Protein AF-A0A8J5LLI6-F1 (afdb_monomer_lite)

Organism: Zingiber officinale (NCBI:txid94328)

Sequence (835 aa):
MDIVRPRNYDAFLFVDQCPTIDIACITRESEGDINTTSGGRECSHIAYKQWMQGSHGFVKTHKWSSTVGAFVNIEASGTGGFGQAHLLVLLNSARKTVPQRNPVSPLKQFALEKVSAPATEVKTPVKIHKRAIGLSDWRIADVVSSKVNEDSRWALKAYPTAYLYLVCQSGPGSWPSYIYAQSAKYPMATSVAQDMFGIIPGDTDYRIFAEDYGNIPGLDIIFVLGGYFYHTSYDTVERLLPGSIQARGENLFRLTQAFANSSDVLNANERSLKVASLESTEGRAVFFDYLSLFMVYYSRKLSIILHSMPVVILLLGAFFLHFPNTSVNIWFTTLFDFIKDLSGPQQELAETTEPPLGLVFHWSSSADFVSHGMLFHALSLVFAIVVPVMFAVLRLFFSTQAMNWFAHPILAFLMFVPSSLVGLLLPRTTWGNFGLSQKASHFKLSIEIISDEVCFWGAFALYISMTMTYLLAQLGGGFLTYLISLSMLISWFSYRIASKHCGLQSVKSLAGYLIPMIPSLLYSVYYGGFLVQFLIEKMGMMGSLPRPFGYFVQDAVVAAVIGLVTGWCVGPLLPVVGHWLGRSSVLQCLVQVTILALALSSQFFPYSVDAPKRVVLQHTFATVGSDKIVSSSYDFAVVDANSFSFLFKNAPEASKFLGISSGLSEENYNSDGGTWVALFPVSFLFSESLKFPTEGSKILSHYAILPHVSVRDSVLISETGHRRLHLELHLGSVGEIWVTVLNITGPLSNWSFADYRLPAPESFNGGPPSYICRLSGSSKDNWTFWLEANNSESLRMDVAVLDQYLVDDTQRLKSSFPSWADLTAFTTFFSSYYL

InterPro domains:
  IPR007484 Peptidase M28 [PF04389] (168-254)
  IPR045175 Peptidase M28 family [PTHR12147] (50-656)
  IPR053973 Endoplasmic reticulum metallopeptidase 1-like, C-terminal domain [PF22248] (611-833)

pLDDT: mean 73.5, std 23.72, range [20.2, 98.44]

Foldseek 3Di:
DDWDDDPQWTKDKDWPFFLDDPPDDDDDDDDDDDDDDDDDPCPVVQLVVFSNVPLLCCCPPNPCLQFFLEKAWEADQFDPPSGRTTIIMTMGNPRPDDDDDDDDDDDDDDDDDDDDDDDDDDDDDDDDDDDDDDPVPPDPCPVPVPDDDPVCVVVVVVDPLLLWKEFQAWDPFAVLVVLLQVFQPQHHYFLVSVVCVVVDPDDGSCCSCCPDRNVHTYTYMYTQFLLLCGPFNLRHPVPRDPCNVVSVVRSVVRSSVSQSVDPSRDGNVRVVVVVVVDPRPFFHWGWGDQLSPHIDTDTLVVLVVLLCVLVVVLVVVLVCLCCLPDCVLVVVVVVVVVVVVVPDDDDDDDDPDDDPPRNPDDSVVVVVLLQVLQVLLVQLLVQLQVQLLVLLVVLVVVFPDHQLCLAPVVLLCLQQLLRSLLSNLVSVLVVLPDPQVVVCVVPVDPSLVSQLVSNLSSLLVNLSVQLVVCSVVSGNNSVLSSLLSVLSVQLVVQLVVQCVPPNNPDPSSLCSNVVSNCSSLVSLCSVLVSVLSSLSSCQLQQFQDDPDVQLRVSSSVSSSSSSNSSSSNCSSVCSRCSVVCSDPVNSVVSVVSNVVSSVVSSPGDNFDLSNFFEKEWEWEFEDDFWQDTPWTKIKMFGQGNNDPLRQCVQQVLLCVLLVPDNDDDPVQFDPPLVVCQQVGPCSVSRRGMHMGTDDPPPVCVVFVTAWDKDWDDKDQDPDQAKIKTKMKTDRGPFDAWAKKKKKKFDQWDFKQPDVGDFRFFDDDPNHGTITMDMDGDDDPDIDIMMTMGNHPAWMKIKMKTKGADDDPSRVVSQVSGDSSHGYNYIYIYIYIDTD

Radius of gyration: 32.7 Å; chains: 1; bounding box: 94×72×92 Å

Structure (mmCIF, N/CA/C/O backbone):
data_AF-A0A8J5LLI6-F1
#
_entry.id   AF-A0A8J5LLI6-F1
#
loop_
_atom_site.group_PDB
_atom_site.id
_atom_site.type_symbol
_atom_site.label_atom_id
_atom_site.label_alt_id
_atom_site.label_comp_id
_atom_site.label_asym_id
_atom_site.label_entity_id
_atom_site.label_seq_id
_atom_site.pdbx_PDB_ins_code
_atom_site.Cartn_x
_atom_site.Cartn_y
_atom_site.Cartn_z
_atom_site.occupancy
_atom_site.B_iso_or_equiv
_atom_site.auth_seq_id
_atom_site.auth_comp_id
_atom_site.auth_asym_id
_atom_site.auth_atom_id
_atom_site.pdbx_PDB_model_num
ATOM 1 N N . MET A 1 1 ? 32.089 10.132 0.904 1.00 22.81 1 MET A N 1
ATOM 2 C CA . MET A 1 1 ? 32.123 9.198 2.049 1.00 22.81 1 MET A CA 1
ATOM 3 C C . MET A 1 1 ? 32.721 9.929 3.239 1.00 22.81 1 MET A C 1
ATOM 5 O O . MET A 1 1 ? 33.938 9.953 3.367 1.00 22.81 1 MET A O 1
ATOM 9 N N . ASP A 1 2 ? 31.890 10.555 4.072 1.00 20.86 2 ASP A N 1
ATOM 10 C CA . ASP A 1 2 ? 32.342 11.127 5.344 1.00 20.86 2 ASP A CA 1
ATOM 11 C C . ASP A 1 2 ? 31.981 10.162 6.476 1.00 20.86 2 ASP A C 1
ATOM 13 O O . ASP A 1 2 ? 30.818 9.822 6.683 1.00 20.86 2 ASP A O 1
ATOM 17 N N . ILE A 1 3 ? 33.006 9.673 7.175 1.00 28.78 3 ILE A N 1
ATOM 18 C CA . ILE A 1 3 ? 32.873 8.760 8.312 1.00 28.78 3 ILE A CA 1
ATOM 19 C C . ILE A 1 3 ? 32.511 9.601 9.537 1.00 28.78 3 ILE A C 1
ATOM 21 O O . ILE A 1 3 ? 33.364 10.302 10.089 1.00 28.78 3 ILE A O 1
ATOM 25 N N . VAL A 1 4 ? 31.266 9.513 10.000 1.00 28.31 4 VAL A N 1
ATOM 26 C CA . VAL A 1 4 ? 30.906 10.012 11.332 1.00 28.31 4 VAL A CA 1
ATOM 27 C C . VAL A 1 4 ? 31.534 9.056 12.348 1.00 28.31 4 VAL A C 1
ATOM 29 O O . VAL A 1 4 ? 31.205 7.873 12.366 1.00 28.31 4 VAL A O 1
ATOM 32 N N . ARG A 1 5 ? 32.462 9.550 13.180 1.00 29.67 5 ARG A N 1
ATOM 33 C CA . ARG A 1 5 ? 33.098 8.771 14.261 1.00 29.67 5 ARG A CA 1
ATOM 34 C C . ARG A 1 5 ? 32.472 9.097 15.627 1.00 29.67 5 ARG A C 1
ATOM 36 O O . ARG A 1 5 ? 33.015 9.943 16.343 1.00 29.67 5 ARG A O 1
ATOM 43 N N . PRO A 1 6 ? 31.370 8.452 16.046 1.00 33.75 6 PRO A N 1
ATOM 44 C CA . PRO A 1 6 ? 31.047 8.357 17.464 1.00 33.75 6 PRO A CA 1
ATOM 45 C C . PRO A 1 6 ? 32.090 7.470 18.175 1.00 33.75 6 PRO A C 1
ATOM 47 O O . PRO A 1 6 ? 32.767 6.652 17.556 1.00 33.75 6 PRO A O 1
ATOM 50 N N . ARG A 1 7 ? 32.279 7.666 19.487 1.00 38.91 7 ARG A N 1
ATOM 51 C CA . ARG A 1 7 ? 33.449 7.157 20.238 1.00 38.91 7 ARG A CA 1
ATOM 52 C C . ARG A 1 7 ? 33.628 5.624 20.236 1.00 38.91 7 ARG A C 1
ATOM 54 O O . ARG A 1 7 ? 34.740 5.196 20.523 1.00 38.91 7 ARG A O 1
ATOM 61 N N . ASN A 1 8 ? 32.620 4.827 19.856 1.00 39.84 8 ASN A N 1
ATOM 62 C CA . ASN A 1 8 ? 32.643 3.362 20.001 1.00 39.84 8 ASN A CA 1
ATOM 63 C C . ASN A 1 8 ? 32.273 2.534 18.750 1.00 39.84 8 ASN A C 1
ATOM 65 O O . ASN A 1 8 ? 32.505 1.332 18.772 1.00 39.84 8 ASN A O 1
ATOM 69 N N . TYR A 1 9 ? 31.741 3.118 17.670 1.00 44.88 9 TYR A N 1
ATOM 70 C CA . TYR A 1 9 ? 31.284 2.373 16.481 1.00 44.88 9 TYR A CA 1
ATOM 71 C C . TYR A 1 9 ? 31.489 3.205 15.207 1.00 44.88 9 TYR A C 1
ATOM 73 O O . TYR A 1 9 ? 31.508 4.434 15.277 1.00 44.88 9 TYR A O 1
ATOM 81 N N . ASP A 1 10 ? 31.644 2.552 14.053 1.00 46.81 10 ASP A N 1
ATOM 82 C CA . ASP A 1 10 ? 31.733 3.223 12.750 1.00 46.81 10 ASP A CA 1
ATOM 83 C C . ASP A 1 10 ? 30.371 3.130 12.035 1.00 46.81 10 ASP A C 1
ATOM 85 O O . ASP A 1 10 ? 29.817 2.038 11.877 1.00 46.81 10 ASP A O 1
ATOM 89 N N . ALA A 1 11 ? 29.818 4.281 11.640 1.00 43.38 11 ALA A N 1
ATOM 90 C CA . ALA A 1 11 ? 28.586 4.373 10.858 1.00 43.38 11 ALA A CA 1
ATOM 91 C C . ALA A 1 11 ? 28.928 4.612 9.384 1.00 43.38 11 ALA A C 1
ATOM 93 O O . ALA A 1 11 ? 29.646 5.562 9.058 1.00 43.38 11 ALA A O 1
ATOM 94 N N . PHE A 1 12 ? 28.403 3.764 8.503 1.00 49.66 12 PHE A N 1
ATOM 95 C CA . PHE A 1 12 ? 28.546 3.902 7.060 1.00 49.66 12 PHE A CA 1
ATOM 96 C C . PHE A 1 12 ? 27.219 4.349 6.462 1.00 49.66 12 PHE A C 1
ATOM 98 O O . PHE A 1 12 ? 26.180 3.724 6.675 1.00 49.66 12 PHE A O 1
ATOM 105 N N . LEU A 1 13 ? 27.277 5.449 5.717 1.00 41.50 13 LEU A N 1
ATOM 106 C CA . LEU A 1 13 ? 26.162 5.939 4.927 1.00 41.50 13 LEU A CA 1
ATOM 107 C C . LEU A 1 13 ? 26.290 5.362 3.518 1.00 41.50 13 LEU A C 1
ATOM 109 O O . LEU A 1 13 ? 27.199 5.754 2.782 1.00 41.50 13 LEU A O 1
ATOM 113 N N . PHE A 1 14 ? 25.398 4.444 3.163 1.00 44.06 14 PHE A N 1
ATOM 114 C CA . PHE A 1 14 ? 25.215 4.011 1.786 1.00 44.06 14 PHE A CA 1
ATOM 115 C C . PHE A 1 14 ? 24.065 4.825 1.206 1.00 44.06 14 PHE A C 1
ATOM 117 O O . PHE A 1 14 ? 22.919 4.701 1.633 1.00 44.06 14 PHE A O 1
ATOM 124 N N . VAL A 1 15 ? 24.404 5.727 0.288 1.00 34.06 15 VAL A N 1
ATOM 125 C CA . VAL A 1 15 ? 23.415 6.369 -0.574 1.00 34.06 15 VAL A CA 1
ATOM 126 C C . VAL A 1 15 ? 23.397 5.529 -1.836 1.00 34.06 15 VAL A C 1
ATOM 128 O O . VAL A 1 15 ? 24.358 5.585 -2.603 1.00 34.06 15 VAL A O 1
ATOM 131 N N . ASP A 1 16 ? 22.355 4.728 -2.011 1.00 35.31 16 ASP A N 1
ATOM 132 C CA . ASP A 1 16 ? 22.135 4.038 -3.273 1.00 35.31 16 ASP A CA 1
ATOM 133 C C . ASP A 1 16 ? 21.463 5.043 -4.210 1.00 35.31 16 ASP A C 1
ATOM 135 O O . ASP A 1 16 ? 20.271 5.344 -4.090 1.00 35.31 16 ASP A O 1
ATOM 139 N N . GLN A 1 17 ? 22.278 5.687 -5.048 1.00 27.36 17 GLN A N 1
ATOM 140 C CA . GLN A 1 17 ? 21.780 6.434 -6.193 1.00 27.36 17 GLN A CA 1
ATOM 141 C C . GLN A 1 17 ? 21.652 5.429 -7.331 1.00 27.36 17 GLN A C 1
ATOM 143 O O . GLN A 1 17 ? 22.645 5.173 -8.004 1.00 27.36 17 GLN A O 1
ATOM 148 N N . CYS A 1 18 ? 20.436 4.908 -7.536 1.00 26.27 18 CYS A N 1
ATOM 149 C CA . CYS A 1 18 ? 20.090 3.875 -8.525 1.00 26.27 18 CYS A CA 1
ATOM 150 C C . CYS A 1 18 ? 20.410 2.431 -8.062 1.00 26.27 18 CYS A C 1
ATOM 152 O O . CYS A 1 18 ? 21.512 2.205 -7.582 1.00 26.27 18 CYS A O 1
ATOM 154 N N . PRO A 1 19 ? 19.531 1.426 -8.288 1.00 27.77 19 PRO A N 1
ATOM 155 C CA . PRO A 1 19 ? 19.762 0.012 -7.928 1.00 27.77 19 PRO A CA 1
ATOM 156 C C . PRO A 1 19 ? 20.882 -0.688 -8.741 1.00 27.77 19 PRO A C 1
ATOM 158 O O . PRO A 1 19 ? 20.906 -1.911 -8.894 1.00 27.77 19 PRO A O 1
ATOM 161 N N . THR A 1 20 ? 21.813 0.074 -9.307 1.00 26.48 20 THR A N 1
ATOM 162 C CA . THR A 1 20 ? 22.991 -0.388 -10.040 1.00 26.48 20 THR A CA 1
ATOM 163 C C . THR A 1 20 ? 24.187 -0.461 -9.099 1.00 26.48 20 THR A C 1
ATOM 165 O O . THR A 1 20 ? 24.921 0.512 -8.940 1.00 26.48 20 THR A O 1
ATOM 168 N N . ILE A 1 21 ? 24.442 -1.640 -8.529 1.00 24.55 21 ILE A N 1
ATOM 169 C CA . ILE A 1 21 ? 25.825 -1.992 -8.202 1.00 24.55 21 ILE A CA 1
ATOM 170 C C . ILE A 1 21 ? 26.503 -2.366 -9.519 1.00 24.55 21 ILE A C 1
ATOM 172 O O . ILE A 1 21 ? 26.134 -3.354 -10.151 1.00 24.55 21 ILE A O 1
ATOM 176 N N . ASP A 1 22 ? 27.493 -1.563 -9.908 1.00 20.73 22 ASP A N 1
ATOM 177 C CA . ASP A 1 22 ? 28.490 -1.906 -10.917 1.00 20.73 22 ASP A CA 1
ATOM 178 C C . ASP A 1 22 ? 29.066 -3.299 -10.612 1.00 20.73 22 ASP A C 1
ATOM 180 O O . ASP A 1 22 ? 29.849 -3.480 -9.674 1.00 20.73 22 ASP A O 1
ATOM 184 N N . ILE A 1 23 ? 28.709 -4.298 -11.424 1.00 22.83 23 ILE A N 1
ATOM 185 C CA . ILE A 1 23 ? 29.452 -5.559 -11.507 1.00 22.83 23 ILE A CA 1
ATOM 186 C C . ILE A 1 23 ? 30.708 -5.268 -12.331 1.00 22.83 23 ILE A C 1
ATOM 188 O O . ILE A 1 23 ? 30.836 -5.652 -13.488 1.00 22.83 23 ILE A O 1
ATOM 192 N N . ALA A 1 24 ? 31.652 -4.553 -11.734 1.00 20.22 24 ALA A N 1
ATOM 193 C CA . ALA A 1 24 ? 33.013 -4.472 -12.230 1.00 20.22 24 ALA A CA 1
ATOM 194 C C . ALA A 1 24 ? 33.944 -4.906 -11.094 1.00 20.22 24 ALA A C 1
ATOM 196 O O . ALA A 1 24 ? 34.084 -4.220 -10.085 1.00 20.22 24 ALA A O 1
ATOM 197 N N . CYS A 1 25 ? 34.576 -6.068 -11.289 1.00 20.72 25 CYS A N 1
ATOM 198 C CA . CYS A 1 25 ? 35.590 -6.698 -10.433 1.00 20.72 25 CYS A CA 1
ATOM 199 C C . CYS A 1 25 ? 35.108 -7.447 -9.175 1.00 20.72 25 CYS A C 1
ATOM 201 O O . CYS A 1 25 ? 35.421 -7.053 -8.054 1.00 20.72 25 CYS A O 1
ATOM 203 N N . ILE A 1 26 ? 34.529 -8.641 -9.355 1.00 21.47 26 ILE A N 1
ATOM 204 C CA . ILE A 1 26 ? 34.732 -9.750 -8.403 1.00 21.47 26 ILE A CA 1
ATOM 205 C C . ILE A 1 26 ? 35.076 -11.020 -9.190 1.00 21.47 26 ILE A C 1
ATOM 207 O O . ILE A 1 26 ? 34.229 -11.846 -9.501 1.00 21.47 26 ILE A O 1
ATOM 211 N N . THR A 1 27 ? 36.358 -11.183 -9.510 1.00 20.20 27 THR A N 1
ATOM 212 C CA . THR A 1 27 ? 36.951 -12.496 -9.787 1.00 20.20 27 THR A CA 1
ATOM 213 C C . THR A 1 27 ? 37.946 -12.800 -8.674 1.00 20.20 27 THR A C 1
ATOM 215 O O . THR A 1 27 ? 39.044 -12.239 -8.684 1.00 20.20 27 THR A O 1
ATOM 218 N N . ARG A 1 28 ? 37.566 -13.652 -7.711 1.00 20.47 28 ARG A N 1
ATOM 219 C CA . ARG A 1 28 ? 38.448 -14.653 -7.075 1.00 20.47 28 ARG A CA 1
ATOM 220 C C . ARG A 1 28 ? 37.705 -15.515 -6.043 1.00 20.47 28 ARG A C 1
ATOM 222 O O . ARG A 1 28 ? 37.202 -15.005 -5.052 1.00 20.47 28 ARG A O 1
ATOM 229 N N . GLU A 1 29 ? 37.690 -16.806 -6.367 1.00 22.64 29 GLU A N 1
ATOM 230 C CA . GLU A 1 29 ? 37.531 -18.042 -5.583 1.00 22.64 29 GLU A CA 1
ATOM 231 C C . GLU A 1 29 ? 37.322 -17.970 -4.058 1.00 22.64 29 GLU A C 1
ATOM 233 O O . GLU A 1 29 ? 38.140 -17.409 -3.332 1.00 22.64 29 GLU A O 1
ATOM 238 N N . SER A 1 30 ? 36.344 -18.754 -3.580 1.00 21.58 30 SER A N 1
ATOM 239 C CA . SER A 1 30 ? 36.602 -19.868 -2.649 1.00 21.58 30 SER A CA 1
ATOM 240 C C . SER A 1 30 ? 35.401 -20.828 -2.587 1.00 21.58 30 SER A C 1
ATOM 242 O O . SER A 1 30 ? 34.277 -20.389 -2.349 1.00 21.58 30 SER A O 1
ATOM 244 N N . GLU A 1 31 ? 35.664 -22.119 -2.802 1.00 23.22 31 GLU A N 1
ATOM 245 C CA . GLU A 1 31 ? 34.739 -23.261 -2.733 1.00 23.22 31 GLU A CA 1
ATOM 246 C C . GLU A 1 31 ? 34.119 -23.477 -1.339 1.00 23.22 31 GLU A C 1
ATOM 248 O O . GLU A 1 31 ? 34.734 -23.184 -0.312 1.00 23.22 31 GLU A O 1
ATOM 253 N N . GLY A 1 32 ? 32.920 -24.068 -1.311 1.00 21.50 32 GLY A N 1
ATOM 254 C CA . GLY A 1 32 ? 32.289 -24.594 -0.101 1.00 21.50 32 GLY A CA 1
ATOM 255 C C . GLY A 1 32 ? 30.915 -25.205 -0.384 1.00 21.50 32 GLY A C 1
ATOM 256 O O . GLY A 1 32 ? 29.955 -24.482 -0.645 1.00 21.50 32 GLY A O 1
ATOM 257 N N . ASP A 1 33 ? 30.844 -26.536 -0.337 1.00 22.05 33 ASP A N 1
ATOM 258 C CA . ASP A 1 33 ? 29.638 -27.368 -0.447 1.00 22.05 33 ASP A CA 1
ATOM 259 C C . ASP A 1 33 ? 28.504 -26.947 0.508 1.00 22.05 33 ASP A C 1
ATOM 261 O O . ASP A 1 33 ? 28.768 -26.399 1.576 1.00 22.05 33 ASP A O 1
ATOM 265 N N . ILE A 1 34 ? 27.246 -27.282 0.164 1.00 23.83 34 ILE A N 1
ATOM 266 C CA . ILE A 1 34 ? 26.303 -28.048 1.018 1.00 23.83 34 ILE A CA 1
ATOM 267 C C . ILE A 1 34 ? 24.874 -28.104 0.423 1.00 23.83 34 ILE A C 1
ATOM 269 O O . ILE A 1 34 ? 24.307 -27.128 -0.069 1.00 23.83 34 ILE A O 1
ATOM 273 N N . ASN A 1 35 ? 24.350 -29.326 0.543 1.00 21.08 35 ASN A N 1
ATOM 274 C CA . ASN A 1 35 ? 23.050 -29.949 0.290 1.00 21.08 35 ASN A CA 1
ATOM 275 C C . ASN A 1 35 ? 21.752 -29.123 0.196 1.00 21.08 35 ASN A C 1
ATOM 277 O O . ASN A 1 35 ? 21.402 -28.292 1.029 1.00 21.08 35 ASN A O 1
ATOM 281 N N . THR A 1 36 ? 20.965 -29.565 -0.784 1.00 24.41 36 THR A N 1
ATOM 282 C CA . THR A 1 36 ? 19.541 -29.345 -1.057 1.00 24.41 36 THR A CA 1
ATOM 283 C C . THR A 1 36 ? 18.606 -29.880 0.035 1.00 24.41 36 THR A C 1
ATOM 285 O O . THR A 1 36 ? 18.842 -30.970 0.549 1.00 24.41 36 THR A O 1
ATOM 288 N N . THR A 1 37 ? 17.476 -29.209 0.296 1.00 21.47 37 THR A N 1
ATOM 289 C CA . THR A 1 37 ? 16.112 -29.795 0.207 1.00 21.47 37 THR A CA 1
ATOM 290 C C . THR A 1 37 ? 15.003 -28.776 0.522 1.00 21.47 37 THR A C 1
ATOM 292 O O . THR A 1 37 ? 15.162 -27.897 1.361 1.00 21.47 37 THR A O 1
ATOM 295 N N . SER A 1 38 ? 13.841 -29.031 -0.096 1.00 22.47 38 SER A N 1
ATOM 296 C CA . SER A 1 38 ? 12.473 -28.550 0.184 1.00 22.47 38 SER A CA 1
ATOM 297 C C . SER A 1 38 ? 11.929 -27.441 -0.728 1.00 22.47 38 SER A C 1
ATOM 299 O O . SER A 1 38 ? 12.164 -26.254 -0.547 1.00 22.47 38 SER A O 1
ATOM 301 N N . GLY A 1 39 ? 11.169 -27.890 -1.735 1.00 22.75 39 GLY A N 1
ATOM 302 C CA . GLY A 1 39 ? 10.429 -27.058 -2.677 1.00 22.75 39 GLY A CA 1
ATOM 303 C C . GLY A 1 39 ? 8.964 -26.839 -2.288 1.00 22.75 39 GLY A C 1
ATOM 304 O O . GLY A 1 39 ? 8.442 -27.434 -1.344 1.00 22.75 39 GLY A O 1
ATOM 305 N N . GLY A 1 40 ? 8.296 -26.004 -3.089 1.00 22.83 40 GLY A N 1
ATOM 306 C CA . GLY A 1 40 ? 6.836 -26.007 -3.242 1.00 22.83 40 GLY A CA 1
ATOM 307 C C . GLY A 1 40 ? 6.110 -24.672 -3.052 1.00 22.83 40 GLY A C 1
ATOM 308 O O . GLY A 1 40 ? 4.914 -24.617 -3.313 1.00 22.83 40 GLY A O 1
ATOM 309 N N . ARG A 1 41 ? 6.780 -23.591 -2.626 1.00 23.23 41 ARG A N 1
ATOM 310 C CA . ARG A 1 41 ? 6.148 -22.262 -2.428 1.00 23.23 41 ARG A CA 1
ATOM 311 C C . ARG A 1 41 ? 6.928 -21.072 -3.014 1.00 23.23 41 ARG A C 1
ATOM 313 O O . ARG A 1 41 ? 6.610 -19.928 -2.719 1.00 23.23 41 ARG A O 1
ATOM 320 N N . GLU A 1 42 ? 7.942 -21.326 -3.841 1.00 26.11 42 GLU A N 1
ATOM 321 C CA . GLU A 1 42 ? 8.957 -20.318 -4.186 1.00 26.11 42 GLU A CA 1
ATOM 322 C C . GLU A 1 42 ? 8.707 -19.487 -5.459 1.00 26.11 42 GLU A C 1
ATOM 324 O O . GLU A 1 42 ? 9.354 -18.454 -5.609 1.00 26.11 42 GLU A O 1
ATOM 329 N N . CYS A 1 43 ? 7.781 -19.855 -6.355 1.00 24.36 43 CYS A N 1
ATOM 330 C CA . CYS A 1 43 ? 7.663 -19.177 -7.660 1.00 24.36 43 CYS A CA 1
ATOM 331 C C . CYS A 1 43 ? 7.330 -17.676 -7.558 1.00 24.36 43 CYS A C 1
ATOM 333 O O . CYS A 1 43 ? 7.906 -16.881 -8.288 1.00 24.36 43 CYS A O 1
ATOM 335 N N . SER A 1 44 ? 6.486 -17.249 -6.611 1.00 27.08 44 SER A N 1
ATOM 336 C CA . SER A 1 44 ? 6.214 -15.817 -6.408 1.00 27.08 44 SER A CA 1
ATOM 337 C C . SER A 1 44 ? 7.342 -15.089 -5.673 1.00 27.08 44 SER A C 1
ATOM 339 O O . SER A 1 44 ? 7.556 -13.908 -5.914 1.00 27.08 44 SER A O 1
ATOM 341 N N . HIS A 1 45 ? 8.103 -15.771 -4.812 1.00 28.84 45 HIS A N 1
ATOM 342 C CA . HIS A 1 45 ? 9.196 -15.162 -4.047 1.00 28.84 45 HIS A CA 1
ATOM 343 C C . HIS A 1 45 ? 10.466 -14.932 -4.881 1.00 28.84 45 HIS A C 1
ATOM 345 O O . HIS A 1 45 ? 11.254 -14.044 -4.558 1.00 28.84 45 HIS A O 1
ATOM 351 N N . ILE A 1 46 ? 10.691 -15.709 -5.944 1.00 31.89 46 ILE A N 1
ATOM 352 C CA . ILE A 1 46 ? 11.924 -15.635 -6.745 1.00 31.89 46 ILE A CA 1
ATOM 353 C C . ILE A 1 46 ? 11.929 -14.433 -7.697 1.00 31.89 46 ILE A C 1
ATOM 355 O O . ILE A 1 46 ? 12.974 -13.798 -7.842 1.00 31.89 46 ILE A O 1
ATOM 359 N N . ALA A 1 47 ? 10.775 -14.047 -8.248 1.00 29.45 47 ALA A N 1
ATOM 360 C CA . ALA A 1 47 ? 10.642 -12.827 -9.043 1.00 29.45 47 ALA A CA 1
ATOM 361 C C . ALA A 1 47 ? 11.106 -11.585 -8.251 1.00 29.45 47 ALA A C 1
ATOM 363 O O . ALA A 1 47 ? 11.922 -10.804 -8.735 1.00 29.45 47 A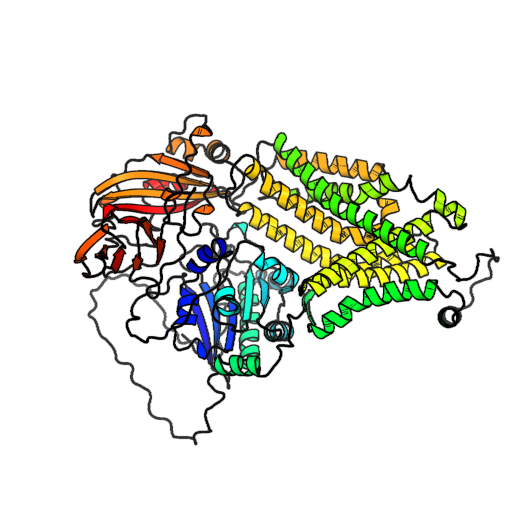LA A O 1
ATOM 364 N N . TYR A 1 48 ? 10.703 -11.445 -6.984 1.00 33.59 48 TYR A N 1
ATOM 365 C CA . TYR A 1 48 ? 11.121 -10.319 -6.134 1.00 33.59 48 TYR A CA 1
ATOM 366 C C . TYR A 1 48 ? 12.593 -10.381 -5.699 1.00 33.59 48 TYR A C 1
ATOM 368 O O . TYR A 1 48 ? 13.231 -9.337 -5.567 1.00 33.59 48 TYR A O 1
ATOM 376 N N . LYS A 1 49 ? 13.186 -11.581 -5.556 1.00 39.28 49 LYS A N 1
ATOM 377 C CA . LYS A 1 49 ? 14.627 -11.743 -5.253 1.00 39.28 49 LYS A CA 1
ATOM 378 C C . LYS A 1 49 ? 15.538 -11.065 -6.291 1.00 39.28 49 LYS A C 1
ATOM 380 O O . LYS A 1 49 ? 16.686 -10.777 -5.967 1.00 39.28 49 LYS A O 1
ATOM 385 N N . GLN A 1 50 ? 15.056 -10.788 -7.508 1.00 48.12 50 GLN A N 1
ATOM 386 C CA . GLN A 1 50 ? 15.871 -10.191 -8.570 1.00 48.12 50 GLN A CA 1
ATOM 387 C C . GLN A 1 50 ? 15.906 -8.650 -8.610 1.00 48.12 50 GLN A C 1
ATOM 389 O O . GLN A 1 50 ? 16.754 -8.112 -9.318 1.00 48.12 50 GLN A O 1
ATOM 394 N N . TRP A 1 51 ? 15.053 -7.922 -7.873 1.00 54.09 51 TRP A N 1
ATOM 395 C CA . TRP A 1 51 ? 15.138 -6.444 -7.815 1.00 54.09 51 TRP A CA 1
ATOM 396 C C . TRP A 1 51 ? 16.243 -5.945 -6.882 1.00 54.09 51 TRP A C 1
ATOM 398 O O . TRP A 1 51 ? 16.799 -4.875 -7.105 1.00 54.09 51 TRP A O 1
ATOM 408 N N . MET A 1 52 ? 16.603 -6.748 -5.880 1.00 70.00 52 MET A N 1
ATOM 409 C CA . MET A 1 52 ? 17.446 -6.332 -4.756 1.00 70.00 52 MET A CA 1
ATOM 410 C C . MET A 1 52 ? 18.868 -6.894 -4.872 1.00 70.00 52 MET A C 1
ATOM 412 O O . MET A 1 52 ? 19.481 -7.317 -3.892 1.00 70.00 52 MET A O 1
ATOM 416 N N . GLN A 1 53 ? 19.399 -6.942 -6.101 1.00 64.75 53 GLN A N 1
ATOM 417 C CA . GLN A 1 53 ? 20.724 -7.516 -6.381 1.00 64.75 53 GLN A CA 1
ATOM 418 C C . GLN A 1 53 ? 21.839 -6.769 -5.649 1.00 64.75 53 GLN A C 1
ATOM 420 O O . GLN A 1 53 ? 22.814 -7.390 -5.231 1.00 64.75 53 GLN A O 1
ATOM 425 N N . GLY A 1 54 ? 21.680 -5.457 -5.453 1.00 71.06 54 GLY A N 1
ATOM 426 C CA . GLY A 1 54 ? 22.658 -4.639 -4.748 1.00 71.06 54 GLY A CA 1
ATOM 427 C C . GLY A 1 54 ? 22.822 -5.055 -3.285 1.00 71.06 54 GLY A C 1
ATOM 428 O O . GLY A 1 54 ? 23.907 -5.456 -2.852 1.00 71.06 54 GLY A O 1
ATOM 429 N N . SER A 1 55 ? 21.728 -5.040 -2.524 1.00 78.00 55 SER A N 1
ATOM 430 C CA . SER A 1 55 ? 21.722 -5.488 -1.130 1.00 78.00 55 SER A CA 1
ATOM 431 C C . SER A 1 55 ? 22.060 -6.973 -0.999 1.00 78.00 55 SER A C 1
ATOM 433 O O . SER A 1 55 ? 22.805 -7.348 -0.091 1.00 78.00 55 SER A O 1
ATOM 435 N N . HIS A 1 56 ? 21.604 -7.820 -1.927 1.00 76.50 56 HIS A N 1
ATOM 436 C CA . HIS A 1 56 ? 21.938 -9.246 -1.934 1.00 76.50 56 HIS A CA 1
ATOM 437 C C . HIS A 1 56 ? 23.446 -9.461 -2.116 1.00 76.50 56 HIS A C 1
ATOM 439 O O . HIS A 1 56 ? 24.080 -10.139 -1.301 1.00 76.50 56 HIS A O 1
ATOM 445 N N . GLY A 1 57 ? 24.034 -8.822 -3.131 1.00 74.75 57 GLY A N 1
ATOM 446 C CA . GLY A 1 57 ? 25.466 -8.852 -3.409 1.00 74.75 57 GLY A CA 1
ATOM 447 C C . GLY A 1 57 ? 26.283 -8.339 -2.225 1.00 74.75 57 GLY A C 1
ATOM 448 O O . GLY A 1 57 ? 27.259 -8.985 -1.831 1.00 74.75 57 GLY A O 1
ATOM 449 N N . PHE A 1 58 ? 25.845 -7.248 -1.585 1.00 82.50 58 PHE A N 1
ATOM 450 C CA . PHE A 1 58 ? 26.479 -6.739 -0.371 1.00 82.50 58 PHE A CA 1
ATOM 451 C C . PHE A 1 58 ? 26.465 -7.777 0.755 1.00 82.50 58 PHE A C 1
ATOM 453 O O . PHE A 1 58 ? 27.520 -8.113 1.292 1.00 82.50 58 PHE A O 1
ATOM 460 N N . VAL A 1 59 ? 25.293 -8.308 1.115 1.00 82.50 59 VAL A N 1
ATOM 461 C CA . VAL A 1 59 ? 25.161 -9.238 2.248 1.00 82.50 59 VAL A CA 1
ATOM 462 C C . VAL A 1 59 ? 25.966 -10.520 2.012 1.00 82.50 59 VAL A C 1
ATOM 464 O O . VAL A 1 59 ? 26.622 -11.001 2.939 1.00 82.50 59 VAL A O 1
ATOM 467 N N . LYS A 1 60 ? 25.971 -11.047 0.781 1.00 80.81 60 LYS A N 1
ATOM 468 C CA . LYS A 1 60 ? 26.646 -12.308 0.436 1.00 80.81 60 LYS A CA 1
ATOM 469 C C . LYS A 1 60 ? 28.151 -12.196 0.257 1.00 80.81 60 LYS A C 1
ATOM 471 O O . LYS A 1 60 ? 28.873 -13.066 0.734 1.00 80.81 60 LYS A O 1
ATOM 476 N N . THR A 1 61 ? 28.620 -11.171 -0.447 1.00 77.38 61 THR A N 1
ATOM 477 C CA . THR A 1 61 ? 30.003 -11.148 -0.958 1.00 77.38 61 THR A CA 1
ATOM 478 C C . THR A 1 61 ? 30.859 -10.055 -0.330 1.00 77.38 61 THR A C 1
ATOM 480 O O . THR A 1 61 ? 32.087 -10.161 -0.301 1.00 77.38 61 THR A O 1
ATOM 483 N N . HIS A 1 62 ? 30.251 -8.994 0.211 1.00 80.88 62 HIS A N 1
ATOM 484 C CA . HIS A 1 62 ? 31.018 -7.853 0.686 1.00 80.88 62 HIS A CA 1
ATOM 485 C C . HIS A 1 62 ? 31.675 -8.137 2.042 1.00 80.88 62 HIS A C 1
ATOM 487 O O . HIS A 1 62 ? 31.013 -8.443 3.028 1.00 80.88 62 HIS A O 1
ATOM 493 N N . LYS A 1 63 ? 32.990 -7.907 2.146 1.00 83.12 63 LYS A N 1
ATOM 494 C CA . LYS A 1 63 ? 33.799 -8.149 3.363 1.00 83.12 63 LYS A CA 1
ATOM 495 C C . LYS A 1 63 ? 33.306 -7.457 4.645 1.00 83.12 63 LYS A C 1
ATOM 497 O O . LYS A 1 63 ? 33.745 -7.808 5.736 1.00 83.12 63 LYS A O 1
ATOM 502 N N . TRP A 1 64 ? 32.466 -6.426 4.528 1.00 83.19 64 TRP A N 1
ATOM 503 C CA . TRP A 1 64 ? 31.882 -5.727 5.680 1.00 83.19 64 TRP A CA 1
ATOM 504 C C . TRP A 1 64 ? 30.548 -6.311 6.144 1.00 83.19 64 TRP A C 1
ATOM 506 O O . TRP A 1 64 ? 30.143 -5.980 7.252 1.00 83.19 64 TRP A O 1
ATOM 516 N N . SER A 1 65 ? 29.880 -7.171 5.371 1.00 83.50 65 SER A N 1
ATOM 517 C CA . SER A 1 65 ? 28.548 -7.686 5.723 1.00 83.50 65 SER A CA 1
ATOM 518 C C . SER A 1 65 ? 28.529 -8.360 7.098 1.00 83.50 65 SER A C 1
ATOM 520 O O . SER A 1 65 ? 27.642 -8.105 7.909 1.00 83.50 65 SER A O 1
ATOM 522 N N . SER A 1 66 ? 29.580 -9.119 7.416 1.00 85.06 66 SER A N 1
ATOM 523 C CA . SER A 1 66 ? 29.750 -9.811 8.698 1.00 85.06 66 SER A CA 1
ATOM 524 C C . SER A 1 66 ? 29.942 -8.873 9.895 1.00 85.06 66 SER A C 1
ATOM 526 O O . SER A 1 66 ? 29.716 -9.277 11.038 1.00 85.06 66 SER A O 1
ATOM 528 N N . THR A 1 67 ? 30.341 -7.620 9.661 1.00 85.62 67 THR A N 1
ATOM 529 C CA . THR A 1 67 ? 30.619 -6.637 10.717 1.00 85.62 67 THR A CA 1
ATOM 530 C C . THR A 1 67 ? 29.432 -5.712 10.995 1.00 85.62 67 THR A C 1
ATOM 532 O O . THR A 1 67 ? 29.342 -5.138 12.085 1.00 85.62 67 THR A O 1
ATOM 535 N N . VAL A 1 68 ? 28.481 -5.624 10.056 1.00 87.94 68 VAL A N 1
ATOM 536 C CA . VAL A 1 68 ? 27.224 -4.887 10.222 1.00 87.94 68 VAL A CA 1
ATOM 537 C C . VAL A 1 68 ? 26.408 -5.517 11.346 1.00 87.94 68 VAL A C 1
ATOM 539 O O . VAL A 1 68 ? 26.041 -6.693 11.291 1.00 87.94 68 VAL A O 1
ATOM 542 N N . GLY A 1 69 ? 26.133 -4.724 12.378 1.00 86.88 69 GLY A N 1
ATOM 543 C CA . GLY A 1 69 ? 25.364 -5.126 13.547 1.00 86.88 69 GLY A CA 1
ATOM 544 C C . GLY A 1 69 ? 23.921 -4.642 13.568 1.00 86.88 69 GLY A C 1
ATOM 545 O O . GLY A 1 69 ? 23.094 -5.261 14.233 1.00 86.88 69 GLY A O 1
ATOM 546 N N . ALA A 1 70 ? 23.619 -3.568 12.839 1.00 90.88 70 ALA A N 1
ATOM 547 C CA . ALA A 1 70 ? 22.267 -3.055 12.675 1.00 90.88 70 ALA A CA 1
ATOM 548 C C . ALA A 1 70 ? 22.148 -2.178 11.424 1.00 90.88 70 ALA A C 1
ATOM 550 O O . ALA A 1 70 ? 23.165 -1.676 10.927 1.00 90.88 70 ALA A O 1
ATOM 551 N N . PHE A 1 71 ? 20.917 -1.953 10.959 1.00 90.56 71 PHE A N 1
ATOM 552 C CA . PHE A 1 71 ? 20.652 -1.026 9.861 1.00 90.56 71 PHE A CA 1
ATOM 553 C C . PHE A 1 71 ? 19.390 -0.178 10.052 1.00 90.56 71 PHE A C 1
ATOM 555 O O . PHE A 1 71 ? 18.480 -0.529 10.804 1.00 90.56 71 PHE A O 1
ATOM 562 N N . VAL A 1 72 ? 19.337 0.947 9.345 1.00 90.19 72 VAL A N 1
ATOM 563 C CA . VAL A 1 72 ? 18.105 1.715 9.128 1.00 90.19 72 VAL A CA 1
ATOM 564 C C . VAL A 1 72 ? 17.908 1.816 7.624 1.00 90.19 72 VAL A C 1
ATOM 566 O O . VAL A 1 72 ? 18.739 2.426 6.947 1.00 90.19 72 VAL A O 1
ATOM 569 N N . ASN A 1 73 ? 16.845 1.192 7.119 1.00 88.00 73 ASN A N 1
ATOM 570 C CA . ASN A 1 73 ? 16.416 1.327 5.737 1.00 88.00 73 ASN A CA 1
ATOM 571 C C . ASN A 1 73 ? 15.452 2.503 5.639 1.00 88.00 73 ASN A C 1
ATOM 573 O O . ASN A 1 73 ? 14.429 2.547 6.324 1.00 88.00 73 ASN A O 1
ATOM 577 N N . ILE A 1 74 ? 15.817 3.484 4.824 1.00 83.00 74 ILE A N 1
ATOM 578 C CA . ILE A 1 74 ? 14.967 4.625 4.531 1.00 83.00 74 ILE A CA 1
ATOM 579 C C . ILE A 1 74 ? 14.644 4.573 3.056 1.00 83.00 74 ILE A C 1
ATOM 581 O O . ILE A 1 74 ? 15.494 4.853 2.205 1.00 83.00 74 ILE A O 1
ATOM 585 N N . GLU A 1 75 ? 13.385 4.280 2.773 1.00 71.56 75 GLU A N 1
ATOM 586 C CA . GLU A 1 75 ? 12.904 4.301 1.411 1.00 71.56 75 GLU A CA 1
ATOM 587 C C . GLU A 1 75 ? 12.806 5.741 0.895 1.00 71.56 75 GLU A C 1
ATOM 589 O O . GLU A 1 75 ? 12.428 6.693 1.608 1.00 71.56 75 GLU A O 1
ATOM 594 N N . ALA A 1 76 ? 13.185 5.910 -0.368 1.00 57.94 76 ALA A N 1
ATOM 595 C CA . ALA A 1 76 ? 13.003 7.153 -1.086 1.00 57.94 76 ALA A CA 1
ATOM 596 C C . ALA A 1 76 ? 11.500 7.379 -1.329 1.00 57.94 76 ALA A C 1
ATOM 598 O O . ALA A 1 76 ? 10.837 6.536 -1.926 1.00 57.94 76 ALA A O 1
ATOM 599 N N . SER A 1 77 ? 10.955 8.540 -0.944 1.00 48.47 77 SER A N 1
ATOM 600 C CA . SER A 1 77 ? 9.898 9.099 -1.789 1.00 48.47 77 SER A CA 1
ATOM 601 C C . SER A 1 77 ? 10.648 9.752 -2.921 1.00 48.47 77 SER A C 1
ATOM 603 O O . SER A 1 77 ? 11.408 10.690 -2.681 1.00 48.47 77 SER A O 1
ATOM 605 N N . GLY A 1 78 ? 10.478 9.203 -4.109 1.00 41.84 78 GLY A N 1
ATOM 606 C CA . GLY A 1 78 ? 10.311 10.002 -5.295 1.00 41.84 78 GLY A CA 1
ATOM 607 C C . GLY A 1 78 ? 11.008 11.365 -5.380 1.00 41.84 78 GLY A C 1
ATOM 608 O O . GLY A 1 78 ? 10.566 12.368 -4.824 1.00 41.84 78 GLY A O 1
ATOM 609 N N . THR A 1 79 ? 12.093 11.396 -6.143 1.00 33.34 79 THR A N 1
ATOM 610 C CA . THR A 1 79 ? 12.334 12.487 -7.082 1.00 33.34 79 THR A CA 1
ATOM 611 C C . THR A 1 79 ? 12.616 11.785 -8.401 1.00 33.34 79 THR A C 1
ATOM 613 O O . THR A 1 79 ? 13.734 11.329 -8.607 1.00 33.34 79 THR A O 1
ATOM 616 N N . GLY A 1 80 ? 11.619 11.624 -9.267 1.00 30.72 80 GLY A N 1
ATOM 617 C CA . GLY A 1 80 ? 11.697 11.049 -10.617 1.00 30.72 80 GLY A CA 1
ATOM 618 C C . GLY A 1 80 ? 12.598 11.821 -11.592 1.00 30.72 80 GLY A C 1
ATOM 619 O O . GLY A 1 80 ? 12.400 11.759 -12.800 1.00 30.72 80 GLY A O 1
ATOM 620 N N . GLY A 1 81 ? 13.590 12.555 -11.086 1.00 28.78 81 GLY A N 1
ATOM 621 C CA . GLY A 1 81 ? 14.797 12.907 -11.822 1.00 28.78 81 GLY A CA 1
ATOM 622 C C . GLY A 1 81 ? 15.915 11.897 -11.540 1.00 28.78 81 GLY A C 1
ATOM 623 O O . GLY A 1 81 ? 15.752 10.991 -10.733 1.00 28.78 81 GLY A O 1
ATOM 624 N N . PHE A 1 82 ? 17.068 12.091 -12.182 1.00 25.98 82 PHE A N 1
ATOM 625 C CA . PHE A 1 82 ? 18.291 11.264 -12.170 1.00 25.98 82 PHE A CA 1
ATOM 626 C C . PHE A 1 82 ? 18.897 10.861 -10.794 1.00 25.98 82 PHE A C 1
ATOM 628 O O . PHE A 1 82 ? 20.034 10.404 -10.738 1.00 25.98 82 PHE A O 1
ATOM 635 N N . GLY A 1 83 ? 18.190 11.009 -9.672 1.00 28.11 83 GLY A N 1
ATOM 636 C CA . GLY A 1 83 ? 18.626 10.565 -8.353 1.00 28.11 83 GLY A CA 1
ATOM 637 C C . GLY A 1 83 ? 17.465 10.090 -7.485 1.00 28.11 83 GLY A C 1
ATOM 638 O O . GLY A 1 83 ? 17.023 10.817 -6.602 1.00 28.11 83 GLY A O 1
ATOM 639 N N . GLN A 1 84 ? 17.017 8.847 -7.668 1.00 34.44 84 GLN A N 1
ATOM 640 C CA . GLN A 1 84 ? 16.420 8.108 -6.553 1.00 34.44 84 GLN A CA 1
ATOM 641 C C . GLN A 1 84 ? 17.540 7.853 -5.540 1.00 34.44 84 GLN A C 1
ATOM 643 O O . GLN A 1 84 ? 18.516 7.196 -5.879 1.00 34.44 84 GLN A O 1
ATOM 648 N N . ALA A 1 85 ? 17.447 8.416 -4.334 1.00 35.00 85 ALA A N 1
ATOM 649 C CA . ALA A 1 85 ? 18.412 8.170 -3.266 1.00 35.00 85 ALA A CA 1
ATOM 650 C C . ALA A 1 85 ? 17.762 7.290 -2.196 1.00 35.00 85 ALA A C 1
ATOM 652 O O . ALA A 1 85 ? 17.059 7.799 -1.318 1.00 35.00 85 ALA A O 1
ATOM 653 N N . HIS A 1 86 ? 17.995 5.980 -2.261 1.00 48.97 86 HIS A N 1
ATOM 654 C CA . HIS A 1 86 ? 17.730 5.105 -1.121 1.00 48.97 86 HIS A CA 1
ATOM 655 C C . HIS A 1 86 ? 18.847 5.322 -0.103 1.00 48.97 86 HIS A C 1
ATOM 657 O O . HIS A 1 86 ? 20.025 5.426 -0.460 1.00 48.97 86 HIS A O 1
ATOM 663 N N . LEU A 1 87 ? 18.479 5.468 1.170 1.00 53.31 87 LEU A N 1
ATOM 664 C CA . LEU A 1 87 ? 19.455 5.700 2.224 1.00 53.31 87 LEU A CA 1
ATOM 665 C C . LEU A 1 87 ? 19.472 4.519 3.172 1.00 53.31 87 LEU A C 1
ATOM 667 O O . LEU A 1 87 ? 18.575 4.347 3.997 1.00 53.31 87 LEU A O 1
ATOM 671 N N . LEU A 1 88 ? 20.546 3.751 3.078 1.00 59.25 88 LEU A N 1
ATOM 672 C CA . LEU A 1 88 ? 20.817 2.648 3.971 1.00 59.25 88 LEU A CA 1
ATOM 673 C C . LEU A 1 88 ? 21.944 3.045 4.922 1.00 59.25 88 LEU A C 1
ATOM 675 O O . LEU A 1 88 ? 23.086 3.292 4.525 1.00 59.25 88 LEU A O 1
ATOM 679 N N . VAL A 1 89 ? 21.627 3.110 6.212 1.00 68.44 89 VAL A N 1
ATOM 680 C CA . VAL A 1 89 ? 22.631 3.344 7.255 1.00 68.44 89 VAL A CA 1
ATOM 681 C C . VAL A 1 89 ? 23.048 2.002 7.828 1.00 68.44 89 VAL A C 1
ATOM 683 O O . VAL A 1 89 ? 22.226 1.322 8.437 1.00 68.44 89 VAL A O 1
ATOM 686 N N . LEU A 1 90 ? 24.323 1.641 7.672 1.00 69.56 90 LEU A N 1
ATOM 687 C CA . LEU A 1 90 ? 24.900 0.415 8.224 1.00 69.56 90 LEU A CA 1
ATOM 688 C C . LEU A 1 90 ? 25.799 0.744 9.415 1.00 69.56 90 LEU A C 1
ATOM 690 O O . LEU A 1 90 ? 26.714 1.567 9.319 1.00 69.56 90 LEU A O 1
ATOM 694 N N . LEU A 1 91 ? 25.556 0.083 10.544 1.00 70.44 91 LEU A N 1
ATOM 695 C CA . LEU A 1 91 ? 26.300 0.301 11.784 1.00 70.44 91 LEU A CA 1
ATOM 696 C C . LEU A 1 91 ? 27.184 -0.899 12.098 1.00 70.44 91 LEU A C 1
ATOM 698 O O . LEU A 1 91 ? 26.693 -2.018 12.230 1.00 70.44 91 LEU A O 1
ATOM 702 N N . ASN A 1 92 ? 28.490 -0.667 12.223 1.00 69.38 92 ASN A N 1
ATOM 703 C CA . ASN A 1 92 ? 29.492 -1.716 12.386 1.00 69.38 92 ASN A CA 1
ATOM 704 C C . ASN A 1 92 ? 29.916 -1.891 13.858 1.00 69.38 92 ASN A C 1
ATOM 706 O O . ASN A 1 92 ? 30.328 -0.916 14.482 1.00 69.38 92 ASN A O 1
ATOM 710 N N . SER A 1 93 ? 29.901 -3.131 14.374 1.00 57.56 93 SER A N 1
ATOM 711 C CA . SER A 1 93 ? 30.296 -3.513 15.753 1.00 57.56 93 SER A CA 1
ATOM 712 C C . SER A 1 93 ? 31.825 -3.561 16.010 1.00 57.56 93 SER A C 1
ATOM 714 O O . SER A 1 93 ? 32.266 -3.751 17.144 1.00 57.56 93 SER A O 1
ATOM 716 N N . ALA A 1 94 ? 32.673 -3.393 14.987 1.00 50.25 94 ALA A N 1
ATOM 717 C CA . ALA A 1 94 ? 34.091 -3.805 14.967 1.00 50.25 94 ALA A CA 1
ATOM 718 C C . ALA A 1 94 ? 35.070 -3.172 15.989 1.00 50.25 94 ALA A C 1
ATOM 720 O O . ALA A 1 94 ? 36.262 -3.473 15.940 1.00 50.25 94 ALA A O 1
ATOM 721 N N . ARG A 1 95 ? 34.639 -2.337 16.941 1.00 46.66 95 ARG A N 1
ATOM 722 C CA . ARG A 1 95 ? 35.531 -1.763 17.972 1.00 46.66 95 ARG A CA 1
ATOM 723 C C . ARG A 1 95 ? 35.394 -2.358 19.372 1.00 46.66 95 ARG A C 1
ATOM 725 O O . ARG A 1 95 ? 36.045 -1.859 20.286 1.00 46.66 95 ARG A O 1
ATOM 732 N N . LYS A 1 96 ? 34.647 -3.448 19.568 1.00 43.53 96 LYS A N 1
ATOM 733 C CA . LYS A 1 96 ? 34.610 -4.125 20.880 1.00 43.53 96 LYS A CA 1
ATOM 734 C C . LYS A 1 96 ? 35.916 -4.863 21.250 1.00 43.53 96 LYS A C 1
ATOM 736 O O . LYS A 1 96 ? 36.092 -5.198 22.415 1.00 43.53 96 LYS A O 1
ATOM 741 N N . THR A 1 97 ? 36.862 -5.073 20.322 1.00 31.11 97 THR A N 1
ATOM 742 C CA . THR A 1 97 ? 38.038 -5.953 20.539 1.00 31.11 97 THR A CA 1
ATOM 743 C C . THR A 1 97 ? 39.397 -5.366 20.125 1.00 31.11 97 THR A C 1
ATOM 745 O O . THR A 1 97 ? 40.206 -6.054 19.502 1.00 31.11 97 THR A O 1
ATOM 748 N N . VAL A 1 98 ? 39.706 -4.116 20.477 1.00 30.53 98 VAL A N 1
ATOM 749 C CA . VAL A 1 98 ? 41.103 -3.635 20.428 1.00 30.53 98 VAL A CA 1
ATOM 750 C C . VAL A 1 98 ? 41.601 -3.449 21.865 1.00 30.53 98 VAL A C 1
ATOM 752 O O . VAL A 1 98 ? 41.077 -2.579 22.561 1.00 30.53 98 VAL A O 1
ATOM 755 N N . PRO A 1 99 ? 42.594 -4.230 22.343 1.00 27.28 99 PRO A N 1
ATOM 756 C CA . PRO A 1 99 ? 43.265 -3.930 23.605 1.00 27.28 99 PRO A CA 1
ATOM 757 C C . PRO A 1 99 ? 43.852 -2.525 23.498 1.00 27.28 99 PRO A C 1
ATOM 759 O O . PRO A 1 99 ? 44.393 -2.191 22.442 1.00 27.28 99 PRO A O 1
ATOM 762 N N . GLN A 1 100 ? 43.755 -1.714 24.557 1.00 27.44 100 GLN A N 1
ATOM 763 C CA . GLN A 1 100 ? 44.393 -0.396 24.617 1.00 27.44 100 GLN A CA 1
ATOM 764 C C . GLN A 1 100 ? 45.834 -0.489 24.094 1.00 27.44 100 GLN A C 1
ATOM 766 O O . GLN A 1 100 ? 46.734 -0.966 24.784 1.00 27.44 100 GLN A O 1
ATOM 771 N N . ARG A 1 101 ? 46.070 -0.045 22.856 1.00 29.31 101 ARG A N 1
ATOM 772 C CA . ARG A 1 101 ? 47.425 0.244 22.408 1.00 29.31 101 ARG A CA 1
ATOM 773 C C . ARG A 1 101 ? 47.811 1.549 23.081 1.00 29.31 101 ARG A C 1
ATOM 775 O O . ARG A 1 101 ? 47.147 2.565 22.882 1.00 29.31 101 ARG A O 1
ATOM 782 N N . ASN A 1 102 ? 48.871 1.479 23.881 1.00 26.89 102 ASN A N 1
ATOM 783 C CA . ASN A 1 102 ? 49.582 2.629 24.427 1.00 26.89 102 ASN A CA 1
ATOM 784 C C . ASN A 1 102 ? 49.745 3.729 23.361 1.00 26.89 102 ASN A C 1
ATOM 786 O O . ASN A 1 102 ? 49.895 3.406 22.177 1.00 26.89 102 ASN A O 1
ATOM 790 N N . PRO A 1 103 ? 49.729 5.014 23.754 1.00 27.17 103 PRO A N 1
ATOM 791 C CA . PRO A 1 103 ? 49.781 6.121 22.813 1.00 27.17 103 PRO A CA 1
ATOM 792 C C . PRO A 1 103 ? 51.114 6.083 22.063 1.00 27.17 103 PRO A C 1
ATOM 794 O O . PRO A 1 103 ? 52.165 6.382 22.624 1.00 27.17 103 PRO A O 1
ATOM 797 N N . VAL A 1 104 ? 51.072 5.701 20.787 1.00 28.80 104 VAL A N 1
ATOM 798 C CA . VAL A 1 104 ? 52.192 5.887 19.865 1.00 28.80 104 VAL A CA 1
ATOM 799 C C . VAL A 1 104 ? 51.932 7.169 19.081 1.00 28.80 104 VAL A C 1
ATOM 801 O O . VAL A 1 104 ? 50.819 7.427 18.623 1.00 28.80 104 VAL A O 1
ATOM 804 N N . SER A 1 105 ? 52.979 7.983 19.007 1.00 26.12 105 SER A N 1
ATOM 805 C CA . SER A 1 105 ? 53.060 9.323 18.434 1.00 26.12 105 SER A CA 1
ATOM 806 C C . SER A 1 105 ? 52.493 9.455 17.006 1.00 26.12 105 SER A C 1
ATOM 808 O O . SER A 1 105 ? 52.464 8.489 16.239 1.00 26.12 105 SER A O 1
ATOM 810 N N . PRO A 1 106 ? 52.049 10.665 16.613 1.00 30.95 106 PRO A N 1
ATOM 811 C CA . PRO A 1 106 ? 51.418 10.896 15.324 1.00 30.95 106 PRO A CA 1
ATOM 812 C C . PRO A 1 106 ? 52.491 11.033 14.245 1.00 30.95 106 PRO A C 1
ATOM 814 O O . PRO A 1 106 ? 53.182 12.041 14.226 1.00 30.95 106 PRO A O 1
ATOM 817 N N . LEU A 1 107 ? 52.641 10.042 13.361 1.00 29.42 107 LEU A N 1
ATOM 818 C CA . LEU A 1 107 ? 53.212 10.194 12.010 1.00 29.42 107 LEU A CA 1
ATOM 819 C C . LEU A 1 107 ? 53.220 8.841 11.285 1.00 29.42 107 LEU A C 1
ATOM 821 O O . LEU A 1 107 ? 54.136 8.040 11.446 1.00 29.42 107 LEU A O 1
ATOM 825 N N . LYS A 1 108 ? 52.183 8.606 10.475 1.00 24.66 108 LYS A N 1
ATOM 826 C CA . LYS A 1 108 ? 52.235 7.884 9.189 1.00 24.66 108 LYS A CA 1
ATOM 827 C C . LYS A 1 108 ? 50.859 7.980 8.531 1.00 24.66 108 LYS A C 1
ATOM 829 O O . LYS A 1 108 ? 49.990 7.128 8.678 1.00 24.66 108 LYS A O 1
ATOM 834 N N . GLN A 1 109 ? 50.664 9.107 7.859 1.00 25.98 109 GLN A N 1
ATOM 835 C CA . GLN A 1 109 ? 49.569 9.356 6.935 1.00 25.98 109 GLN A CA 1
ATOM 836 C C . GLN A 1 109 ? 49.864 8.526 5.674 1.00 25.98 109 GLN A C 1
ATOM 838 O O . GLN A 1 109 ? 50.907 8.716 5.051 1.00 25.98 109 GLN A O 1
ATOM 843 N N . PHE A 1 110 ? 49.012 7.548 5.354 1.00 24.42 110 PHE A N 1
ATOM 844 C CA . PHE A 1 110 ? 49.145 6.752 4.132 1.00 24.42 110 PHE A CA 1
ATOM 845 C C . PHE A 1 110 ? 48.966 7.661 2.911 1.00 24.42 110 PHE A C 1
ATOM 847 O O . PHE A 1 110 ? 47.986 8.401 2.810 1.00 24.42 110 PHE A O 1
ATOM 854 N N . ALA A 1 111 ? 49.955 7.618 2.021 1.00 22.80 111 ALA A N 1
ATOM 855 C CA . ALA A 1 111 ? 49.978 8.331 0.759 1.00 22.80 111 ALA A CA 1
ATOM 856 C C . ALA A 1 111 ? 48.889 7.793 -0.183 1.00 22.80 111 ALA A C 1
ATOM 858 O O . ALA A 1 111 ? 48.759 6.588 -0.377 1.00 22.80 111 ALA A O 1
ATOM 859 N N . LEU A 1 112 ? 48.123 8.714 -0.767 1.00 24.73 112 LEU A N 1
ATOM 860 C CA . LEU A 1 112 ? 47.293 8.482 -1.945 1.00 24.73 112 LEU A CA 1
ATOM 861 C C . LEU A 1 112 ? 48.215 8.345 -3.165 1.00 24.73 112 LEU A C 1
ATOM 863 O O . LEU A 1 112 ? 48.867 9.318 -3.549 1.00 24.73 112 LEU A O 1
ATOM 867 N N . GLU A 1 113 ? 48.254 7.170 -3.789 1.00 23.08 113 GLU A N 1
ATOM 868 C CA . GLU A 1 113 ? 48.787 7.024 -5.144 1.00 23.08 113 GLU A CA 1
ATOM 869 C C . GLU A 1 113 ? 47.837 7.707 -6.137 1.00 23.08 113 GLU A C 1
ATOM 871 O O . GLU A 1 113 ? 46.670 7.344 -6.284 1.00 23.08 113 GLU A O 1
ATOM 876 N N . LYS A 1 114 ? 48.348 8.745 -6.806 1.00 23.14 114 LYS A N 1
ATOM 877 C CA . LYS A 1 114 ? 47.730 9.356 -7.984 1.00 23.14 114 LYS A CA 1
ATOM 878 C C . LYS A 1 114 ? 47.940 8.424 -9.177 1.00 23.14 114 LYS A C 1
ATOM 880 O O . LYS A 1 114 ? 49.065 8.308 -9.651 1.00 23.14 114 LYS A O 1
ATOM 885 N N . VAL A 1 115 ? 46.866 7.862 -9.723 1.00 23.28 115 VAL A N 1
ATOM 886 C CA . VAL A 1 115 ? 46.866 7.360 -11.103 1.00 23.28 115 VAL A CA 1
ATOM 887 C C . VAL A 1 115 ? 46.486 8.524 -12.018 1.00 23.28 115 VAL A C 1
ATOM 889 O O . VAL A 1 115 ? 45.380 9.056 -11.954 1.00 23.28 115 VAL A O 1
ATOM 892 N N . SER A 1 116 ? 47.447 8.976 -12.818 1.00 23.72 116 SER A N 1
ATOM 893 C CA . SER A 1 116 ? 47.296 10.002 -13.849 1.00 23.72 116 SER A CA 1
ATOM 894 C C . SER A 1 116 ? 46.942 9.365 -15.195 1.00 23.72 116 SER A C 1
ATOM 896 O O . SER A 1 116 ? 47.719 8.558 -15.698 1.00 23.72 116 SER A O 1
ATOM 898 N N . ALA A 1 117 ? 45.834 9.787 -15.809 1.00 22.81 117 ALA A N 1
ATOM 899 C CA . ALA A 1 117 ? 45.545 9.593 -17.232 1.00 22.81 117 ALA A CA 1
ATOM 900 C C . ALA A 1 117 ? 45.341 10.971 -17.907 1.00 22.81 117 ALA A C 1
ATOM 902 O O . ALA A 1 117 ? 44.900 11.907 -17.231 1.00 22.81 117 ALA A O 1
ATOM 903 N N . PRO A 1 118 ? 45.715 11.142 -19.191 1.00 24.72 118 PRO A N 1
ATOM 904 C CA . PRO A 1 118 ? 45.835 12.452 -19.826 1.00 24.72 118 PRO A CA 1
ATOM 905 C C . PRO A 1 118 ? 44.475 13.049 -20.211 1.00 24.72 118 PRO A C 1
ATOM 907 O O . PRO A 1 118 ? 43.593 12.370 -20.730 1.00 24.72 118 PRO A O 1
ATOM 910 N N . ALA A 1 119 ? 44.338 14.352 -19.968 1.00 23.55 119 ALA A N 1
ATOM 911 C CA . ALA A 1 119 ? 43.179 15.152 -20.329 1.00 23.55 119 ALA A CA 1
ATOM 912 C C . ALA A 1 119 ? 43.178 15.478 -21.832 1.00 23.55 119 ALA A C 1
ATOM 914 O O . ALA A 1 119 ? 44.160 16.003 -22.355 1.00 23.55 119 ALA A O 1
ATOM 915 N N . THR A 1 120 ? 42.053 15.236 -22.502 1.00 25.14 120 THR A N 1
ATOM 916 C CA . THR A 1 120 ? 41.661 15.966 -23.714 1.00 25.14 120 THR A CA 1
ATOM 917 C C . THR A 1 120 ? 40.560 16.953 -23.328 1.00 25.14 120 THR A C 1
ATOM 919 O O . THR A 1 120 ? 39.591 16.602 -22.657 1.00 25.14 120 THR A O 1
ATOM 922 N N . GLU A 1 121 ? 40.787 18.225 -23.655 1.00 25.58 121 GLU A N 1
ATOM 923 C CA . GLU A 1 121 ? 39.943 19.366 -23.304 1.00 25.58 121 GLU A CA 1
ATOM 924 C C . GLU A 1 121 ? 38.563 19.299 -23.976 1.00 25.58 121 GLU A C 1
ATOM 926 O O . GLU A 1 121 ? 38.468 19.268 -25.200 1.00 25.58 121 GLU A O 1
ATOM 931 N N . VAL A 1 122 ? 37.494 19.439 -23.186 1.00 25.03 122 VAL A N 1
ATOM 932 C CA . VAL A 1 122 ? 36.232 20.035 -23.649 1.00 25.03 122 VAL A CA 1
ATOM 933 C C . VAL A 1 122 ? 35.896 21.193 -22.710 1.00 25.03 122 VAL A C 1
ATOM 935 O O . VAL A 1 122 ? 35.716 21.025 -21.504 1.00 25.03 122 VAL A O 1
ATOM 938 N N . LYS A 1 123 ? 35.889 22.404 -23.272 1.00 25.81 123 LYS A N 1
ATOM 939 C CA . LYS A 1 123 ? 35.625 23.672 -22.586 1.00 25.81 123 LYS A CA 1
ATOM 940 C C . LYS A 1 123 ? 34.121 23.892 -22.405 1.00 25.81 123 LYS A C 1
ATOM 942 O O . LYS A 1 123 ? 33.464 24.292 -23.356 1.00 25.81 123 LYS A O 1
ATOM 947 N N . THR A 1 124 ? 33.629 23.794 -21.172 1.00 23.70 124 THR A N 1
ATOM 948 C CA . THR A 1 124 ? 32.454 24.545 -20.677 1.00 23.70 124 THR A CA 1
ATOM 949 C C . THR A 1 124 ? 32.576 24.726 -19.155 1.00 23.70 124 THR A C 1
ATOM 951 O O . THR A 1 124 ? 32.812 23.739 -18.457 1.00 23.70 124 THR A O 1
ATOM 954 N N . PRO A 1 125 ? 32.464 25.946 -18.592 1.00 22.31 125 PRO A N 1
ATOM 955 C CA . PRO A 1 125 ? 32.779 26.179 -17.188 1.00 22.31 125 PRO A CA 1
ATOM 956 C C . PRO A 1 125 ? 31.563 25.911 -16.292 1.00 22.31 125 PRO A C 1
ATOM 958 O O . PRO A 1 125 ? 30.673 26.749 -16.183 1.00 22.31 125 PRO A O 1
ATOM 961 N N . VAL A 1 126 ? 31.560 24.792 -15.567 1.00 22.66 126 VAL A N 1
ATOM 962 C CA . VAL A 1 126 ? 30.747 24.646 -14.348 1.00 22.66 126 VAL A CA 1
ATOM 963 C C . VAL A 1 126 ? 31.662 24.907 -13.153 1.00 22.66 126 VAL A C 1
ATOM 965 O O . VAL A 1 126 ? 32.553 24.119 -12.838 1.00 22.66 126 VAL A O 1
ATOM 968 N N . LYS A 1 127 ? 31.488 26.059 -12.493 1.00 21.25 127 LYS A N 1
ATOM 969 C CA . LYS A 1 127 ? 32.196 26.400 -11.249 1.00 21.25 127 LYS A CA 1
ATOM 970 C C . LYS A 1 127 ? 31.686 25.514 -10.106 1.00 21.25 127 LYS A C 1
ATOM 972 O O . LYS A 1 127 ? 30.753 25.893 -9.406 1.00 21.25 127 LYS A O 1
ATOM 977 N N . ILE A 1 128 ? 32.336 24.381 -9.859 1.00 22.97 128 ILE A N 1
ATOM 978 C CA . ILE A 1 128 ? 32.144 23.612 -8.621 1.00 22.97 128 ILE A CA 1
ATOM 979 C C . ILE A 1 128 ? 33.017 24.247 -7.531 1.00 22.97 128 ILE A C 1
ATOM 981 O O . ILE A 1 128 ? 34.244 24.145 -7.556 1.00 22.97 128 ILE A O 1
ATOM 985 N N . HIS A 1 129 ? 32.394 24.937 -6.573 1.00 22.75 129 HIS A N 1
ATOM 986 C CA . HIS A 1 129 ? 33.079 25.388 -5.361 1.00 22.75 129 HIS A CA 1
ATOM 987 C C . HIS A 1 129 ? 33.386 24.174 -4.472 1.00 22.75 129 HIS A C 1
ATOM 989 O O . HIS A 1 129 ? 32.490 23.606 -3.856 1.00 22.75 129 HIS A O 1
ATOM 995 N N . LYS A 1 130 ? 34.662 23.788 -4.366 1.00 22.97 130 LYS A N 1
ATOM 996 C CA . LYS A 1 130 ? 35.130 22.896 -3.297 1.00 22.97 130 LYS A CA 1
ATOM 997 C C . LYS A 1 130 ? 35.193 23.695 -1.994 1.00 22.97 130 LYS A C 1
ATOM 999 O O . LYS A 1 130 ? 36.122 24.478 -1.807 1.00 22.97 130 LYS A O 1
ATOM 1004 N N . ARG A 1 131 ? 34.233 23.500 -1.088 1.00 22.98 131 ARG A N 1
ATOM 1005 C CA . ARG A 1 131 ? 34.329 23.973 0.302 1.00 22.98 131 ARG A CA 1
ATOM 1006 C C . ARG A 1 131 ? 34.254 22.764 1.232 1.00 22.98 131 ARG A C 1
ATOM 1008 O O . ARG A 1 131 ? 33.290 22.012 1.183 1.00 22.98 131 ARG A O 1
ATOM 1015 N N . ALA A 1 132 ? 35.299 22.561 2.030 1.00 23.12 132 ALA A N 1
ATOM 1016 C CA . ALA A 1 132 ? 35.295 21.604 3.129 1.00 23.12 132 ALA A CA 1
ATOM 1017 C C . ALA A 1 132 ? 34.398 22.158 4.247 1.00 23.12 132 ALA A C 1
ATOM 1019 O O . ALA A 1 132 ? 34.616 23.288 4.685 1.00 23.12 132 ALA A O 1
ATOM 1020 N N . ILE A 1 133 ? 33.385 21.399 4.668 1.00 24.19 133 ILE A N 1
ATOM 1021 C CA . ILE A 1 133 ? 32.424 21.812 5.698 1.00 24.19 133 ILE A CA 1
ATOM 1022 C C . ILE A 1 133 ? 32.736 21.041 6.986 1.00 24.19 133 ILE A C 1
ATOM 1024 O O . ILE A 1 133 ? 32.785 19.813 6.991 1.00 24.19 133 ILE A O 1
ATOM 1028 N N . GLY A 1 134 ? 33.013 21.776 8.065 1.00 22.75 134 GLY A N 1
ATOM 1029 C CA . GLY A 1 134 ? 33.292 21.236 9.397 1.00 22.75 134 GLY A CA 1
ATOM 1030 C C . GLY A 1 134 ? 32.027 21.032 10.242 1.00 22.75 134 GLY A C 1
ATOM 1031 O O . GLY A 1 134 ? 30.967 21.579 9.955 1.00 22.75 134 GLY A O 1
ATOM 1032 N N . LEU A 1 135 ? 32.178 20.264 11.326 1.00 28.69 135 LEU A N 1
ATOM 1033 C CA . LEU A 1 135 ? 31.158 19.739 12.258 1.00 28.69 135 LEU A CA 1
ATOM 1034 C C . LEU A 1 135 ? 30.161 20.742 12.899 1.00 28.69 135 LEU A C 1
ATOM 1036 O O . LEU A 1 135 ? 29.285 20.309 13.645 1.00 28.69 135 LEU A O 1
ATOM 1040 N N . SER A 1 136 ? 30.244 22.048 12.632 1.00 25.44 136 SER A N 1
ATOM 1041 C CA . SER A 1 136 ? 29.275 23.057 13.102 1.00 25.44 136 SER A CA 1
ATOM 1042 C C . SER A 1 136 ? 28.187 23.418 12.083 1.00 25.44 136 SER A C 1
ATOM 1044 O O . SER A 1 136 ? 27.199 24.044 12.460 1.00 25.44 136 SER A O 1
ATOM 1046 N N . ASP A 1 137 ? 28.329 22.994 10.825 1.00 25.52 137 ASP A N 1
ATOM 1047 C CA . ASP A 1 137 ? 27.537 23.507 9.697 1.00 25.52 137 ASP A CA 1
ATOM 1048 C C . ASP A 1 137 ? 26.542 22.481 9.123 1.00 25.52 137 ASP A C 1
ATOM 1050 O O . ASP A 1 137 ? 26.151 22.560 7.961 1.00 25.52 137 ASP A O 1
ATOM 1054 N N . TRP A 1 138 ? 26.058 21.528 9.931 1.00 28.27 138 TRP A N 1
ATOM 1055 C CA . TRP A 1 138 ? 24.942 20.651 9.539 1.00 28.27 138 TRP A CA 1
ATOM 1056 C C . TRP A 1 138 ? 23.594 21.406 9.569 1.00 28.27 138 TRP A C 1
ATOM 1058 O O . TRP A 1 138 ? 22.627 21.020 10.215 1.00 28.27 138 TRP A O 1
ATOM 1068 N N . ARG A 1 139 ? 23.490 22.532 8.866 1.00 25.97 139 ARG A N 1
ATOM 1069 C CA . ARG A 1 139 ? 22.186 23.093 8.508 1.00 25.97 139 ARG A CA 1
ATOM 1070 C C . ARG A 1 139 ? 21.884 22.627 7.093 1.00 25.97 139 ARG A C 1
ATOM 1072 O O . ARG A 1 139 ? 22.438 23.157 6.139 1.00 25.97 139 ARG A O 1
ATOM 1079 N N . ILE A 1 140 ? 20.962 21.673 6.953 1.00 34.16 140 ILE A N 1
ATOM 1080 C CA . ILE A 1 140 ? 20.312 21.300 5.677 1.00 34.16 140 ILE A CA 1
ATOM 1081 C C . ILE A 1 140 ? 19.380 22.454 5.231 1.00 34.16 140 ILE A C 1
ATOM 1083 O O . ILE A 1 140 ? 18.218 22.272 4.896 1.00 34.16 140 ILE A O 1
ATOM 1087 N N . ALA A 1 141 ? 19.860 23.692 5.319 1.00 25.72 141 ALA A N 1
ATOM 1088 C CA . ALA A 1 141 ? 19.149 24.892 4.910 1.00 25.72 141 ALA A CA 1
ATOM 1089 C C . ALA A 1 141 ? 19.600 25.332 3.509 1.00 25.72 141 ALA A C 1
ATOM 1091 O O . ALA A 1 141 ? 18.801 25.876 2.755 1.00 25.72 141 ALA A O 1
ATOM 1092 N N . ASP A 1 142 ? 20.839 25.037 3.109 1.00 26.44 142 ASP A N 1
ATOM 1093 C CA . ASP A 1 142 ? 21.456 25.736 1.974 1.00 26.44 142 ASP A CA 1
ATOM 1094 C C . ASP A 1 142 ? 21.181 25.130 0.590 1.00 26.44 142 ASP A C 1
ATOM 1096 O O . ASP A 1 142 ? 21.549 25.731 -0.415 1.00 26.44 142 ASP A O 1
ATOM 1100 N N . VAL A 1 143 ? 20.469 23.999 0.500 1.00 31.83 143 VAL A N 1
ATOM 1101 C CA . VAL A 1 143 ? 20.012 23.452 -0.798 1.00 31.83 143 VAL A CA 1
ATOM 1102 C C . VAL A 1 143 ? 18.588 23.919 -1.154 1.00 31.83 143 VAL A C 1
ATOM 1104 O O . VAL A 1 143 ? 18.201 23.866 -2.315 1.00 31.83 143 VAL A O 1
ATOM 1107 N N . VAL A 1 144 ? 17.824 24.466 -0.196 1.00 29.94 144 VAL A N 1
ATOM 1108 C CA . VAL A 1 144 ? 16.423 24.906 -0.407 1.00 29.94 144 VAL A CA 1
ATOM 1109 C C . VAL A 1 144 ? 16.211 26.405 -0.097 1.00 29.94 144 VAL A C 1
ATOM 1111 O O . VAL A 1 144 ? 15.141 26.953 -0.358 1.00 29.94 144 VAL A O 1
ATOM 1114 N N . SER A 1 145 ? 17.216 27.134 0.407 1.00 26.31 145 SER A N 1
ATOM 1115 C CA . SER A 1 145 ? 17.017 28.505 0.917 1.00 26.31 145 SER A CA 1
ATOM 1116 C C . SER A 1 145 ? 16.906 29.624 -0.125 1.00 26.31 145 SER A C 1
ATOM 1118 O O . SER A 1 145 ? 16.620 30.755 0.260 1.00 26.31 145 SER A O 1
ATOM 1120 N N . SER A 1 146 ? 17.046 29.377 -1.432 1.00 28.86 146 SER A N 1
ATOM 1121 C CA . SER A 1 146 ? 16.996 30.480 -2.410 1.00 28.86 146 SER A CA 1
ATOM 1122 C C . SER A 1 146 ? 15.583 30.977 -2.763 1.00 28.86 146 SER A C 1
ATOM 1124 O O . SER A 1 146 ? 15.463 31.915 -3.550 1.00 28.86 146 SER A O 1
ATOM 1126 N N . LYS A 1 147 ? 14.509 30.414 -2.179 1.00 33.03 147 LYS A N 1
ATOM 1127 C CA . LYS A 1 147 ? 13.117 30.828 -2.470 1.00 33.03 147 LYS A CA 1
ATOM 1128 C C . LYS A 1 147 ? 12.120 30.797 -1.301 1.00 33.03 147 LYS A C 1
ATOM 1130 O O . LYS A 1 147 ? 10.920 30.920 -1.532 1.00 33.03 147 LYS A O 1
ATOM 1135 N N . VAL A 1 148 ? 12.566 30.665 -0.051 1.00 34.50 148 VAL A N 1
ATOM 1136 C CA . VAL A 1 148 ? 11.639 30.644 1.096 1.00 34.50 148 VAL A CA 1
ATOM 1137 C C . VAL A 1 148 ? 11.515 32.049 1.691 1.00 34.50 148 VAL A C 1
ATOM 1139 O O . VAL A 1 148 ? 12.396 32.501 2.416 1.00 34.50 148 VAL A O 1
ATOM 1142 N N . ASN A 1 149 ? 10.413 32.740 1.376 1.00 29.97 149 ASN A N 1
ATOM 1143 C CA . ASN A 1 149 ? 10.037 34.013 2.001 1.00 29.97 149 ASN A CA 1
ATOM 1144 C C . ASN A 1 149 ? 9.969 33.871 3.532 1.00 29.97 149 ASN A C 1
ATOM 1146 O O . ASN A 1 149 ? 9.474 32.862 4.049 1.00 29.97 149 ASN A O 1
ATOM 1150 N N . GLU A 1 150 ? 10.417 34.905 4.252 1.00 33.59 150 GLU A N 1
ATOM 1151 C CA . GLU A 1 150 ? 10.484 34.944 5.722 1.00 33.59 150 GLU A CA 1
ATOM 1152 C C . GLU A 1 150 ? 9.132 34.718 6.426 1.00 33.59 150 GLU A C 1
ATOM 1154 O O . GLU A 1 150 ? 9.120 34.283 7.583 1.00 33.59 150 GLU A O 1
ATOM 1159 N N . ASP A 1 151 ? 8.018 34.892 5.711 1.00 31.62 151 ASP A N 1
ATOM 1160 C CA . ASP A 1 151 ? 6.657 34.580 6.160 1.00 31.62 151 ASP A CA 1
ATOM 1161 C C . ASP A 1 151 ? 6.374 33.069 6.292 1.00 31.62 151 ASP A C 1
ATOM 1163 O O . ASP A 1 151 ? 5.362 32.667 6.841 1.00 31.62 151 ASP A O 1
ATOM 1167 N N . SER A 1 152 ? 7.268 32.171 5.879 1.00 31.89 152 SER A N 1
ATOM 1168 C CA . SER A 1 152 ? 7.016 30.716 5.961 1.00 31.89 152 SER A CA 1
ATOM 1169 C C . SER A 1 152 ? 7.354 30.108 7.335 1.00 31.89 152 SER A C 1
ATOM 1171 O O . SER A 1 152 ? 7.076 28.935 7.597 1.00 31.89 152 SER A O 1
ATOM 1173 N N . ARG A 1 153 ? 7.953 30.889 8.249 1.00 31.34 153 ARG A N 1
ATOM 1174 C CA . ARG A 1 153 ? 8.376 30.413 9.583 1.00 31.34 153 ARG A CA 1
ATOM 1175 C C . ARG A 1 153 ? 7.212 30.086 10.521 1.00 31.34 153 ARG A C 1
ATOM 1177 O O . ARG A 1 153 ? 7.389 29.264 11.419 1.00 31.34 153 ARG A O 1
ATOM 1184 N N . TRP A 1 154 ? 6.032 30.675 10.321 1.00 27.06 154 TRP A N 1
ATOM 1185 C CA . TRP A 1 154 ? 4.836 30.329 11.101 1.00 27.06 154 TRP A CA 1
ATOM 1186 C C . TRP A 1 154 ? 4.102 29.095 10.549 1.00 27.06 154 TRP A C 1
ATOM 1188 O O . TRP A 1 154 ? 3.540 28.332 11.335 1.00 27.06 154 TRP A O 1
ATOM 1198 N N . ALA A 1 155 ? 4.195 28.814 9.243 1.00 26.30 155 ALA A N 1
ATOM 1199 C CA . ALA A 1 155 ? 3.617 27.613 8.629 1.00 26.30 155 ALA A CA 1
ATOM 1200 C C . ALA A 1 155 ? 4.300 26.311 9.105 1.00 26.30 155 ALA A C 1
ATOM 1202 O O . ALA A 1 155 ? 3.640 25.287 9.265 1.00 26.30 155 ALA A O 1
ATOM 1203 N N . LEU A 1 156 ? 5.589 26.368 9.459 1.00 33.22 156 LEU A N 1
ATOM 1204 C CA . LEU A 1 156 ? 6.344 25.254 10.061 1.00 33.22 156 LEU A CA 1
ATOM 1205 C C . LEU A 1 156 ? 5.834 24.808 11.445 1.00 33.22 156 LEU A C 1
ATOM 1207 O O . LEU A 1 156 ? 6.151 23.703 11.876 1.00 33.22 156 LEU A O 1
ATOM 1211 N N . LYS A 1 157 ? 5.056 25.642 12.149 1.00 32.84 157 LYS A N 1
ATOM 1212 C CA . LYS A 1 157 ? 4.423 25.291 13.435 1.00 32.84 157 LYS A CA 1
ATOM 1213 C C . LYS A 1 157 ? 2.971 24.827 13.297 1.00 32.84 157 LYS A C 1
ATOM 1215 O O . LYS A 1 157 ? 2.448 24.258 14.249 1.00 32.84 157 LYS A O 1
ATOM 1220 N N . ALA A 1 158 ? 2.328 25.093 12.160 1.00 31.86 158 ALA A N 1
ATOM 1221 C CA . ALA A 1 158 ? 0.889 24.900 11.976 1.00 31.86 158 ALA A CA 1
ATOM 1222 C C . ALA A 1 158 ? 0.525 23.653 11.151 1.00 31.86 158 ALA A C 1
ATOM 1224 O O . ALA A 1 158 ? -0.619 23.212 11.202 1.00 31.86 158 ALA A O 1
ATOM 1225 N N . TYR A 1 159 ? 1.487 23.055 10.443 1.00 37.84 159 TYR A N 1
ATOM 1226 C CA . TYR A 1 159 ? 1.300 21.786 9.743 1.00 37.84 159 TYR A CA 1
ATOM 1227 C C . TYR A 1 159 ? 2.113 20.697 10.437 1.00 37.84 159 TYR A C 1
ATOM 1229 O O . TYR A 1 159 ? 3.332 20.852 10.559 1.00 37.84 159 TYR A O 1
ATOM 1237 N N . PRO A 1 160 ? 1.505 19.582 10.873 1.00 46.34 160 PRO A N 1
ATOM 1238 C CA . PRO A 1 160 ? 2.263 18.438 11.346 1.00 4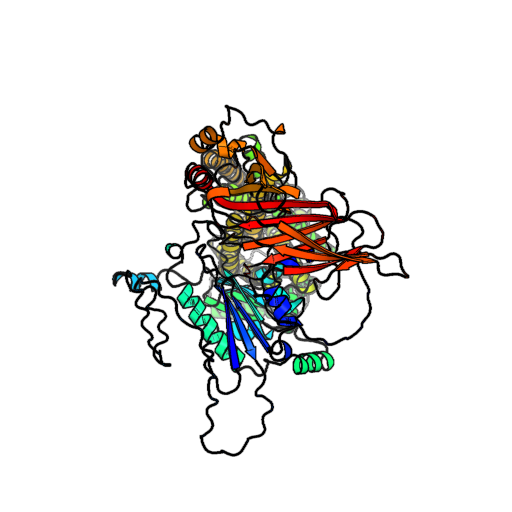6.34 160 PRO A CA 1
ATOM 1239 C C . PRO A 1 160 ? 2.911 17.785 10.121 1.00 46.34 160 PRO A C 1
ATOM 1241 O O . PRO A 1 160 ? 2.409 16.860 9.498 1.00 46.34 160 PRO A O 1
ATOM 1244 N N . THR A 1 161 ? 4.082 18.295 9.770 1.00 43.16 161 THR A N 1
ATOM 1245 C CA . THR A 1 161 ? 5.024 17.771 8.771 1.00 43.16 161 THR A CA 1
ATOM 1246 C C . THR A 1 161 ? 5.499 16.343 9.083 1.00 43.16 161 THR A C 1
ATOM 1248 O O . THR A 1 161 ? 6.231 15.745 8.298 1.00 43.16 161 THR A O 1
ATOM 1251 N N . ALA A 1 162 ? 5.045 15.781 10.208 1.00 43.69 162 ALA A N 1
ATOM 1252 C CA . ALA A 1 162 ? 5.244 14.410 10.641 1.00 43.69 162 ALA A CA 1
ATOM 1253 C C . ALA A 1 162 ? 4.431 13.373 9.846 1.00 43.69 162 ALA A C 1
ATOM 1255 O O . ALA A 1 162 ? 4.845 12.227 9.833 1.00 43.69 162 ALA A O 1
ATOM 1256 N N . TYR A 1 163 ? 3.346 13.731 9.144 1.00 51.97 163 TYR A N 1
ATOM 1257 C CA . TYR A 1 163 ? 2.382 12.750 8.603 1.00 51.97 163 TYR A CA 1
ATOM 1258 C C . TYR A 1 163 ? 2.845 11.858 7.438 1.00 51.97 163 TYR A C 1
ATOM 1260 O O . TYR A 1 163 ? 2.049 11.065 6.942 1.00 51.97 163 TYR A O 1
ATOM 1268 N N . LEU A 1 164 ? 4.091 11.963 6.973 1.00 66.12 164 LEU A N 1
ATOM 1269 C CA . LEU A 1 164 ? 4.474 11.345 5.702 1.00 66.12 164 LEU A CA 1
ATOM 1270 C C . LEU A 1 164 ? 5.335 10.084 5.819 1.00 66.12 164 LEU A C 1
ATOM 1272 O O . LEU A 1 164 ? 5.314 9.297 4.881 1.00 66.12 164 LEU A O 1
ATOM 1276 N N . TYR A 1 165 ? 6.074 9.868 6.913 1.00 78.50 165 TYR A N 1
ATOM 1277 C CA . TYR A 1 165 ? 7.014 8.743 7.031 1.00 78.50 165 TYR A CA 1
ATOM 1278 C C . TYR A 1 165 ? 6.649 7.815 8.189 1.00 78.50 165 TYR A C 1
ATOM 1280 O O . TYR A 1 165 ? 6.413 8.281 9.295 1.00 78.50 165 TYR A O 1
ATOM 1288 N N . LEU A 1 166 ? 6.628 6.508 7.953 1.00 86.44 166 LEU A N 1
ATOM 1289 C CA . LEU A 1 166 ? 6.170 5.507 8.914 1.00 86.44 166 LEU A CA 1
ATOM 1290 C C . LEU A 1 166 ? 7.216 4.404 9.053 1.00 86.44 166 LEU A C 1
ATOM 1292 O O . LEU A 1 166 ? 7.663 3.855 8.047 1.00 86.44 166 LEU A O 1
ATOM 1296 N N . VAL A 1 167 ? 7.566 4.038 10.289 1.00 91.00 167 VAL A N 1
ATOM 1297 C CA . VAL A 1 167 ? 8.240 2.756 10.537 1.00 91.00 167 VAL A CA 1
ATOM 1298 C C . VAL A 1 167 ? 7.227 1.646 10.277 1.00 91.00 167 VAL A C 1
ATOM 1300 O O . VAL A 1 167 ? 6.302 1.447 11.072 1.00 91.00 167 VAL A O 1
ATOM 1303 N N . CYS A 1 168 ? 7.388 0.959 9.152 1.00 88.75 168 CYS A N 1
ATOM 1304 C CA . CYS A 1 168 ? 6.495 -0.111 8.728 1.00 88.75 168 CYS A CA 1
ATOM 1305 C C . CYS A 1 168 ? 6.996 -1.484 9.164 1.00 88.75 168 CYS A C 1
ATOM 1307 O O . CYS A 1 168 ? 6.170 -2.340 9.433 1.00 88.75 168 CYS A O 1
ATOM 1309 N N . GLN A 1 169 ? 8.306 -1.695 9.319 1.00 90.88 169 GLN A N 1
ATOM 1310 C CA . GLN A 1 169 ? 8.858 -2.955 9.819 1.00 90.88 169 GLN A CA 1
ATOM 1311 C C . GLN A 1 169 ? 9.981 -2.710 10.831 1.00 90.88 169 GLN A C 1
ATOM 1313 O O . GLN A 1 169 ? 10.715 -1.721 10.771 1.00 90.88 169 GLN A O 1
ATOM 1318 N N . SER A 1 170 ? 10.114 -3.623 11.793 1.00 92.19 170 SER A N 1
ATOM 1319 C CA . SER A 1 170 ? 11.207 -3.633 12.758 1.00 92.19 170 SER A CA 1
ATOM 1320 C C . SER A 1 170 ? 11.591 -5.053 13.149 1.00 92.19 170 SER A C 1
ATOM 1322 O O . SER A 1 170 ? 10.734 -5.912 13.382 1.00 92.19 170 SER A O 1
ATOM 1324 N N . GLY A 1 171 ? 12.900 -5.267 13.272 1.00 90.00 171 GLY A N 1
ATOM 1325 C CA . GLY A 1 171 ? 13.490 -6.536 13.671 1.00 90.00 171 GLY A CA 1
ATOM 1326 C C . GLY A 1 171 ? 14.615 -6.981 12.736 1.00 90.00 171 GLY A C 1
ATOM 1327 O O . GLY A 1 171 ? 15.010 -6.202 11.866 1.00 90.00 171 GLY A O 1
ATOM 1328 N N . PRO A 1 172 ? 15.146 -8.202 12.924 1.00 88.25 172 PRO A N 1
ATOM 1329 C CA . PRO A 1 172 ? 14.720 -9.193 13.919 1.00 88.25 172 PRO A CA 1
ATOM 1330 C C . PRO A 1 172 ? 14.941 -8.752 15.378 1.00 88.25 172 PRO A C 1
ATOM 1332 O O . PRO A 1 172 ? 15.831 -7.956 15.677 1.00 88.25 172 PRO A O 1
ATOM 1335 N N . GLY A 1 173 ? 14.119 -9.269 16.297 1.00 86.19 173 GLY A N 1
ATOM 1336 C CA . GLY A 1 173 ? 14.101 -8.862 17.710 1.00 86.19 173 GLY A CA 1
ATOM 1337 C C . GLY A 1 173 ? 13.377 -7.533 17.967 1.00 86.19 173 GLY A C 1
ATOM 1338 O O . GLY A 1 173 ? 12.971 -6.831 17.044 1.00 86.19 173 GLY A O 1
ATOM 1339 N N . SER A 1 174 ? 13.183 -7.184 19.241 1.00 88.31 174 SER A N 1
ATOM 1340 C CA . SER A 1 174 ? 12.394 -6.003 19.629 1.00 88.31 174 SER A CA 1
ATOM 1341 C C . SER A 1 174 ? 13.207 -4.722 19.823 1.00 88.31 174 SER A C 1
ATOM 1343 O O . SER A 1 174 ? 12.656 -3.620 19.771 1.00 88.31 174 SER A O 1
ATOM 1345 N N . TRP A 1 175 ? 14.516 -4.840 20.046 1.00 90.25 175 TRP A N 1
ATOM 1346 C CA . TRP A 1 175 ? 15.354 -3.704 20.427 1.00 90.25 175 TRP A CA 1
ATOM 1347 C C . TRP A 1 175 ? 15.405 -2.551 19.396 1.00 90.25 175 TRP A C 1
ATOM 1349 O O . TRP A 1 175 ? 15.456 -1.407 19.851 1.00 90.25 175 TRP A O 1
ATOM 1359 N N . PRO A 1 176 ? 15.323 -2.749 18.054 1.00 92.94 176 PRO A N 1
ATOM 1360 C CA . PRO A 1 176 ? 15.353 -1.616 17.123 1.00 92.94 176 PRO A CA 1
ATOM 1361 C C . PRO A 1 176 ? 14.133 -0.703 17.306 1.00 92.94 176 PRO A C 1
ATOM 1363 O O . PRO A 1 176 ? 14.277 0.516 17.411 1.00 92.94 176 PRO A O 1
ATOM 1366 N N . SER A 1 177 ? 12.935 -1.288 17.432 1.00 92.81 177 SER A N 1
ATOM 1367 C CA . SER A 1 177 ? 11.701 -0.544 17.728 1.00 92.81 177 SER A CA 1
ATOM 1368 C C . SER A 1 177 ? 11.723 0.116 19.111 1.00 92.81 177 SER A C 1
ATOM 1370 O O . SER A 1 177 ? 11.220 1.228 19.263 1.00 92.81 177 SER A O 1
ATOM 1372 N N . TYR A 1 178 ? 12.370 -0.507 20.105 1.00 93.00 178 TYR A N 1
ATOM 1373 C CA . TYR A 1 178 ? 12.591 0.109 21.416 1.00 93.00 178 TYR A CA 1
ATOM 1374 C C . TYR A 1 178 ? 13.466 1.362 21.311 1.00 93.00 178 TYR A C 1
ATOM 1376 O O . TYR A 1 178 ? 13.090 2.421 21.813 1.00 93.00 178 TYR A O 1
ATOM 1384 N N . ILE A 1 179 ? 14.606 1.275 20.616 1.00 93.19 179 ILE A N 1
ATOM 1385 C CA . ILE A 1 179 ? 15.484 2.430 20.399 1.00 93.19 179 ILE A CA 1
ATOM 1386 C C . ILE A 1 179 ? 14.749 3.528 19.629 1.00 93.19 179 ILE A C 1
ATOM 1388 O O . ILE A 1 179 ? 14.869 4.701 19.994 1.00 93.19 179 ILE A O 1
ATOM 1392 N N . TYR A 1 180 ? 13.951 3.176 18.617 1.00 93.56 180 TYR A N 1
ATOM 1393 C CA . TYR A 1 180 ? 13.124 4.148 17.904 1.00 93.56 180 TYR A CA 1
ATOM 1394 C C . TYR A 1 180 ? 12.160 4.870 18.846 1.00 93.56 180 TYR A C 1
ATOM 1396 O O . TYR A 1 180 ? 12.156 6.100 18.887 1.00 93.56 180 TYR A O 1
ATOM 1404 N N . ALA A 1 181 ? 11.423 4.120 19.668 1.00 93.12 181 ALA A N 1
ATOM 1405 C CA . ALA A 1 181 ? 10.474 4.679 20.624 1.00 93.12 181 ALA A CA 1
ATOM 1406 C C . ALA A 1 181 ? 11.115 5.647 21.634 1.00 93.12 181 ALA A C 1
ATOM 1408 O O . ALA A 1 181 ? 10.464 6.596 22.060 1.00 93.12 181 ALA A O 1
ATOM 1409 N N . GLN A 1 182 ? 12.386 5.436 21.991 1.00 92.44 182 GLN A N 1
ATOM 1410 C CA . GLN A 1 182 ? 13.123 6.285 22.936 1.00 92.44 182 GLN A CA 1
ATOM 1411 C C . GLN A 1 182 ? 13.794 7.508 22.294 1.00 92.44 182 GLN A C 1
ATOM 1413 O O . GLN A 1 182 ? 14.066 8.490 22.983 1.00 92.44 182 GLN A O 1
ATOM 1418 N N . SER A 1 183 ? 14.126 7.452 21.001 1.00 92.44 183 SER A N 1
ATOM 1419 C CA . SER A 1 183 ? 15.020 8.437 20.368 1.00 92.44 183 SER A CA 1
ATOM 1420 C C . SER A 1 183 ? 14.368 9.293 19.283 1.00 92.44 183 SER A C 1
ATOM 1422 O O . SER A 1 183 ? 14.854 10.402 19.022 1.00 92.44 183 SER A O 1
ATOM 1424 N N . ALA A 1 184 ? 13.278 8.829 18.664 1.00 90.31 184 ALA A N 1
ATOM 1425 C CA . ALA A 1 184 ? 12.589 9.562 17.608 1.00 90.31 184 ALA A CA 1
ATOM 1426 C C . ALA A 1 184 ? 12.047 10.902 18.134 1.00 90.31 184 ALA A C 1
ATOM 1428 O O . ALA A 1 184 ? 11.354 10.965 19.147 1.00 90.31 184 ALA A O 1
ATOM 1429 N N . LYS A 1 185 ? 12.376 11.996 17.440 1.00 89.06 185 LYS A N 1
ATOM 1430 C CA . LYS A 1 185 ? 11.891 13.344 17.766 1.00 89.06 185 LYS A CA 1
ATOM 1431 C C . LYS A 1 185 ? 10.461 13.557 17.281 1.00 89.06 185 LYS A C 1
ATOM 1433 O O . LYS A 1 185 ? 9.678 14.170 17.997 1.00 89.06 185 LYS A O 1
ATOM 1438 N N . TYR A 1 186 ? 10.141 13.060 16.089 1.00 87.31 186 TYR A N 1
ATOM 1439 C CA . TYR A 1 186 ? 8.770 13.021 15.582 1.00 87.31 186 TYR A CA 1
ATOM 1440 C C . TYR A 1 186 ? 8.417 11.560 15.292 1.00 87.31 186 TYR A C 1
ATOM 1442 O O . TYR A 1 186 ? 8.750 11.040 14.227 1.00 87.31 186 TYR A O 1
ATOM 1450 N N . PRO A 1 187 ? 7.880 10.841 16.282 1.00 85.50 187 PRO A N 1
ATOM 1451 C CA . PRO A 1 187 ? 7.625 9.420 16.135 1.00 85.50 187 PRO A CA 1
ATOM 1452 C C . PRO A 1 187 ? 6.413 9.134 15.249 1.00 85.50 187 PRO A C 1
ATOM 1454 O O . PRO A 1 187 ? 5.350 9.714 15.451 1.00 85.50 187 PRO A O 1
ATOM 1457 N N . MET A 1 188 ? 6.579 8.186 14.329 1.00 88.19 188 MET A N 1
ATOM 1458 C CA . MET A 1 188 ? 5.529 7.651 13.462 1.00 88.19 188 MET A CA 1
ATOM 1459 C C . MET A 1 188 ? 5.819 6.175 13.203 1.00 88.19 188 MET A C 1
ATOM 1461 O O . MET A 1 188 ? 6.763 5.825 12.486 1.00 88.19 188 MET A O 1
ATOM 1465 N N . ALA A 1 189 ? 5.041 5.296 13.813 1.00 91.50 189 ALA A N 1
ATOM 1466 C CA . ALA A 1 189 ? 5.261 3.859 13.730 1.00 91.50 189 ALA A CA 1
ATOM 1467 C C . ALA A 1 189 ? 3.991 3.132 14.155 1.00 91.50 189 ALA A C 1
ATOM 1469 O O . ALA A 1 189 ? 3.265 3.611 15.019 1.00 91.50 189 ALA A O 1
ATOM 1470 N N . THR A 1 190 ? 3.729 1.951 13.605 1.00 92.00 190 THR A N 1
ATOM 1471 C CA . THR A 1 190 ? 2.611 1.122 14.071 1.00 92.00 190 THR A CA 1
ATOM 1472 C C . THR A 1 190 ? 2.836 -0.343 13.750 1.00 92.00 190 THR A C 1
ATOM 1474 O O . THR A 1 190 ? 3.128 -0.705 12.612 1.00 92.00 190 THR A O 1
ATOM 1477 N N . SER A 1 191 ? 2.647 -1.210 14.744 1.00 93.44 191 SER A N 1
ATOM 1478 C CA . SER A 1 191 ? 2.715 -2.657 14.548 1.00 93.44 191 SER A CA 1
ATOM 1479 C C . SER A 1 191 ? 1.647 -3.177 13.587 1.00 93.44 191 SER A C 1
ATOM 1481 O O . SER A 1 191 ? 1.857 -4.226 12.991 1.00 93.44 191 SER A O 1
ATOM 1483 N N . VAL A 1 192 ? 0.537 -2.452 13.374 1.00 90.56 192 VAL A N 1
ATOM 1484 C CA . VAL A 1 192 ? -0.449 -2.859 12.358 1.00 90.56 192 VAL A CA 1
ATOM 1485 C C . VAL A 1 192 ? 0.169 -2.807 10.956 1.00 90.56 192 VAL A C 1
ATOM 1487 O O . VAL A 1 192 ? -0.058 -3.710 10.159 1.00 90.56 192 VAL A O 1
ATOM 1490 N N . ALA A 1 193 ? 1.003 -1.801 10.665 1.00 88.12 193 ALA A N 1
ATOM 1491 C CA . ALA A 1 193 ? 1.709 -1.728 9.387 1.00 88.12 193 ALA A CA 1
ATOM 1492 C C . ALA A 1 193 ? 2.691 -2.896 9.231 1.00 88.12 193 ALA A C 1
ATOM 1494 O O . ALA A 1 193 ? 2.715 -3.514 8.173 1.00 88.12 193 ALA A O 1
ATOM 1495 N N . GLN A 1 194 ? 3.407 -3.262 10.299 1.00 89.06 194 GLN A N 1
ATOM 1496 C CA . GLN A 1 194 ? 4.316 -4.415 10.298 1.00 89.06 194 GLN A CA 1
ATOM 1497 C C . GLN A 1 194 ? 3.607 -5.739 10.031 1.00 89.06 194 GLN A C 1
ATOM 1499 O O . GLN A 1 194 ? 4.145 -6.588 9.322 1.00 89.06 194 GLN A O 1
ATOM 1504 N N . ASP A 1 195 ? 2.403 -5.914 10.567 1.00 89.75 195 ASP A N 1
ATOM 1505 C CA . ASP A 1 195 ? 1.609 -7.115 10.322 1.00 89.75 195 ASP A CA 1
ATOM 1506 C C . ASP A 1 195 ? 1.036 -7.156 8.895 1.00 89.75 195 ASP A C 1
ATOM 1508 O O . ASP A 1 195 ? 0.837 -8.237 8.345 1.00 89.75 195 ASP A O 1
ATOM 1512 N N . MET A 1 196 ? 0.781 -5.993 8.284 1.00 82.94 196 MET A N 1
ATOM 1513 C CA . MET A 1 196 ? 0.222 -5.881 6.932 1.00 82.94 196 MET A CA 1
ATOM 1514 C C . MET A 1 196 ? 1.275 -5.866 5.820 1.00 82.94 196 MET A C 1
ATOM 1516 O O . MET A 1 196 ? 0.947 -6.223 4.690 1.00 82.94 196 MET A O 1
ATOM 1520 N N . PHE A 1 197 ? 2.518 -5.465 6.104 1.00 76.44 197 PHE A N 1
ATOM 1521 C CA . PHE A 1 197 ? 3.530 -5.221 5.069 1.00 76.44 197 PHE A CA 1
ATOM 1522 C C . PHE A 1 197 ? 3.820 -6.463 4.217 1.00 76.44 197 PHE A C 1
ATOM 1524 O O . PHE A 1 197 ? 3.931 -6.354 3.006 1.00 76.44 197 PHE A O 1
ATOM 1531 N N . GLY A 1 198 ? 3.810 -7.660 4.816 1.00 66.69 198 GLY A N 1
ATOM 1532 C CA . GLY A 1 198 ? 3.994 -8.923 4.087 1.00 66.69 198 GLY A CA 1
ATOM 1533 C C . GLY A 1 198 ? 2.822 -9.344 3.183 1.00 66.69 198 GLY A C 1
ATOM 1534 O O . GLY A 1 198 ? 2.937 -10.338 2.472 1.00 66.69 198 GLY A O 1
ATOM 1535 N N . ILE A 1 199 ? 1.689 -8.634 3.225 1.00 69.19 199 ILE A N 1
ATOM 1536 C CA . ILE A 1 199 ? 0.500 -8.882 2.387 1.00 69.19 199 ILE A CA 1
ATOM 1537 C C . ILE A 1 199 ? 0.455 -7.901 1.205 1.00 69.19 199 ILE A C 1
ATOM 1539 O O . ILE A 1 199 ? -0.134 -8.202 0.166 1.00 69.19 199 ILE A O 1
ATOM 1543 N N . ILE A 1 200 ? 1.057 -6.719 1.356 1.00 63.66 200 ILE A N 1
ATOM 1544 C CA . ILE A 1 200 ? 1.084 -5.693 0.315 1.00 63.66 200 ILE A CA 1
ATOM 1545 C C . ILE A 1 200 ? 2.179 -6.070 -0.694 1.00 63.66 200 ILE A C 1
ATOM 1547 O O . ILE A 1 200 ? 3.314 -6.299 -0.284 1.00 63.66 200 ILE A O 1
ATOM 1551 N N . PRO A 1 201 ? 1.886 -6.122 -2.006 1.00 54.94 201 PRO A N 1
ATOM 1552 C CA . PRO A 1 201 ? 2.907 -6.344 -3.023 1.00 54.94 201 PRO A CA 1
ATOM 1553 C C . PRO A 1 201 ? 3.865 -5.143 -3.055 1.00 54.94 201 PRO A C 1
ATOM 1555 O O . PRO A 1 201 ? 3.561 -4.097 -3.626 1.00 54.94 201 PRO A O 1
ATOM 1558 N N . GLY A 1 202 ? 5.006 -5.290 -2.394 1.00 61.25 202 GLY A N 1
ATOM 1559 C CA . GLY A 1 202 ? 6.062 -4.294 -2.252 1.00 61.25 202 GLY A CA 1
ATOM 1560 C C . GLY A 1 202 ? 7.240 -4.922 -1.516 1.00 61.25 202 GLY A C 1
ATOM 1561 O O . GLY A 1 202 ? 7.053 -5.841 -0.722 1.00 61.25 202 GLY A O 1
ATOM 1562 N N . ASP A 1 203 ? 8.453 -4.479 -1.823 1.00 68.38 203 ASP A N 1
ATOM 1563 C CA . ASP A 1 203 ? 9.669 -5.031 -1.235 1.00 68.38 203 ASP A CA 1
ATOM 1564 C C . ASP A 1 203 ? 10.700 -3.918 -1.074 1.00 68.38 203 ASP A C 1
ATOM 1566 O O . ASP A 1 203 ? 10.748 -2.989 -1.882 1.00 68.38 203 ASP A O 1
ATOM 1570 N N . THR A 1 204 ? 11.514 -4.009 -0.032 1.00 77.50 204 THR A N 1
ATOM 1571 C CA . THR A 1 204 ? 12.560 -3.031 0.273 1.00 77.50 204 THR A CA 1
ATOM 1572 C C . THR A 1 204 ? 13.839 -3.769 0.654 1.00 77.50 204 THR A C 1
ATOM 1574 O O . THR A 1 204 ? 13.836 -4.977 0.914 1.00 77.50 204 THR A O 1
ATOM 1577 N N . ASP A 1 205 ? 14.970 -3.057 0.705 1.00 80.69 205 ASP A N 1
ATOM 1578 C CA . ASP A 1 205 ? 16.240 -3.674 1.104 1.00 80.69 205 ASP A CA 1
ATOM 1579 C C . ASP A 1 205 ? 16.157 -4.274 2.512 1.00 80.69 205 ASP A C 1
ATOM 1581 O O . ASP A 1 205 ? 16.929 -5.177 2.846 1.00 80.69 205 ASP A O 1
ATOM 1585 N N . TYR A 1 206 ? 15.178 -3.843 3.319 1.00 86.62 206 TYR A N 1
ATOM 1586 C CA . TYR A 1 206 ? 14.889 -4.432 4.615 1.00 86.62 206 TYR A CA 1
ATOM 1587 C C . TYR A 1 206 ? 14.792 -5.955 4.549 1.00 86.62 206 TYR A C 1
ATOM 1589 O O . TYR A 1 206 ? 15.446 -6.617 5.353 1.00 86.62 206 TYR A O 1
ATOM 1597 N N . ARG A 1 207 ? 14.074 -6.530 3.575 1.00 85.31 207 ARG A N 1
ATOM 1598 C CA . ARG A 1 207 ? 13.907 -7.989 3.472 1.00 85.31 207 ARG A CA 1
ATOM 1599 C C . ARG A 1 207 ? 15.241 -8.707 3.297 1.00 85.31 207 ARG A C 1
ATOM 1601 O O . ARG A 1 207 ? 15.496 -9.710 3.959 1.00 85.31 207 ARG A O 1
ATOM 1608 N N . ILE A 1 208 ? 16.138 -8.170 2.474 1.00 83.81 208 ILE A N 1
ATOM 1609 C CA . ILE A 1 208 ? 17.456 -8.765 2.222 1.00 83.81 208 ILE A CA 1
ATOM 1610 C C . ILE A 1 208 ? 18.346 -8.728 3.471 1.00 83.81 208 ILE A C 1
ATOM 1612 O O . ILE A 1 208 ? 18.981 -9.731 3.824 1.00 83.81 208 ILE A O 1
ATOM 1616 N N . PHE A 1 209 ? 18.371 -7.592 4.170 1.00 88.00 209 PHE A N 1
ATOM 1617 C CA . PHE A 1 209 ? 19.188 -7.411 5.371 1.00 88.00 209 PHE A CA 1
ATOM 1618 C C . PHE A 1 209 ? 18.614 -8.120 6.609 1.00 88.00 209 PHE A C 1
ATOM 1620 O O . PHE A 1 209 ? 19.376 -8.696 7.389 1.00 88.00 209 PHE A O 1
ATOM 1627 N N . ALA A 1 210 ? 17.297 -8.092 6.808 1.00 88.56 210 ALA A N 1
ATOM 1628 C CA . ALA A 1 210 ? 16.636 -8.598 8.009 1.00 88.56 210 ALA A CA 1
ATOM 1629 C C . ALA A 1 210 ? 16.181 -10.058 7.895 1.00 88.56 210 ALA A C 1
ATOM 1631 O O . ALA A 1 210 ? 16.274 -10.781 8.886 1.00 88.56 210 ALA A O 1
ATOM 1632 N N . GLU A 1 211 ? 15.706 -10.500 6.728 1.00 85.06 211 GLU A N 1
ATOM 1633 C CA . GLU A 1 211 ? 14.949 -11.753 6.591 1.00 85.06 211 GLU A CA 1
ATOM 1634 C C . GLU A 1 211 ? 15.673 -12.792 5.724 1.00 85.06 211 GLU A C 1
ATOM 1636 O O . GLU A 1 211 ? 16.043 -13.851 6.228 1.00 85.06 211 GLU A O 1
ATOM 1641 N N . ASP A 1 212 ? 15.920 -12.489 4.446 1.00 83.62 212 ASP A N 1
ATOM 1642 C CA . ASP A 1 212 ? 16.371 -13.477 3.457 1.00 83.62 212 ASP A CA 1
ATOM 1643 C C . ASP A 1 212 ? 17.819 -13.946 3.685 1.00 83.62 212 ASP A C 1
ATOM 1645 O O . ASP A 1 212 ? 18.118 -15.134 3.539 1.00 83.62 212 ASP A O 1
ATOM 1649 N N . TYR A 1 213 ? 18.741 -13.021 3.992 1.00 80.62 213 TYR A N 1
ATOM 1650 C CA . TYR A 1 213 ? 20.179 -13.326 3.974 1.00 80.62 213 TYR A CA 1
ATOM 1651 C C . TYR A 1 213 ? 20.980 -12.779 5.156 1.00 80.62 213 TYR A C 1
ATOM 1653 O O . TYR A 1 213 ? 21.966 -13.406 5.547 1.00 80.62 213 TYR A O 1
ATOM 1661 N N . GLY A 1 214 ? 20.616 -11.616 5.705 1.00 81.94 214 GLY A N 1
ATOM 1662 C CA . GLY A 1 214 ? 21.457 -10.948 6.703 1.00 81.94 214 GLY A CA 1
ATOM 1663 C C . GLY A 1 214 ? 21.166 -11.325 8.159 1.00 81.94 214 GLY A C 1
ATOM 1664 O O . GLY A 1 214 ? 22.099 -11.375 8.969 1.00 81.94 214 GLY A O 1
ATOM 1665 N N . ASN A 1 215 ? 19.895 -11.565 8.516 1.00 88.38 215 ASN A N 1
ATOM 1666 C CA . ASN A 1 215 ? 19.443 -11.645 9.916 1.00 88.38 215 ASN A CA 1
ATOM 1667 C C . ASN A 1 215 ? 20.035 -10.495 10.769 1.00 88.38 215 ASN A C 1
ATOM 1669 O O . ASN A 1 215 ? 20.548 -10.690 11.879 1.00 88.38 215 ASN A O 1
ATOM 1673 N N . ILE A 1 216 ? 20.083 -9.294 10.185 1.00 90.44 216 ILE A N 1
ATOM 1674 C CA . ILE A 1 216 ? 20.595 -8.075 10.813 1.00 90.44 216 ILE A CA 1
ATOM 1675 C C . ILE A 1 216 ? 19.383 -7.321 11.372 1.00 90.44 216 ILE A C 1
ATOM 1677 O O . ILE A 1 216 ? 18.455 -7.051 10.622 1.00 90.44 216 ILE A O 1
ATOM 1681 N N . PRO A 1 217 ? 19.348 -6.955 12.663 1.00 91.25 217 PRO A N 1
ATOM 1682 C CA . PRO A 1 217 ? 18.268 -6.132 13.199 1.00 91.25 217 PRO A CA 1
ATOM 1683 C C . PRO A 1 217 ? 18.239 -4.722 12.600 1.00 91.25 217 PRO A C 1
ATOM 1685 O O . PRO A 1 217 ? 19.267 -4.046 12.527 1.00 91.25 217 PRO A O 1
ATOM 1688 N N . GLY A 1 218 ? 17.054 -4.240 12.241 1.00 92.19 218 GLY A N 1
ATOM 1689 C CA . GLY A 1 218 ? 16.892 -2.898 11.702 1.00 92.19 218 GLY A CA 1
ATOM 1690 C C . GLY A 1 218 ? 15.475 -2.345 11.763 1.00 92.19 218 GLY A C 1
ATOM 1691 O O . GLY A 1 218 ? 14.583 -2.892 12.422 1.00 92.19 218 GLY A O 1
ATOM 1692 N N . LEU A 1 219 ? 15.305 -1.212 11.089 1.00 92.88 219 LEU A N 1
ATOM 1693 C CA . LEU A 1 219 ? 14.038 -0.508 10.903 1.00 92.88 219 LEU A CA 1
ATOM 1694 C C . LEU A 1 219 ? 13.808 -0.290 9.412 1.00 92.88 219 LEU A C 1
ATOM 1696 O O . LEU A 1 219 ? 14.748 0.110 8.723 1.00 92.88 219 LEU A O 1
ATOM 1700 N N . ASP A 1 220 ? 12.574 -0.496 8.962 1.00 90.06 220 ASP A N 1
ATOM 1701 C CA . ASP A 1 220 ? 12.126 -0.093 7.633 1.00 90.06 220 ASP A CA 1
ATOM 1702 C C . ASP A 1 220 ? 11.213 1.125 7.721 1.00 90.06 220 ASP A C 1
ATOM 1704 O O . ASP A 1 220 ? 10.179 1.094 8.401 1.00 90.06 220 ASP A O 1
ATOM 1708 N N . ILE A 1 221 ? 11.615 2.214 7.070 1.00 88.06 221 ILE A N 1
ATOM 1709 C CA . ILE A 1 221 ? 10.947 3.511 7.144 1.00 88.06 221 ILE A CA 1
ATOM 1710 C C . ILE A 1 221 ? 10.569 3.960 5.740 1.00 88.06 221 ILE A C 1
ATOM 1712 O O . ILE A 1 221 ? 11.431 4.328 4.940 1.00 88.06 221 ILE A O 1
ATOM 1716 N N . ILE A 1 222 ? 9.265 4.025 5.487 1.00 79.81 222 ILE A N 1
ATOM 1717 C CA . ILE A 1 222 ? 8.719 4.340 4.166 1.00 79.81 222 ILE A CA 1
ATOM 1718 C C . ILE A 1 222 ? 7.922 5.637 4.176 1.00 79.81 222 ILE A C 1
ATOM 1720 O O . ILE A 1 222 ? 7.441 6.074 5.224 1.00 79.81 222 ILE A O 1
ATOM 1724 N N . PHE A 1 223 ? 7.764 6.252 3.003 1.00 78.31 223 PHE A N 1
ATOM 1725 C CA . PHE A 1 223 ? 6.726 7.260 2.818 1.00 78.31 223 PHE A CA 1
ATOM 1726 C C . PHE A 1 223 ? 5.389 6.592 2.520 1.00 78.31 223 PHE A C 1
ATOM 1728 O O . PHE A 1 223 ? 5.287 5.683 1.702 1.00 78.31 223 PHE A O 1
ATOM 1735 N N . VAL A 1 224 ? 4.357 7.065 3.200 1.00 73.25 224 VAL A N 1
ATOM 1736 C CA . VAL A 1 224 ? 3.040 6.420 3.237 1.00 73.25 224 VAL A CA 1
ATOM 1737 C C . VAL A 1 224 ? 1.932 7.268 2.628 1.00 73.25 224 VAL A C 1
ATOM 1739 O O . VAL A 1 224 ? 0.858 6.758 2.357 1.00 73.25 224 VAL A O 1
ATOM 1742 N N . LEU A 1 225 ? 2.176 8.548 2.379 1.00 75.12 225 LEU A N 1
ATOM 1743 C CA . LEU A 1 225 ? 1.235 9.433 1.698 1.00 75.12 225 LEU A CA 1
ATOM 1744 C C . LEU A 1 225 ? 1.965 10.166 0.572 1.00 75.12 225 LEU A C 1
ATOM 1746 O O . LEU A 1 225 ? 3.176 10.382 0.658 1.00 75.12 225 LEU A O 1
ATOM 1750 N N . GLY A 1 226 ? 1.233 10.558 -0.470 1.00 75.00 226 GLY A N 1
ATOM 1751 C CA . GLY A 1 226 ? 1.817 11.135 -1.687 1.00 75.00 226 GLY A CA 1
ATOM 1752 C C . GLY A 1 226 ? 2.202 10.084 -2.733 1.00 75.00 226 GLY A C 1
ATOM 1753 O O . GLY A 1 226 ? 2.996 10.346 -3.629 1.00 75.00 226 GLY A O 1
ATOM 1754 N N . GLY A 1 227 ? 1.629 8.884 -2.659 1.00 74.94 227 GLY A N 1
ATOM 1755 C CA . GLY A 1 227 ? 1.853 7.804 -3.616 1.00 74.94 227 GLY A CA 1
ATOM 1756 C C . GLY A 1 227 ? 1.382 8.112 -5.040 1.00 74.94 227 GLY A C 1
ATOM 1757 O O . GLY A 1 227 ? 1.823 7.435 -5.962 1.00 74.94 227 GLY A O 1
ATOM 1758 N N . TYR A 1 228 ? 0.543 9.131 -5.257 1.00 79.75 228 TYR A N 1
ATOM 1759 C CA . TYR A 1 228 ? 0.024 9.468 -6.589 1.00 79.75 228 TYR A CA 1
ATOM 1760 C C . TYR A 1 228 ? 1.109 9.776 -7.622 1.00 79.75 228 TYR A C 1
ATOM 1762 O O . TYR A 1 228 ? 0.983 9.365 -8.776 1.00 79.75 228 TYR A O 1
ATOM 1770 N N . PHE A 1 229 ? 2.169 10.477 -7.216 1.00 76.44 229 PHE A N 1
ATOM 1771 C CA . PHE A 1 229 ? 3.269 10.871 -8.098 1.00 76.44 229 PHE A CA 1
ATOM 1772 C C . PHE A 1 229 ? 4.454 9.899 -8.049 1.00 76.44 229 PHE A C 1
ATOM 1774 O O . PHE A 1 229 ? 5.293 9.939 -8.938 1.00 76.44 229 PHE A O 1
ATOM 1781 N N . TYR A 1 230 ? 4.502 8.979 -7.085 1.00 75.12 230 TYR A N 1
ATOM 1782 C CA . TYR A 1 230 ? 5.552 7.960 -6.996 1.00 75.12 230 TYR A CA 1
ATOM 1783 C C . TYR A 1 230 ? 5.674 7.151 -8.300 1.00 75.12 230 TYR A C 1
ATOM 1785 O O . TYR A 1 230 ? 4.676 6.592 -8.755 1.00 75.12 230 TYR A O 1
ATOM 1793 N N . HIS A 1 231 ? 6.874 7.053 -8.883 1.00 77.25 231 HIS A N 1
ATOM 1794 C CA . HIS A 1 231 ? 7.119 6.414 -10.195 1.00 77.25 231 HIS A CA 1
ATOM 1795 C C . HIS A 1 231 ? 6.378 7.084 -11.368 1.00 77.25 231 HIS A C 1
ATOM 1797 O O . HIS A 1 231 ? 5.911 6.406 -12.281 1.00 77.25 231 HIS A O 1
ATOM 1803 N N . THR A 1 232 ? 6.258 8.412 -11.345 1.00 76.69 232 THR A N 1
ATOM 1804 C CA . THR A 1 232 ? 5.729 9.207 -12.465 1.00 76.69 232 THR A CA 1
ATOM 1805 C C . THR A 1 232 ? 6.689 10.336 -12.817 1.00 76.69 232 THR A C 1
ATOM 1807 O O . THR A 1 232 ? 7.556 10.694 -12.016 1.00 76.69 232 THR A O 1
ATOM 1810 N N . SER A 1 233 ? 6.513 10.965 -13.980 1.00 77.69 233 SER A N 1
ATOM 1811 C CA . SER A 1 233 ? 7.300 12.163 -14.319 1.00 77.69 233 SER A CA 1
ATOM 1812 C C . SER A 1 233 ? 6.978 13.382 -13.441 1.00 77.69 233 SER A C 1
ATOM 1814 O O . SER A 1 233 ? 7.746 14.342 -13.403 1.00 77.69 233 SER A O 1
ATOM 1816 N N . TYR A 1 234 ? 5.871 13.336 -12.695 1.00 79.50 234 TYR A N 1
ATOM 1817 C CA . TYR A 1 234 ? 5.458 14.387 -11.767 1.00 79.50 234 TYR A CA 1
ATOM 1818 C C . TYR A 1 234 ? 6.112 14.294 -10.394 1.00 79.50 234 TYR A C 1
ATOM 1820 O O . TYR A 1 234 ? 5.855 15.143 -9.541 1.00 79.50 234 TYR A O 1
ATOM 1828 N N . ASP A 1 235 ? 6.941 13.285 -10.175 1.00 76.94 235 ASP A N 1
ATOM 1829 C CA . ASP A 1 235 ? 7.655 13.054 -8.934 1.00 76.94 235 ASP A CA 1
ATOM 1830 C C . ASP A 1 235 ? 8.819 14.045 -8.769 1.00 76.94 235 ASP A C 1
ATOM 1832 O O . ASP A 1 235 ? 9.979 13.723 -9.008 1.00 76.94 235 ASP A O 1
ATOM 1836 N N . THR A 1 236 ? 8.526 15.307 -8.469 1.00 76.94 236 THR A N 1
ATOM 1837 C CA . THR A 1 236 ? 9.529 16.379 -8.498 1.00 76.94 236 THR A CA 1
ATOM 1838 C C . THR A 1 236 ? 9.827 16.940 -7.112 1.00 76.94 236 THR A C 1
ATOM 1840 O O . THR A 1 236 ? 9.041 16.807 -6.173 1.00 76.94 236 THR A O 1
ATOM 1843 N N . VAL A 1 237 ? 10.975 17.615 -6.976 1.00 76.50 237 VAL A N 1
ATOM 1844 C CA . VAL A 1 237 ? 11.408 18.245 -5.713 1.00 76.50 237 VAL A CA 1
ATOM 1845 C C . VAL A 1 237 ? 10.361 19.237 -5.196 1.00 76.50 237 VAL A C 1
ATOM 1847 O O . VAL A 1 237 ? 10.173 19.364 -3.988 1.00 76.50 237 VAL A O 1
ATOM 1850 N N . GLU A 1 238 ? 9.639 19.906 -6.093 1.00 78.81 238 GLU A N 1
ATOM 1851 C CA . GLU A 1 238 ? 8.579 20.862 -5.763 1.00 78.81 238 GLU A CA 1
ATOM 1852 C C . GLU A 1 238 ? 7.373 20.211 -5.073 1.00 78.81 238 GLU A C 1
ATOM 1854 O O . GLU A 1 238 ? 6.623 20.909 -4.390 1.00 78.81 238 GLU A O 1
ATOM 1859 N N . ARG A 1 239 ? 7.183 18.892 -5.221 1.00 76.19 239 ARG A N 1
ATOM 1860 C CA . ARG A 1 239 ? 6.114 18.137 -4.549 1.00 76.19 239 ARG A CA 1
ATOM 1861 C C . ARG A 1 239 ? 6.493 17.653 -3.151 1.00 76.19 239 ARG A C 1
ATOM 1863 O O . ARG A 1 239 ? 5.624 17.167 -2.426 1.00 76.19 239 ARG A O 1
ATOM 1870 N N . LEU A 1 240 ? 7.753 17.802 -2.734 1.00 74.69 240 LEU A N 1
ATOM 1871 C CA . LEU A 1 240 ? 8.158 17.462 -1.373 1.00 74.69 240 LEU A CA 1
ATOM 1872 C C . LEU A 1 240 ? 7.472 18.394 -0.372 1.00 74.69 240 LEU A C 1
ATOM 1874 O O . LEU A 1 240 ? 7.607 19.617 -0.433 1.00 74.69 240 LEU A O 1
ATOM 1878 N N . LEU A 1 241 ? 6.781 17.807 0.607 1.00 74.31 241 LEU A N 1
ATOM 1879 C CA . LEU A 1 241 ? 6.159 18.577 1.678 1.00 74.31 241 LEU A CA 1
ATOM 1880 C C . LEU A 1 241 ? 7.250 19.343 2.456 1.00 74.31 241 LEU A C 1
ATOM 1882 O O . LEU A 1 241 ? 8.175 18.702 2.976 1.00 74.31 241 LEU A O 1
ATOM 1886 N N . PRO A 1 242 ? 7.166 20.682 2.590 1.00 74.81 242 PRO A N 1
ATOM 1887 C CA . PRO A 1 242 ? 8.163 21.458 3.320 1.00 74.81 242 PRO A CA 1
ATOM 1888 C C . PRO A 1 242 ? 8.386 20.911 4.732 1.00 74.81 242 PRO A C 1
ATOM 1890 O O . PRO A 1 242 ? 7.435 20.618 5.444 1.00 74.81 242 PRO A O 1
ATOM 1893 N N . GLY A 1 243 ? 9.643 20.752 5.150 1.00 76.19 243 GLY A N 1
ATOM 1894 C CA . GLY A 1 243 ? 9.996 20.235 6.480 1.00 76.19 243 GLY A CA 1
ATOM 1895 C C . GLY A 1 243 ? 10.004 18.706 6.626 1.00 76.19 243 GLY A C 1
ATOM 1896 O O . GLY A 1 243 ? 10.612 18.216 7.576 1.00 76.19 243 GLY A O 1
ATOM 1897 N N . SER A 1 244 ? 9.438 17.940 5.685 1.00 76.00 244 SER A N 1
ATOM 1898 C CA . SER A 1 244 ? 9.448 16.462 5.732 1.00 76.00 244 SER A CA 1
ATOM 1899 C C . SER A 1 244 ? 10.870 15.879 5.732 1.00 76.00 244 SER A C 1
ATOM 1901 O O . SER A 1 244 ? 11.204 15.039 6.571 1.00 76.00 244 SER A O 1
ATOM 1903 N N . ILE A 1 245 ? 11.747 16.394 4.863 1.00 78.44 245 ILE A N 1
ATOM 1904 C CA . ILE A 1 245 ? 13.165 16.005 4.792 1.00 78.44 245 ILE A CA 1
ATOM 1905 C C . ILE A 1 245 ? 13.912 16.365 6.084 1.00 78.44 245 ILE A C 1
ATOM 1907 O O . ILE A 1 245 ? 14.701 15.562 6.580 1.00 78.44 245 ILE A O 1
ATOM 1911 N N . GLN A 1 246 ? 13.629 17.533 6.673 1.00 81.00 246 GLN A N 1
ATOM 1912 C CA . GLN A 1 246 ? 14.231 17.946 7.945 1.00 81.00 246 GLN A CA 1
ATOM 1913 C C . GLN A 1 246 ? 13.800 17.015 9.086 1.00 81.00 246 GLN A C 1
ATOM 1915 O O . GLN A 1 246 ? 14.646 16.549 9.846 1.00 81.00 246 GLN A O 1
ATOM 1920 N N . ALA A 1 247 ? 12.505 16.702 9.195 1.00 79.56 247 ALA A N 1
ATOM 1921 C CA . ALA A 1 247 ? 11.982 15.799 10.220 1.00 79.56 247 ALA A CA 1
ATOM 1922 C C . ALA A 1 247 ? 12.601 14.395 10.110 1.00 79.56 247 ALA A C 1
ATOM 1924 O O . ALA A 1 247 ? 13.052 13.831 11.111 1.00 79.56 247 ALA A O 1
ATOM 1925 N N . ARG A 1 248 ? 12.702 13.872 8.882 1.00 80.69 248 ARG A N 1
ATOM 1926 C CA . ARG A 1 248 ? 13.381 12.607 8.573 1.00 80.69 248 ARG A CA 1
ATOM 1927 C C . ARG A 1 248 ? 14.857 12.643 8.969 1.00 80.69 248 ARG A C 1
ATOM 1929 O O . ARG A 1 248 ? 15.318 11.732 9.651 1.00 80.69 248 ARG A O 1
ATOM 1936 N N . GLY A 1 249 ? 15.587 13.690 8.583 1.00 83.12 249 GLY A N 1
ATOM 1937 C CA . GLY A 1 249 ? 17.003 13.858 8.917 1.00 83.12 249 GLY A CA 1
ATOM 1938 C C . GLY A 1 249 ? 17.254 13.944 10.425 1.00 83.12 249 GLY A C 1
ATOM 1939 O O . GLY A 1 249 ? 18.175 13.308 10.932 1.00 83.12 249 GLY A O 1
ATOM 1940 N N . GLU A 1 250 ? 16.406 14.664 11.165 1.00 86.12 250 GLU A N 1
ATOM 1941 C CA . GLU A 1 250 ? 16.500 14.774 12.628 1.00 86.12 250 GLU A CA 1
ATOM 1942 C C . GLU A 1 250 ? 16.252 13.438 13.334 1.00 86.12 250 GLU A C 1
ATOM 1944 O O . GLU A 1 250 ? 16.991 13.091 14.260 1.00 86.12 250 GLU A O 1
ATOM 1949 N N . ASN A 1 251 ? 15.250 12.672 12.894 1.00 88.62 251 ASN A N 1
ATOM 1950 C CA . ASN A 1 251 ? 15.023 11.322 13.405 1.00 88.62 251 ASN A CA 1
ATOM 1951 C C . ASN A 1 251 ? 16.187 10.394 13.058 1.00 88.62 251 ASN A C 1
ATOM 1953 O O . ASN A 1 251 ? 16.716 9.743 13.953 1.00 88.62 251 ASN A O 1
ATOM 1957 N N . LEU A 1 252 ? 16.630 10.362 11.798 1.00 88.00 252 LEU A N 1
ATOM 1958 C CA . LEU A 1 252 ? 17.736 9.508 11.365 1.00 88.00 252 LEU A CA 1
ATOM 1959 C C . LEU A 1 252 ? 19.022 9.797 12.139 1.00 88.00 252 LEU A C 1
ATOM 1961 O O . LEU A 1 252 ? 19.699 8.867 12.577 1.00 88.00 252 LEU A O 1
ATOM 1965 N N . PHE A 1 253 ? 19.351 11.073 12.344 1.00 88.50 253 PHE A N 1
ATOM 1966 C CA . PHE A 1 253 ? 20.524 11.472 13.116 1.00 88.50 253 PHE A CA 1
ATOM 1967 C C . PHE A 1 253 ? 20.462 10.932 14.552 1.00 88.50 253 PHE A C 1
ATOM 1969 O O . PHE A 1 253 ? 21.417 10.312 15.027 1.00 88.50 253 PHE A O 1
ATOM 1976 N N . ARG A 1 254 ? 19.317 11.101 15.227 1.00 90.44 254 ARG A N 1
ATOM 1977 C CA . ARG A 1 254 ? 19.108 10.595 16.594 1.00 90.44 254 ARG A CA 1
ATOM 1978 C C . ARG A 1 254 ? 19.130 9.074 16.663 1.00 90.44 254 ARG A C 1
ATOM 1980 O O . ARG A 1 254 ? 19.766 8.530 17.561 1.00 90.44 254 ARG A O 1
ATOM 1987 N N . LEU A 1 255 ? 18.493 8.398 15.709 1.00 90.62 255 LEU A N 1
ATOM 1988 C CA . LEU A 1 255 ? 18.490 6.939 15.610 1.00 90.62 255 LEU A CA 1
ATOM 1989 C C . LEU A 1 255 ? 19.903 6.403 15.418 1.00 90.62 255 LEU A C 1
ATOM 1991 O O . LEU A 1 255 ? 20.322 5.517 16.152 1.00 90.62 255 LEU A O 1
ATOM 1995 N N . THR A 1 256 ? 20.667 6.988 14.498 1.00 87.62 256 THR A N 1
ATOM 1996 C CA . THR A 1 256 ? 22.058 6.592 14.240 1.00 87.62 256 THR A CA 1
ATOM 1997 C C . THR A 1 256 ? 22.902 6.740 15.503 1.00 87.62 256 THR A C 1
ATOM 1999 O O . THR A 1 256 ? 23.643 5.826 15.858 1.00 87.62 256 THR A O 1
ATOM 2002 N N . GLN A 1 257 ? 22.756 7.852 16.232 1.00 88.12 257 GLN A N 1
ATOM 2003 C CA . GLN A 1 257 ? 23.446 8.064 17.505 1.00 88.12 257 GLN A CA 1
ATOM 2004 C C . GLN A 1 257 ? 23.013 7.054 18.578 1.00 88.12 257 GLN A C 1
ATOM 2006 O O . GLN A 1 257 ? 23.856 6.547 19.316 1.00 88.12 257 GLN A O 1
ATOM 2011 N N . ALA A 1 258 ? 21.716 6.763 18.680 1.00 90.69 258 ALA A N 1
ATOM 2012 C CA . ALA A 1 258 ? 21.176 5.850 19.679 1.00 90.69 258 ALA A CA 1
ATOM 2013 C C . ALA A 1 258 ? 21.580 4.395 19.405 1.00 90.69 258 ALA A C 1
ATOM 2015 O O . ALA A 1 258 ? 22.055 3.714 20.311 1.00 90.69 258 ALA A O 1
ATOM 2016 N N . PHE A 1 259 ? 21.491 3.939 18.153 1.00 89.12 259 PHE A N 1
ATOM 2017 C CA . PHE A 1 259 ? 21.978 2.622 17.751 1.00 89.12 259 PHE A CA 1
ATOM 2018 C C . PHE A 1 259 ? 23.492 2.517 17.970 1.00 89.12 259 PHE A C 1
ATOM 2020 O O . PHE A 1 259 ? 23.950 1.558 18.582 1.00 89.12 259 PHE A O 1
ATOM 2027 N N . ALA A 1 260 ? 24.271 3.525 17.564 1.00 84.88 260 ALA A N 1
ATOM 2028 C CA . ALA A 1 260 ? 25.718 3.552 17.785 1.00 84.88 260 ALA A CA 1
ATOM 2029 C C . ALA A 1 260 ? 26.116 3.636 19.268 1.00 84.88 260 ALA A C 1
ATOM 2031 O O . ALA A 1 260 ? 27.279 3.455 19.590 1.00 84.88 260 ALA A O 1
ATOM 2032 N N . ASN A 1 261 ? 25.204 3.926 20.192 1.00 86.69 261 ASN A N 1
ATOM 2033 C CA . ASN A 1 261 ? 25.489 3.870 21.627 1.00 86.69 261 ASN A CA 1
ATOM 2034 C C . ASN A 1 261 ? 24.903 2.617 22.292 1.00 86.69 261 ASN A C 1
ATOM 2036 O O . ASN A 1 261 ? 25.128 2.407 23.484 1.00 86.69 261 ASN A O 1
ATOM 2040 N N . SER A 1 262 ? 24.174 1.783 21.548 1.00 85.88 262 SER A N 1
ATOM 2041 C CA . SER A 1 262 ? 23.539 0.583 22.079 1.00 85.88 262 SER A CA 1
ATOM 2042 C C . SER A 1 262 ? 24.547 -0.552 22.267 1.00 85.88 262 SER A C 1
ATOM 2044 O O . SER A 1 262 ? 25.429 -0.793 21.437 1.00 85.88 262 SER A O 1
ATOM 2046 N N . SER A 1 263 ? 24.404 -1.292 23.365 1.00 85.75 263 SER A N 1
ATOM 2047 C CA . SER A 1 263 ? 25.118 -2.553 23.581 1.00 85.75 263 SER A CA 1
ATOM 2048 C C . SER A 1 263 ? 24.588 -3.690 22.704 1.00 85.75 263 SER A C 1
ATOM 2050 O O . SER A 1 263 ? 25.329 -4.647 22.470 1.00 85.75 263 SER A O 1
ATOM 2052 N N . ASP A 1 264 ? 23.353 -3.565 22.201 1.00 86.00 264 ASP A N 1
ATOM 2053 C CA . ASP A 1 264 ? 22.645 -4.580 21.407 1.00 86.00 264 ASP A CA 1
ATOM 2054 C C . ASP A 1 264 ? 23.081 -4.639 19.938 1.00 86.00 264 ASP A C 1
ATOM 2056 O O . ASP A 1 264 ? 22.693 -5.560 19.218 1.00 86.00 264 ASP A O 1
ATOM 2060 N N . VAL A 1 265 ? 23.924 -3.704 19.487 1.00 86.38 265 VAL A N 1
ATOM 2061 C CA . VAL A 1 265 ? 24.588 -3.810 18.183 1.00 86.38 265 VAL A CA 1
ATOM 2062 C C . VAL A 1 265 ? 25.654 -4.901 18.272 1.00 86.38 265 VAL A C 1
ATOM 2064 O O . VAL A 1 265 ? 26.677 -4.754 18.952 1.00 86.38 265 VAL A O 1
ATOM 2067 N N . LEU A 1 266 ? 25.384 -6.011 17.590 1.00 85.25 266 LEU A N 1
ATOM 2068 C CA . LEU A 1 266 ? 26.195 -7.227 17.593 1.00 85.25 266 LEU A CA 1
ATOM 2069 C C . LEU A 1 266 ? 26.563 -7.602 16.161 1.00 85.25 266 LEU A C 1
ATOM 2071 O O . LEU A 1 266 ? 25.679 -7.602 15.312 1.00 85.25 266 LEU A O 1
ATOM 2075 N N . ASN A 1 267 ? 27.820 -7.955 15.883 1.00 86.31 267 ASN A N 1
ATOM 2076 C CA . ASN A 1 267 ? 28.237 -8.468 14.567 1.00 86.31 267 ASN A CA 1
ATOM 2077 C C . ASN A 1 267 ? 27.666 -9.874 14.284 1.00 86.31 267 ASN A C 1
ATOM 2079 O O . ASN A 1 267 ? 27.039 -10.487 15.148 1.00 86.31 267 ASN A O 1
ATOM 2083 N N . ALA A 1 268 ? 27.889 -10.409 13.080 1.00 84.50 268 ALA A N 1
ATOM 2084 C CA . ALA A 1 268 ? 27.327 -11.698 12.668 1.00 84.50 268 ALA A CA 1
ATOM 2085 C C . ALA A 1 268 ? 27.709 -12.869 13.598 1.00 84.50 268 ALA A C 1
ATOM 2087 O O . ALA A 1 268 ? 26.853 -13.693 13.929 1.00 84.50 268 ALA A O 1
ATOM 2088 N N . ASN A 1 269 ? 28.956 -12.916 14.082 1.00 84.69 269 ASN A N 1
ATOM 2089 C CA . ASN A 1 269 ? 29.417 -13.966 14.997 1.00 84.69 269 ASN A CA 1
ATOM 2090 C C . ASN A 1 269 ? 28.763 -13.831 16.377 1.00 84.69 269 ASN A C 1
ATOM 2092 O O . ASN A 1 269 ? 28.241 -14.804 16.915 1.00 84.69 269 ASN A O 1
ATOM 2096 N N . GLU A 1 270 ? 28.742 -12.617 16.932 1.00 85.88 270 GLU A N 1
ATOM 2097 C CA . GLU A 1 270 ? 28.099 -12.314 18.215 1.00 85.88 270 GLU A CA 1
ATOM 2098 C C . GLU A 1 270 ? 26.598 -12.641 18.186 1.00 85.88 270 GLU A C 1
ATOM 2100 O O . GLU A 1 270 ? 26.077 -13.231 19.134 1.00 85.88 270 GLU A O 1
ATOM 2105 N N . ARG A 1 271 ? 25.901 -12.315 17.086 1.00 85.88 271 ARG A N 1
ATOM 2106 C CA . ARG A 1 271 ? 24.487 -12.676 16.891 1.00 85.88 271 ARG A CA 1
ATOM 2107 C C . ARG A 1 271 ? 24.294 -14.188 16.840 1.00 85.88 271 ARG A C 1
ATOM 2109 O O . ARG A 1 271 ? 23.419 -14.698 17.532 1.00 85.88 271 ARG A O 1
ATOM 2116 N N . SER A 1 272 ? 25.123 -14.899 16.079 1.00 81.00 272 SER A N 1
ATOM 2117 C CA . SER A 1 272 ? 25.038 -16.361 15.949 1.00 81.00 272 SER A CA 1
ATOM 2118 C C . SER A 1 272 ? 25.252 -17.066 17.293 1.00 81.00 272 SER A C 1
ATOM 2120 O O . SER A 1 272 ? 24.499 -17.971 17.647 1.00 81.00 272 SER A O 1
ATOM 2122 N N . LEU A 1 273 ? 26.214 -16.594 18.094 1.00 81.62 273 LEU A N 1
ATOM 2123 C CA . LEU A 1 273 ? 26.449 -17.087 19.456 1.00 81.62 273 LEU A CA 1
ATOM 2124 C C . LEU A 1 273 ? 25.276 -16.772 20.394 1.00 81.62 273 LEU A C 1
ATOM 2126 O O . LEU A 1 273 ? 24.869 -17.633 21.171 1.00 81.62 273 LEU A O 1
ATOM 2130 N N . LYS A 1 274 ? 24.696 -15.567 20.302 1.00 76.62 274 LYS A N 1
ATOM 2131 C CA . LYS A 1 274 ? 23.526 -15.172 21.103 1.00 76.62 274 LYS A CA 1
ATOM 2132 C C . LYS A 1 274 ? 22.320 -16.066 20.802 1.00 76.62 274 LYS A C 1
ATOM 2134 O O . LYS A 1 274 ? 21.691 -16.536 21.745 1.00 76.62 274 LYS A O 1
ATOM 2139 N N . VAL A 1 275 ? 22.054 -16.353 19.524 1.00 72.06 275 VAL A N 1
ATOM 2140 C CA . VAL A 1 275 ? 20.990 -17.276 19.080 1.00 72.06 275 VAL A CA 1
ATOM 2141 C C . VAL A 1 275 ? 21.246 -18.706 19.564 1.00 72.06 275 VAL A C 1
ATOM 2143 O O . VAL A 1 275 ? 20.313 -19.369 19.994 1.00 72.06 275 VAL A O 1
ATOM 2146 N N . ALA A 1 276 ? 22.498 -19.172 19.567 1.00 62.12 276 ALA A N 1
ATOM 2147 C CA . ALA A 1 276 ? 22.842 -20.497 20.091 1.00 62.12 276 ALA A CA 1
ATOM 2148 C C . ALA A 1 276 ? 22.713 -20.605 21.626 1.00 62.12 276 ALA A C 1
ATOM 2150 O O . ALA A 1 276 ? 22.495 -21.694 22.150 1.00 62.12 276 ALA A O 1
ATOM 2151 N N . SER A 1 277 ? 22.864 -19.489 22.351 1.00 59.88 277 SER A N 1
ATOM 2152 C CA . SER A 1 277 ? 22.857 -19.443 23.824 1.00 59.88 277 SER A CA 1
ATOM 2153 C C . SER A 1 277 ? 21.492 -19.166 24.468 1.00 59.88 277 SER A C 1
ATOM 2155 O O . SER A 1 277 ? 21.313 -19.428 25.656 1.00 59.88 277 SER A O 1
ATOM 2157 N N . LEU A 1 278 ? 20.539 -18.614 23.714 1.00 54.78 278 LEU A N 1
ATOM 2158 C CA . LEU A 1 278 ? 19.211 -18.232 24.189 1.00 54.78 278 LEU A CA 1
ATOM 2159 C C . LEU A 1 278 ? 18.158 -18.937 23.335 1.00 54.78 278 LEU A C 1
ATOM 2161 O O . LEU A 1 278 ? 18.123 -18.742 22.124 1.00 54.78 278 LEU A O 1
ATOM 2165 N N . GLU A 1 279 ? 17.210 -19.634 23.967 1.00 47.69 279 GLU A N 1
ATOM 2166 C CA . GLU A 1 279 ? 15.862 -19.710 23.397 1.00 47.69 279 GLU A CA 1
ATOM 2167 C C . GLU A 1 279 ? 15.414 -18.254 23.187 1.00 47.69 279 GLU A C 1
ATOM 2169 O O . GLU A 1 279 ? 15.307 -17.496 24.156 1.00 47.69 279 GLU A O 1
ATOM 2174 N N . SER A 1 280 ? 15.275 -17.803 21.938 1.00 48.28 280 SER A N 1
ATOM 2175 C CA . SER A 1 280 ? 15.034 -16.398 21.596 1.00 48.28 280 SER A CA 1
ATOM 2176 C C . SER A 1 280 ? 13.698 -15.915 22.177 1.00 48.28 280 SER A C 1
ATOM 2178 O O . SER A 1 280 ? 12.649 -15.981 21.541 1.00 48.28 280 SER A O 1
ATOM 2180 N N . THR A 1 281 ? 13.727 -15.442 23.420 1.00 46.72 281 THR A N 1
ATOM 2181 C CA . THR A 1 281 ? 12.551 -15.054 24.213 1.00 46.72 281 THR A CA 1
ATOM 2182 C C . THR A 1 281 ? 12.099 -13.614 23.960 1.00 46.72 281 THR A C 1
ATOM 2184 O O . THR A 1 281 ? 11.077 -13.185 24.503 1.00 46.72 281 THR A O 1
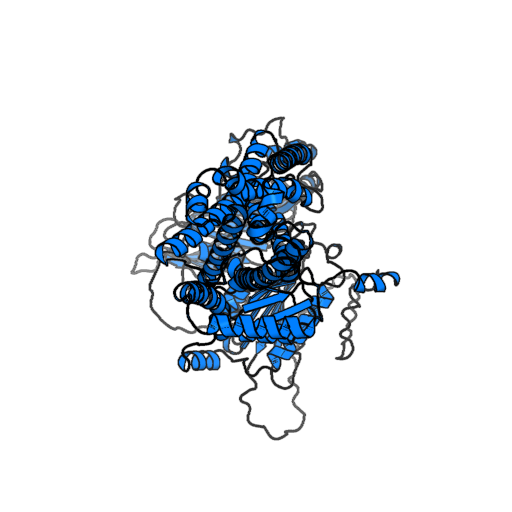ATOM 2187 N N . GLU A 1 282 ? 12.807 -12.861 23.117 1.00 61.38 282 GLU A N 1
ATOM 2188 C CA . GLU A 1 282 ? 12.382 -11.536 22.657 1.00 61.38 282 GLU A CA 1
ATOM 2189 C C . GLU A 1 282 ? 11.577 -11.661 21.361 1.00 61.38 282 GLU A C 1
ATOM 2191 O O . GLU A 1 282 ? 12.056 -11.385 20.263 1.00 61.38 282 GLU A O 1
ATOM 2196 N N . GLY A 1 283 ? 10.328 -12.116 21.499 1.00 66.50 283 GLY A N 1
ATOM 2197 C CA . GLY A 1 283 ? 9.348 -12.038 20.416 1.00 66.50 283 GLY A CA 1
ATOM 2198 C C . GLY A 1 283 ? 9.073 -10.587 19.999 1.00 66.50 283 GLY A C 1
ATOM 2199 O O . GLY A 1 283 ? 9.418 -9.646 20.719 1.00 66.50 283 GLY A O 1
ATOM 2200 N N . ARG A 1 284 ? 8.420 -10.404 18.843 1.00 81.62 284 ARG A N 1
ATOM 2201 C CA . ARG A 1 284 ? 8.062 -9.078 18.311 1.00 81.62 284 ARG A CA 1
ATOM 2202 C C . ARG A 1 284 ? 7.351 -8.235 19.379 1.00 81.62 284 ARG A C 1
ATOM 2204 O O . ARG A 1 284 ? 6.390 -8.690 20.006 1.00 81.62 284 ARG A O 1
ATOM 2211 N N . ALA A 1 285 ? 7.864 -7.028 19.613 1.00 90.31 285 ALA A N 1
ATOM 2212 C CA . ALA A 1 285 ? 7.241 -6.063 20.508 1.00 90.31 285 ALA A CA 1
ATOM 2213 C C . ALA A 1 285 ? 6.037 -5.402 19.838 1.00 90.31 285 ALA A C 1
ATOM 2215 O O . ALA A 1 285 ? 5.915 -5.396 18.614 1.00 90.31 285 ALA A O 1
ATOM 2216 N N . VAL A 1 286 ? 5.171 -4.822 20.662 1.00 94.75 286 VAL A N 1
ATOM 2217 C CA . VAL A 1 286 ? 4.090 -3.969 20.184 1.00 94.75 286 VAL A CA 1
ATOM 2218 C C . VAL A 1 286 ? 4.528 -2.522 20.313 1.00 94.75 286 VAL A C 1
ATOM 2220 O O . VAL A 1 286 ? 4.978 -2.098 21.380 1.00 94.75 286 VAL A O 1
ATOM 2223 N N . PHE A 1 287 ? 4.378 -1.767 19.234 1.00 94.50 287 PHE A N 1
ATOM 2224 C CA . PHE A 1 287 ? 4.699 -0.354 19.184 1.00 94.50 287 PHE A CA 1
ATOM 2225 C C . PHE A 1 287 ? 3.709 0.396 18.298 1.00 94.50 287 PHE A C 1
ATOM 2227 O O . PHE A 1 287 ? 3.297 -0.094 17.249 1.00 94.50 287 PHE A O 1
ATOM 2234 N N . PHE A 1 288 ? 3.327 1.595 18.712 1.00 94.44 288 PHE A N 1
ATOM 2235 C CA . PHE A 1 288 ? 2.536 2.500 17.889 1.00 94.44 288 PHE A CA 1
ATOM 2236 C C . PHE A 1 288 ? 2.692 3.940 18.369 1.00 94.44 288 PHE A C 1
ATOM 2238 O O . PHE A 1 288 ? 2.864 4.172 19.566 1.00 94.44 288 PHE A O 1
ATOM 2245 N N . ASP A 1 289 ? 2.622 4.913 17.469 1.00 92.94 289 ASP A N 1
ATOM 2246 C CA . ASP A 1 289 ? 2.422 6.303 17.869 1.00 92.94 289 ASP A CA 1
ATOM 2247 C C . ASP A 1 289 ? 0.956 6.528 18.250 1.00 92.94 289 ASP A C 1
ATOM 2249 O O . ASP A 1 289 ? 0.064 5.906 17.681 1.00 92.94 289 ASP A O 1
ATOM 2253 N N . TYR A 1 290 ? 0.691 7.398 19.222 1.00 90.94 290 TYR A N 1
ATOM 2254 C CA . TYR A 1 290 ? -0.663 7.854 19.521 1.00 90.94 290 TYR A CA 1
ATOM 2255 C C . TYR A 1 290 ? -0.866 9.250 18.928 1.00 90.94 290 TYR A C 1
ATOM 2257 O O . TYR A 1 290 ? -0.401 10.244 19.492 1.00 90.94 290 TYR A O 1
ATOM 2265 N N . LEU A 1 291 ? -1.554 9.316 17.781 1.00 87.69 291 LEU A N 1
ATOM 2266 C CA . LEU A 1 291 ? -1.852 10.553 17.040 1.00 87.69 291 LEU A CA 1
ATOM 2267 C C . LEU A 1 291 ? -0.590 11.354 16.668 1.00 87.69 291 LEU A C 1
ATOM 2269 O O . LEU A 1 291 ? -0.608 12.585 16.682 1.00 87.69 291 LEU A O 1
ATOM 2273 N N . SER A 1 292 ? 0.524 10.663 16.409 1.00 83.44 292 SER A N 1
ATOM 2274 C CA . SER A 1 292 ? 1.857 11.250 16.198 1.00 83.44 292 SER A CA 1
ATOM 2275 C C . SER A 1 292 ? 2.391 12.103 17.363 1.00 83.44 292 SER A C 1
ATOM 2277 O O . SER A 1 292 ? 3.342 12.865 17.182 1.00 83.44 292 SER A O 1
ATOM 2279 N N . LEU A 1 293 ? 1.800 12.012 18.562 1.00 84.44 293 LEU A N 1
ATOM 2280 C CA . LEU A 1 293 ? 2.209 12.808 19.728 1.00 84.44 293 LEU A CA 1
ATOM 2281 C C . LEU A 1 293 ? 3.352 12.149 20.507 1.00 84.44 293 LEU A C 1
ATOM 2283 O O . LEU A 1 293 ? 4.288 12.823 20.930 1.00 84.44 293 LEU A O 1
ATOM 2287 N N . PHE A 1 294 ? 3.264 10.838 20.726 1.00 88.56 294 PHE A N 1
ATOM 2288 C CA . PHE A 1 294 ? 4.257 10.049 21.456 1.00 88.56 294 PHE A CA 1
ATOM 2289 C C . PHE A 1 294 ? 4.179 8.572 21.058 1.00 88.56 294 PHE A C 1
ATOM 2291 O O . PHE A 1 294 ? 3.153 8.118 20.554 1.00 88.56 294 PHE A O 1
ATOM 2298 N N . MET A 1 295 ? 5.250 7.819 21.320 1.00 92.94 295 MET A N 1
ATOM 2299 C CA . MET A 1 295 ? 5.288 6.367 21.119 1.00 92.94 295 MET A CA 1
ATOM 2300 C C . MET A 1 295 ? 4.778 5.612 22.337 1.00 92.94 295 MET A C 1
ATOM 2302 O O . MET A 1 295 ? 5.196 5.869 23.466 1.00 92.94 295 MET A O 1
ATOM 2306 N N . VAL A 1 296 ? 3.955 4.604 22.087 1.00 94.69 296 VAL A N 1
ATOM 2307 C CA . VAL A 1 296 ? 3.681 3.507 23.009 1.00 94.69 296 VAL A CA 1
ATOM 2308 C C . VAL A 1 296 ? 4.520 2.317 22.568 1.00 94.69 296 VAL A C 1
ATOM 2310 O O . VAL A 1 296 ? 4.525 1.959 21.394 1.00 94.69 296 VAL A O 1
ATOM 2313 N N . TYR A 1 297 ? 5.233 1.701 23.508 1.00 95.00 297 TYR A N 1
ATOM 2314 C CA . TYR A 1 297 ? 6.023 0.494 23.282 1.00 95.00 297 TYR A CA 1
ATOM 2315 C C . TYR A 1 297 ? 5.845 -0.460 24.461 1.00 95.00 297 TYR A C 1
ATOM 2317 O O . TYR A 1 297 ? 5.925 -0.041 25.618 1.00 95.00 297 TYR A O 1
ATOM 2325 N N . TYR A 1 298 ? 5.661 -1.748 24.187 1.00 94.75 298 TYR A N 1
ATOM 2326 C CA . TYR A 1 298 ? 5.732 -2.791 25.205 1.00 94.75 298 TYR A CA 1
ATOM 2327 C C . TYR A 1 298 ? 6.212 -4.126 24.638 1.00 94.75 298 TYR A C 1
ATOM 2329 O O . TYR A 1 298 ? 5.962 -4.486 23.487 1.00 94.75 298 TYR A O 1
ATOM 2337 N N . SER A 1 299 ? 6.920 -4.881 25.480 1.00 92.06 299 SER A N 1
ATOM 2338 C CA . SER A 1 299 ? 7.497 -6.172 25.107 1.00 92.06 299 SER A CA 1
ATOM 2339 C C . SER A 1 299 ? 6.426 -7.232 24.847 1.00 92.06 299 SER A C 1
ATOM 2341 O O . SER A 1 299 ? 5.293 -7.139 25.326 1.00 92.06 299 SER A O 1
ATOM 2343 N N . ARG A 1 300 ? 6.817 -8.313 24.165 1.00 89.19 300 ARG A N 1
ATOM 2344 C CA . ARG A 1 300 ? 5.942 -9.466 23.926 1.00 89.19 300 ARG A CA 1
ATOM 2345 C C . ARG A 1 300 ? 5.377 -10.069 25.217 1.00 89.19 300 ARG A C 1
ATOM 2347 O O . ARG A 1 300 ? 4.200 -10.408 25.268 1.00 89.19 300 ARG A O 1
ATOM 2354 N N . LYS A 1 301 ? 6.190 -10.162 26.275 1.00 90.88 301 LYS A N 1
ATOM 2355 C CA . LYS A 1 301 ? 5.753 -10.668 27.589 1.00 90.88 301 LYS A CA 1
ATOM 2356 C C . LYS A 1 301 ? 4.643 -9.797 28.178 1.00 90.88 301 LYS A C 1
ATOM 2358 O O . LYS A 1 301 ? 3.650 -10.320 28.672 1.00 90.88 301 LYS A O 1
ATOM 2363 N N . LEU A 1 302 ? 4.792 -8.476 28.078 1.00 92.56 302 LEU A N 1
ATOM 2364 C CA . LEU A 1 302 ? 3.778 -7.539 28.550 1.00 92.56 302 LEU A CA 1
ATOM 2365 C C . LEU A 1 302 ? 2.522 -7.568 27.664 1.00 92.56 302 LEU A C 1
ATOM 2367 O O . LEU A 1 302 ? 1.421 -7.522 28.197 1.00 92.56 302 LEU A O 1
ATOM 2371 N N . SER A 1 303 ? 2.665 -7.738 26.345 1.00 93.25 303 SER A N 1
ATOM 2372 C CA . SER A 1 303 ? 1.530 -7.953 25.432 1.00 93.25 303 SER A CA 1
ATOM 2373 C C . SER A 1 303 ? 0.699 -9.169 25.838 1.00 93.25 303 SER A C 1
ATOM 2375 O O . SER A 1 303 ? -0.514 -9.035 25.943 1.00 93.25 303 SER A O 1
ATOM 2377 N N . ILE A 1 304 ? 1.325 -10.310 26.153 1.00 93.38 304 ILE A N 1
ATOM 2378 C CA . ILE A 1 304 ? 0.603 -11.511 26.610 1.00 93.38 304 ILE A CA 1
ATOM 2379 C C . ILE A 1 304 ? -0.234 -11.202 27.855 1.00 93.38 304 ILE A C 1
ATOM 2381 O O . ILE A 1 304 ? -1.401 -11.578 27.909 1.00 93.38 304 ILE A O 1
ATOM 2385 N N . ILE A 1 305 ? 0.330 -10.488 28.833 1.00 94.56 305 ILE A N 1
ATOM 2386 C CA . ILE A 1 305 ? -0.383 -10.124 30.066 1.00 94.56 305 ILE A CA 1
ATOM 2387 C C . ILE A 1 305 ? -1.542 -9.170 29.755 1.00 94.56 305 ILE A C 1
ATOM 2389 O O . ILE A 1 305 ? -2.686 -9.467 30.096 1.00 94.56 305 ILE A O 1
ATOM 2393 N N . LEU A 1 306 ? -1.259 -8.045 29.092 1.00 94.31 306 LEU A N 1
ATOM 2394 C CA . LEU A 1 306 ? -2.242 -6.994 28.817 1.00 94.31 306 LEU A CA 1
ATOM 2395 C C . LEU A 1 306 ? -3.387 -7.508 27.943 1.00 94.31 306 LEU A C 1
ATOM 2397 O O . LEU A 1 306 ? -4.550 -7.344 28.295 1.00 94.31 306 LEU A O 1
ATOM 2401 N N . HIS A 1 307 ? -3.069 -8.175 26.834 1.00 95.12 307 HIS A N 1
ATOM 2402 C CA . HIS A 1 307 ? -4.060 -8.655 25.868 1.00 95.12 307 HIS A CA 1
ATOM 2403 C C . HIS A 1 307 ? -4.899 -9.816 26.418 1.00 95.12 307 HIS A C 1
ATOM 2405 O O . HIS A 1 307 ? -6.033 -9.995 25.982 1.00 95.12 307 HIS A O 1
ATOM 2411 N N . SER A 1 308 ? -4.397 -10.550 27.420 1.00 93.94 308 SER A N 1
ATOM 2412 C CA . SER A 1 308 ? -5.165 -11.603 28.102 1.00 93.94 308 SER A CA 1
ATOM 2413 C C . SER A 1 308 ? -6.072 -11.083 29.223 1.00 93.94 308 SER A C 1
ATOM 2415 O O . SER A 1 308 ? -7.040 -11.758 29.577 1.00 93.94 308 SER A O 1
ATOM 2417 N N . MET A 1 309 ? -5.808 -9.895 29.785 1.00 91.62 309 MET A N 1
ATOM 2418 C CA . MET A 1 309 ? -6.594 -9.357 30.907 1.00 91.62 309 MET A CA 1
ATOM 2419 C C . MET A 1 309 ? -8.098 -9.229 30.609 1.00 91.62 309 MET A C 1
ATOM 2421 O O . MET A 1 309 ? -8.889 -9.663 31.449 1.00 91.62 309 MET A O 1
ATOM 2425 N N . PRO A 1 310 ? -8.541 -8.718 29.443 1.00 90.00 310 PRO A N 1
ATOM 2426 C CA . PRO A 1 310 ? -9.968 -8.633 29.133 1.00 90.00 310 PRO A CA 1
ATOM 2427 C C . PRO A 1 310 ? -10.687 -9.991 29.127 1.00 90.00 310 PRO A C 1
ATOM 2429 O O . PRO A 1 310 ? -11.831 -10.069 29.571 1.00 90.00 310 PRO A O 1
ATOM 2432 N N . VAL A 1 311 ? -10.021 -11.074 28.696 1.00 89.69 311 VAL A N 1
ATOM 2433 C CA . VAL A 1 311 ? -10.581 -12.440 28.777 1.00 89.69 311 VAL A CA 1
ATOM 2434 C C . VAL A 1 311 ? -10.796 -12.842 30.227 1.00 89.69 311 VAL A C 1
ATOM 2436 O O . VAL A 1 311 ? -11.859 -13.353 30.571 1.00 89.69 311 VAL A O 1
ATOM 2439 N N . VAL A 1 312 ? -9.812 -12.588 31.092 1.00 87.50 312 VAL A N 1
ATOM 2440 C CA . VAL A 1 312 ? -9.931 -12.886 32.524 1.00 87.50 312 VAL A CA 1
ATOM 2441 C C . VAL A 1 312 ? -11.099 -12.111 33.133 1.00 87.50 312 VAL A C 1
ATOM 2443 O O . VAL A 1 312 ? -11.869 -12.691 33.887 1.00 87.50 312 VAL A O 1
ATOM 2446 N N . ILE A 1 313 ? -11.293 -10.843 32.761 1.00 83.31 313 ILE A N 1
ATOM 2447 C CA . ILE A 1 313 ? -12.431 -10.032 33.221 1.00 83.31 313 ILE A CA 1
ATOM 2448 C C . ILE A 1 313 ? -13.764 -10.613 32.733 1.00 83.31 313 ILE A C 1
ATOM 2450 O O . ILE A 1 313 ? -14.697 -10.713 33.526 1.00 83.31 313 ILE A O 1
ATOM 2454 N N . LEU A 1 314 ? -13.857 -11.036 31.468 1.00 83.50 314 LEU A N 1
ATOM 2455 C CA . LEU A 1 314 ? -15.060 -11.674 30.923 1.00 83.50 314 LEU A CA 1
ATOM 2456 C C . LEU A 1 314 ? -15.399 -12.976 31.673 1.00 83.50 314 LEU A C 1
ATOM 2458 O O . LEU A 1 314 ? -16.548 -13.189 32.057 1.00 83.50 314 LEU A O 1
ATOM 2462 N N . LEU A 1 315 ? -14.395 -13.821 31.928 1.00 81.62 315 LEU A N 1
ATOM 2463 C CA . LEU A 1 315 ? -14.558 -15.094 32.637 1.00 81.62 315 LEU A CA 1
ATOM 2464 C C . LEU A 1 315 ? -14.871 -14.901 34.126 1.00 81.62 315 LEU A C 1
ATOM 2466 O O . LEU A 1 315 ? -15.759 -15.568 34.650 1.00 81.62 315 LEU A O 1
ATOM 2470 N N . LEU A 1 316 ? -14.178 -13.981 34.806 1.00 77.06 316 LEU A N 1
ATOM 2471 C CA . LEU A 1 316 ? -14.441 -13.639 36.206 1.00 77.06 316 LEU A CA 1
ATOM 2472 C C . LEU A 1 316 ? -15.819 -13.007 36.368 1.00 77.06 316 LEU A C 1
ATOM 2474 O O . LEU A 1 316 ? -16.536 -13.370 37.293 1.00 77.06 316 LEU A O 1
ATOM 2478 N N . GLY A 1 317 ? -16.213 -12.115 35.457 1.00 67.75 317 GLY A N 1
ATOM 2479 C CA . GLY A 1 317 ? -17.567 -11.576 35.401 1.00 67.75 317 GLY A CA 1
ATOM 2480 C C . GLY A 1 317 ? -18.585 -12.709 35.344 1.00 67.75 317 GLY A C 1
ATOM 2481 O O . GLY A 1 317 ? -19.438 -12.812 36.216 1.00 67.75 317 GLY A O 1
ATOM 2482 N N . ALA A 1 318 ? -18.431 -13.641 34.405 1.00 65.50 318 ALA A N 1
ATOM 2483 C CA . ALA A 1 318 ? -19.322 -14.792 34.301 1.00 65.50 318 ALA A CA 1
ATOM 2484 C C . ALA A 1 318 ? -19.295 -15.709 35.551 1.00 65.50 318 ALA A C 1
ATOM 2486 O O . ALA A 1 318 ? -20.332 -16.249 35.935 1.00 65.50 318 ALA A O 1
ATOM 2487 N N . PHE A 1 319 ? -18.144 -15.851 36.220 1.00 60.16 319 PHE A N 1
ATOM 2488 C CA . PHE A 1 319 ? -17.987 -16.631 37.455 1.00 60.16 319 PHE A CA 1
ATOM 2489 C C . PHE A 1 319 ? -18.652 -15.974 38.676 1.00 60.16 319 PHE A C 1
ATOM 2491 O O . PHE A 1 319 ? -19.364 -16.645 39.419 1.00 60.16 319 PHE A O 1
ATOM 2498 N N . PHE A 1 320 ? -18.481 -14.666 38.889 1.00 53.56 320 PHE A N 1
ATOM 2499 C CA . PHE A 1 320 ? -19.110 -13.953 40.010 1.00 53.56 320 PHE A CA 1
ATOM 2500 C C . PHE A 1 320 ? -20.634 -13.876 39.869 1.00 53.56 320 PHE A C 1
ATOM 2502 O O . PHE A 1 320 ? -21.344 -13.898 40.872 1.00 53.56 320 PHE A O 1
ATOM 2509 N N . LEU A 1 321 ? -21.149 -13.883 38.638 1.00 51.25 321 LEU A N 1
ATOM 2510 C CA . LEU A 1 321 ? -22.583 -13.998 38.360 1.00 51.25 321 LEU A CA 1
ATOM 2511 C C . LEU A 1 321 ? -23.161 -15.391 38.678 1.00 51.25 321 LEU A C 1
ATOM 2513 O O . LEU A 1 321 ? -24.374 -15.527 38.808 1.00 51.25 321 LEU A O 1
ATOM 2517 N N . HIS A 1 322 ? -22.315 -16.416 38.839 1.00 45.69 322 HIS A N 1
ATOM 2518 C CA . HIS A 1 322 ? -22.724 -17.768 39.235 1.00 45.69 322 HIS A CA 1
ATOM 2519 C C . HIS A 1 322 ? -22.933 -17.913 40.755 1.00 45.69 322 HIS A C 1
ATOM 2521 O O . HIS A 1 322 ? -23.675 -18.791 41.194 1.00 45.69 322 HIS A O 1
ATOM 2527 N N . PHE A 1 323 ? -22.318 -17.040 41.563 1.00 47.75 323 PHE A N 1
ATOM 2528 C CA . PHE A 1 323 ? -22.395 -17.061 43.027 1.00 47.75 323 PHE A CA 1
ATOM 2529 C C . PHE A 1 323 ? -22.990 -15.746 43.567 1.00 47.75 323 PHE A C 1
ATOM 2531 O O . PHE A 1 323 ? -22.259 -14.892 44.073 1.00 47.75 323 PHE A O 1
ATOM 2538 N N . PRO A 1 324 ? -24.327 -15.569 43.536 1.00 45.59 324 PRO A N 1
ATOM 2539 C CA . PRO A 1 324 ? -24.984 -14.328 43.972 1.00 45.59 324 PRO A CA 1
ATOM 2540 C C . PRO A 1 324 ? -24.792 -13.992 45.467 1.00 45.59 324 PRO A C 1
ATOM 2542 O O . PRO A 1 324 ? -25.137 -12.893 45.893 1.00 45.59 324 PRO A O 1
ATOM 2545 N N . ASN A 1 325 ? -24.217 -14.909 46.257 1.00 42.81 325 ASN A N 1
ATOM 2546 C CA . ASN A 1 325 ? -24.086 -14.820 47.714 1.00 42.81 325 ASN A CA 1
ATOM 2547 C C . ASN A 1 325 ? -22.637 -14.704 48.232 1.00 42.81 325 ASN A C 1
ATOM 2549 O O . ASN A 1 325 ? -22.378 -14.978 49.403 1.00 42.81 325 ASN A O 1
ATOM 2553 N N . THR A 1 326 ? -21.674 -14.313 47.393 1.00 43.19 326 THR A N 1
ATOM 2554 C CA . THR A 1 326 ? -20.296 -14.059 47.855 1.00 43.19 326 THR A CA 1
ATOM 2555 C C . THR A 1 326 ? -20.059 -12.598 48.238 1.00 43.19 326 THR A C 1
ATOM 2557 O O . THR A 1 326 ? -20.521 -11.669 47.579 1.00 43.19 326 THR A O 1
ATOM 2560 N N . SER A 1 327 ? -19.275 -12.415 49.300 1.00 41.72 327 SER A N 1
ATOM 2561 C CA . SER A 1 327 ? -18.876 -11.167 49.971 1.00 41.72 327 SER A CA 1
ATOM 2562 C C . SER A 1 327 ? -18.364 -10.029 49.074 1.00 41.72 327 SER A C 1
ATOM 2564 O O . SER A 1 327 ? -18.237 -8.908 49.546 1.00 41.72 327 SER A O 1
ATOM 2566 N N . VAL A 1 328 ? -18.120 -10.254 47.783 1.00 42.34 328 VAL A N 1
ATOM 2567 C CA . VAL A 1 328 ? -17.739 -9.221 46.805 1.00 42.34 328 VAL A CA 1
ATOM 2568 C C . VAL A 1 328 ? -18.868 -8.207 46.570 1.00 42.34 328 VAL A C 1
ATOM 2570 O O . VAL A 1 328 ? -18.588 -7.018 46.435 1.00 42.34 328 VAL A O 1
ATOM 2573 N N . ASN A 1 329 ? -20.139 -8.627 46.647 1.00 42.47 329 ASN A N 1
ATOM 2574 C CA . ASN A 1 329 ? -21.275 -7.694 46.641 1.00 42.47 329 ASN A CA 1
ATOM 2575 C C . ASN A 1 329 ? -21.218 -6.713 47.826 1.00 42.47 329 ASN A C 1
ATOM 2577 O O . ASN A 1 329 ? -21.600 -5.558 47.669 1.00 42.47 329 ASN A O 1
ATOM 2581 N N . ILE A 1 330 ? -20.653 -7.142 48.964 1.00 40.97 330 ILE A N 1
ATOM 2582 C CA . ILE A 1 330 ? -20.489 -6.319 50.170 1.00 40.97 330 ILE A CA 1
ATOM 2583 C C . ILE A 1 330 ? -19.413 -5.243 49.957 1.00 40.97 330 ILE A C 1
ATOM 2585 O O . ILE A 1 330 ? -19.597 -4.116 50.402 1.00 40.97 330 ILE A O 1
ATOM 2589 N N . TRP A 1 331 ? -18.324 -5.553 49.238 1.00 38.12 331 TRP A N 1
ATOM 2590 C CA . TRP A 1 331 ? -17.259 -4.587 48.913 1.00 38.12 331 TRP A CA 1
ATOM 2591 C C . TRP A 1 331 ? -17.718 -3.503 47.935 1.00 38.12 331 TRP A C 1
ATOM 2593 O O . TRP A 1 331 ? -17.343 -2.340 48.074 1.00 38.12 331 TRP A O 1
ATOM 2603 N N . PHE A 1 332 ? -18.549 -3.864 46.954 1.00 42.38 332 PHE A N 1
ATOM 2604 C CA . PHE A 1 332 ? -19.148 -2.872 46.066 1.00 42.38 332 PHE A CA 1
ATOM 2605 C C . PHE A 1 332 ? -20.163 -2.008 46.815 1.00 42.38 332 PHE A C 1
ATOM 2607 O O . PHE A 1 332 ? -20.113 -0.791 46.667 1.00 42.38 332 PHE A O 1
ATOM 2614 N N . THR A 1 333 ? -21.021 -2.579 47.668 1.00 44.94 333 THR A N 1
ATOM 2615 C CA . THR A 1 333 ? -21.940 -1.774 48.491 1.00 44.94 333 THR A CA 1
ATOM 2616 C C . THR A 1 333 ? -21.205 -0.857 49.464 1.00 44.94 333 THR A C 1
ATOM 2618 O O . THR A 1 333 ? -21.568 0.307 49.542 1.00 44.94 333 THR A O 1
ATOM 2621 N N . THR A 1 334 ? -20.122 -1.295 50.118 1.00 45.88 334 THR A N 1
ATOM 2622 C CA . THR A 1 334 ? -19.354 -0.432 51.037 1.00 45.88 334 THR A CA 1
ATOM 2623 C C . THR A 1 334 ? -18.586 0.672 50.317 1.00 45.88 334 THR A C 1
ATOM 2625 O O . THR A 1 334 ? -18.526 1.788 50.825 1.00 45.88 334 THR A O 1
ATOM 2628 N N . LEU A 1 335 ? -18.050 0.418 49.118 1.00 45.47 335 LEU A N 1
ATOM 2629 C CA . LEU A 1 335 ? -17.483 1.474 48.274 1.00 45.47 335 LEU A CA 1
ATOM 2630 C C . LEU A 1 335 ? -18.567 2.472 47.829 1.00 45.47 335 LEU A C 1
ATOM 2632 O O . LEU A 1 335 ? -18.329 3.677 47.826 1.00 45.47 335 LEU A O 1
ATOM 2636 N N . PHE A 1 336 ? -19.763 1.990 47.478 1.00 47.78 336 PHE A N 1
ATOM 2637 C CA . PHE A 1 336 ? -20.899 2.834 47.094 1.00 47.78 336 PHE A CA 1
ATOM 2638 C C . PHE A 1 336 ? -21.460 3.655 48.263 1.00 47.78 336 PHE A C 1
ATOM 2640 O O . PHE A 1 336 ? -21.818 4.813 48.056 1.00 47.78 336 PHE A O 1
ATOM 2647 N N . ASP A 1 337 ? -21.512 3.092 49.468 1.00 49.75 337 ASP A N 1
ATOM 2648 C CA . ASP A 1 337 ? -21.954 3.788 50.678 1.00 49.75 337 ASP A CA 1
ATOM 2649 C C . ASP A 1 337 ? -20.912 4.821 51.131 1.00 49.75 337 ASP A C 1
ATOM 2651 O O . ASP A 1 337 ? -21.270 5.945 51.469 1.00 49.75 337 ASP A O 1
ATOM 2655 N N . PHE A 1 338 ? -19.617 4.514 50.997 1.00 53.69 338 PHE A N 1
ATOM 2656 C CA . PHE A 1 338 ? -18.538 5.484 51.207 1.00 53.69 338 PHE A CA 1
ATOM 2657 C C . PHE A 1 338 ? -18.609 6.659 50.217 1.00 53.69 338 PHE A C 1
ATOM 2659 O O . PHE A 1 338 ? -18.441 7.815 50.599 1.00 53.69 338 PHE A O 1
ATOM 2666 N N . ILE A 1 339 ? -18.903 6.388 48.940 1.00 51.59 339 ILE A N 1
ATOM 2667 C CA . ILE A 1 339 ? -19.090 7.436 47.924 1.00 51.59 339 ILE A CA 1
ATOM 2668 C C . ILE A 1 339 ? -20.356 8.263 48.206 1.00 51.59 339 ILE A C 1
ATOM 2670 O O . ILE A 1 339 ? -20.321 9.480 48.025 1.00 51.59 339 ILE A O 1
ATOM 2674 N N . LYS A 1 340 ? -21.443 7.641 48.685 1.00 49.31 340 LYS A N 1
ATOM 2675 C CA . LYS A 1 340 ? -22.660 8.346 49.127 1.00 49.31 340 LYS A CA 1
ATOM 2676 C C . LYS A 1 340 ? -22.377 9.317 50.273 1.00 49.31 340 LYS A C 1
ATOM 2678 O O . LYS A 1 340 ? -22.826 10.462 50.201 1.00 49.31 340 LYS A O 1
ATOM 2683 N N . ASP A 1 341 ? -21.595 8.896 51.266 1.00 50.75 341 ASP A N 1
ATOM 2684 C CA . ASP A 1 341 ? -21.196 9.733 52.407 1.00 50.75 341 ASP A CA 1
ATOM 2685 C C . ASP A 1 341 ? -20.346 10.945 51.986 1.00 50.75 341 ASP A C 1
ATOM 2687 O O . ASP A 1 341 ? -20.434 12.013 52.592 1.00 50.75 341 ASP A O 1
ATOM 2691 N N . LEU A 1 342 ? -19.578 10.829 50.899 1.00 46.59 342 LEU A N 1
ATOM 2692 C CA . LEU A 1 342 ? -18.810 11.936 50.313 1.00 46.59 342 LEU A CA 1
ATOM 2693 C C . LEU A 1 342 ? -19.670 12.958 49.545 1.00 46.59 342 LEU A C 1
ATOM 2695 O O . LEU A 1 342 ? -19.220 14.083 49.329 1.00 46.59 342 LEU A O 1
ATOM 2699 N N . SER A 1 343 ? -20.887 12.596 49.129 1.00 45.12 343 SER A N 1
ATOM 2700 C CA . SER A 1 343 ? -21.745 13.428 48.263 1.00 45.12 343 SER A CA 1
ATOM 2701 C C . SER A 1 343 ? -22.809 14.273 48.981 1.00 45.12 343 SER A C 1
ATOM 2703 O O . SER A 1 343 ? -23.505 15.048 48.325 1.00 45.12 343 SER A O 1
ATOM 2705 N N . GLY A 1 344 ? -22.891 14.216 50.313 1.00 42.22 344 GLY A N 1
ATOM 2706 C CA . GLY A 1 344 ? -23.836 15.016 51.103 1.00 42.22 344 GLY A CA 1
ATOM 2707 C C . GLY A 1 344 ? -25.305 14.563 50.974 1.00 42.22 344 GLY A C 1
ATOM 2708 O O . GLY A 1 344 ? -25.654 13.790 50.082 1.00 42.22 344 GLY A O 1
ATOM 2709 N N . PRO A 1 345 ? -26.195 15.003 51.884 1.00 41.94 345 PRO A N 1
ATOM 2710 C CA . PRO A 1 345 ? -27.531 14.427 52.007 1.00 41.94 345 PRO A CA 1
ATOM 2711 C C . PRO A 1 345 ? -28.466 14.894 50.880 1.00 41.94 345 PRO A C 1
ATOM 2713 O O . PRO A 1 345 ? -28.792 16.077 50.777 1.00 41.94 345 PRO A O 1
ATOM 2716 N N . GLN A 1 346 ? -28.940 13.948 50.064 1.00 40.81 346 GLN A N 1
ATOM 2717 C CA . GLN A 1 346 ? -30.078 14.127 49.159 1.00 40.81 346 GLN A CA 1
ATOM 2718 C C . GLN A 1 346 ? -31.339 13.470 49.737 1.00 40.81 346 GLN A C 1
ATOM 2720 O O . GLN A 1 346 ? -31.300 12.398 50.330 1.00 40.81 346 GLN A O 1
ATOM 2725 N N . GLN A 1 347 ? -32.446 14.185 49.560 1.00 37.03 347 GLN A N 1
ATOM 2726 C CA . GLN A 1 347 ? -33.776 13.973 50.120 1.00 37.03 347 GLN A CA 1
ATOM 2727 C C . GLN A 1 347 ? -34.395 12.625 49.703 1.00 37.03 347 GLN A C 1
ATOM 2729 O O . GLN A 1 347 ? -34.366 12.269 48.525 1.00 37.03 347 GLN A O 1
ATOM 2734 N N . GLU A 1 348 ? -34.963 11.901 50.676 1.00 38.16 348 GLU A N 1
ATOM 2735 C CA . GLU A 1 348 ? -35.678 10.630 50.494 1.00 38.16 348 GLU A CA 1
ATOM 2736 C C . GLU A 1 348 ? -36.802 10.759 49.455 1.00 38.16 348 GLU A C 1
ATOM 2738 O O . GLU A 1 348 ? -37.746 11.533 49.628 1.00 38.16 348 GLU A O 1
ATOM 2743 N N . LEU A 1 349 ? -36.720 9.960 48.388 1.00 31.86 349 LEU A N 1
ATOM 2744 C CA . LEU A 1 349 ? -37.831 9.690 47.482 1.00 31.86 349 LEU A CA 1
ATOM 2745 C C . LEU A 1 349 ? -38.117 8.183 47.504 1.00 31.86 349 LEU A C 1
ATOM 2747 O O . LEU A 1 349 ? -37.196 7.373 47.444 1.00 31.86 349 LEU A O 1
ATOM 2751 N N . ALA A 1 350 ? -39.405 7.868 47.633 1.00 31.41 350 ALA A N 1
ATOM 2752 C CA . ALA A 1 350 ? -40.017 6.574 47.918 1.00 31.41 350 ALA A CA 1
ATOM 2753 C C . ALA A 1 350 ? -39.332 5.328 47.319 1.00 31.41 350 ALA A C 1
ATOM 2755 O O . ALA A 1 350 ? -39.068 5.249 46.119 1.00 31.41 350 ALA A O 1
ATOM 2756 N N . GLU A 1 351 ? -39.161 4.315 48.175 1.00 31.20 351 GLU A N 1
ATOM 2757 C CA . GLU A 1 351 ? -38.792 2.945 47.822 1.00 31.20 351 GLU A CA 1
ATOM 2758 C C . GLU A 1 351 ? -39.809 2.329 46.849 1.00 31.20 351 GLU A C 1
ATOM 2760 O O . GLU A 1 351 ? -40.885 1.870 47.233 1.00 31.20 351 GLU A O 1
ATOM 2765 N N . THR A 1 352 ? -39.445 2.248 45.571 1.00 28.86 352 THR A N 1
ATOM 2766 C CA . THR A 1 352 ? -39.888 1.143 44.721 1.00 28.86 352 THR A CA 1
ATOM 2767 C C . THR A 1 352 ? -38.903 -0.000 44.908 1.00 28.86 352 THR A C 1
ATOM 2769 O O . THR A 1 352 ? -37.724 0.125 44.583 1.00 28.86 352 THR A O 1
ATOM 2772 N N . THR A 1 353 ? -39.393 -1.105 45.461 1.00 34.19 353 THR A N 1
ATOM 2773 C CA . THR A 1 353 ? -38.681 -2.367 45.667 1.00 34.19 353 THR A CA 1
ATOM 2774 C C . THR A 1 353 ? -38.264 -2.997 44.332 1.00 34.19 353 THR A C 1
ATOM 2776 O O . THR A 1 353 ? -38.914 -3.904 43.818 1.00 34.19 353 THR A O 1
ATOM 2779 N N . GLU A 1 354 ? -37.155 -2.531 43.758 1.00 33.31 354 GLU A N 1
ATOM 2780 C CA . GLU A 1 354 ? -36.368 -3.341 42.824 1.00 33.31 354 GLU A CA 1
ATOM 2781 C C . GLU A 1 354 ? -35.515 -4.342 43.622 1.00 33.31 354 GLU A C 1
ATOM 2783 O O . GLU A 1 354 ? -35.012 -4.001 44.699 1.00 33.31 354 GLU A O 1
ATOM 2788 N N . PRO A 1 355 ? -35.370 -5.596 43.158 1.00 29.98 355 PRO A N 1
ATOM 2789 C CA . PRO A 1 355 ? -34.632 -6.604 43.902 1.00 29.98 355 PRO A CA 1
ATOM 2790 C C . PRO A 1 355 ? -33.148 -6.214 44.030 1.00 29.98 355 PRO A C 1
ATOM 2792 O O . PRO A 1 355 ? -32.604 -5.528 43.160 1.00 29.98 355 PRO A O 1
ATOM 2795 N N . PRO A 1 356 ? -32.473 -6.660 45.105 1.00 34.00 356 PRO A N 1
ATOM 2796 C CA . PRO A 1 356 ? -31.071 -6.350 45.331 1.00 34.00 356 PRO A CA 1
ATOM 2797 C C . PRO A 1 356 ? -30.191 -6.991 44.253 1.00 34.00 356 PRO A C 1
ATOM 2799 O O . PRO A 1 356 ? -30.622 -7.891 43.537 1.00 34.00 356 PRO A O 1
ATOM 2802 N N . LEU A 1 357 ? -28.947 -6.510 44.188 1.00 37.00 357 LEU A N 1
ATOM 2803 C CA . LEU A 1 357 ? -27.829 -6.774 43.266 1.00 37.00 357 LEU A CA 1
ATOM 2804 C C . LEU A 1 357 ? -27.414 -8.260 43.042 1.00 37.00 357 LEU A C 1
ATOM 2806 O O . LEU A 1 357 ? -26.245 -8.557 42.807 1.00 37.00 357 LEU A O 1
ATOM 2810 N N . GLY A 1 358 ? -28.334 -9.217 43.132 1.00 35.50 358 GLY A N 1
ATOM 2811 C CA . GLY A 1 358 ? -28.135 -10.634 42.862 1.00 35.50 358 GLY A CA 1
ATOM 2812 C C . GLY A 1 358 ? -28.656 -10.991 41.477 1.00 35.50 358 GLY A C 1
ATOM 2813 O O . GLY A 1 358 ? -29.815 -11.366 41.315 1.00 35.50 358 GLY A O 1
ATOM 2814 N N . LEU A 1 359 ? -27.782 -10.897 40.475 1.00 42.72 359 LEU A N 1
ATOM 2815 C CA . LEU A 1 359 ? -27.966 -11.566 39.191 1.00 42.72 359 LEU A CA 1
ATOM 2816 C C . LEU A 1 359 ? -28.183 -13.073 39.449 1.00 42.72 359 LEU A C 1
ATOM 2818 O O . LEU A 1 359 ? -27.237 -13.794 39.747 1.00 42.72 359 LEU A O 1
ATOM 2822 N N . VAL A 1 360 ? -29.416 -13.571 39.322 1.00 35.25 360 VAL A N 1
ATOM 2823 C CA . VAL A 1 360 ? -29.679 -15.016 39.214 1.00 35.25 360 VAL A CA 1
ATOM 2824 C C . VAL A 1 360 ? -29.523 -15.391 37.743 1.00 35.25 360 VAL A C 1
ATOM 2826 O O . VAL A 1 360 ? -30.489 -15.408 36.983 1.00 35.25 360 VAL A O 1
ATOM 2829 N N . PHE A 1 361 ? -28.283 -15.623 37.317 1.00 42.31 361 PHE A N 1
ATOM 2830 C CA . PHE A 1 361 ? -27.959 -16.039 35.954 1.00 42.31 361 PHE A CA 1
ATOM 2831 C C . PHE A 1 361 ? -27.411 -17.469 35.977 1.00 42.31 361 PHE A C 1
ATOM 2833 O O . PHE A 1 361 ? -26.319 -17.733 36.475 1.00 42.31 361 PHE A O 1
ATOM 2840 N N . HIS A 1 362 ? -28.167 -18.422 35.426 1.00 39.44 362 HIS A N 1
ATOM 2841 C CA . HIS A 1 362 ? -27.661 -19.775 35.189 1.00 39.44 362 HIS A CA 1
ATOM 2842 C C . HIS A 1 362 ? -26.650 -19.755 34.026 1.00 39.44 362 HIS A C 1
ATOM 2844 O O . HIS A 1 362 ? -26.951 -19.238 32.952 1.00 39.44 362 HIS A O 1
ATOM 2850 N N . TRP A 1 363 ? -25.470 -20.357 34.219 1.00 35.50 363 TRP A N 1
ATOM 2851 C CA . TRP A 1 363 ? -24.325 -20.335 33.287 1.00 35.50 363 TRP A CA 1
ATOM 2852 C C . TRP A 1 363 ? -24.659 -20.736 31.839 1.00 35.50 363 TRP A C 1
ATOM 2854 O O . TRP A 1 363 ? -24.173 -20.100 30.904 1.00 35.50 363 TRP A O 1
ATOM 2864 N N . SER A 1 364 ? -25.530 -21.735 31.640 1.00 43.59 364 SER A N 1
ATOM 2865 C CA . SER A 1 364 ? -25.975 -22.146 30.300 1.00 43.59 364 SER A CA 1
ATOM 2866 C C . SER A 1 364 ? -26.704 -21.021 29.560 1.00 43.59 364 SER A C 1
ATOM 2868 O O . SER A 1 364 ? -26.472 -20.818 28.377 1.00 43.59 364 SER A O 1
ATOM 2870 N N . SER A 1 365 ? -27.506 -20.218 30.266 1.00 55.44 365 SER A N 1
ATOM 2871 C CA . SER A 1 365 ? -28.208 -19.078 29.670 1.00 55.44 365 SER A CA 1
ATOM 2872 C C . SER A 1 365 ? -27.282 -17.890 29.374 1.00 55.44 365 SER A C 1
ATOM 2874 O O . SER A 1 365 ? -27.455 -17.231 28.352 1.00 55.44 365 SER A O 1
ATOM 2876 N N . SER A 1 366 ? -26.264 -17.639 30.207 1.00 59.16 366 SER A N 1
ATOM 2877 C CA . SER A 1 366 ? -25.325 -16.513 30.049 1.00 59.16 366 SER A CA 1
ATOM 2878 C C . SER A 1 366 ? -24.374 -16.685 28.863 1.00 59.16 366 SER A C 1
ATOM 2880 O O . SER A 1 366 ? -24.159 -15.737 28.107 1.00 59.16 366 SER A O 1
ATOM 2882 N N . ALA A 1 367 ? -23.831 -17.891 28.668 1.00 65.62 367 ALA A N 1
ATOM 2883 C CA . ALA A 1 367 ? -22.985 -18.203 27.514 1.00 65.62 367 ALA A CA 1
ATOM 2884 C C . ALA A 1 367 ? -23.772 -18.103 26.196 1.00 65.62 367 ALA A C 1
ATOM 2886 O O . ALA A 1 367 ? -23.274 -17.564 25.202 1.00 65.62 367 ALA A O 1
ATOM 2887 N N . ASP A 1 368 ? -25.037 -18.531 26.210 1.00 69.19 368 ASP A N 1
ATOM 2888 C CA . ASP A 1 368 ? -25.947 -18.350 25.084 1.00 69.19 368 ASP A CA 1
ATOM 2889 C C . ASP A 1 368 ? -26.175 -16.858 24.793 1.00 69.19 368 ASP A C 1
ATOM 2891 O O . ASP A 1 368 ? -26.096 -16.440 23.644 1.00 69.19 368 ASP A O 1
ATOM 2895 N N . PHE A 1 369 ? -26.384 -16.001 25.796 1.00 74.12 369 PHE A N 1
ATOM 2896 C CA . PHE A 1 369 ? -26.548 -14.558 25.560 1.00 74.12 369 PHE A CA 1
ATOM 2897 C C . PHE A 1 369 ? -25.318 -13.901 24.926 1.00 74.12 369 PHE A C 1
ATOM 2899 O O . PHE A 1 369 ? -25.457 -13.172 23.941 1.00 74.12 369 PHE A O 1
ATOM 2906 N N . VAL A 1 370 ? -24.124 -14.173 25.457 1.00 80.44 370 VAL A N 1
ATOM 2907 C CA . VAL A 1 370 ? -22.874 -13.596 24.938 1.00 80.44 370 VAL A CA 1
ATOM 2908 C C . VAL A 1 370 ? -22.607 -14.073 23.513 1.00 80.44 370 VAL A C 1
ATOM 2910 O O . VAL A 1 370 ? -22.289 -13.258 22.650 1.00 80.44 370 VAL A O 1
ATOM 2913 N N . SER A 1 371 ? -22.795 -15.364 23.231 1.00 81.19 371 SER A N 1
ATOM 2914 C CA . SER A 1 371 ? -22.598 -15.920 21.885 1.00 81.19 371 SER A CA 1
ATOM 2915 C C . SER A 1 371 ? -23.587 -15.356 20.862 1.00 81.19 371 SER A C 1
ATOM 2917 O O . SER A 1 371 ? -23.180 -15.011 19.752 1.00 81.19 371 SER A O 1
ATOM 2919 N N . HIS A 1 372 ? -24.858 -15.170 21.234 1.00 81.94 372 HIS A N 1
ATOM 2920 C CA . HIS A 1 372 ? -25.849 -14.535 20.360 1.00 81.94 372 HIS A CA 1
ATOM 2921 C C . HIS A 1 372 ? -25.507 -13.065 20.088 1.00 81.94 372 HIS A C 1
ATOM 2923 O O . HIS A 1 372 ? -25.560 -12.628 18.938 1.00 81.94 372 HIS A O 1
ATOM 2929 N N . GLY A 1 373 ? -25.121 -12.306 21.119 1.00 86.25 373 GLY A N 1
ATOM 2930 C CA . GLY A 1 373 ? -24.671 -10.923 20.957 1.00 86.25 373 GLY A CA 1
ATOM 2931 C C . GLY A 1 373 ? -23.408 -10.816 20.095 1.00 86.25 373 GLY A C 1
ATOM 2932 O O . GLY A 1 373 ? -23.298 -9.915 19.265 1.00 86.25 373 GLY A O 1
ATOM 2933 N N . MET A 1 374 ? -22.473 -11.758 20.250 1.00 90.56 374 MET A N 1
ATOM 2934 C CA . MET A 1 374 ? -21.241 -11.824 19.463 1.00 90.56 374 MET A CA 1
ATOM 2935 C C . MET A 1 374 ? -21.535 -12.113 17.990 1.00 90.56 374 MET A C 1
ATOM 2937 O O . MET A 1 374 ? -21.028 -11.403 17.125 1.00 90.56 374 MET A O 1
ATOM 2941 N N . LEU A 1 375 ? -22.386 -13.104 17.697 1.00 89.75 375 LEU A N 1
ATOM 2942 C CA . LEU A 1 375 ? -22.816 -13.425 16.332 1.00 89.75 375 LEU A CA 1
ATOM 2943 C C . LEU A 1 375 ? -23.501 -12.226 15.675 1.00 89.75 375 LEU A C 1
ATOM 2945 O O . LEU A 1 375 ? -23.191 -11.875 14.540 1.00 89.75 375 LEU A O 1
ATOM 2949 N N . PHE A 1 376 ? -24.402 -11.576 16.408 1.00 88.12 376 PHE A N 1
ATOM 2950 C CA . PHE A 1 376 ? -25.081 -10.374 15.950 1.00 88.12 376 PHE A CA 1
ATOM 2951 C C . PHE A 1 376 ? -24.086 -9.267 15.576 1.00 88.12 376 PHE A C 1
ATOM 2953 O O . PHE A 1 376 ? -24.158 -8.709 14.481 1.00 88.12 376 PHE A O 1
ATOM 2960 N N . HIS A 1 377 ? -23.125 -8.979 16.456 1.00 93.06 377 HIS A N 1
ATOM 2961 C CA . HIS A 1 377 ? -22.138 -7.936 16.203 1.00 93.06 377 HIS A CA 1
ATOM 2962 C C . HIS A 1 377 ? -21.180 -8.307 15.061 1.00 93.06 377 HIS A C 1
ATOM 2964 O O . HIS A 1 377 ? -20.846 -7.460 14.235 1.00 93.06 377 HIS A O 1
ATOM 2970 N N . ALA A 1 378 ? -20.803 -9.583 14.951 1.00 94.12 378 ALA A N 1
ATOM 2971 C CA . ALA A 1 378 ? -20.002 -10.094 13.844 1.00 94.12 378 ALA A CA 1
ATOM 2972 C C . ALA A 1 378 ? -20.725 -9.934 12.497 1.00 94.12 378 ALA A C 1
ATOM 2974 O O . ALA A 1 378 ? -20.125 -9.444 11.543 1.00 94.12 378 ALA A O 1
ATOM 2975 N N . LEU A 1 379 ? -22.020 -10.263 12.424 1.00 94.12 379 LEU A N 1
ATOM 2976 C CA . LEU A 1 379 ? -22.836 -10.041 11.224 1.00 94.12 379 LEU A CA 1
ATOM 2977 C C . LEU A 1 379 ? -22.917 -8.556 10.857 1.00 94.12 379 LEU A C 1
ATOM 2979 O O . LEU A 1 379 ? -22.811 -8.218 9.681 1.00 94.12 379 LEU A O 1
ATOM 2983 N N . SER A 1 380 ? -23.047 -7.668 11.847 1.00 93.94 380 SER A N 1
ATOM 2984 C CA . SER A 1 380 ? -22.992 -6.217 11.628 1.00 93.94 380 SER A CA 1
ATOM 2985 C C . SER A 1 380 ? -21.666 -5.784 10.995 1.00 93.94 380 SER A C 1
ATOM 2987 O O . SER A 1 380 ? -21.685 -5.028 10.026 1.00 93.94 380 SER A O 1
ATOM 2989 N N . LEU A 1 381 ? -20.521 -6.276 11.481 1.00 95.75 381 LEU A N 1
ATOM 2990 C CA . LEU A 1 381 ? -19.215 -5.956 10.887 1.00 95.75 381 LEU A CA 1
ATOM 2991 C C . LEU A 1 381 ? -19.055 -6.537 9.475 1.00 95.75 381 LEU A C 1
ATOM 2993 O O . LEU A 1 381 ? -18.517 -5.865 8.598 1.00 95.75 381 LEU A O 1
ATOM 2997 N N . VAL A 1 382 ? -19.564 -7.746 9.221 1.00 97.06 382 VAL A N 1
ATOM 2998 C CA . VAL A 1 382 ? -19.559 -8.348 7.878 1.00 97.06 382 VAL A CA 1
ATOM 2999 C C . VAL A 1 382 ? -20.398 -7.517 6.909 1.00 97.06 382 VAL A C 1
ATOM 3001 O O . VAL A 1 382 ? -19.929 -7.175 5.824 1.00 97.06 382 VAL A O 1
ATOM 3004 N N . PHE A 1 383 ? -21.617 -7.128 7.285 1.00 97.38 383 PHE A N 1
ATOM 3005 C CA . PHE A 1 383 ? -22.457 -6.300 6.420 1.00 97.38 383 PHE A CA 1
ATOM 3006 C C . PHE A 1 383 ? -21.912 -4.888 6.228 1.00 97.38 383 PHE A C 1
ATOM 3008 O O . PHE A 1 383 ? -22.090 -4.334 5.143 1.00 97.38 383 PHE A O 1
ATOM 3015 N N . ALA A 1 384 ? -21.208 -4.327 7.214 1.00 97.88 384 ALA A N 1
ATOM 3016 C CA . ALA A 1 384 ? -20.502 -3.059 7.049 1.00 97.88 384 ALA A CA 1
ATOM 3017 C C . ALA A 1 384 ? -19.465 -3.108 5.913 1.00 97.88 384 ALA A C 1
ATOM 3019 O O . ALA A 1 384 ? -19.199 -2.074 5.317 1.00 97.88 384 ALA A O 1
ATOM 3020 N N . ILE A 1 385 ? -18.935 -4.289 5.573 1.00 98.44 385 ILE A N 1
ATOM 3021 C CA . ILE A 1 385 ? -18.018 -4.511 4.442 1.00 98.44 385 ILE A CA 1
ATOM 3022 C C . ILE A 1 385 ? -18.788 -4.877 3.166 1.00 98.44 385 ILE A C 1
ATOM 3024 O O . ILE A 1 385 ? -18.527 -4.331 2.099 1.00 98.44 385 ILE A O 1
ATOM 3028 N N . VAL A 1 386 ? -19.754 -5.794 3.248 1.00 98.38 386 VAL A N 1
ATOM 3029 C CA . VAL A 1 386 ? -20.444 -6.331 2.061 1.00 98.38 386 VAL A CA 1
ATOM 3030 C C . VAL A 1 386 ? -21.344 -5.289 1.391 1.00 98.38 386 VAL A C 1
ATOM 3032 O O . VAL A 1 386 ? -21.355 -5.182 0.167 1.00 98.38 386 VAL A O 1
ATOM 3035 N N . VAL A 1 387 ? -22.094 -4.497 2.162 1.00 98.00 387 VAL A N 1
ATOM 3036 C CA . VAL A 1 387 ? -23.033 -3.505 1.613 1.00 98.00 387 VAL A CA 1
ATOM 3037 C C . VAL A 1 387 ? -22.347 -2.427 0.758 1.00 98.00 387 VAL A C 1
ATOM 3039 O O . VAL A 1 387 ? -22.792 -2.233 -0.376 1.00 98.00 387 VAL A O 1
ATOM 3042 N N . PRO A 1 388 ? -21.278 -1.736 1.207 1.00 98.38 388 PRO A N 1
ATOM 3043 C CA . PRO A 1 388 ? -20.591 -0.763 0.355 1.00 98.38 388 PRO A CA 1
ATOM 3044 C C . PRO A 1 388 ? -19.969 -1.412 -0.890 1.00 98.38 388 PRO A C 1
ATOM 3046 O O . PRO A 1 388 ? -20.009 -0.800 -1.954 1.00 98.38 388 PRO A O 1
ATOM 3049 N N . VAL A 1 389 ? -19.473 -2.656 -0.812 1.00 98.31 389 VAL A N 1
ATOM 3050 C CA . VAL A 1 389 ? -18.963 -3.400 -1.984 1.00 98.31 389 VAL A CA 1
ATOM 3051 C C . VAL A 1 389 ? -20.067 -3.642 -3.012 1.00 98.31 389 VAL A C 1
ATOM 3053 O O . VAL A 1 389 ? -19.862 -3.405 -4.202 1.00 98.31 389 VAL A O 1
ATOM 3056 N N . MET A 1 390 ? -21.262 -4.044 -2.570 1.00 97.31 390 MET A N 1
ATOM 3057 C CA . MET A 1 390 ? -22.416 -4.203 -3.461 1.00 97.31 390 MET A CA 1
ATOM 3058 C C . MET A 1 390 ? -22.772 -2.889 -4.164 1.00 97.31 390 MET A C 1
ATOM 3060 O O . MET A 1 390 ? -23.020 -2.888 -5.368 1.00 97.31 390 MET A O 1
ATOM 3064 N N . PHE A 1 391 ? -22.750 -1.762 -3.445 1.00 96.81 391 PHE A N 1
ATOM 3065 C CA . PHE A 1 391 ? -22.968 -0.441 -4.041 1.00 96.81 391 PHE A CA 1
ATOM 3066 C C . PHE A 1 391 ? -21.847 -0.021 -5.001 1.00 96.81 391 PHE A C 1
ATOM 3068 O O . PHE A 1 391 ? -22.139 0.581 -6.035 1.00 96.81 391 PHE A O 1
ATOM 3075 N N . ALA A 1 392 ? -20.590 -0.357 -4.702 1.00 96.00 392 ALA A N 1
ATOM 3076 C CA . ALA A 1 392 ? -19.447 -0.099 -5.576 1.00 96.00 392 ALA A CA 1
ATOM 3077 C C . ALA A 1 392 ? -19.593 -0.831 -6.918 1.00 96.00 392 ALA A C 1
ATOM 3079 O O . ALA A 1 392 ? -19.467 -0.221 -7.979 1.00 96.00 392 ALA A O 1
ATOM 3080 N N . VAL A 1 393 ? -19.947 -2.118 -6.872 1.00 94.56 393 VAL A N 1
ATOM 3081 C CA . VAL A 1 393 ? -20.206 -2.937 -8.064 1.00 94.56 393 VAL A CA 1
ATOM 3082 C C . VAL A 1 393 ? -21.435 -2.430 -8.821 1.00 94.56 393 VAL A C 1
ATOM 3084 O O . VAL A 1 393 ? -21.379 -2.261 -10.037 1.00 94.56 393 VAL A O 1
ATOM 3087 N N . LEU A 1 394 ? -22.528 -2.120 -8.114 1.00 93.44 394 LEU A N 1
ATOM 3088 C CA . LEU A 1 394 ? -23.749 -1.589 -8.724 1.00 93.44 394 LEU A CA 1
ATOM 3089 C C . LEU A 1 394 ? -23.479 -0.290 -9.491 1.00 93.44 394 LEU A C 1
ATOM 3091 O O . LEU A 1 394 ? -23.939 -0.142 -10.619 1.00 93.44 394 LEU A O 1
ATOM 3095 N N . ARG A 1 395 ? -22.695 0.631 -8.915 1.00 93.38 395 ARG A N 1
ATOM 3096 C CA . ARG A 1 395 ? -22.303 1.897 -9.557 1.00 93.38 395 ARG A CA 1
ATOM 3097 C C . ARG A 1 395 ? -21.645 1.665 -10.913 1.00 93.38 395 ARG A C 1
ATOM 3099 O O . ARG A 1 395 ? -21.944 2.388 -11.857 1.00 93.38 395 ARG A O 1
ATOM 3106 N N . LEU A 1 396 ? -20.772 0.667 -11.012 1.00 92.19 396 LEU A N 1
ATOM 3107 C CA . LEU A 1 396 ? -20.014 0.360 -12.224 1.00 92.19 396 LEU A CA 1
ATOM 3108 C C . LEU A 1 396 ? -20.866 -0.248 -13.348 1.00 92.19 396 LEU A C 1
ATOM 3110 O O . LEU A 1 396 ? -20.461 -0.178 -14.501 1.00 92.19 396 LEU A O 1
ATOM 3114 N N . PHE A 1 397 ? -22.065 -0.763 -13.057 1.00 90.12 397 PHE A N 1
ATOM 3115 C CA . PHE A 1 397 ? -23.025 -1.136 -14.105 1.00 90.12 397 PHE A CA 1
ATOM 3116 C C . PHE A 1 397 ? -23.709 0.073 -14.760 1.00 90.12 397 PHE A C 1
ATOM 3118 O O . PHE A 1 397 ? -24.203 -0.039 -15.880 1.00 90.12 397 PHE A O 1
ATOM 3125 N N . PHE A 1 398 ? -23.743 1.223 -14.079 1.00 87.50 398 PHE A N 1
ATOM 3126 C CA . PHE A 1 398 ? -24.363 2.457 -14.582 1.00 87.50 398 PHE A CA 1
ATOM 3127 C C . PHE A 1 398 ? -23.340 3.535 -14.970 1.00 87.50 398 PHE A C 1
ATOM 3129 O O . PHE A 1 398 ? -23.658 4.444 -15.734 1.00 87.50 398 PHE A O 1
ATOM 3136 N N . SER A 1 399 ? -22.117 3.447 -14.447 1.00 86.12 399 SER A N 1
ATOM 3137 C CA . SER A 1 399 ? -20.998 4.327 -14.777 1.00 86.12 399 SER A CA 1
ATOM 3138 C C . SER A 1 399 ? -20.207 3.770 -15.956 1.00 86.12 399 SER A C 1
ATOM 3140 O O . SER A 1 399 ? -20.003 2.569 -16.070 1.00 86.12 399 SER A O 1
ATOM 3142 N N . THR A 1 400 ? -19.688 4.653 -16.809 1.00 80.50 400 THR A N 1
ATOM 3143 C CA . THR A 1 400 ? -18.746 4.266 -17.879 1.00 80.50 400 THR A CA 1
ATOM 3144 C C . THR A 1 400 ? -17.288 4.263 -17.410 1.00 80.50 400 THR A C 1
ATOM 3146 O O . THR A 1 400 ? -16.385 3.955 -18.187 1.00 80.50 400 THR A O 1
ATOM 3149 N N . GLN A 1 401 ? -17.044 4.643 -16.152 1.00 89.12 401 GLN A N 1
ATOM 3150 C CA . GLN A 1 401 ? -15.720 4.906 -15.594 1.00 89.12 401 GLN A CA 1
ATOM 3151 C C . GLN A 1 401 ? -15.588 4.281 -14.204 1.00 89.12 401 GLN A C 1
ATOM 3153 O O . GLN A 1 401 ? -16.505 4.376 -13.374 1.00 89.12 401 GLN A O 1
ATOM 3158 N N . ALA A 1 402 ? -14.434 3.665 -13.965 1.00 92.25 402 ALA A N 1
ATOM 3159 C CA . ALA A 1 402 ? -14.026 3.172 -12.659 1.00 92.25 402 ALA A CA 1
ATOM 3160 C C . ALA A 1 402 ? -13.179 4.215 -11.920 1.00 92.25 402 ALA A C 1
ATOM 3162 O O . ALA A 1 402 ? -12.640 5.141 -12.532 1.00 92.25 402 ALA A O 1
ATOM 3163 N N . MET A 1 403 ? -13.059 4.045 -10.602 1.00 93.44 403 MET A N 1
ATOM 3164 C CA . MET A 1 403 ? -12.180 4.840 -9.740 1.00 93.44 403 MET A CA 1
ATOM 3165 C C . MET A 1 403 ? -12.441 6.357 -9.739 1.00 93.44 403 MET A C 1
ATOM 3167 O O . MET A 1 403 ? -11.511 7.144 -9.594 1.00 93.44 403 MET A O 1
ATOM 3171 N N . ASN A 1 404 ? -13.693 6.812 -9.853 1.00 93.38 404 ASN A N 1
ATOM 3172 C CA . ASN A 1 404 ? -14.034 8.249 -9.822 1.00 93.38 404 ASN A CA 1
ATOM 3173 C C . ASN A 1 404 ? -13.581 8.965 -8.529 1.00 93.38 404 ASN A C 1
ATOM 3175 O O . ASN A 1 404 ? -13.549 10.189 -8.470 1.00 93.38 404 ASN A O 1
ATOM 3179 N N . TRP A 1 405 ? -13.231 8.205 -7.491 1.00 93.19 405 TRP A N 1
ATOM 3180 C CA . TRP A 1 405 ? -12.666 8.681 -6.232 1.00 93.19 405 TRP A CA 1
ATOM 3181 C C . TRP A 1 405 ? -11.141 8.881 -6.253 1.00 93.19 405 TRP A C 1
ATOM 3183 O O . TRP A 1 405 ? -10.616 9.435 -5.294 1.00 93.19 405 TRP A O 1
ATOM 3193 N N . PHE A 1 406 ? -10.413 8.455 -7.291 1.00 93.19 406 PHE A N 1
ATOM 3194 C CA . PHE A 1 406 ? -8.944 8.449 -7.290 1.00 93.19 406 PHE A CA 1
ATOM 3195 C C . PHE A 1 406 ? -8.348 9.863 -7.221 1.00 93.19 406 PHE A C 1
ATOM 3197 O O . PHE A 1 406 ? -7.595 10.163 -6.301 1.00 93.19 406 PHE A O 1
ATOM 3204 N N . ALA A 1 407 ? -8.768 10.777 -8.100 1.00 92.69 407 ALA A N 1
ATOM 3205 C CA . ALA A 1 407 ? -8.409 12.197 -7.995 1.00 92.69 407 ALA A CA 1
ATOM 3206 C C . ALA A 1 407 ? -9.157 12.952 -6.879 1.00 92.69 407 ALA A C 1
ATOM 3208 O O . ALA A 1 407 ? -8.776 14.065 -6.510 1.00 92.69 407 ALA A O 1
ATOM 3209 N N . HIS A 1 408 ? -10.226 12.364 -6.334 1.00 92.44 408 HIS A N 1
ATOM 3210 C CA . HIS A 1 408 ? -11.101 12.995 -5.348 1.00 92.44 408 HIS A CA 1
ATOM 3211 C C . HIS A 1 408 ? -11.450 12.027 -4.202 1.00 92.44 408 HIS A C 1
ATOM 3213 O O . HIS A 1 408 ? -12.593 11.560 -4.123 1.00 92.44 408 HIS A O 1
ATOM 3219 N N . PRO A 1 409 ? -10.512 11.754 -3.271 1.00 91.75 409 PRO A N 1
ATOM 3220 C CA . PRO A 1 409 ? -10.690 10.743 -2.220 1.00 91.75 409 PRO A CA 1
ATOM 3221 C C . PRO A 1 409 ? -11.942 10.944 -1.365 1.00 91.75 409 PRO A C 1
ATOM 3223 O O . PRO A 1 409 ? -12.561 9.981 -0.915 1.00 91.75 409 PRO A O 1
ATOM 3226 N N . ILE A 1 410 ? -12.377 12.199 -1.192 1.00 93.44 410 ILE A N 1
ATOM 3227 C CA . ILE A 1 410 ? -13.594 12.540 -0.446 1.00 93.44 410 ILE A CA 1
ATOM 3228 C C . ILE A 1 410 ? -14.844 11.842 -1.004 1.00 93.44 410 ILE A C 1
ATOM 3230 O O . ILE A 1 410 ? -15.743 11.500 -0.238 1.00 93.44 410 ILE A O 1
ATOM 3234 N N . LEU A 1 411 ? -14.888 11.565 -2.312 1.00 94.69 411 LEU A N 1
ATOM 3235 C CA . LEU A 1 411 ? -15.995 10.846 -2.940 1.00 94.69 411 LEU A CA 1
ATOM 3236 C C . LEU A 1 411 ? -16.082 9.401 -2.441 1.00 94.69 411 LEU A C 1
ATOM 3238 O O . LEU A 1 411 ? -17.190 8.923 -2.209 1.00 94.69 411 LEU A O 1
ATOM 3242 N N . ALA A 1 412 ? -14.952 8.718 -2.209 1.00 95.38 412 ALA A N 1
ATOM 3243 C CA . ALA A 1 412 ? -14.962 7.366 -1.644 1.00 95.38 412 ALA A CA 1
ATOM 3244 C C . ALA A 1 412 ? -15.613 7.361 -0.255 1.00 95.38 412 ALA A C 1
ATOM 3246 O O . ALA A 1 412 ? -16.490 6.541 0.014 1.00 95.38 412 ALA A O 1
ATOM 3247 N N . PHE A 1 413 ? -15.256 8.321 0.604 1.00 95.88 413 PHE A N 1
ATOM 3248 C CA . PHE A 1 413 ? -15.871 8.451 1.926 1.00 95.88 413 PHE A CA 1
ATOM 3249 C C . PHE A 1 413 ? -17.372 8.754 1.835 1.00 95.88 413 PHE A C 1
ATOM 3251 O O . PHE A 1 413 ? -18.165 8.104 2.515 1.00 95.88 413 PHE A O 1
ATOM 3258 N N . LEU A 1 414 ? -17.777 9.689 0.969 1.00 96.00 414 LEU A N 1
ATOM 3259 C CA . LEU A 1 414 ? -19.186 10.054 0.777 1.00 96.00 414 LEU A CA 1
ATOM 3260 C C . LEU A 1 414 ? -20.038 8.885 0.264 1.00 96.00 414 LEU A C 1
ATOM 3262 O O . LEU A 1 414 ? -21.185 8.742 0.681 1.00 96.00 414 LEU A O 1
ATOM 3266 N N . MET A 1 415 ? -19.493 8.042 -0.615 1.00 95.50 415 MET A N 1
ATOM 3267 C CA . MET A 1 415 ? -20.196 6.867 -1.139 1.00 95.50 415 MET A CA 1
ATOM 3268 C C . MET A 1 415 ? -20.255 5.727 -0.119 1.00 95.50 415 MET A C 1
ATOM 3270 O O . MET A 1 415 ? -21.313 5.123 0.101 1.00 95.50 415 MET A O 1
ATOM 3274 N N . PHE A 1 416 ? -19.113 5.411 0.492 1.00 98.00 416 PHE A N 1
ATOM 3275 C CA . PHE A 1 416 ? -18.941 4.142 1.188 1.00 98.00 416 PHE A CA 1
ATOM 3276 C C . PHE A 1 416 ? -19.163 4.233 2.696 1.00 98.00 416 PHE A C 1
ATOM 3278 O O . PHE A 1 416 ? -19.667 3.271 3.263 1.00 98.00 416 PHE A O 1
ATOM 3285 N N . VAL A 1 417 ? -18.920 5.366 3.366 1.00 98.06 417 VAL A N 1
ATOM 3286 C CA . VAL A 1 417 ? -19.214 5.480 4.811 1.00 98.06 417 VAL A CA 1
ATOM 3287 C C . VAL A 1 417 ? -20.718 5.337 5.095 1.00 98.06 417 VAL A C 1
ATOM 3289 O O . VAL A 1 417 ? -21.076 4.498 5.924 1.00 98.06 417 VAL A O 1
ATOM 3292 N N . PRO A 1 418 ? -21.638 6.050 4.407 1.00 97.94 418 PRO A N 1
ATOM 3293 C CA . PRO A 1 418 ? -23.069 5.917 4.688 1.00 97.94 418 PRO A CA 1
ATOM 3294 C C . PRO A 1 418 ? -23.611 4.514 4.388 1.00 97.94 418 PRO A C 1
ATOM 3296 O O . PRO A 1 418 ? -24.406 3.988 5.163 1.00 97.94 418 PRO A O 1
ATOM 3299 N N . SER A 1 419 ? -23.139 3.861 3.322 1.00 97.88 419 SER A N 1
ATOM 3300 C CA . SER A 1 419 ? -23.548 2.490 2.984 1.00 97.88 419 SER A CA 1
ATOM 3301 C C . SER A 1 419 ? -22.970 1.449 3.945 1.00 97.88 419 SER A C 1
ATOM 3303 O O . SER A 1 419 ? -23.653 0.486 4.294 1.00 97.88 419 SER A O 1
ATOM 3305 N N . SER A 1 420 ? -21.761 1.674 4.458 1.00 98.25 420 SER A N 1
ATOM 3306 C CA . SER A 1 420 ? -21.186 0.868 5.540 1.00 98.25 420 SER A CA 1
ATOM 3307 C C . SER A 1 420 ? -22.005 0.990 6.824 1.00 98.25 420 SER A C 1
ATOM 3309 O O . SER A 1 420 ? -22.273 -0.014 7.477 1.00 98.25 420 SER A O 1
ATOM 3311 N N . LEU A 1 421 ? -22.472 2.199 7.167 1.00 97.56 421 LEU A N 1
ATOM 3312 C CA . LEU A 1 421 ? -23.371 2.423 8.306 1.00 97.56 421 LEU A CA 1
ATOM 3313 C C . LEU A 1 421 ? -24.716 1.709 8.127 1.00 97.56 421 LEU A C 1
ATOM 3315 O O . LEU A 1 421 ? -25.224 1.132 9.087 1.00 97.56 421 LEU A O 1
ATOM 3319 N N . VAL A 1 422 ? -25.273 1.698 6.911 1.00 96.56 422 VAL A N 1
ATOM 3320 C CA . VAL A 1 422 ? -26.463 0.891 6.583 1.00 96.56 422 VAL A CA 1
ATOM 3321 C C . VAL A 1 422 ? -26.188 -0.582 6.877 1.00 96.56 422 VAL A C 1
ATOM 3323 O O . VAL A 1 422 ? -26.938 -1.195 7.635 1.00 96.56 422 VAL A O 1
ATOM 3326 N N . GLY A 1 423 ? -25.088 -1.129 6.351 1.00 95.81 423 GLY A N 1
ATOM 3327 C CA . GLY A 1 423 ? -24.665 -2.507 6.609 1.00 95.81 423 GLY A CA 1
ATOM 3328 C C . GLY A 1 423 ? -24.521 -2.823 8.096 1.00 95.81 423 GLY A C 1
ATOM 3329 O O . GLY A 1 423 ? -25.058 -3.815 8.584 1.00 95.81 423 GLY A O 1
ATOM 3330 N N . LEU A 1 424 ? -23.881 -1.924 8.835 1.00 95.25 424 LEU A N 1
ATOM 3331 C CA . LEU A 1 424 ? -23.644 -2.058 10.266 1.00 95.25 424 LEU A CA 1
ATOM 3332 C C . LEU A 1 424 ? -24.949 -2.094 11.087 1.00 95.25 424 LEU A C 1
ATOM 3334 O O . LEU A 1 424 ? -25.052 -2.841 12.063 1.00 95.25 424 LEU A O 1
ATOM 3338 N N . LEU A 1 425 ? -25.949 -1.298 10.696 1.00 93.62 425 LEU A N 1
ATOM 3339 C CA . LEU A 1 425 ? -27.225 -1.151 11.408 1.00 93.62 425 LEU A CA 1
ATOM 3340 C C . LEU A 1 425 ? -28.288 -2.180 10.990 1.00 93.62 425 LEU A C 1
ATOM 3342 O O . LEU A 1 425 ? -29.220 -2.422 11.764 1.00 93.62 425 LEU A O 1
ATOM 3346 N N . LEU A 1 426 ? -28.153 -2.808 9.815 1.00 90.00 426 LEU A N 1
ATOM 3347 C CA . LEU A 1 426 ? -29.129 -3.753 9.257 1.00 90.00 426 LEU A CA 1
ATOM 3348 C C . LEU A 1 426 ? -29.518 -4.873 10.238 1.00 90.00 426 LEU A C 1
ATOM 3350 O O . LEU A 1 426 ? -30.714 -4.969 10.538 1.00 90.00 426 LEU A O 1
ATOM 3354 N N . PRO A 1 427 ? -28.575 -5.650 10.819 1.00 88.12 427 PRO A N 1
ATOM 3355 C CA . PRO A 1 427 ? -28.923 -6.706 11.768 1.00 88.12 427 PRO A CA 1
ATOM 3356 C C . PRO A 1 427 ? -29.776 -6.208 12.928 1.00 88.12 427 PRO A C 1
ATOM 3358 O O . PRO A 1 427 ? -30.710 -6.893 13.336 1.00 88.12 427 PRO A O 1
ATOM 3361 N N . ARG A 1 428 ? -29.519 -4.997 13.442 1.00 79.81 428 ARG A N 1
ATOM 3362 C CA . ARG A 1 428 ? -30.281 -4.436 14.570 1.00 79.81 428 ARG A CA 1
ATOM 3363 C C . ARG A 1 428 ? -31.744 -4.217 14.216 1.00 79.81 428 ARG A C 1
ATOM 3365 O O . ARG A 1 428 ? -32.617 -4.516 15.025 1.00 79.81 428 ARG A O 1
ATOM 3372 N N . THR A 1 429 ? -32.001 -3.730 13.006 1.00 77.38 429 THR A N 1
ATOM 3373 C CA . THR A 1 429 ? -33.363 -3.461 12.528 1.00 77.38 429 THR A CA 1
ATOM 3374 C C . THR A 1 429 ? -34.161 -4.733 12.255 1.00 77.38 429 THR A C 1
ATOM 3376 O O . THR A 1 429 ? -35.362 -4.764 12.510 1.00 77.38 429 THR A O 1
ATOM 3379 N N . THR A 1 430 ? -33.508 -5.797 11.781 1.00 72.62 430 THR A N 1
ATOM 3380 C CA . THR A 1 430 ? -34.172 -7.054 11.407 1.00 72.62 430 THR A CA 1
ATOM 3381 C C . THR A 1 430 ? -34.287 -8.036 12.573 1.00 72.62 430 THR A C 1
ATOM 3383 O O . THR A 1 430 ? -35.267 -8.771 12.667 1.00 72.62 430 THR A O 1
ATOM 3386 N N . TRP A 1 431 ? -33.305 -8.053 13.479 1.00 65.69 431 TRP A N 1
ATOM 3387 C CA . TRP A 1 431 ? -33.205 -9.028 14.572 1.00 65.69 431 TRP A CA 1
ATOM 3388 C C . TRP A 1 431 ? -33.967 -8.621 15.838 1.00 65.69 431 TRP A C 1
ATOM 3390 O O . TRP A 1 431 ? -34.379 -9.489 16.611 1.00 65.69 431 TRP A O 1
ATOM 3400 N N . GLY A 1 432 ? -34.209 -7.318 16.044 1.00 55.91 432 GLY A N 1
ATOM 3401 C CA . GLY A 1 432 ? -34.912 -6.789 17.223 1.00 55.91 432 GLY A CA 1
ATOM 3402 C C . GLY A 1 432 ? -36.297 -7.404 17.475 1.00 55.91 432 GLY A C 1
ATOM 3403 O O . GLY A 1 432 ? -36.770 -7.395 18.608 1.00 55.91 432 GLY A O 1
ATOM 3404 N N . ASN A 1 433 ? -36.911 -8.013 16.455 1.00 52.12 433 ASN A N 1
ATOM 3405 C CA . ASN A 1 433 ? -38.271 -8.544 16.527 1.00 52.12 433 ASN A CA 1
ATOM 3406 C C . ASN A 1 433 ? -38.378 -10.035 16.907 1.00 52.12 433 ASN A C 1
ATOM 3408 O O . ASN A 1 433 ? -39.463 -10.458 17.293 1.00 52.12 433 ASN A O 1
ATOM 3412 N N . PHE A 1 434 ? -37.311 -10.846 16.821 1.00 48.34 434 PHE A N 1
ATOM 3413 C CA . PHE A 1 434 ? -37.468 -12.316 16.806 1.00 48.34 434 PHE A CA 1
ATOM 3414 C C . PHE A 1 434 ? -37.066 -13.072 18.090 1.00 48.34 434 PHE A C 1
ATOM 3416 O O . PHE A 1 434 ? -37.585 -14.160 18.315 1.00 48.34 434 PHE A O 1
ATOM 3423 N N . GLY A 1 435 ? -36.180 -12.538 18.950 1.00 52.06 435 GLY A N 1
ATOM 3424 C CA . GLY A 1 435 ? -35.580 -13.338 20.046 1.00 52.06 435 GLY A CA 1
ATOM 3425 C C . GLY A 1 435 ? -35.689 -12.799 21.481 1.00 52.06 435 GLY A C 1
ATOM 3426 O O . GLY A 1 435 ? -35.573 -13.568 22.434 1.00 52.06 435 GLY A O 1
ATOM 3427 N N . LEU A 1 436 ? -35.904 -11.492 21.671 1.00 54.22 436 LEU A N 1
ATOM 3428 C CA . LEU A 1 436 ? -35.843 -10.852 22.999 1.00 54.22 436 LEU A CA 1
ATOM 3429 C C . LEU A 1 436 ? -37.186 -10.862 23.751 1.00 54.22 436 LEU A C 1
ATOM 3431 O O . LEU A 1 436 ? -37.197 -10.912 24.980 1.00 54.22 436 LEU A O 1
ATOM 3435 N N . SER A 1 437 ? -38.312 -10.881 23.029 1.00 49.59 437 SER A N 1
ATOM 3436 C CA . SER A 1 437 ? -39.666 -10.860 23.608 1.00 49.59 437 SER A CA 1
ATOM 3437 C C . SER A 1 437 ? -39.949 -12.076 24.502 1.00 49.59 437 SER A C 1
ATOM 3439 O O . SER A 1 437 ? -40.447 -11.919 25.614 1.00 49.59 437 SER A O 1
ATOM 3441 N N . GLN A 1 438 ? -39.548 -13.275 24.064 1.00 50.38 438 GLN A N 1
ATOM 3442 C CA . GLN A 1 438 ? -39.785 -14.526 24.794 1.00 50.38 438 GLN A CA 1
ATOM 3443 C C . GLN A 1 438 ? -38.902 -14.666 26.050 1.00 50.38 438 GLN A C 1
ATOM 3445 O O . GLN A 1 438 ? -39.272 -15.347 27.004 1.00 50.38 438 GLN A O 1
ATOM 3450 N N . LYS A 1 439 ? -37.733 -14.007 26.068 1.00 52.50 439 LYS A N 1
ATOM 3451 C CA . LYS A 1 439 ? -36.794 -14.013 27.202 1.00 52.50 439 LYS A CA 1
ATOM 3452 C C . LYS A 1 439 ? -37.111 -12.916 28.225 1.00 52.50 439 LYS A C 1
ATOM 3454 O O . LYS A 1 439 ? -36.970 -13.153 29.420 1.00 52.50 439 LYS A O 1
ATOM 3459 N N . ALA A 1 440 ? -37.602 -11.752 27.800 1.00 50.44 440 ALA A N 1
ATOM 3460 C CA . ALA A 1 440 ? -37.962 -10.657 28.707 1.00 50.44 440 ALA A CA 1
ATOM 3461 C C . ALA A 1 440 ? -39.134 -10.998 29.644 1.00 50.44 440 ALA A C 1
ATOM 3463 O O . ALA A 1 440 ? -39.112 -10.627 30.819 1.00 50.44 440 ALA A O 1
ATOM 3464 N N . SER A 1 441 ? -40.110 -11.782 29.171 1.00 51.25 441 SER A N 1
ATOM 3465 C CA . SER A 1 441 ? -41.215 -12.276 30.006 1.00 51.25 441 SER A CA 1
ATOM 3466 C C . SER A 1 441 ? -40.755 -13.197 31.141 1.00 51.25 441 SER A C 1
ATOM 3468 O O . SER A 1 441 ? -41.433 -13.290 32.159 1.00 51.25 441 SER A O 1
ATOM 3470 N N . HIS A 1 442 ? -39.602 -13.858 30.991 1.00 52.94 442 HIS A N 1
ATOM 3471 C CA . HIS A 1 442 ? -39.060 -14.790 31.982 1.00 52.94 442 HIS A CA 1
ATOM 3472 C C . HIS A 1 442 ? -38.335 -14.081 33.145 1.00 52.94 442 HIS A C 1
ATOM 3474 O O . HIS A 1 442 ? -38.278 -14.621 34.246 1.00 52.94 442 HIS A O 1
ATOM 3480 N N . PHE A 1 443 ? -37.802 -12.869 32.929 1.00 50.81 443 PHE A N 1
ATOM 3481 C CA . PHE A 1 443 ? -36.895 -12.200 33.879 1.00 50.81 443 PHE A CA 1
ATOM 3482 C C . PHE A 1 443 ? -37.437 -10.910 34.522 1.00 50.81 443 PHE A C 1
ATOM 3484 O O . PHE A 1 443 ? -36.726 -10.307 35.319 1.00 50.81 443 PHE A O 1
ATOM 3491 N N . LYS A 1 444 ? -38.674 -10.477 34.218 1.00 51.00 444 LYS A N 1
ATOM 3492 C CA . LYS A 1 444 ? -39.276 -9.221 34.740 1.00 51.00 444 LYS A CA 1
ATOM 3493 C C . LYS A 1 444 ? -38.376 -7.972 34.583 1.00 51.00 444 LYS A C 1
ATOM 3495 O O . LYS A 1 444 ? -38.492 -7.029 35.358 1.00 51.00 444 LYS A O 1
ATOM 3500 N N . LEU A 1 445 ? -37.498 -7.948 33.579 1.00 56.88 445 LEU A N 1
ATOM 3501 C CA . LEU A 1 445 ? -36.640 -6.802 33.254 1.00 56.88 445 LEU A CA 1
ATOM 3502 C C . LEU A 1 445 ? -37.199 -6.066 32.030 1.00 56.88 445 LEU A C 1
ATOM 3504 O O . LEU A 1 445 ? -37.870 -6.677 31.193 1.00 56.88 445 LEU A O 1
ATOM 3508 N N . SER A 1 446 ? -36.898 -4.773 31.881 1.00 62.84 446 SER A N 1
ATOM 3509 C CA . SER A 1 446 ? -37.231 -4.074 30.638 1.00 62.84 446 SER A CA 1
ATOM 3510 C C . SER A 1 446 ? -36.435 -4.672 29.468 1.00 62.84 446 SER A C 1
ATOM 3512 O O . SER A 1 446 ? -35.244 -4.973 29.586 1.00 62.84 446 SER A O 1
ATOM 3514 N N . ILE A 1 447 ? -37.101 -4.856 28.322 1.00 67.06 447 ILE A N 1
ATOM 3515 C CA . ILE A 1 447 ? -36.498 -5.396 27.086 1.00 67.06 447 ILE A CA 1
ATOM 3516 C C . ILE A 1 447 ? -35.254 -4.588 26.682 1.00 67.06 447 ILE A C 1
ATOM 3518 O O . ILE A 1 447 ? -34.289 -5.151 26.171 1.00 67.06 447 ILE A O 1
ATOM 3522 N N . GLU A 1 448 ? -35.262 -3.283 26.959 1.00 68.69 448 GLU A N 1
ATOM 3523 C CA . GLU A 1 448 ? -34.162 -2.361 26.672 1.00 68.69 448 GLU A CA 1
ATOM 3524 C C . GLU A 1 448 ? -32.892 -2.698 27.463 1.00 68.69 448 GLU A C 1
ATOM 3526 O O . GLU A 1 448 ? -31.824 -2.810 26.867 1.00 68.69 448 GLU A O 1
ATOM 3531 N N . ILE A 1 449 ? -32.999 -2.954 28.773 1.00 68.88 449 ILE A N 1
ATOM 3532 C CA . ILE A 1 449 ? -31.831 -3.292 29.604 1.00 68.88 449 ILE A CA 1
ATOM 3533 C C . ILE A 1 449 ? -31.236 -4.640 29.174 1.00 68.88 449 ILE A C 1
ATOM 3535 O O . ILE A 1 449 ? -30.018 -4.767 29.065 1.00 68.88 449 ILE A O 1
ATOM 3539 N N . ILE A 1 450 ? -32.082 -5.636 28.876 1.00 70.81 450 ILE A N 1
ATOM 3540 C CA . ILE A 1 450 ? -31.618 -6.940 28.369 1.00 70.81 450 ILE A CA 1
ATOM 3541 C C . ILE A 1 450 ? -30.916 -6.764 27.016 1.00 70.81 450 ILE A C 1
ATOM 3543 O O . ILE A 1 450 ? -29.871 -7.364 26.776 1.00 70.81 450 ILE A O 1
ATOM 3547 N N . SER A 1 451 ? -31.476 -5.941 26.129 1.00 75.75 451 SER A N 1
ATOM 3548 C CA . SER A 1 451 ? -30.900 -5.683 24.810 1.00 75.75 451 SER A CA 1
ATOM 3549 C C . SER A 1 451 ? -29.521 -5.025 24.902 1.00 75.75 451 SER A C 1
ATOM 3551 O O . SER A 1 451 ? -28.605 -5.463 24.205 1.00 75.75 451 SER A O 1
ATOM 3553 N N . ASP A 1 452 ? -29.359 -3.999 25.742 1.00 77.38 452 ASP A N 1
ATOM 3554 C CA . ASP A 1 452 ? -28.084 -3.290 25.916 1.00 77.38 452 ASP A CA 1
ATOM 3555 C C . ASP A 1 452 ? -26.997 -4.217 26.483 1.00 77.38 452 ASP A C 1
ATOM 3557 O O . ASP A 1 452 ? -25.876 -4.222 25.978 1.00 77.38 452 ASP A O 1
ATOM 3561 N N . GLU A 1 453 ? -27.334 -5.052 27.472 1.00 79.31 453 GLU A N 1
ATOM 3562 C CA . GLU A 1 453 ? -26.423 -6.052 28.055 1.00 79.31 453 GLU A CA 1
ATOM 3563 C C . GLU A 1 453 ? -25.949 -7.074 27.015 1.00 79.31 453 GLU A C 1
ATOM 3565 O O . GLU A 1 453 ? -24.749 -7.311 26.864 1.00 79.31 453 GLU A O 1
ATOM 3570 N N . VAL A 1 454 ? -26.880 -7.662 26.257 1.00 81.62 454 VAL A N 1
ATOM 3571 C CA . VAL A 1 454 ? -26.555 -8.662 25.227 1.00 81.62 454 VAL A CA 1
ATOM 3572 C C . VAL A 1 454 ? -25.682 -8.053 24.134 1.00 81.62 454 VAL A C 1
ATOM 3574 O O . VAL A 1 454 ? -24.688 -8.657 23.725 1.00 81.62 454 VAL A O 1
ATOM 3577 N N . CYS A 1 455 ? -26.021 -6.846 23.675 1.00 84.88 455 CYS A N 1
ATOM 3578 C CA . CYS A 1 455 ? -25.239 -6.158 22.655 1.00 84.88 455 CYS A CA 1
ATOM 3579 C C . CYS A 1 455 ? -23.842 -5.792 23.167 1.00 84.88 455 CYS A C 1
ATOM 3581 O O . CYS A 1 455 ? -22.868 -5.952 22.432 1.00 84.88 455 CYS A O 1
ATOM 3583 N N . PHE A 1 456 ? -23.729 -5.317 24.411 1.00 90.00 456 PHE A N 1
ATOM 3584 C CA . PHE A 1 456 ? -22.453 -4.916 24.993 1.00 90.00 456 PHE A CA 1
ATOM 3585 C C . PHE A 1 456 ? -21.514 -6.102 25.183 1.00 90.00 456 PHE A C 1
ATOM 3587 O O . PHE A 1 456 ? -20.416 -6.096 24.627 1.00 90.00 456 PHE A O 1
ATOM 3594 N N . TRP A 1 457 ? -21.939 -7.133 25.917 1.00 89.00 457 TRP A N 1
ATOM 3595 C CA . TRP A 1 457 ? -21.081 -8.284 26.199 1.00 89.00 457 TRP A CA 1
ATOM 3596 C C . TRP A 1 457 ? -20.760 -9.089 24.944 1.00 89.00 457 TRP A C 1
ATOM 3598 O O . TRP A 1 457 ? -19.649 -9.600 24.822 1.00 89.00 457 TRP A O 1
ATOM 3608 N N . GLY A 1 458 ? -21.685 -9.144 23.983 1.00 90.00 458 GLY A N 1
ATOM 3609 C CA . GLY A 1 458 ? -21.436 -9.727 22.670 1.00 90.00 458 GLY A CA 1
ATOM 3610 C C . GLY A 1 458 ? -20.364 -8.983 21.872 1.00 90.00 458 GLY A C 1
ATOM 3611 O O . GLY A 1 458 ? -19.423 -9.600 21.374 1.00 90.00 458 GLY A O 1
ATOM 3612 N N . ALA A 1 459 ? -20.463 -7.652 21.787 1.00 93.38 459 ALA A N 1
ATOM 3613 C CA . ALA A 1 459 ? -19.460 -6.830 21.114 1.00 93.38 459 ALA A CA 1
ATOM 3614 C C . ALA A 1 459 ? -18.101 -6.888 21.831 1.00 93.38 459 ALA A C 1
ATOM 3616 O O . ALA A 1 459 ? -17.072 -7.095 21.192 1.00 93.38 459 ALA A O 1
ATOM 3617 N N . PHE A 1 460 ? -18.090 -6.783 23.162 1.00 94.44 460 PHE A N 1
ATOM 3618 C CA . PHE A 1 460 ? -16.881 -6.905 23.979 1.00 94.44 460 PHE A CA 1
ATOM 3619 C C . PHE A 1 460 ? -16.194 -8.262 23.770 1.00 94.44 460 PHE A C 1
ATOM 3621 O O . PHE A 1 460 ? -14.994 -8.303 23.501 1.00 94.44 460 PHE A O 1
ATOM 3628 N N . ALA A 1 461 ? -16.951 -9.366 23.787 1.00 93.19 461 ALA A N 1
ATOM 3629 C CA . ALA A 1 461 ? -16.426 -10.699 23.498 1.00 93.19 461 ALA A CA 1
ATOM 3630 C C . ALA A 1 461 ? -15.832 -10.806 22.082 1.00 93.19 461 ALA A C 1
ATOM 3632 O O . ALA A 1 461 ? -14.789 -11.441 21.911 1.00 93.19 461 ALA A O 1
ATOM 3633 N N . LEU A 1 462 ? -16.430 -10.148 21.080 1.00 95.06 462 LEU A N 1
ATOM 3634 C CA . LEU A 1 462 ? -15.894 -10.117 19.717 1.00 95.06 462 LEU A CA 1
ATOM 3635 C C . LEU A 1 462 ? -14.527 -9.418 19.654 1.00 95.06 462 LEU A C 1
ATOM 3637 O O . LEU A 1 462 ? -13.571 -9.999 19.139 1.00 95.06 462 LEU A O 1
ATOM 3641 N N . TYR A 1 463 ? -14.402 -8.209 20.212 1.00 96.06 463 TYR A N 1
ATOM 3642 C CA . TYR A 1 463 ? -13.137 -7.456 20.200 1.00 96.06 463 TYR A CA 1
ATOM 3643 C C . TYR A 1 463 ? -12.028 -8.154 20.992 1.00 96.06 463 TYR A C 1
ATOM 3645 O O . TYR A 1 463 ? -10.859 -8.127 20.597 1.00 96.06 463 TYR A O 1
ATOM 3653 N N . ILE A 1 464 ? -12.381 -8.832 22.081 1.00 95.75 464 ILE A N 1
ATOM 3654 C CA . ILE A 1 464 ? -11.438 -9.662 22.832 1.00 95.75 464 ILE A CA 1
ATOM 3655 C C . ILE A 1 464 ? -10.996 -10.868 22.008 1.00 95.75 464 ILE A C 1
ATOM 3657 O O . ILE A 1 464 ? -9.807 -11.172 21.964 1.00 95.75 464 ILE A O 1
ATOM 3661 N N . SER A 1 465 ? -11.924 -11.533 21.320 1.00 95.19 465 SER A N 1
ATOM 3662 C CA . SER A 1 465 ? -11.607 -12.677 20.459 1.00 95.19 465 SER A CA 1
ATOM 3663 C C . SER A 1 465 ? -10.684 -12.272 19.308 1.00 95.19 465 SER A C 1
ATOM 3665 O O . SER A 1 465 ? -9.723 -12.981 19.010 1.00 95.19 465 SER A O 1
ATOM 3667 N N . MET A 1 466 ? -10.906 -11.096 18.711 1.00 95.00 466 MET A N 1
ATOM 3668 C CA . MET A 1 466 ? -9.991 -10.508 17.727 1.00 95.00 466 MET A CA 1
ATOM 3669 C C . MET A 1 466 ? -8.610 -10.262 18.342 1.00 95.00 466 MET A C 1
ATOM 3671 O O . MET A 1 466 ? -7.615 -10.747 17.812 1.00 95.00 466 MET A O 1
ATOM 3675 N N . THR A 1 467 ? -8.548 -9.603 19.502 1.00 96.19 467 THR A N 1
ATOM 3676 C CA . THR A 1 467 ? -7.292 -9.350 20.232 1.00 96.19 467 THR A CA 1
ATOM 3677 C C . THR A 1 467 ? -6.518 -10.644 20.494 1.00 96.19 467 THR A C 1
ATOM 3679 O O . THR A 1 467 ? -5.318 -10.718 20.232 1.00 96.19 467 THR A O 1
ATOM 3682 N N . MET A 1 468 ? -7.208 -11.692 20.947 1.00 95.69 468 MET A N 1
ATOM 3683 C CA . MET A 1 468 ? -6.606 -13.002 21.183 1.00 95.69 468 MET A CA 1
ATOM 3684 C C . MET A 1 468 ? -6.156 -13.682 19.893 1.00 95.69 468 MET A C 1
ATOM 3686 O O . MET A 1 468 ? -5.108 -14.317 19.885 1.00 95.69 468 MET A O 1
ATOM 3690 N N . THR A 1 469 ? -6.886 -13.513 18.790 1.00 95.31 469 THR A N 1
ATOM 3691 C CA . THR A 1 469 ? -6.473 -14.032 17.478 1.00 95.31 469 THR A CA 1
ATOM 3692 C C . THR A 1 469 ? -5.151 -13.404 17.036 1.00 95.31 469 THR A C 1
ATOM 3694 O O . THR A 1 469 ? -4.233 -14.134 16.669 1.00 95.31 469 THR A O 1
ATOM 3697 N N . TYR A 1 470 ? -5.000 -12.078 17.157 1.00 94.06 470 TYR A N 1
ATOM 3698 C CA . TYR A 1 470 ? -3.725 -11.392 16.899 1.00 94.06 470 TYR A CA 1
ATOM 3699 C C . TYR A 1 470 ? -2.611 -11.894 17.826 1.00 94.06 470 TYR A C 1
ATOM 3701 O O . TYR A 1 470 ? -1.506 -12.194 17.368 1.00 94.06 470 TYR A O 1
ATOM 3709 N N . LEU A 1 471 ? -2.902 -12.044 19.123 1.00 93.06 471 LEU A N 1
ATOM 3710 C CA . LEU A 1 471 ? -1.931 -12.544 20.093 1.00 93.06 471 LEU A CA 1
ATOM 3711 C C . LEU A 1 471 ? -1.456 -13.960 19.730 1.00 93.06 471 LEU A C 1
ATOM 3713 O O . LEU A 1 471 ? -0.248 -14.195 19.690 1.00 93.06 471 LEU A O 1
ATOM 3717 N N . LEU A 1 472 ? -2.371 -14.881 19.424 1.00 93.19 472 LEU A N 1
ATOM 3718 C CA . LEU A 1 472 ? -2.062 -16.263 19.037 1.00 93.19 472 LEU A CA 1
ATOM 3719 C C . LEU A 1 472 ? -1.321 -16.340 17.695 1.00 93.19 472 LEU A C 1
ATOM 3721 O O . LEU A 1 472 ? -0.399 -17.141 17.558 1.00 93.19 472 LEU A O 1
ATOM 3725 N N . ALA A 1 473 ? -1.653 -15.460 16.747 1.00 91.69 473 ALA A N 1
ATOM 3726 C CA . ALA A 1 473 ? -0.958 -15.319 15.467 1.00 91.69 473 ALA A CA 1
ATOM 3727 C C . ALA A 1 473 ? 0.419 -14.630 15.578 1.00 91.69 473 ALA A C 1
ATOM 3729 O O . ALA A 1 473 ? 1.117 -14.491 14.579 1.00 91.69 473 ALA A O 1
ATOM 3730 N N . GLN A 1 474 ? 0.827 -14.213 16.783 1.00 90.19 474 GLN A N 1
ATOM 3731 C CA . GLN A 1 474 ? 2.076 -13.482 17.045 1.00 90.19 474 GLN A CA 1
ATOM 3732 C C . GLN A 1 474 ? 2.178 -12.123 16.335 1.00 90.19 474 GLN A C 1
ATOM 3734 O O . GLN A 1 474 ? 3.274 -11.626 16.072 1.00 90.19 474 GLN A O 1
ATOM 3739 N N . LEU A 1 475 ? 1.028 -11.506 16.083 1.00 91.50 475 LEU A N 1
ATOM 3740 C CA . LEU A 1 475 ? 0.891 -10.212 15.428 1.00 91.50 475 LEU A CA 1
ATOM 3741 C C . LEU A 1 475 ? 0.786 -9.087 16.468 1.00 91.50 475 LEU A C 1
ATOM 3743 O O . LEU A 1 475 ? 0.211 -9.270 17.547 1.00 91.50 475 LEU A O 1
ATOM 3747 N N . GLY A 1 476 ? 1.367 -7.925 16.170 1.00 90.88 476 GLY A N 1
ATOM 3748 C CA . GLY A 1 476 ? 1.434 -6.797 17.108 1.00 90.88 476 GLY A CA 1
ATOM 3749 C C . GLY A 1 476 ? 0.205 -5.881 17.080 1.00 90.88 476 GLY A C 1
ATOM 3750 O O . GLY A 1 476 ? -0.087 -5.203 18.064 1.00 90.88 476 GLY A O 1
ATOM 3751 N N . GLY A 1 477 ? -0.552 -5.889 15.986 1.00 91.88 477 GLY A N 1
ATOM 3752 C CA . GLY A 1 477 ? -1.702 -5.034 15.692 1.00 91.88 477 GLY A CA 1
ATOM 3753 C C . GLY A 1 477 ? -2.932 -5.279 16.567 1.00 91.88 477 GLY A C 1
ATOM 3754 O O . GLY A 1 477 ? -3.815 -4.425 16.630 1.00 91.88 477 GLY A O 1
ATOM 3755 N N . GLY A 1 478 ? -2.955 -6.374 17.336 1.00 93.44 478 GLY A N 1
ATOM 3756 C CA . GLY A 1 478 ? -4.005 -6.661 18.322 1.00 93.44 478 GLY A CA 1
ATOM 3757 C C . GLY A 1 478 ? -4.161 -5.586 19.405 1.00 93.44 478 GLY A C 1
ATOM 3758 O O . GLY A 1 478 ? -5.173 -5.555 20.103 1.00 93.44 478 GLY A O 1
ATOM 3759 N N . PHE A 1 479 ? -3.204 -4.657 19.532 1.00 95.25 479 PHE A N 1
ATOM 3760 C CA . PHE A 1 479 ? -3.336 -3.514 20.434 1.00 95.25 479 PHE A CA 1
ATOM 3761 C C . PHE A 1 479 ? -4.550 -2.635 20.117 1.00 95.25 479 PHE A C 1
ATOM 3763 O O . PHE A 1 479 ? -5.117 -2.056 21.040 1.00 95.25 479 PHE A O 1
ATOM 3770 N N . LEU A 1 480 ? -4.952 -2.528 18.846 1.00 94.25 480 LEU A N 1
ATOM 3771 C CA . LEU A 1 480 ? -6.069 -1.677 18.444 1.00 94.25 480 LEU A CA 1
ATOM 3772 C C . LEU A 1 480 ? -7.377 -2.200 19.047 1.00 94.25 480 LEU A C 1
ATOM 3774 O O . LEU A 1 480 ? -8.081 -1.478 19.753 1.00 94.25 480 LEU A O 1
ATOM 3778 N N . THR A 1 481 ? -7.659 -3.488 18.847 1.00 95.25 481 THR A N 1
ATOM 3779 C CA . THR A 1 481 ? -8.839 -4.148 19.420 1.00 95.25 481 THR A CA 1
ATOM 3780 C C . THR A 1 481 ? -8.746 -4.267 20.941 1.00 95.25 481 THR A C 1
ATOM 3782 O O . THR A 1 481 ? -9.767 -4.159 21.622 1.00 95.25 481 THR A O 1
ATOM 3785 N N . TYR A 1 482 ? -7.535 -4.387 21.495 1.00 96.00 482 TYR A N 1
ATOM 3786 C CA . TYR A 1 482 ? -7.304 -4.323 22.937 1.00 96.00 482 TYR A CA 1
ATOM 3787 C C . TYR A 1 482 ? -7.702 -2.957 23.519 1.00 96.00 482 TYR A C 1
ATOM 3789 O O . TYR A 1 482 ? -8.496 -2.913 24.459 1.00 96.00 482 TYR A O 1
ATOM 3797 N N . LEU A 1 483 ? -7.221 -1.845 22.948 1.00 95.62 483 LEU A N 1
ATOM 3798 C CA . LEU A 1 483 ? -7.559 -0.487 23.396 1.00 95.62 483 LEU A CA 1
ATOM 3799 C C . LEU A 1 483 ? -9.063 -0.215 23.303 1.00 95.62 483 LEU A C 1
ATOM 3801 O O . LEU A 1 483 ? -9.630 0.393 24.215 1.00 95.62 483 LEU A O 1
ATOM 3805 N N . ILE A 1 484 ? -9.709 -0.693 22.235 1.00 96.12 484 ILE A N 1
ATOM 3806 C CA . ILE A 1 484 ? -11.167 -0.647 22.083 1.00 96.12 484 ILE A CA 1
ATOM 3807 C C . ILE A 1 484 ? -11.836 -1.418 23.224 1.00 96.12 484 ILE A C 1
ATOM 3809 O O . ILE A 1 484 ? -12.660 -0.843 23.929 1.00 96.12 484 ILE A O 1
ATOM 3813 N N . SER A 1 485 ? -11.454 -2.676 23.469 1.00 95.88 485 SER A N 1
ATOM 3814 C CA . SER A 1 485 ? -12.064 -3.497 24.525 1.00 95.88 485 SER A CA 1
ATOM 3815 C C . SER A 1 485 ? -11.892 -2.887 25.923 1.00 95.88 485 SER A C 1
ATOM 3817 O O . SER A 1 485 ? -12.849 -2.817 26.693 1.00 95.88 485 SER A O 1
ATOM 3819 N N . LEU A 1 486 ? -10.707 -2.355 26.235 1.00 94.94 486 LEU A N 1
ATOM 3820 C CA . LEU A 1 486 ? -10.437 -1.688 27.507 1.00 94.94 486 LEU A CA 1
ATOM 3821 C C . LEU A 1 486 ? -11.307 -0.436 27.674 1.00 94.94 486 LEU A C 1
ATOM 3823 O O . LEU A 1 486 ? -11.916 -0.243 28.727 1.00 94.94 486 LEU A O 1
ATOM 3827 N N . SER A 1 487 ? -11.407 0.381 26.623 1.00 95.94 487 SER A N 1
ATOM 3828 C CA . SER A 1 487 ? -12.258 1.576 26.626 1.00 95.94 487 SER A CA 1
ATOM 3829 C C . SER A 1 487 ? -13.729 1.203 26.789 1.00 95.94 487 SER A C 1
ATOM 3831 O O . SER A 1 487 ? -14.415 1.805 27.606 1.00 95.94 487 SER A O 1
ATOM 3833 N N . MET A 1 488 ? -14.195 0.156 26.097 1.00 95.06 488 MET A N 1
ATOM 3834 C CA . MET A 1 488 ? -15.568 -0.345 26.202 1.00 95.06 488 MET A CA 1
ATOM 3835 C C . MET A 1 488 ? -15.927 -0.735 27.635 1.00 95.06 488 MET A C 1
ATOM 3837 O O . MET A 1 488 ? -17.022 -0.412 28.090 1.00 95.06 488 MET A O 1
ATOM 3841 N N . LEU A 1 489 ? -15.019 -1.389 28.364 1.00 92.44 489 LEU A N 1
ATOM 3842 C CA . LEU A 1 489 ? -15.254 -1.777 29.755 1.00 92.44 489 LEU A CA 1
ATOM 3843 C C . LEU A 1 489 ? -15.383 -0.555 30.679 1.00 92.44 489 LEU A C 1
ATOM 3845 O O . LEU A 1 489 ? -16.315 -0.484 31.482 1.00 92.44 489 LEU A O 1
ATOM 3849 N N . ILE A 1 490 ? -14.486 0.427 30.536 1.00 92.94 490 ILE A N 1
ATOM 3850 C CA . ILE A 1 490 ? -14.530 1.683 31.306 1.00 92.94 490 ILE A CA 1
ATOM 3851 C C . ILE A 1 490 ? -15.811 2.462 30.974 1.00 92.94 490 ILE A C 1
ATOM 3853 O O . ILE A 1 490 ? -16.512 2.933 31.873 1.00 92.94 490 ILE A O 1
ATOM 3857 N N . SER A 1 491 ? -16.153 2.549 29.689 1.00 94.19 491 SER A N 1
ATOM 3858 C CA . SER A 1 491 ? -17.376 3.174 29.189 1.00 94.19 491 SER A CA 1
ATOM 3859 C C . SER A 1 491 ? -18.633 2.501 29.705 1.00 94.19 491 SER A C 1
ATOM 3861 O O . SER A 1 491 ? -19.576 3.188 30.087 1.00 94.19 491 SER A O 1
ATOM 3863 N N . TRP A 1 492 ? -18.665 1.172 29.768 1.00 91.44 492 TRP A N 1
ATOM 3864 C CA . TRP A 1 492 ? -19.804 0.440 30.310 1.00 91.44 492 TRP A CA 1
ATOM 3865 C C . TRP A 1 492 ? -20.002 0.710 31.793 1.00 91.44 492 TRP A C 1
ATOM 3867 O O . TRP A 1 492 ? -21.113 1.004 32.230 1.00 91.44 492 TRP A O 1
ATOM 3877 N N . PHE A 1 493 ? -18.918 0.692 32.567 1.00 88.19 493 PHE A N 1
ATOM 3878 C CA . PHE A 1 493 ? -18.974 1.030 33.984 1.00 88.19 493 PHE A CA 1
ATOM 3879 C C . PHE A 1 493 ? -19.490 2.462 34.204 1.00 88.19 493 PHE A C 1
ATOM 3881 O O . PHE A 1 493 ? -20.412 2.681 34.994 1.00 88.19 493 PHE A O 1
ATOM 3888 N N . SER A 1 494 ? -18.963 3.431 33.450 1.00 88.38 494 SER A N 1
ATOM 3889 C CA . SER A 1 494 ? -19.399 4.829 33.521 1.00 88.38 494 SER A CA 1
ATOM 3890 C C . SER A 1 494 ? -20.858 5.016 33.080 1.00 88.38 494 SER A C 1
ATOM 3892 O O . SER A 1 494 ? -21.627 5.687 33.773 1.00 88.38 494 SER A O 1
ATOM 3894 N N . TYR A 1 495 ? -21.280 4.350 31.999 1.00 87.75 495 TYR A N 1
ATOM 3895 C CA . TYR A 1 495 ? -22.670 4.317 31.535 1.00 87.75 495 TYR A CA 1
ATOM 3896 C C . TYR A 1 495 ? -23.617 3.837 32.629 1.00 87.75 495 TYR A C 1
ATOM 3898 O O . TYR A 1 495 ? -24.643 4.470 32.856 1.00 87.75 495 TYR A O 1
ATOM 3906 N N . ARG A 1 496 ? -23.257 2.771 33.355 1.00 84.19 496 ARG A N 1
ATOM 3907 C CA . ARG A 1 496 ? -24.103 2.191 34.409 1.00 84.19 496 ARG A CA 1
ATOM 3908 C C . ARG A 1 496 ? -24.221 3.063 35.645 1.00 84.19 496 ARG A C 1
ATOM 3910 O O . ARG A 1 496 ? -25.302 3.158 36.228 1.00 84.19 496 ARG A O 1
ATOM 3917 N N . ILE A 1 497 ? -23.146 3.745 36.026 1.00 81.81 497 ILE A N 1
ATOM 3918 C CA . ILE A 1 497 ? -23.213 4.753 37.089 1.00 81.81 497 ILE A CA 1
ATOM 3919 C C . ILE A 1 497 ? -24.128 5.897 36.652 1.00 81.81 497 ILE A C 1
ATOM 3921 O O . ILE A 1 497 ? -25.025 6.293 37.397 1.00 81.81 497 ILE A O 1
ATOM 3925 N N . ALA A 1 498 ? -23.940 6.412 35.440 1.00 85.56 498 ALA A N 1
ATOM 3926 C CA . ALA A 1 498 ? -24.720 7.534 34.942 1.00 85.56 498 ALA A CA 1
ATOM 3927 C C . ALA A 1 498 ? -26.199 7.166 34.721 1.00 85.56 498 ALA A C 1
ATOM 3929 O O . ALA A 1 498 ? -27.078 7.956 35.056 1.00 85.56 498 ALA A O 1
ATOM 3930 N N . SER A 1 499 ? -26.507 5.970 34.210 1.00 82.56 499 SER A N 1
ATOM 3931 C CA . SER A 1 499 ? -27.878 5.473 34.009 1.00 82.56 499 SER A CA 1
ATOM 3932 C C . SER A 1 499 ? -28.638 5.307 35.318 1.00 82.56 499 SER A C 1
ATOM 3934 O O . SER A 1 499 ? -29.829 5.602 35.353 1.00 82.56 499 SER A O 1
ATOM 3936 N N . LYS A 1 500 ? -27.956 4.924 36.404 1.00 79.25 500 LYS A N 1
ATOM 3937 C CA . LYS A 1 500 ? -28.562 4.834 37.739 1.00 79.25 500 LYS A CA 1
ATOM 3938 C C . LYS A 1 500 ? -29.021 6.196 38.271 1.00 79.25 500 LYS A C 1
ATOM 3940 O O . LYS A 1 500 ? -30.061 6.274 38.907 1.00 79.25 500 LYS A O 1
ATOM 3945 N N . HIS A 1 501 ? -28.259 7.258 38.011 1.00 81.31 501 HIS A N 1
ATOM 3946 C CA . HIS A 1 501 ? -28.549 8.591 38.556 1.00 81.31 501 HIS A CA 1
ATOM 3947 C C . HIS A 1 501 ? -29.408 9.458 37.629 1.00 81.31 501 HIS A C 1
ATOM 3949 O O . HIS A 1 501 ? -30.155 10.309 38.098 1.00 81.31 501 HIS A O 1
ATOM 3955 N N . CYS A 1 502 ? -29.271 9.291 36.312 1.00 86.12 502 CYS A N 1
ATOM 3956 C CA . CYS A 1 502 ? -29.882 10.175 35.315 1.00 86.12 502 CYS A CA 1
ATOM 3957 C C . CYS A 1 502 ? -30.960 9.490 34.460 1.00 86.12 502 CYS A C 1
ATOM 3959 O O . CYS A 1 502 ? -31.636 10.179 33.700 1.00 86.12 502 CYS A O 1
ATOM 3961 N N . GLY A 1 503 ? -31.133 8.169 34.577 1.00 81.12 503 GLY A N 1
ATOM 3962 C CA . GLY A 1 503 ? -32.037 7.363 33.752 1.00 81.12 503 GLY A CA 1
ATOM 3963 C C . GLY A 1 503 ? -31.377 6.829 32.475 1.00 81.12 503 GLY A C 1
ATOM 3964 O O . GLY A 1 503 ? -30.508 7.475 31.892 1.00 81.12 503 GLY A O 1
ATOM 3965 N N . LEU A 1 504 ? -31.809 5.644 32.024 1.00 72.75 504 LEU A N 1
ATOM 3966 C CA . LEU A 1 504 ? -31.182 4.868 30.938 1.00 72.75 504 LEU A CA 1
ATOM 3967 C C . LEU A 1 504 ? -31.069 5.639 29.608 1.00 72.75 504 LEU A C 1
ATOM 3969 O O . LEU A 1 504 ? -30.017 5.636 28.979 1.00 72.75 504 LEU A O 1
ATOM 3973 N N . GLN A 1 505 ? -32.122 6.361 29.215 1.00 76.31 505 GLN A N 1
ATOM 3974 C CA . GLN A 1 505 ? -32.180 7.099 27.943 1.00 76.31 505 GLN A CA 1
ATOM 3975 C C . GLN A 1 505 ? -31.700 8.557 28.050 1.00 76.31 505 GLN A C 1
ATOM 3977 O O . GLN A 1 505 ? -31.907 9.361 27.139 1.00 76.31 505 GLN A O 1
ATOM 3982 N N . SER A 1 506 ? -31.077 8.941 29.167 1.00 87.00 506 SER A N 1
ATOM 3983 C CA . SER A 1 506 ? -30.621 10.317 29.346 1.00 87.00 506 SER A CA 1
ATOM 3984 C C . SER A 1 506 ? -29.363 10.615 28.525 1.00 87.00 506 SER A C 1
ATOM 3986 O O . SER A 1 506 ? -28.461 9.785 28.388 1.00 87.00 506 SER A O 1
ATOM 3988 N N . VAL A 1 507 ? -29.249 11.856 28.043 1.00 87.38 507 VAL A N 1
ATOM 3989 C CA . VAL A 1 507 ? -28.038 12.343 27.353 1.00 87.38 507 VAL A CA 1
ATOM 3990 C C . VAL A 1 507 ? -26.800 12.228 28.253 1.00 87.38 507 VAL A C 1
ATOM 3992 O O . VAL A 1 507 ? -25.703 11.973 27.765 1.00 87.38 507 VAL A O 1
ATOM 3995 N N . LYS A 1 508 ? -26.970 12.361 29.576 1.00 88.62 508 LYS A N 1
ATOM 3996 C CA . LYS A 1 508 ? -25.887 12.218 30.562 1.00 88.62 508 LYS A CA 1
ATOM 3997 C C . LYS A 1 508 ? -25.371 10.780 30.642 1.00 88.62 508 LYS A C 1
ATOM 3999 O O . LYS A 1 508 ? -24.164 10.575 30.717 1.00 88.62 508 LYS A O 1
ATOM 4004 N N . SER A 1 509 ? -26.260 9.793 30.577 1.00 87.88 509 SER A N 1
ATOM 4005 C CA . SER A 1 509 ? -25.886 8.376 30.536 1.00 87.88 509 SER A CA 1
ATOM 4006 C C . SER A 1 509 ? -25.161 8.039 29.247 1.00 87.88 509 SER A C 1
ATOM 4008 O O . SER A 1 509 ? -24.071 7.475 29.292 1.00 87.88 509 SER A O 1
ATOM 4010 N N . LEU A 1 510 ? -25.691 8.496 28.111 1.00 90.75 510 LEU A N 1
ATOM 4011 C CA . LEU A 1 510 ? -25.015 8.373 26.824 1.00 90.75 510 LEU A CA 1
ATOM 4012 C C . LEU A 1 510 ? -23.610 9.000 26.854 1.00 90.75 510 LEU A C 1
ATOM 4014 O O . LEU A 1 510 ? -22.652 8.370 26.412 1.00 90.75 510 LEU A O 1
ATOM 4018 N N . ALA A 1 511 ? -23.463 10.197 27.425 1.00 91.69 511 ALA A N 1
ATOM 4019 C CA . ALA A 1 511 ? -22.162 10.840 27.597 1.00 91.69 511 ALA A CA 1
ATOM 4020 C C . ALA A 1 511 ? -21.209 10.007 28.475 1.00 91.69 511 ALA A C 1
ATOM 4022 O O . ALA A 1 511 ? -20.031 9.896 28.142 1.00 91.69 511 ALA A O 1
ATOM 4023 N N . GLY A 1 512 ? -21.718 9.363 29.533 1.00 90.75 512 GLY A N 1
ATOM 4024 C CA . GLY A 1 512 ? -20.958 8.416 30.358 1.00 90.75 512 GLY A CA 1
ATOM 4025 C C . GLY A 1 512 ? -20.394 7.235 29.561 1.00 90.75 512 GLY A C 1
ATOM 4026 O O . GLY A 1 512 ? -19.272 6.809 29.811 1.00 90.75 512 GLY A O 1
ATOM 4027 N N . TYR A 1 513 ? -21.107 6.754 28.538 1.00 92.75 513 TYR A N 1
ATOM 4028 C CA . TYR A 1 513 ? -20.567 5.739 27.628 1.00 92.75 513 TYR A CA 1
ATOM 4029 C C . TYR A 1 513 ? -19.570 6.321 26.615 1.00 92.75 513 TYR A C 1
ATOM 4031 O O . TYR A 1 513 ? -18.515 5.742 26.365 1.00 92.75 513 TYR A O 1
ATOM 4039 N N . LEU A 1 514 ? -19.893 7.466 26.010 1.00 94.56 514 LEU A N 1
ATOM 4040 C CA . LEU A 1 514 ? -19.119 8.023 24.899 1.00 94.56 514 LEU A CA 1
ATOM 4041 C C . LEU A 1 514 ? -17.776 8.614 25.331 1.00 94.56 514 LEU A C 1
ATOM 4043 O O . LEU A 1 514 ? -16.787 8.415 24.633 1.00 94.56 514 LEU A O 1
ATOM 4047 N N . ILE A 1 515 ? -17.714 9.323 26.462 1.00 95.25 515 ILE A N 1
ATOM 4048 C CA . ILE A 1 515 ? -16.504 10.047 26.885 1.00 95.25 515 ILE A CA 1
ATOM 4049 C C . ILE A 1 515 ? -15.300 9.105 27.054 1.00 95.25 515 ILE A C 1
ATOM 4051 O O . ILE A 1 515 ? -14.253 9.400 26.471 1.00 95.25 515 ILE A O 1
ATOM 4055 N N . PRO A 1 516 ? -15.404 7.958 27.757 1.00 95.81 516 PRO A N 1
ATOM 4056 C CA . PRO A 1 516 ? -14.261 7.057 27.898 1.00 95.81 516 PRO A CA 1
ATOM 4057 C C . PRO A 1 516 ? -13.901 6.309 26.603 1.00 95.81 516 PRO A C 1
ATOM 4059 O O . PRO A 1 516 ? -12.782 5.814 26.493 1.00 95.81 516 PRO A O 1
ATOM 4062 N N . MET A 1 517 ? -14.788 6.283 25.596 1.00 95.94 517 MET A N 1
ATOM 4063 C CA . MET A 1 517 ? -14.476 5.743 24.265 1.00 95.94 517 MET A CA 1
ATOM 4064 C C . MET A 1 517 ? -13.633 6.698 23.411 1.00 95.94 517 MET A C 1
ATOM 4066 O O . MET A 1 517 ? -12.959 6.241 22.490 1.00 95.94 517 MET A O 1
ATOM 4070 N N . ILE A 1 518 ? -13.654 8.011 23.681 1.00 95.50 518 ILE A N 1
ATOM 4071 C CA . ILE A 1 518 ? -13.020 9.024 22.817 1.00 95.50 518 ILE A CA 1
ATOM 4072 C C . ILE A 1 518 ? -11.554 8.693 22.489 1.00 95.50 518 ILE A C 1
ATOM 4074 O O . ILE A 1 518 ? -11.219 8.753 21.308 1.00 95.50 518 ILE A O 1
ATOM 4078 N N . PRO A 1 519 ? -10.678 8.319 23.446 1.00 94.12 519 PRO A N 1
ATOM 4079 C CA . PRO A 1 519 ? -9.271 8.072 23.133 1.00 94.12 519 PRO A CA 1
ATOM 4080 C C . PRO A 1 519 ? -9.055 6.946 22.107 1.00 94.12 519 PRO A C 1
ATOM 4082 O O . PRO A 1 519 ? -8.355 7.125 21.110 1.00 94.12 519 PRO A O 1
ATOM 4085 N N . SER A 1 520 ? -9.699 5.790 22.300 1.00 94.75 520 SER A N 1
ATOM 4086 C CA . SER A 1 520 ? -9.551 4.653 21.380 1.00 94.75 520 SER A CA 1
ATOM 4087 C C . SER A 1 520 ? -10.217 4.905 20.030 1.00 94.75 520 SER A C 1
ATOM 4089 O O . SER A 1 520 ? -9.668 4.517 18.996 1.00 94.75 520 SER A O 1
ATOM 4091 N N . LEU A 1 521 ? -11.358 5.596 20.006 1.00 94.81 521 LEU A N 1
ATOM 4092 C CA . LEU A 1 521 ? -12.038 5.948 18.760 1.00 94.81 521 LEU A CA 1
ATOM 4093 C C . LEU A 1 521 ? -11.280 7.003 17.963 1.00 94.81 521 LEU A C 1
ATOM 4095 O O . LEU A 1 521 ? -11.175 6.871 16.747 1.00 94.81 521 LEU A O 1
ATOM 4099 N N . LEU A 1 522 ? -10.707 8.008 18.626 1.00 94.50 522 LEU A N 1
ATOM 4100 C CA . LEU A 1 522 ? -9.881 9.018 17.972 1.00 94.50 522 LEU A CA 1
ATOM 4101 C C . LEU A 1 522 ? -8.667 8.368 17.305 1.00 94.50 522 LEU A C 1
ATOM 4103 O O . LEU A 1 522 ? -8.372 8.673 16.152 1.00 94.50 522 LEU A O 1
ATOM 4107 N N . TYR A 1 523 ? -8.023 7.415 17.986 1.00 93.00 523 TYR A N 1
ATOM 4108 C CA . TYR A 1 523 ? -6.950 6.625 17.389 1.00 93.00 523 TYR A CA 1
ATOM 4109 C C . TYR A 1 523 ? -7.431 5.766 16.211 1.00 93.00 523 TYR A C 1
ATOM 4111 O O . TYR A 1 523 ? -6.791 5.748 15.164 1.00 93.00 523 TYR A O 1
ATOM 4119 N N . SER A 1 524 ? -8.580 5.100 16.349 1.00 93.69 524 SER A N 1
ATOM 4120 C CA . SER A 1 524 ? -9.158 4.260 15.287 1.00 93.69 524 SER A CA 1
ATOM 4121 C C . SER A 1 524 ? -9.508 5.070 14.035 1.00 93.69 524 SER A C 1
ATOM 4123 O O . SER A 1 524 ? -9.271 4.614 12.919 1.00 93.69 524 SER A O 1
ATOM 4125 N N . VAL A 1 525 ? -10.032 6.290 14.206 1.00 93.62 525 VAL A N 1
ATOM 4126 C CA . VAL A 1 525 ? -10.314 7.226 13.107 1.00 93.62 525 VAL A CA 1
ATOM 4127 C C . VAL A 1 525 ? -9.018 7.750 12.492 1.00 93.62 525 VAL A C 1
ATOM 4129 O O . VAL A 1 525 ? -8.909 7.787 11.271 1.00 93.62 525 VAL A O 1
ATOM 4132 N N . TYR A 1 526 ? -8.029 8.119 13.310 1.00 91.19 526 TYR A N 1
ATOM 4133 C CA . TYR A 1 526 ? -6.719 8.579 12.843 1.00 91.19 526 TYR A CA 1
ATOM 4134 C C . TYR A 1 526 ? -6.014 7.514 11.992 1.00 91.19 526 TYR A C 1
ATOM 4136 O O . TYR A 1 526 ? -5.703 7.756 10.826 1.00 91.19 526 TYR A O 1
ATOM 4144 N N . TYR A 1 527 ? -5.828 6.314 12.547 1.00 89.31 527 TYR A N 1
ATOM 4145 C CA . TYR A 1 527 ? -5.170 5.213 11.852 1.00 89.31 527 TYR A CA 1
ATOM 4146 C C . TYR A 1 527 ? -6.002 4.711 10.666 1.00 89.31 527 TYR A C 1
ATOM 4148 O O . TYR A 1 527 ? -5.461 4.435 9.599 1.00 89.31 527 TYR A O 1
ATOM 4156 N N . GLY A 1 528 ? -7.327 4.633 10.811 1.00 91.06 528 GLY A N 1
ATOM 4157 C CA . GLY A 1 528 ? -8.204 4.183 9.735 1.00 91.06 528 GLY A CA 1
ATOM 4158 C C . GLY A 1 528 ? -8.324 5.153 8.574 1.00 91.06 528 GLY A C 1
ATOM 4159 O O . GLY A 1 528 ? -8.303 4.715 7.427 1.00 91.06 528 GLY A O 1
ATOM 4160 N N . GLY A 1 529 ? -8.377 6.457 8.838 1.00 89.56 529 GLY A N 1
ATOM 4161 C CA . GLY A 1 529 ? -8.317 7.473 7.788 1.00 89.56 529 GLY A CA 1
ATOM 4162 C C . GLY A 1 529 ? -6.998 7.401 7.021 1.00 89.56 529 GLY A C 1
ATOM 4163 O O . GLY A 1 529 ? -6.999 7.411 5.792 1.00 89.56 529 GLY A O 1
ATOM 4164 N N . PHE A 1 530 ? -5.889 7.234 7.743 1.00 86.50 530 PHE A N 1
ATOM 4165 C CA . PHE A 1 530 ? -4.572 7.023 7.155 1.00 86.50 530 PHE A CA 1
ATOM 4166 C C . PHE A 1 530 ? -4.509 5.756 6.281 1.00 86.50 530 PHE A C 1
ATOM 4168 O O . PHE A 1 530 ? -4.062 5.826 5.138 1.00 86.50 530 PHE A O 1
ATOM 4175 N N . LEU A 1 531 ? -5.014 4.619 6.774 1.00 88.00 531 LEU A N 1
ATOM 4176 C CA . LEU A 1 531 ? -5.055 3.355 6.033 1.00 88.00 531 LEU A CA 1
ATOM 4177 C C . LEU A 1 531 ? -5.891 3.467 4.749 1.00 88.00 531 LEU A C 1
ATOM 4179 O O . LEU A 1 531 ? -5.462 3.001 3.694 1.00 88.00 531 LEU A O 1
ATOM 4183 N N . VAL A 1 532 ? -7.067 4.100 4.823 1.00 91.19 532 VAL A N 1
ATOM 4184 C CA . VAL A 1 532 ? -7.930 4.330 3.652 1.00 91.19 532 VAL A CA 1
ATOM 4185 C C . VAL A 1 532 ? -7.229 5.221 2.634 1.00 91.19 532 VAL A C 1
ATOM 4187 O O . VAL A 1 532 ? -7.240 4.897 1.450 1.00 91.19 532 VAL A O 1
ATOM 4190 N N . GLN A 1 533 ? -6.600 6.313 3.073 1.00 87.69 533 GLN A N 1
ATOM 4191 C CA . GLN A 1 533 ? -5.890 7.220 2.174 1.00 87.69 533 GLN A CA 1
ATOM 4192 C C . GLN A 1 533 ? -4.714 6.523 1.475 1.00 87.69 533 GLN A C 1
ATOM 4194 O O . GLN A 1 533 ? -4.591 6.621 0.254 1.00 87.69 533 GLN A O 1
ATOM 4199 N N . PHE A 1 534 ? -3.899 5.769 2.221 1.00 85.25 534 PHE A N 1
ATOM 4200 C CA . PHE A 1 534 ? -2.822 4.951 1.655 1.00 85.25 534 PHE A CA 1
ATOM 4201 C C . PHE A 1 534 ? -3.363 3.981 0.597 1.00 85.25 534 PHE A C 1
ATOM 4203 O O . PHE A 1 534 ? -2.823 3.894 -0.504 1.00 85.25 534 PHE A O 1
ATOM 4210 N N . LEU A 1 535 ? -4.460 3.278 0.892 1.00 88.19 535 LEU A N 1
ATOM 4211 C CA . LEU A 1 535 ? -5.042 2.310 -0.037 1.00 88.19 535 LEU A CA 1
ATOM 4212 C C . LEU A 1 535 ? -5.654 2.965 -1.274 1.00 88.19 535 LEU A C 1
ATOM 4214 O O . LEU A 1 535 ? -5.445 2.454 -2.367 1.00 88.19 535 LEU A O 1
ATOM 4218 N N . ILE A 1 536 ? -6.340 4.101 -1.143 1.00 89.06 536 ILE A N 1
ATOM 4219 C CA . ILE A 1 536 ? -6.840 4.881 -2.287 1.00 89.06 536 ILE A CA 1
ATOM 4220 C C . ILE A 1 536 ? -5.694 5.202 -3.258 1.00 89.06 536 ILE A C 1
ATOM 4222 O O . ILE A 1 536 ? -5.811 4.960 -4.459 1.00 89.06 536 ILE A O 1
ATOM 4226 N N . GLU A 1 537 ? -4.559 5.668 -2.737 1.00 85.94 537 GLU A N 1
ATOM 4227 C CA . GLU A 1 537 ? -3.370 5.962 -3.541 1.00 85.94 537 GLU A CA 1
ATOM 4228 C C . GLU A 1 537 ? -2.816 4.703 -4.219 1.00 85.94 537 GLU A C 1
ATOM 4230 O O . GLU A 1 537 ? -2.563 4.709 -5.425 1.00 85.94 537 GLU A O 1
ATOM 4235 N N . LYS A 1 538 ? -2.660 3.600 -3.471 1.00 84.25 538 LYS A N 1
ATOM 4236 C CA . LYS A 1 538 ? -2.105 2.344 -4.004 1.00 84.25 538 LYS A CA 1
ATOM 4237 C C . LYS A 1 538 ? -3.029 1.635 -4.990 1.00 84.25 538 LYS A C 1
ATOM 4239 O O . LYS A 1 538 ? -2.532 1.018 -5.931 1.00 84.25 538 LYS A O 1
ATOM 4244 N N . MET A 1 539 ? -4.348 1.748 -4.841 1.00 85.81 539 MET A N 1
ATOM 4245 C CA . MET A 1 539 ? -5.288 1.071 -5.735 1.00 85.81 539 MET A CA 1
ATOM 4246 C C . MET A 1 539 ? -5.251 1.618 -7.166 1.00 85.81 539 MET A C 1
ATOM 4248 O O . MET A 1 539 ? -5.469 0.850 -8.101 1.00 85.81 539 MET A O 1
ATOM 4252 N N . GLY A 1 540 ? -4.885 2.888 -7.362 1.00 75.38 540 GLY A N 1
ATOM 4253 C CA . GLY A 1 540 ? -4.624 3.441 -8.699 1.00 75.38 540 GLY A CA 1
ATOM 4254 C C . GLY A 1 540 ? -3.309 2.977 -9.342 1.00 75.38 540 GLY A C 1
ATOM 4255 O O . GLY A 1 540 ? -3.006 3.383 -10.460 1.00 75.38 540 GLY A O 1
ATOM 4256 N N . MET A 1 541 ? -2.519 2.146 -8.650 1.00 74.12 541 MET A N 1
ATOM 4257 C CA . MET A 1 541 ? -1.211 1.638 -9.089 1.00 74.12 541 MET A CA 1
ATOM 4258 C C . MET A 1 541 ? -1.100 0.109 -9.026 1.00 74.12 541 MET A C 1
ATOM 4260 O O . MET A 1 541 ? 0.002 -0.427 -9.113 1.00 74.12 541 MET A O 1
ATOM 4264 N N . MET A 1 542 ? -2.210 -0.608 -8.829 1.00 76.19 542 MET A N 1
ATOM 4265 C CA . MET A 1 542 ? -2.172 -2.046 -8.534 1.00 76.19 542 MET A CA 1
ATOM 4266 C C . MET A 1 542 ? -1.742 -2.936 -9.718 1.00 76.19 542 MET A C 1
ATOM 4268 O O . MET A 1 542 ? -1.513 -4.127 -9.518 1.00 76.19 542 MET A O 1
ATOM 4272 N N . GLY A 1 543 ? -1.661 -2.385 -10.935 1.00 75.19 543 GLY A N 1
ATOM 4273 C CA . GLY A 1 543 ? -1.497 -3.139 -12.180 1.00 75.19 543 GLY A CA 1
ATOM 4274 C C . GLY A 1 543 ? -2.833 -3.398 -12.883 1.00 75.19 543 GLY A C 1
ATOM 4275 O O . GLY A 1 543 ? -3.907 -3.239 -12.295 1.00 75.19 543 GLY A O 1
ATOM 4276 N N . SER A 1 544 ? -2.785 -3.778 -14.163 1.00 71.94 544 SER A N 1
ATOM 4277 C CA . SER A 1 544 ? -3.994 -4.197 -14.879 1.00 71.94 544 SER A CA 1
ATOM 4278 C C . SER A 1 544 ? -4.301 -5.654 -14.551 1.00 71.94 544 SER A C 1
ATOM 4280 O O . SER A 1 544 ? -3.473 -6.544 -14.753 1.00 71.94 544 SER A O 1
ATOM 4282 N N . LEU A 1 545 ? -5.502 -5.901 -14.026 1.00 78.38 545 LEU A N 1
ATOM 4283 C CA . LEU A 1 545 ? -6.049 -7.245 -13.862 1.00 78.38 545 LEU A CA 1
ATOM 4284 C C . LEU A 1 545 ? -6.903 -7.608 -15.086 1.00 78.38 545 LEU A C 1
ATOM 4286 O O . LEU A 1 545 ? -7.594 -6.731 -15.609 1.00 78.38 545 LEU A O 1
ATOM 4290 N N . PRO A 1 546 ? -6.943 -8.888 -15.503 1.00 76.69 546 PRO A N 1
ATOM 4291 C CA . PRO A 1 546 ? -7.739 -9.303 -16.651 1.00 76.69 546 PRO A CA 1
ATOM 4292 C C . PRO A 1 546 ? -9.235 -8.986 -16.502 1.00 76.69 546 PRO A C 1
ATOM 4294 O O . PRO A 1 546 ? -9.842 -9.150 -15.433 1.00 76.69 546 PRO A O 1
ATOM 4297 N N . ARG A 1 547 ? -9.860 -8.576 -17.608 1.00 74.56 547 ARG A N 1
ATOM 4298 C CA . ARG A 1 547 ? -11.314 -8.379 -17.717 1.00 74.56 547 ARG A CA 1
ATOM 4299 C C . ARG A 1 547 ? -12.080 -9.710 -17.677 1.00 74.56 547 ARG A C 1
ATOM 4301 O O . ARG A 1 547 ? -11.535 -10.737 -18.073 1.00 74.56 547 ARG A O 1
ATOM 4308 N N . PRO A 1 548 ? -13.354 -9.712 -17.231 1.00 76.25 548 PRO A N 1
ATOM 4309 C CA . PRO A 1 548 ? -14.148 -8.557 -16.786 1.00 76.25 548 PRO A CA 1
ATOM 4310 C C . PRO A 1 548 ? -13.899 -8.154 -15.323 1.00 76.25 548 PRO A C 1
ATOM 4312 O O . PRO A 1 548 ? -14.248 -7.045 -14.928 1.00 76.25 548 PRO A O 1
ATOM 4315 N N . PHE A 1 549 ? -13.291 -9.025 -14.515 1.00 82.12 549 PHE A N 1
ATOM 4316 C CA . PHE A 1 549 ? -13.169 -8.818 -13.070 1.00 82.12 549 PHE A CA 1
ATOM 4317 C C . PHE A 1 549 ? -12.284 -7.624 -12.712 1.00 82.12 549 PHE A C 1
ATOM 4319 O O . PHE A 1 549 ? -12.652 -6.858 -11.823 1.00 82.12 549 PHE A O 1
ATOM 4326 N N . GLY A 1 550 ? -11.181 -7.410 -13.439 1.00 81.88 550 GLY A N 1
ATOM 4327 C CA . GLY A 1 550 ? -10.239 -6.318 -13.184 1.00 81.88 550 GLY A CA 1
ATOM 4328 C C . GLY A 1 550 ? -10.844 -4.913 -13.204 1.00 81.88 550 GLY A C 1
ATOM 4329 O O . GLY A 1 550 ? -10.294 -4.020 -12.574 1.00 81.88 550 GLY A O 1
ATOM 4330 N N . TYR A 1 551 ? -12.006 -4.721 -13.838 1.00 87.88 551 TYR A N 1
ATOM 4331 C CA . TYR A 1 551 ? -12.719 -3.440 -13.845 1.00 87.88 551 TYR A CA 1
ATOM 4332 C C . TYR A 1 55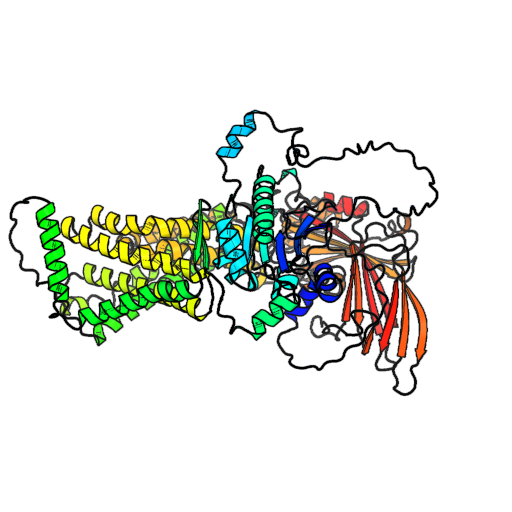1 ? -13.350 -3.078 -12.487 1.00 87.88 551 TYR A C 1
ATOM 4334 O O . TYR A 1 551 ? -13.511 -1.902 -12.173 1.00 87.88 551 TYR A O 1
ATOM 4342 N N . PHE A 1 552 ? -13.717 -4.079 -11.678 1.00 91.81 552 PHE A N 1
ATOM 4343 C CA . PHE A 1 552 ? -14.446 -3.884 -10.417 1.00 91.81 552 PHE A CA 1
ATOM 4344 C C . PHE A 1 552 ? -13.544 -3.896 -9.181 1.00 91.81 552 PHE A C 1
ATOM 4346 O O . PHE A 1 552 ? -13.957 -3.429 -8.118 1.00 91.81 552 PHE A O 1
ATOM 4353 N N . VAL A 1 553 ? -12.338 -4.462 -9.290 1.00 91.69 553 VAL A N 1
ATOM 4354 C CA . VAL A 1 553 ? -11.505 -4.801 -8.128 1.00 91.69 553 VAL A CA 1
ATOM 4355 C C . VAL A 1 553 ? -11.105 -3.563 -7.328 1.00 91.69 553 VAL A C 1
ATOM 4357 O O . VAL A 1 553 ? -11.275 -3.573 -6.112 1.00 91.69 553 VAL A O 1
ATOM 4360 N N . GLN A 1 554 ? -10.634 -2.488 -7.967 1.00 91.81 554 GLN A N 1
ATOM 4361 C CA . GLN A 1 554 ? -10.193 -1.280 -7.256 1.00 91.81 554 GLN A CA 1
ATOM 4362 C C . GLN A 1 554 ? -11.326 -0.666 -6.426 1.00 91.81 554 GLN A C 1
ATOM 4364 O O . GLN A 1 554 ? -11.154 -0.402 -5.236 1.00 91.81 554 GLN A O 1
ATOM 4369 N N . ASP A 1 555 ? -12.496 -0.472 -7.037 1.00 94.50 555 ASP A N 1
ATOM 4370 C CA . ASP A 1 555 ? -13.678 0.080 -6.374 1.00 94.50 555 ASP A CA 1
ATOM 4371 C C . ASP A 1 555 ? -14.179 -0.827 -5.241 1.00 94.50 555 ASP A C 1
ATOM 4373 O O . ASP A 1 555 ? -14.499 -0.337 -4.157 1.00 94.50 555 ASP A O 1
ATOM 4377 N N . ALA A 1 556 ? -14.205 -2.146 -5.456 1.00 95.69 556 ALA A N 1
ATOM 4378 C CA . ALA A 1 556 ? -14.605 -3.111 -4.436 1.00 95.69 556 ALA A CA 1
ATOM 4379 C C . ALA A 1 556 ? -13.631 -3.133 -3.247 1.00 95.69 556 ALA A C 1
ATOM 4381 O O . ALA A 1 556 ? -14.074 -3.156 -2.100 1.00 95.69 556 ALA A O 1
ATOM 4382 N N . VAL A 1 557 ? -12.318 -3.083 -3.491 1.00 94.94 557 VAL A N 1
ATOM 4383 C CA . VAL A 1 557 ? -11.300 -3.067 -2.429 1.00 94.94 557 VAL A CA 1
ATOM 4384 C C . VAL A 1 557 ? -11.402 -1.790 -1.597 1.00 94.94 557 VAL A C 1
ATOM 4386 O O . VAL A 1 557 ? -11.465 -1.876 -0.370 1.00 94.94 557 VAL A O 1
ATOM 4389 N N . VAL A 1 558 ? -11.494 -0.614 -2.229 1.00 96.06 558 VAL A N 1
ATOM 4390 C CA . VAL A 1 558 ? -11.659 0.658 -1.499 1.00 96.06 558 VAL A CA 1
ATOM 4391 C C . VAL A 1 558 ? -12.949 0.663 -0.677 1.00 96.06 558 VAL A C 1
ATOM 4393 O O . VAL A 1 558 ? -12.930 1.049 0.494 1.00 96.06 558 VAL A O 1
ATOM 4396 N N . ALA A 1 559 ? -14.056 0.175 -1.242 1.00 97.81 559 ALA A N 1
ATOM 4397 C CA . ALA A 1 559 ? -15.326 0.060 -0.532 1.00 97.81 559 ALA A CA 1
ATOM 4398 C C . ALA A 1 559 ? -15.247 -0.897 0.668 1.00 97.81 559 ALA A C 1
ATOM 4400 O O . ALA A 1 559 ? -15.727 -0.562 1.752 1.00 97.81 559 ALA A O 1
ATOM 4401 N N . ALA A 1 560 ? -14.609 -2.059 0.505 1.00 97.94 560 ALA A N 1
ATOM 4402 C CA . ALA A 1 560 ? -14.438 -3.046 1.568 1.00 97.94 560 ALA A CA 1
ATOM 4403 C C . ALA A 1 560 ? -13.605 -2.496 2.733 1.00 97.94 560 ALA A C 1
ATOM 4405 O O . ALA A 1 560 ? -13.958 -2.689 3.896 1.00 97.94 560 ALA A O 1
ATOM 4406 N N . VAL A 1 561 ? -12.521 -1.780 2.426 1.00 96.56 561 VAL A N 1
ATOM 4407 C CA . VAL A 1 561 ? -11.632 -1.173 3.425 1.00 96.56 561 VAL A CA 1
ATOM 4408 C C . VAL A 1 561 ? -12.351 -0.055 4.171 1.00 96.56 561 VAL A C 1
ATOM 4410 O O . VAL A 1 561 ? -12.309 -0.029 5.398 1.00 96.56 561 VAL A O 1
ATOM 4413 N N . ILE A 1 562 ? -13.063 0.837 3.474 1.00 98.06 562 ILE A N 1
ATOM 4414 C CA . ILE A 1 562 ? -13.878 1.868 4.138 1.00 98.06 562 ILE A CA 1
ATOM 4415 C C . ILE A 1 562 ? -14.965 1.220 5.001 1.00 98.06 562 ILE A C 1
ATOM 4417 O O . ILE A 1 562 ? -15.227 1.705 6.102 1.00 98.06 562 ILE A O 1
ATOM 4421 N N . GLY A 1 563 ? -15.545 0.105 4.557 1.00 98.25 563 GLY A N 1
ATOM 4422 C CA . GLY A 1 563 ? -16.474 -0.704 5.343 1.00 98.25 563 GLY A CA 1
ATOM 4423 C C . GLY A 1 563 ? -15.871 -1.256 6.626 1.00 98.25 563 GLY A C 1
ATOM 4424 O O . GLY A 1 563 ? -16.434 -1.069 7.707 1.00 98.25 563 GLY A O 1
ATOM 4425 N N . LEU A 1 564 ? -14.684 -1.855 6.533 1.00 96.44 564 LEU A N 1
ATOM 4426 C CA . LEU A 1 564 ? -13.926 -2.367 7.675 1.00 96.44 564 LEU A CA 1
ATOM 4427 C C . LEU A 1 564 ? -13.597 -1.244 8.670 1.00 96.44 564 LEU A C 1
ATOM 4429 O O . LEU A 1 564 ? -13.855 -1.381 9.868 1.00 96.44 564 LEU A O 1
ATOM 4433 N N . VAL A 1 565 ? -13.091 -0.114 8.166 1.00 96.75 565 VAL A N 1
ATOM 4434 C CA . VAL A 1 565 ? -12.733 1.064 8.967 1.00 96.75 565 VAL A CA 1
ATOM 4435 C C . VAL A 1 565 ? -13.966 1.714 9.597 1.00 96.75 565 VAL A C 1
ATOM 4437 O O . VAL A 1 565 ? -13.958 2.114 10.757 1.00 96.75 565 VAL A O 1
ATOM 4440 N N . THR A 1 566 ? -15.087 1.780 8.887 1.00 97.62 566 THR A N 1
ATOM 4441 C CA . THR A 1 566 ? -16.342 2.269 9.474 1.00 97.62 566 THR A CA 1
ATOM 4442 C C . THR A 1 566 ? -16.814 1.319 10.578 1.00 97.62 566 THR A C 1
ATOM 4444 O O . THR A 1 566 ? -17.213 1.765 11.658 1.00 97.62 566 THR A O 1
ATOM 4447 N N . GLY A 1 567 ? -16.701 0.009 10.346 1.00 95.75 567 GLY A N 1
ATOM 4448 C CA . GLY A 1 567 ? -17.040 -1.042 11.299 1.00 95.75 567 GLY A CA 1
ATOM 4449 C C . GLY A 1 567 ? -16.254 -0.950 12.605 1.00 95.75 567 GLY A C 1
ATOM 4450 O O . GLY A 1 567 ? -16.864 -0.980 13.670 1.00 95.75 567 GLY A O 1
ATOM 4451 N N . TRP A 1 568 ? -14.930 -0.767 12.574 1.00 92.50 568 TRP A N 1
ATOM 4452 C CA . TRP A 1 568 ? -14.147 -0.654 13.814 1.00 92.50 568 TRP A CA 1
ATOM 4453 C C . TRP A 1 568 ? -14.333 0.683 14.553 1.00 92.50 568 TRP A C 1
ATOM 4455 O O . TRP A 1 568 ? -14.084 0.753 15.752 1.00 92.50 568 TRP A O 1
ATOM 4465 N N . CYS A 1 569 ? -14.804 1.735 13.870 1.00 95.31 569 CYS A N 1
ATOM 4466 C CA . CYS A 1 569 ? -14.936 3.082 14.434 1.00 95.31 569 CYS A CA 1
ATOM 4467 C C . CYS A 1 569 ? -16.311 3.246 15.075 1.00 95.31 569 CYS A C 1
ATOM 4469 O O . CYS A 1 569 ? -16.452 3.895 16.107 1.00 95.31 569 CYS A O 1
ATOM 4471 N N . VAL A 1 570 ? -17.337 2.661 14.458 1.00 96.06 570 VAL A N 1
ATOM 4472 C CA . VAL A 1 570 ? -18.731 2.809 14.889 1.00 96.06 570 VAL A CA 1
ATOM 4473 C C . VAL A 1 570 ? -19.234 1.557 15.602 1.00 96.06 570 VAL A C 1
ATOM 4475 O O . VAL A 1 570 ? -20.075 1.665 16.490 1.00 96.06 570 VAL A O 1
ATOM 4478 N N . GLY A 1 571 ? -18.685 0.380 15.294 1.00 95.12 571 GLY A N 1
ATOM 4479 C CA . GLY A 1 571 ? -18.996 -0.891 15.954 1.00 95.12 571 GLY A CA 1
ATOM 4480 C C . GLY A 1 571 ? -18.984 -0.811 17.484 1.00 95.12 571 GLY A C 1
ATOM 4481 O O . GLY A 1 571 ? -20.015 -1.113 18.090 1.00 95.12 571 GLY A O 1
ATOM 4482 N N . PRO A 1 572 ? -17.918 -0.291 18.126 1.00 95.69 572 PRO A N 1
ATOM 4483 C CA . PRO A 1 572 ? -17.846 -0.202 19.585 1.00 95.69 572 PRO A CA 1
ATOM 4484 C C . PRO A 1 572 ? -18.924 0.696 20.205 1.00 95.69 572 PRO A C 1
ATOM 4486 O O . PRO A 1 572 ? -19.206 0.586 21.392 1.00 95.69 572 PRO A O 1
ATOM 4489 N N . LEU A 1 573 ? -19.539 1.586 19.418 1.00 94.56 573 LEU A N 1
ATOM 4490 C CA . LEU A 1 573 ? -20.608 2.481 19.863 1.00 94.56 573 LEU A CA 1
ATOM 4491 C C . LEU A 1 573 ? -21.993 1.831 19.797 1.00 94.56 573 LEU A C 1
ATOM 4493 O O . LEU A 1 573 ? -22.900 2.233 20.528 1.00 94.56 573 LEU A O 1
ATOM 4497 N N . LEU A 1 574 ? -22.180 0.830 18.934 1.00 91.56 574 LEU A N 1
ATOM 4498 C CA . LEU A 1 574 ? -23.486 0.223 18.682 1.00 91.56 574 LEU A CA 1
ATOM 4499 C C . LEU A 1 574 ? -24.186 -0.371 19.906 1.00 91.56 574 LEU A C 1
ATOM 4501 O O . LEU A 1 574 ? -25.418 -0.305 19.903 1.00 91.56 574 LEU A O 1
ATOM 4505 N N . PRO A 1 575 ? -23.498 -0.940 20.920 1.00 89.06 575 PRO A N 1
ATOM 4506 C CA . PRO A 1 575 ? -24.180 -1.496 22.080 1.00 89.06 575 PRO A CA 1
ATOM 4507 C C . PRO A 1 575 ? -25.178 -0.528 22.707 1.00 89.06 575 PRO A C 1
ATOM 4509 O O . PRO A 1 575 ? -26.337 -0.893 22.877 1.00 89.06 575 PRO A O 1
ATOM 4512 N N . VAL A 1 576 ? -24.753 0.722 22.918 1.00 87.38 576 VAL A N 1
ATOM 4513 C CA . VAL A 1 576 ? -25.570 1.772 23.539 1.00 87.38 576 VAL A CA 1
ATOM 4514 C C . VAL A 1 576 ? -26.184 2.693 22.489 1.00 87.38 576 VAL A C 1
ATOM 4516 O O . VAL A 1 576 ? -27.381 2.939 22.510 1.00 87.38 576 VAL A O 1
ATOM 4519 N N . VAL A 1 577 ? -25.414 3.193 21.520 1.00 87.81 577 VAL A N 1
ATOM 4520 C CA . VAL A 1 577 ? -25.894 4.207 20.558 1.00 87.81 577 VAL A CA 1
ATOM 4521 C C . VAL A 1 577 ? -26.836 3.610 19.506 1.00 87.81 577 VAL A C 1
ATOM 4523 O O . VAL A 1 577 ? -27.658 4.315 18.916 1.00 87.81 577 VAL A O 1
ATOM 4526 N N . GLY A 1 578 ? -26.763 2.296 19.279 1.00 83.25 578 GLY A N 1
ATOM 4527 C CA . GLY A 1 578 ? -27.463 1.617 18.191 1.00 83.25 578 GLY A CA 1
ATOM 4528 C C . GLY A 1 578 ? -28.985 1.773 18.214 1.00 83.25 578 GLY A C 1
ATOM 4529 O O . GLY A 1 578 ? -29.603 1.704 17.156 1.00 83.25 578 GLY A O 1
ATOM 4530 N N . HIS A 1 579 ? -29.611 2.021 19.369 1.00 77.06 579 HIS A N 1
ATOM 4531 C CA . HIS A 1 579 ? -31.062 2.243 19.437 1.00 77.06 579 HIS A CA 1
ATOM 4532 C C . HIS A 1 579 ? -31.500 3.572 18.799 1.00 77.06 579 HIS A C 1
ATOM 4534 O O . HIS A 1 579 ? -32.568 3.643 18.191 1.00 77.06 579 HIS A O 1
ATOM 4540 N N . TRP A 1 580 ? -30.669 4.614 18.885 1.00 79.69 580 TRP A N 1
ATOM 4541 C CA . TRP A 1 580 ? -30.925 5.894 18.221 1.00 79.69 580 TRP A CA 1
ATOM 4542 C C . TRP A 1 580 ? -30.672 5.795 16.717 1.00 79.69 580 TRP A C 1
ATOM 4544 O O . TRP A 1 580 ? -31.457 6.309 15.920 1.00 79.69 580 TRP A O 1
ATOM 4554 N N . LEU A 1 581 ? -29.583 5.119 16.337 1.00 85.62 581 LEU A N 1
ATOM 4555 C CA . LEU A 1 581 ? -29.132 5.023 14.947 1.00 85.62 581 LEU A CA 1
ATOM 4556 C C . LEU A 1 581 ? -29.934 4.010 14.123 1.00 85.62 581 LEU A C 1
ATOM 4558 O O . LEU A 1 581 ? -30.134 4.216 12.933 1.00 85.62 581 LEU A O 1
ATOM 4562 N N . GLY A 1 582 ? -30.449 2.948 14.742 1.00 82.00 582 GLY A N 1
ATOM 4563 C CA . GLY A 1 582 ? -31.216 1.890 14.076 1.00 82.00 582 GLY A CA 1
ATOM 4564 C C . GLY A 1 582 ? -32.655 2.265 13.699 1.00 82.00 582 GLY A C 1
ATOM 4565 O O . GLY A 1 582 ? -33.459 1.379 13.422 1.00 82.00 582 GLY A O 1
ATOM 4566 N N . ARG A 1 583 ? -33.033 3.548 13.714 1.00 87.44 583 ARG A N 1
ATOM 4567 C CA . ARG A 1 583 ? -34.379 3.982 13.304 1.00 87.44 583 ARG A CA 1
ATOM 4568 C C . ARG A 1 583 ? -34.534 3.863 11.787 1.00 87.44 583 ARG A C 1
ATOM 4570 O O . ARG A 1 583 ? -33.643 4.257 11.039 1.00 87.44 583 ARG A O 1
ATOM 4577 N N . SER A 1 584 ? -35.700 3.403 11.325 1.00 88.25 584 SER A N 1
ATOM 4578 C CA . SER A 1 584 ? -35.975 3.238 9.886 1.00 88.25 584 SER A CA 1
ATOM 4579 C C . SER A 1 584 ? -35.776 4.538 9.091 1.00 88.25 584 SER A C 1
ATOM 4581 O O . SER A 1 584 ? -35.208 4.501 8.004 1.00 88.25 584 SER A O 1
ATOM 4583 N N . SER A 1 585 ? -36.127 5.696 9.663 1.00 91.88 585 SER A N 1
ATOM 4584 C CA . SER A 1 585 ? -35.893 7.007 9.041 1.00 91.88 585 SER A CA 1
ATOM 4585 C C . SER A 1 585 ? -34.408 7.339 8.853 1.00 91.88 585 SER A C 1
ATOM 4587 O O . SER A 1 585 ? -34.035 7.918 7.835 1.00 91.88 585 SER A O 1
ATOM 4589 N N . VAL A 1 586 ? -33.547 6.950 9.801 1.00 92.38 586 VAL A N 1
ATOM 4590 C CA . VAL A 1 586 ? -32.090 7.130 9.700 1.00 92.38 586 VAL A CA 1
ATOM 4591 C C . VAL A 1 586 ? -31.527 6.211 8.622 1.00 92.38 586 VAL A C 1
ATOM 4593 O O . VAL A 1 586 ? -30.770 6.671 7.772 1.00 92.38 586 VAL A O 1
ATOM 4596 N N . LEU A 1 587 ? -31.949 4.942 8.596 1.00 92.00 587 LEU A N 1
ATOM 4597 C CA . LEU A 1 587 ? -31.527 3.984 7.573 1.00 92.00 587 LEU A CA 1
ATOM 4598 C C . LEU A 1 587 ? -31.933 4.446 6.165 1.00 92.00 587 LEU A C 1
ATOM 4600 O O . LEU A 1 587 ? -31.115 4.427 5.251 1.00 92.00 587 LEU A O 1
ATOM 4604 N N . GLN A 1 588 ? -33.172 4.922 6.005 1.00 94.19 588 GLN A N 1
ATOM 4605 C CA . GLN A 1 588 ? -33.657 5.503 4.751 1.00 94.19 588 GLN A CA 1
ATOM 4606 C C . GLN A 1 588 ? -32.834 6.728 4.346 1.00 94.19 588 GLN A C 1
ATOM 4608 O O . GLN A 1 588 ? -32.416 6.811 3.196 1.00 94.19 588 GLN A O 1
ATOM 4613 N N . CYS A 1 589 ? -32.551 7.644 5.277 1.00 96.62 589 CYS A N 1
ATOM 4614 C CA . CYS A 1 589 ? -31.703 8.807 5.015 1.00 96.62 589 CYS A CA 1
ATOM 4615 C C . CYS A 1 589 ? -30.306 8.391 4.529 1.00 96.62 589 CYS A C 1
ATOM 4617 O O . CYS A 1 589 ? -29.851 8.881 3.499 1.00 96.62 589 CYS A O 1
ATOM 4619 N N . LEU A 1 590 ? -29.657 7.435 5.203 1.00 96.69 590 LEU A N 1
ATOM 4620 C CA . LEU A 1 590 ? -28.337 6.932 4.809 1.00 96.69 590 LEU A CA 1
ATOM 4621 C C . LEU A 1 590 ? -28.353 6.301 3.412 1.00 96.69 590 LEU A C 1
ATOM 4623 O O . LEU A 1 590 ? -27.473 6.603 2.612 1.00 96.69 590 LEU A O 1
ATOM 4627 N N . VAL A 1 591 ? -29.366 5.490 3.088 1.00 96.12 591 VAL A N 1
ATOM 4628 C CA . VAL A 1 591 ? -29.519 4.902 1.745 1.00 96.12 591 VAL A CA 1
ATOM 4629 C C . VAL A 1 591 ? -29.707 5.989 0.683 1.00 96.12 591 VAL A C 1
ATOM 4631 O O . VAL A 1 591 ? -29.077 5.921 -0.369 1.00 96.12 591 VAL A O 1
ATOM 4634 N N . GLN A 1 592 ? -30.523 7.014 0.948 1.00 96.75 592 GLN A N 1
ATOM 4635 C CA . GLN A 1 592 ? -30.714 8.134 0.017 1.00 96.75 592 GLN A CA 1
ATOM 4636 C C . GLN A 1 592 ? -29.419 8.928 -0.185 1.00 96.75 592 GLN A C 1
ATOM 4638 O O . GLN A 1 592 ? -29.065 9.246 -1.320 1.00 96.75 592 GLN A O 1
ATOM 4643 N N . VAL A 1 593 ? -28.675 9.192 0.893 1.00 97.12 593 VAL A N 1
ATOM 4644 C CA . VAL A 1 593 ? -27.354 9.834 0.826 1.00 97.12 593 VAL A CA 1
ATOM 4645 C C . VAL A 1 593 ? -26.377 8.980 0.021 1.00 97.12 593 VAL A C 1
ATOM 4647 O O . VAL A 1 593 ? -25.682 9.525 -0.829 1.00 97.12 593 VAL A O 1
ATOM 4650 N N . THR A 1 594 ? -26.353 7.656 0.215 1.00 96.88 594 THR A N 1
ATOM 4651 C CA . THR A 1 594 ? -25.536 6.741 -0.596 1.00 96.88 594 THR A CA 1
ATOM 4652 C C . THR A 1 594 ? -25.901 6.837 -2.073 1.00 96.88 594 THR A C 1
ATOM 4654 O O . THR A 1 594 ? -25.015 7.046 -2.893 1.00 96.88 594 THR A O 1
ATOM 4657 N N . ILE A 1 595 ? -27.181 6.716 -2.433 1.00 96.06 595 ILE A N 1
ATOM 4658 C CA . ILE A 1 595 ? -27.622 6.763 -3.837 1.00 96.06 595 ILE A CA 1
ATOM 4659 C C . ILE A 1 595 ? -27.241 8.104 -4.474 1.00 96.06 595 ILE A C 1
ATOM 4661 O O . ILE A 1 595 ? -26.694 8.128 -5.578 1.00 96.06 595 ILE A O 1
ATOM 4665 N N . LEU A 1 596 ? -27.463 9.212 -3.761 1.00 96.19 596 LEU A N 1
ATOM 4666 C CA . LEU A 1 596 ? -27.070 10.542 -4.215 1.00 96.19 596 LEU A CA 1
ATOM 4667 C C . LEU A 1 596 ? -25.549 10.656 -4.383 1.00 96.19 596 LEU A C 1
ATOM 4669 O O . LEU A 1 596 ? -25.090 11.166 -5.401 1.00 96.19 596 LEU A O 1
ATOM 4673 N N . ALA A 1 597 ? -24.762 10.159 -3.427 1.00 95.62 597 ALA A N 1
ATOM 4674 C CA . ALA A 1 597 ? -23.304 10.184 -3.494 1.00 95.62 597 ALA A CA 1
ATOM 4675 C C . ALA A 1 597 ? -22.761 9.351 -4.665 1.00 95.62 597 ALA A C 1
ATOM 4677 O O . ALA A 1 597 ? -21.845 9.801 -5.351 1.00 95.62 597 ALA A O 1
ATOM 4678 N N . LEU A 1 598 ? -23.343 8.179 -4.942 1.00 94.19 598 LEU A N 1
ATOM 4679 C CA . LEU A 1 598 ? -22.984 7.346 -6.097 1.00 94.19 598 LEU A CA 1
ATOM 4680 C C . LEU A 1 598 ? -23.296 8.063 -7.418 1.00 94.19 598 LEU A C 1
ATOM 4682 O O . LEU A 1 598 ? -22.457 8.087 -8.321 1.00 94.19 598 LEU A O 1
ATOM 4686 N N . ALA A 1 599 ? -24.478 8.681 -7.518 1.00 93.25 599 ALA A N 1
ATOM 4687 C CA . ALA A 1 599 ? -24.884 9.444 -8.694 1.00 93.25 599 ALA A CA 1
ATOM 4688 C C . ALA A 1 599 ? -23.973 10.659 -8.919 1.00 93.25 599 ALA A C 1
ATOM 4690 O O . ALA A 1 599 ? -23.474 10.852 -10.027 1.00 93.25 599 ALA A O 1
ATOM 4691 N N . LEU A 1 600 ? -23.689 11.435 -7.870 1.00 92.94 600 LEU A N 1
ATOM 4692 C CA . LEU A 1 600 ? -22.774 12.574 -7.937 1.00 92.94 600 LEU A CA 1
ATOM 4693 C C . LEU A 1 600 ? -21.363 12.131 -8.321 1.00 92.94 600 LEU A C 1
ATOM 4695 O O . LEU A 1 600 ? -20.783 12.707 -9.235 1.00 92.94 600 LEU A O 1
ATOM 4699 N N . SER A 1 601 ? -20.831 11.083 -7.688 1.00 93.31 601 SER A N 1
ATOM 4700 C CA . SER A 1 601 ? -19.483 10.584 -7.976 1.00 93.31 601 SER A CA 1
ATOM 4701 C C . SER A 1 601 ? -19.320 10.146 -9.433 1.00 93.31 601 SER A C 1
ATOM 4703 O O . SER A 1 601 ? -18.268 10.401 -10.013 1.00 93.31 601 SER A O 1
ATOM 4705 N N . SER A 1 602 ? -20.359 9.574 -10.055 1.00 91.38 602 SER A N 1
ATOM 4706 C CA . SER A 1 602 ? -20.322 9.161 -11.469 1.00 91.38 602 SER A CA 1
ATOM 4707 C C . SER A 1 602 ? -20.071 10.305 -12.464 1.00 91.38 602 SER A C 1
ATOM 4709 O O . SER A 1 602 ? -19.690 10.041 -13.602 1.00 91.38 602 SER A O 1
ATOM 4711 N N . GLN A 1 603 ? -20.257 11.563 -12.046 1.00 91.44 603 GLN A N 1
ATOM 4712 C CA . GLN A 1 603 ? -20.026 12.752 -12.875 1.00 91.44 603 GLN A CA 1
ATOM 4713 C C . GLN A 1 603 ? -18.580 13.263 -12.817 1.00 91.44 603 GLN A C 1
ATOM 4715 O O . GLN A 1 603 ? -18.193 14.094 -13.638 1.00 91.44 603 GLN A O 1
ATOM 4720 N N . PHE A 1 604 ? -17.780 12.805 -11.851 1.00 93.19 604 PHE A N 1
ATOM 4721 C CA . PHE A 1 604 ? -16.403 13.265 -11.683 1.00 93.19 604 PHE A CA 1
ATOM 4722 C C . PHE A 1 604 ? -15.449 12.458 -12.547 1.00 93.19 604 PHE A C 1
ATOM 4724 O O . PHE A 1 604 ? -15.523 11.231 -12.590 1.00 93.19 604 PHE A O 1
ATOM 4731 N N . PHE A 1 605 ? -14.518 13.153 -13.194 1.00 94.75 605 PHE A N 1
ATOM 4732 C CA . PHE A 1 605 ? -13.443 12.510 -13.931 1.00 94.75 605 PHE A CA 1
ATOM 4733 C C . PHE A 1 605 ? -12.430 11.887 -12.943 1.00 94.75 605 PHE A C 1
ATOM 4735 O O . PHE A 1 605 ? -12.049 12.553 -11.979 1.00 94.75 605 PHE A O 1
ATOM 4742 N N . PRO A 1 606 ? -11.995 10.628 -13.142 1.00 93.81 606 PRO A N 1
ATOM 4743 C CA . PRO A 1 606 ? -11.203 9.888 -12.153 1.00 93.81 606 PRO A CA 1
ATOM 4744 C C . PRO A 1 606 ? -9.761 10.381 -11.967 1.00 93.81 606 PRO A C 1
ATOM 4746 O O . PRO A 1 606 ? -9.159 10.055 -10.947 1.00 93.81 606 PRO A O 1
ATOM 4749 N N . TYR A 1 607 ? -9.205 11.150 -12.910 1.00 94.88 607 TYR A N 1
ATOM 4750 C CA . TYR A 1 607 ? -7.781 11.506 -12.928 1.00 94.88 607 TYR A CA 1
ATOM 4751 C C . TYR A 1 607 ? -7.534 13.014 -12.902 1.00 94.88 607 TYR A C 1
ATOM 4753 O O . TYR A 1 607 ? -8.363 13.818 -13.324 1.00 94.88 607 TYR A O 1
ATOM 4761 N N . SER A 1 608 ? -6.349 13.406 -12.452 1.00 93.69 608 SER A N 1
ATOM 4762 C CA . SER A 1 608 ? -5.862 14.786 -12.489 1.00 93.69 608 SER A CA 1
ATOM 4763 C C . SER A 1 608 ? -4.338 14.799 -12.645 1.00 93.69 608 SER A C 1
ATOM 4765 O O . SER A 1 608 ? -3.704 13.751 -12.657 1.00 93.69 608 SER A O 1
ATOM 4767 N N . VAL A 1 609 ? -3.724 15.981 -12.735 1.00 90.12 609 VAL A N 1
ATOM 4768 C CA . VAL A 1 609 ? -2.250 16.114 -12.710 1.00 90.12 609 VAL A CA 1
ATOM 4769 C C . VAL A 1 609 ? -1.661 15.649 -11.368 1.00 90.12 609 VAL A C 1
ATOM 4771 O O . VAL A 1 609 ? -0.502 15.251 -11.289 1.00 90.12 609 VAL A O 1
ATOM 4774 N N . ASP A 1 610 ? -2.456 15.696 -10.299 1.00 86.00 610 ASP A N 1
ATOM 4775 C CA . ASP A 1 610 ? -2.049 15.277 -8.955 1.00 86.00 610 ASP A CA 1
ATOM 4776 C C . ASP A 1 610 ? -2.384 13.815 -8.653 1.00 86.00 610 ASP A C 1
ATOM 4778 O O . ASP A 1 610 ? -1.868 13.273 -7.684 1.00 86.00 610 ASP A O 1
ATOM 4782 N N . ALA A 1 611 ? -3.206 13.182 -9.493 1.00 90.50 611 ALA A N 1
ATOM 4783 C CA . ALA A 1 611 ? -3.571 11.771 -9.450 1.00 90.50 611 ALA A CA 1
ATOM 4784 C C . ALA A 1 611 ? -3.651 11.228 -10.891 1.00 90.50 611 ALA A C 1
ATOM 4786 O O . ALA A 1 611 ? -4.752 11.031 -11.425 1.00 90.50 611 ALA A O 1
ATOM 4787 N N . PRO A 1 612 ? -2.498 11.065 -11.567 1.00 91.00 612 PRO A N 1
ATOM 4788 C CA . PRO A 1 612 ? -2.472 10.792 -12.996 1.00 91.00 612 PRO A CA 1
ATOM 4789 C C . PRO A 1 612 ? -2.862 9.349 -13.319 1.00 91.00 612 PRO A C 1
ATOM 4791 O O . PRO A 1 612 ? -2.514 8.414 -12.593 1.00 91.00 612 PRO A O 1
ATOM 4794 N N . LYS A 1 613 ? -3.520 9.153 -14.467 1.00 92.25 613 LYS A N 1
ATOM 4795 C CA . LYS A 1 613 ? -3.614 7.837 -15.105 1.00 92.25 613 LYS A CA 1
ATOM 4796 C C . LYS A 1 613 ? -2.221 7.428 -15.547 1.00 92.25 613 LYS A C 1
ATOM 4798 O O . LYS A 1 613 ? -1.559 8.178 -16.256 1.00 92.25 613 LYS A O 1
ATOM 4803 N N . ARG A 1 614 ? -1.800 6.227 -15.176 1.00 88.62 614 ARG A N 1
ATOM 4804 C CA . ARG A 1 614 ? -0.476 5.712 -15.520 1.00 88.62 614 ARG A CA 1
ATOM 4805 C C . ARG A 1 614 ? -0.549 4.846 -16.759 1.00 88.62 614 ARG A C 1
ATOM 4807 O O . ARG A 1 614 ? -1.382 3.939 -16.856 1.00 88.62 614 ARG A O 1
ATOM 4814 N N . VAL A 1 615 ? 0.334 5.140 -17.698 1.00 89.81 615 VAL A N 1
ATOM 4815 C CA . VAL A 1 615 ? 0.467 4.417 -18.956 1.00 89.81 615 VAL A CA 1
ATOM 4816 C C . VAL A 1 615 ? 1.944 4.139 -19.177 1.00 89.81 615 VAL A C 1
ATOM 4818 O O . VAL A 1 615 ? 2.781 5.030 -19.041 1.00 89.81 615 VAL A O 1
ATOM 4821 N N . VAL A 1 616 ? 2.273 2.901 -19.515 1.00 89.75 616 VAL A N 1
ATOM 4822 C CA . VAL A 1 616 ? 3.628 2.540 -19.928 1.00 89.75 616 VAL A CA 1
ATOM 4823 C C . VAL A 1 616 ? 3.675 2.550 -21.446 1.00 89.75 616 VAL A C 1
ATOM 4825 O O . VAL A 1 616 ? 2.799 1.972 -22.087 1.00 89.75 616 VAL A O 1
ATOM 4828 N N . LEU A 1 617 ? 4.671 3.230 -22.007 1.00 91.69 617 LEU A N 1
ATOM 4829 C CA . LEU A 1 617 ? 4.934 3.311 -23.441 1.00 91.69 617 LEU A CA 1
ATOM 4830 C C . LEU A 1 617 ? 6.328 2.751 -23.725 1.00 91.69 617 LEU A C 1
ATOM 4832 O O . LEU A 1 617 ? 7.337 3.358 -23.381 1.00 91.69 617 LEU A O 1
ATOM 4836 N N . GLN A 1 618 ? 6.388 1.621 -24.409 1.00 91.00 618 GLN A N 1
ATOM 4837 C CA . GLN A 1 618 ? 7.627 1.053 -24.913 1.00 91.00 618 GLN A CA 1
ATOM 4838 C C . GLN A 1 618 ? 7.716 1.304 -26.419 1.00 91.00 618 GLN A C 1
ATOM 4840 O O . GLN A 1 618 ? 6.827 0.929 -27.181 1.00 91.00 618 GLN A O 1
ATOM 4845 N N . HIS A 1 619 ? 8.795 1.942 -26.868 1.00 92.50 619 HIS A N 1
ATOM 4846 C CA . HIS A 1 619 ? 9.141 1.983 -28.287 1.00 92.50 619 HIS A CA 1
ATOM 4847 C C . HIS A 1 619 ? 10.099 0.837 -28.594 1.00 92.50 619 HIS A C 1
ATOM 4849 O O . HIS A 1 619 ? 11.288 0.905 -28.287 1.00 92.50 619 HIS A O 1
ATOM 4855 N N . THR A 1 620 ? 9.574 -0.233 -29.183 1.00 91.38 620 THR A N 1
ATOM 4856 C CA . THR A 1 620 ? 10.350 -1.437 -29.483 1.00 91.38 620 THR A CA 1
ATOM 4857 C C . THR A 1 620 ? 10.997 -1.340 -30.860 1.00 91.38 620 THR A C 1
ATOM 4859 O O . THR A 1 620 ? 10.341 -1.010 -31.853 1.00 91.38 620 THR A O 1
ATOM 4862 N N . PHE A 1 621 ? 12.274 -1.701 -30.939 1.00 91.44 621 PHE A N 1
ATOM 4863 C CA . PHE A 1 621 ? 13.010 -1.964 -32.169 1.00 91.44 621 PHE A CA 1
ATOM 4864 C C . PHE A 1 621 ? 13.462 -3.422 -32.163 1.00 91.44 621 PHE A C 1
ATOM 4866 O O . PHE A 1 621 ? 14.324 -3.806 -31.376 1.00 91.44 621 PHE A O 1
ATOM 4873 N N . ALA A 1 622 ? 12.885 -4.238 -33.044 1.00 91.31 622 ALA A N 1
ATOM 4874 C CA . ALA A 1 622 ? 13.354 -5.601 -33.253 1.00 91.31 622 ALA A CA 1
ATOM 4875 C C . ALA A 1 622 ? 14.590 -5.566 -34.157 1.00 91.31 622 ALA A C 1
ATOM 4877 O O . ALA A 1 622 ? 14.509 -5.075 -35.288 1.00 91.31 622 ALA A O 1
ATOM 4878 N N . THR A 1 623 ? 15.720 -6.070 -33.675 1.00 91.50 623 THR A N 1
ATOM 4879 C CA . THR A 1 623 ? 17.019 -5.978 -34.347 1.00 91.50 623 THR A CA 1
ATOM 4880 C C . THR A 1 623 ? 17.555 -7.352 -34.735 1.00 91.50 623 THR A C 1
ATOM 4882 O O . THR A 1 623 ? 17.241 -8.373 -34.120 1.00 91.50 623 THR A O 1
ATOM 4885 N N . VAL A 1 624 ? 18.366 -7.380 -35.793 1.00 89.44 624 VAL A N 1
ATOM 4886 C CA . VAL A 1 624 ? 19.146 -8.553 -36.204 1.00 89.44 624 VAL A CA 1
ATOM 4887 C C . VAL A 1 624 ? 20.575 -8.096 -36.451 1.00 89.44 624 VAL A C 1
ATOM 4889 O O . VAL A 1 624 ? 20.823 -7.311 -37.361 1.00 89.44 624 VAL A O 1
ATOM 4892 N N . GLY A 1 625 ? 21.515 -8.602 -35.654 1.00 84.94 625 GLY A N 1
ATOM 4893 C CA . GLY A 1 625 ? 22.899 -8.136 -35.698 1.00 84.94 625 GLY A CA 1
ATOM 4894 C C . GLY A 1 625 ? 23.044 -6.699 -35.187 1.00 84.94 625 GLY A C 1
ATOM 4895 O O . GLY A 1 625 ? 22.245 -6.234 -34.377 1.00 84.94 625 GLY A O 1
ATOM 4896 N N . SER A 1 626 ? 24.086 -6.009 -35.646 1.00 86.31 626 SER A N 1
ATOM 4897 C CA . SER A 1 626 ? 24.511 -4.714 -35.105 1.00 86.31 626 SER A CA 1
ATOM 4898 C C . SER A 1 626 ? 23.957 -3.487 -35.838 1.00 86.31 626 SER A C 1
ATOM 4900 O O . SER A 1 626 ? 24.104 -2.380 -35.328 1.00 86.31 626 SER A O 1
ATOM 4902 N N . ASP A 1 627 ? 23.336 -3.643 -37.008 1.00 85.94 627 ASP A N 1
ATOM 4903 C CA . ASP A 1 627 ? 22.995 -2.522 -37.899 1.00 85.94 627 ASP A CA 1
ATOM 4904 C C . ASP A 1 627 ? 21.592 -2.601 -38.529 1.00 85.94 627 ASP A C 1
ATOM 4906 O O . ASP A 1 627 ? 21.137 -1.639 -39.153 1.00 85.94 627 ASP A O 1
ATOM 4910 N N . LYS A 1 628 ? 20.871 -3.716 -38.360 1.00 89.00 628 LYS A N 1
ATOM 4911 C CA . LYS A 1 628 ? 19.589 -3.951 -39.034 1.00 89.00 628 LYS A CA 1
ATOM 4912 C C . LYS A 1 628 ? 18.404 -3.965 -38.073 1.00 89.00 628 LYS A C 1
ATOM 4914 O O . LYS A 1 628 ? 18.362 -4.733 -37.113 1.00 89.00 628 LYS A O 1
ATOM 4919 N N . ILE A 1 629 ? 17.378 -3.189 -38.422 1.00 89.94 629 ILE A N 1
ATOM 4920 C CA . ILE A 1 629 ? 16.069 -3.172 -37.757 1.00 89.94 629 ILE A CA 1
ATOM 4921 C C . ILE A 1 629 ? 15.067 -3.910 -38.638 1.00 89.94 629 ILE A C 1
ATOM 4923 O O . ILE A 1 629 ? 14.893 -3.579 -39.810 1.00 89.94 629 ILE A O 1
ATOM 4927 N N . VAL A 1 630 ? 14.416 -4.921 -38.073 1.00 90.12 630 VAL A N 1
ATOM 4928 C CA . VAL A 1 630 ? 13.413 -5.749 -38.755 1.00 90.12 630 VAL A CA 1
ATOM 4929 C C . VAL A 1 630 ? 12.026 -5.130 -38.648 1.00 90.12 630 VAL A C 1
ATOM 4931 O O . VAL A 1 630 ? 11.282 -5.106 -39.624 1.00 90.12 630 VAL A O 1
ATOM 4934 N N . SER A 1 631 ? 11.678 -4.616 -37.471 1.00 90.44 631 SER A N 1
ATOM 4935 C CA . SER A 1 631 ? 10.384 -3.984 -37.219 1.00 90.44 631 SER A CA 1
ATOM 4936 C C . SER A 1 631 ? 10.475 -2.992 -36.069 1.00 90.44 631 SER A C 1
ATOM 4938 O O . SER A 1 631 ? 11.316 -3.146 -35.182 1.00 90.44 631 SER A O 1
ATOM 4940 N N . SER A 1 632 ? 9.571 -2.016 -36.049 1.00 91.38 632 SER A N 1
ATOM 4941 C CA . SER A 1 632 ? 9.412 -1.091 -34.931 1.00 91.38 632 SER A CA 1
ATOM 4942 C C . SER A 1 632 ? 7.943 -0.963 -34.531 1.00 91.38 632 SER A C 1
ATOM 4944 O O . SER A 1 632 ? 7.052 -1.073 -35.378 1.00 91.38 632 SER A O 1
ATOM 4946 N N . SER A 1 633 ? 7.683 -0.758 -33.241 1.00 91.38 633 SER A N 1
ATOM 4947 C CA . SER A 1 633 ? 6.330 -0.600 -32.702 1.00 91.38 633 SER A CA 1
ATOM 4948 C C . SER A 1 633 ? 6.272 0.300 -31.475 1.00 91.38 633 SER A C 1
ATOM 4950 O O . SER A 1 633 ? 7.210 0.345 -30.684 1.00 91.38 633 SER A O 1
ATOM 4952 N N . TYR A 1 634 ? 5.135 0.969 -31.294 1.00 91.75 634 TYR A N 1
ATOM 4953 C CA . TYR A 1 634 ? 4.721 1.533 -30.015 1.00 91.75 634 TYR A CA 1
ATOM 4954 C C . TYR A 1 634 ? 3.857 0.518 -29.278 1.00 91.75 634 TYR A C 1
ATOM 4956 O O . TYR A 1 634 ? 2.763 0.179 -29.730 1.00 91.75 634 TYR A O 1
ATOM 4964 N N . ASP A 1 635 ? 4.353 0.044 -28.149 1.00 90.69 635 ASP A N 1
ATOM 4965 C CA . ASP A 1 635 ? 3.686 -0.899 -27.270 1.00 90.69 635 ASP A CA 1
ATOM 4966 C C . ASP A 1 635 ? 3.213 -0.136 -26.025 1.00 90.69 635 ASP A C 1
ATOM 4968 O O . ASP A 1 635 ? 3.980 0.583 -25.386 1.00 90.69 635 ASP A O 1
ATOM 4972 N N . PHE A 1 636 ? 1.930 -0.246 -25.695 1.00 90.38 636 PHE A N 1
ATOM 4973 C CA . PHE A 1 636 ? 1.316 0.429 -24.557 1.00 90.38 636 PHE A CA 1
ATOM 4974 C C . PHE A 1 636 ? 0.811 -0.583 -23.538 1.00 90.38 636 PHE A C 1
ATOM 4976 O O . PHE A 1 636 ? 0.241 -1.599 -23.929 1.00 90.38 636 PHE A O 1
ATOM 4983 N N . ALA A 1 637 ? 0.925 -0.263 -22.250 1.00 88.00 637 ALA A N 1
ATOM 4984 C CA . ALA A 1 637 ? 0.269 -0.981 -21.159 1.00 88.00 637 ALA A CA 1
ATOM 4985 C C . ALA A 1 637 ? -0.450 -0.005 -20.214 1.00 88.00 637 ALA A C 1
ATOM 4987 O O . ALA A 1 637 ? 0.073 1.066 -19.893 1.00 88.00 637 ALA A O 1
ATOM 4988 N N . VAL A 1 638 ? -1.645 -0.376 -19.751 1.00 85.75 638 VAL A N 1
ATOM 4989 C CA . VAL A 1 638 ? -2.334 0.313 -18.644 1.00 85.75 638 VAL A CA 1
ATOM 4990 C C . VAL A 1 638 ? -2.112 -0.446 -17.339 1.00 85.75 638 VAL A C 1
ATOM 4992 O O . VAL A 1 638 ? -1.985 -1.669 -17.335 1.00 85.75 638 VAL A O 1
ATOM 4995 N N . VAL A 1 639 ? -2.074 0.281 -16.221 1.00 81.12 639 VAL A N 1
ATOM 4996 C CA . VAL A 1 639 ? -1.817 -0.287 -14.880 1.00 81.12 639 VAL A CA 1
ATOM 4997 C C . VAL A 1 639 ? -2.974 -0.059 -13.897 1.00 81.12 639 VAL A C 1
ATOM 4999 O O . VAL A 1 639 ? -2.783 -0.116 -12.683 1.00 81.12 639 VAL A O 1
ATOM 5002 N N . ASP A 1 640 ? -4.174 0.215 -14.418 1.00 86.25 640 ASP A N 1
ATOM 5003 C CA . ASP A 1 640 ? -5.386 0.451 -13.630 1.00 86.25 640 ASP A CA 1
ATOM 5004 C C . ASP A 1 640 ? -6.667 -0.049 -14.338 1.00 86.25 640 ASP A C 1
ATOM 5006 O O . ASP A 1 640 ? -6.599 -0.614 -15.429 1.00 86.25 640 ASP A O 1
ATOM 5010 N N . ALA A 1 641 ? -7.836 0.155 -13.716 1.00 88.00 641 ALA A N 1
ATOM 5011 C CA . ALA A 1 641 ? -9.139 -0.348 -14.173 1.00 88.00 641 ALA A CA 1
ATOM 5012 C C . ALA A 1 641 ? -9.623 0.196 -15.532 1.00 88.00 641 ALA A C 1
ATOM 5014 O O . ALA A 1 641 ? -10.398 -0.459 -16.239 1.00 88.00 641 ALA A O 1
ATOM 5015 N N . ASN A 1 642 ? -9.266 1.436 -15.881 1.00 89.88 642 ASN A N 1
ATOM 5016 C CA . ASN A 1 642 ? -9.839 2.108 -17.044 1.00 89.88 642 ASN A CA 1
ATOM 5017 C C . ASN A 1 642 ? -9.056 1.734 -18.319 1.00 89.88 642 ASN A C 1
ATOM 5019 O O . ASN A 1 642 ? -7.867 2.027 -18.440 1.00 89.88 642 ASN A O 1
ATOM 5023 N N . SER A 1 643 ? -9.756 1.138 -19.295 1.00 86.94 643 SER A N 1
ATOM 5024 C CA . SER A 1 643 ? -9.190 0.648 -20.574 1.00 86.94 643 SER A CA 1
ATOM 5025 C C . SER A 1 643 ? -8.426 1.677 -21.413 1.00 86.94 643 SER A C 1
ATOM 5027 O O . SER A 1 643 ? -8.610 2.891 -21.299 1.00 86.94 643 SER A O 1
ATOM 5029 N N . PHE A 1 644 ? -7.712 1.165 -22.418 1.00 87.44 644 PHE A N 1
ATOM 5030 C CA . PHE A 1 644 ? -7.284 1.932 -23.589 1.00 87.44 644 PHE A CA 1
ATOM 5031 C C . PHE A 1 644 ? -8.425 2.646 -24.316 1.00 87.44 644 PHE A C 1
ATOM 5033 O O . PHE A 1 644 ? -8.253 3.795 -24.708 1.00 87.44 644 PHE A O 1
ATOM 5040 N N . SER A 1 645 ? -9.599 2.021 -24.461 1.00 87.19 645 SER A N 1
ATOM 5041 C CA . SER A 1 645 ? -10.770 2.688 -25.054 1.00 87.19 645 SER A CA 1
ATOM 5042 C C . SER A 1 645 ? -11.132 3.964 -24.286 1.00 87.19 645 SER A C 1
ATOM 5044 O O . SER A 1 645 ? -11.330 5.017 -24.890 1.00 87.19 645 SER A O 1
ATOM 5046 N N . PHE A 1 646 ? -11.106 3.916 -22.949 1.00 90.00 646 PHE A N 1
ATOM 5047 C CA . PHE A 1 646 ? -11.244 5.111 -22.117 1.00 90.00 646 PHE A CA 1
ATOM 5048 C C . PHE A 1 646 ? -10.100 6.110 -22.351 1.00 90.00 646 PHE A C 1
ATOM 5050 O O . PHE A 1 646 ? -10.369 7.294 -22.555 1.00 90.00 646 PHE A O 1
ATOM 5057 N N . LEU A 1 647 ? -8.842 5.659 -22.333 1.00 91.69 647 LEU A N 1
ATOM 5058 C CA . LEU A 1 647 ? -7.672 6.528 -22.495 1.00 91.69 647 LEU A CA 1
ATOM 5059 C C . LEU A 1 647 ? -7.724 7.301 -23.820 1.00 91.69 647 LEU A C 1
ATOM 5061 O O . LEU A 1 647 ? -7.699 8.528 -23.816 1.00 91.69 647 LEU A O 1
ATOM 5065 N N . PHE A 1 648 ? -7.851 6.593 -24.941 1.00 90.94 648 PHE A N 1
ATOM 5066 C CA . PHE A 1 648 ? -7.817 7.175 -26.282 1.00 90.94 648 PHE A CA 1
ATOM 5067 C C . PHE A 1 648 ? -9.073 7.995 -26.595 1.00 90.94 648 PHE A C 1
ATOM 5069 O O . PHE A 1 648 ? -8.964 9.071 -27.183 1.00 90.94 648 PHE A O 1
ATOM 5076 N N . LYS A 1 649 ? -10.255 7.598 -26.095 1.00 91.00 649 LYS A N 1
ATOM 5077 C CA . LYS A 1 649 ? -11.468 8.435 -26.177 1.00 91.00 649 LYS A CA 1
ATOM 5078 C C . LYS A 1 649 ? -11.267 9.812 -25.532 1.00 91.00 649 LYS A C 1
ATOM 5080 O O . LYS A 1 649 ? -11.812 10.793 -26.030 1.00 91.00 649 LYS A O 1
ATOM 5085 N N . ASN A 1 650 ? -10.499 9.883 -24.444 1.00 92.69 650 ASN A N 1
ATOM 5086 C CA . ASN A 1 650 ? -10.214 11.126 -23.722 1.00 92.69 650 ASN A CA 1
ATOM 5087 C C . ASN A 1 650 ? -8.873 11.782 -24.130 1.00 92.69 650 ASN A C 1
ATOM 5089 O O . ASN A 1 650 ? -8.527 12.831 -23.591 1.00 92.69 650 ASN A O 1
ATOM 5093 N N . ALA A 1 651 ? -8.140 11.210 -25.093 1.00 93.94 651 ALA A N 1
ATOM 5094 C CA . ALA A 1 651 ? -6.879 11.727 -25.634 1.00 93.94 651 ALA A CA 1
ATOM 5095 C C . ALA A 1 651 ? -6.937 11.781 -27.180 1.00 93.94 651 ALA A C 1
ATOM 5097 O O . ALA A 1 651 ? -6.339 10.943 -27.869 1.00 93.94 651 ALA A O 1
ATOM 5098 N N . PRO A 1 652 ? -7.685 12.741 -27.763 1.00 92.12 652 PRO A N 1
ATOM 5099 C CA . PRO A 1 652 ? -7.938 12.782 -29.205 1.00 92.12 652 PRO A CA 1
ATOM 5100 C C . PRO A 1 652 ? -6.684 13.090 -30.035 1.00 92.12 652 PRO A C 1
ATOM 5102 O O . PRO A 1 652 ? -6.556 12.586 -31.150 1.00 92.12 652 PRO A O 1
ATOM 5105 N N . GLU A 1 653 ? -5.743 13.878 -29.507 1.00 93.81 653 GLU A N 1
ATOM 5106 C CA . GLU A 1 653 ? -4.481 14.195 -30.192 1.00 93.81 653 GLU A CA 1
ATOM 5107 C C . GLU A 1 653 ? -3.588 12.956 -30.334 1.00 93.81 653 GLU A C 1
ATOM 5109 O O . GLU A 1 653 ? -3.156 12.644 -31.445 1.00 93.81 653 GLU A O 1
ATOM 5114 N N . ALA A 1 654 ? -3.410 12.193 -29.252 1.00 92.38 654 ALA A N 1
ATOM 5115 C CA . ALA A 1 654 ? -2.716 10.905 -29.279 1.00 92.38 654 ALA A CA 1
ATOM 5116 C C . ALA A 1 654 ? -3.401 9.891 -30.207 1.00 92.38 654 ALA A C 1
ATOM 5118 O O . ALA A 1 654 ? -2.742 9.216 -30.997 1.00 92.38 654 ALA A O 1
ATOM 5119 N N . SER A 1 655 ? -4.736 9.830 -30.178 1.00 91.50 655 SER A N 1
ATOM 5120 C CA . SER A 1 655 ? -5.507 8.953 -31.070 1.00 91.50 655 SER A CA 1
ATOM 5121 C C . SER A 1 655 ? -5.290 9.296 -32.542 1.00 91.50 655 SER A C 1
ATOM 5123 O O . SER A 1 655 ? -5.116 8.403 -33.371 1.00 91.50 655 SER A O 1
ATOM 5125 N N . LYS A 1 656 ? -5.244 10.593 -32.868 1.00 91.75 656 LYS A N 1
ATOM 5126 C CA . LYS A 1 656 ? -4.950 11.078 -34.219 1.00 91.75 656 LYS A CA 1
ATOM 5127 C C . LYS A 1 656 ? -3.518 10.753 -34.636 1.00 91.75 656 LYS A C 1
ATOM 5129 O O . LYS A 1 656 ? -3.317 10.355 -35.779 1.00 91.75 656 LYS A O 1
ATOM 5134 N N . PHE A 1 657 ? -2.546 10.903 -33.733 1.00 91.31 657 PHE A N 1
ATOM 5135 C CA . PHE A 1 657 ? -1.147 10.556 -33.998 1.00 91.31 657 PHE A CA 1
ATOM 5136 C C . PHE A 1 657 ? -0.996 9.072 -34.356 1.00 91.31 657 PHE A C 1
ATOM 5138 O O . PHE A 1 657 ? -0.315 8.736 -35.318 1.00 91.31 657 PHE A O 1
ATOM 5145 N N . LEU A 1 658 ? -1.676 8.194 -33.615 1.00 89.31 658 LEU A N 1
ATOM 5146 C CA . LEU A 1 658 ? -1.642 6.743 -33.819 1.00 89.31 658 LEU A CA 1
ATOM 5147 C C . LEU A 1 658 ? -2.566 6.251 -34.948 1.00 89.31 658 LEU A C 1
ATOM 5149 O O . LEU A 1 658 ? -2.630 5.052 -35.204 1.00 89.31 658 LEU A O 1
ATOM 5153 N N . GLY A 1 659 ? -3.303 7.146 -35.616 1.00 87.19 659 GLY A N 1
ATOM 5154 C CA . GLY A 1 659 ? -4.232 6.777 -36.689 1.00 87.19 659 GLY A CA 1
ATOM 5155 C C . GLY A 1 659 ? -5.426 5.933 -36.222 1.00 87.19 659 GLY A C 1
ATOM 5156 O O . GLY A 1 659 ? -5.996 5.181 -37.012 1.00 87.19 659 GLY A O 1
ATOM 5157 N N . ILE A 1 660 ? -5.821 6.039 -34.951 1.00 83.81 660 ILE A N 1
ATOM 5158 C CA . ILE A 1 660 ? -6.926 5.265 -34.374 1.00 83.81 660 ILE A CA 1
ATOM 5159 C C . ILE A 1 660 ? -8.255 5.848 -34.876 1.00 83.81 660 ILE A C 1
ATOM 5161 O O . ILE A 1 660 ? -8.691 6.912 -34.434 1.00 83.81 660 ILE A O 1
ATOM 5165 N N . SER A 1 661 ? -8.908 5.155 -35.816 1.00 64.50 661 SER A N 1
ATOM 5166 C CA . SER A 1 661 ? -10.284 5.478 -36.228 1.00 64.50 661 SER A CA 1
ATOM 5167 C C . SER A 1 661 ? -11.276 5.227 -35.080 1.00 64.50 661 SER A C 1
ATOM 5169 O O . SER A 1 661 ? -10.974 4.482 -34.150 1.00 64.50 661 SER A O 1
ATOM 5171 N N . SER A 1 662 ? -12.442 5.880 -35.099 1.00 56.16 662 SER A N 1
ATOM 5172 C CA . SER A 1 662 ? -13.409 5.886 -33.992 1.00 56.16 662 SER A CA 1
ATOM 5173 C C . SER A 1 662 ? -13.915 4.481 -33.619 1.00 56.16 662 SER A C 1
ATOM 5175 O O . SER A 1 662 ? -14.926 4.025 -34.147 1.00 56.16 662 SER A O 1
ATOM 5177 N N . GLY A 1 663 ? -13.220 3.821 -32.688 1.00 58.50 663 GLY A N 1
ATOM 5178 C CA . GLY A 1 663 ? -13.587 2.531 -32.099 1.00 58.50 663 GLY A CA 1
ATOM 5179 C C . GLY A 1 663 ? -12.418 1.544 -32.054 1.00 58.50 663 GLY A C 1
ATOM 5180 O O . GLY A 1 663 ? -12.194 0.807 -33.008 1.00 58.50 663 GLY A O 1
ATOM 5181 N N . LEU A 1 664 ? -11.698 1.486 -30.929 1.00 66.25 664 LEU A N 1
ATOM 5182 C CA . LEU A 1 664 ? -10.810 0.357 -30.626 1.00 66.25 664 LEU A CA 1
ATOM 5183 C C . LEU A 1 664 ? -11.671 -0.861 -30.260 1.00 66.25 664 LEU A C 1
ATOM 5185 O O . LEU A 1 664 ? -12.389 -0.814 -29.260 1.00 66.25 664 LEU A O 1
ATOM 5189 N N . SER A 1 665 ? -11.611 -1.927 -31.065 1.00 59.97 665 SER A N 1
ATOM 5190 C CA . SER A 1 665 ? -12.205 -3.228 -30.721 1.00 59.97 665 SER A CA 1
ATOM 5191 C C . SER A 1 665 ? -11.413 -3.884 -29.589 1.00 59.97 665 SER A C 1
ATOM 5193 O O . SER A 1 665 ? -10.182 -3.817 -29.588 1.00 59.97 665 SER A O 1
ATOM 5195 N N . GLU A 1 666 ? -12.099 -4.547 -28.652 1.00 58.41 666 GLU A N 1
ATOM 5196 C CA . GLU A 1 666 ? -11.442 -5.306 -27.578 1.00 58.41 666 GLU A CA 1
ATOM 5197 C C . GLU A 1 666 ? -10.619 -6.496 -28.110 1.00 58.41 666 GLU A C 1
ATOM 5199 O O . GLU A 1 666 ? -9.684 -6.939 -27.452 1.00 58.41 666 GLU A O 1
ATOM 5204 N N . GLU A 1 667 ? -10.884 -6.959 -29.335 1.00 54.56 667 GLU A N 1
ATOM 5205 C CA . GLU A 1 667 ? -10.105 -8.015 -30.005 1.00 54.56 667 GLU A CA 1
ATOM 5206 C C . GLU A 1 667 ? -8.677 -7.580 -30.384 1.00 54.56 667 GLU A C 1
ATOM 5208 O O . GLU A 1 667 ? -7.834 -8.424 -30.675 1.00 54.56 667 GLU A O 1
ATOM 5213 N N . ASN A 1 668 ? -8.376 -6.276 -30.361 1.00 57.00 668 ASN A N 1
ATOM 5214 C CA . ASN A 1 668 ? -7.041 -5.758 -30.676 1.00 57.00 668 ASN A CA 1
ATOM 5215 C C . ASN A 1 668 ? -6.060 -5.843 -29.493 1.00 57.00 668 ASN A C 1
ATOM 5217 O O . ASN A 1 668 ? -4.878 -5.531 -29.661 1.00 57.00 668 ASN A O 1
ATOM 5221 N N . TYR A 1 669 ? -6.524 -6.223 -28.297 1.00 63.19 669 TYR A N 1
ATOM 5222 C CA . TYR A 1 669 ? -5.655 -6.392 -27.134 1.00 63.19 669 TYR A CA 1
ATOM 5223 C C . TYR A 1 669 ? -4.879 -7.706 -27.248 1.00 63.19 669 TYR A C 1
ATOM 5225 O O . TYR A 1 669 ? -5.361 -8.770 -26.869 1.00 63.19 669 TYR A O 1
ATOM 5233 N N . ASN A 1 670 ? -3.653 -7.628 -27.763 1.00 58.50 670 ASN A N 1
ATOM 5234 C CA . ASN A 1 670 ? -2.720 -8.748 -27.758 1.00 58.50 670 ASN A CA 1
ATOM 5235 C C . ASN A 1 670 ? -1.803 -8.642 -26.537 1.00 58.50 670 ASN A C 1
ATOM 5237 O O . ASN A 1 670 ? -0.963 -7.743 -26.453 1.00 58.50 670 ASN A O 1
ATOM 5241 N N . SER A 1 671 ? -1.955 -9.583 -25.605 1.00 55.47 671 SER A N 1
ATOM 5242 C CA . SER A 1 671 ? -1.015 -9.791 -24.504 1.00 55.47 671 SER A CA 1
ATOM 5243 C C . SER A 1 671 ? 0.037 -10.798 -24.957 1.00 55.47 671 SER A C 1
ATOM 5245 O O . SER A 1 671 ? -0.120 -12.006 -24.785 1.00 55.47 671 SER A O 1
ATOM 5247 N N . ASP A 1 672 ? 1.095 -10.311 -25.604 1.00 63.62 672 ASP A N 1
ATOM 5248 C CA . ASP A 1 672 ? 2.311 -11.105 -25.766 1.00 63.62 672 ASP A CA 1
ATOM 5249 C C . ASP A 1 672 ? 3.277 -10.703 -24.653 1.00 63.62 672 ASP A C 1
ATOM 5251 O O . ASP A 1 672 ? 3.979 -9.693 -24.759 1.00 63.62 672 ASP A O 1
ATOM 5255 N N . GLY A 1 673 ? 3.288 -11.480 -23.564 1.00 57.97 673 GLY A N 1
ATOM 5256 C CA . GLY A 1 673 ? 4.164 -11.253 -22.411 1.00 57.97 673 GLY A CA 1
ATOM 5257 C C . GLY A 1 673 ? 5.653 -11.221 -22.767 1.00 57.97 673 GLY A C 1
ATOM 5258 O O . GLY A 1 673 ? 6.437 -10.627 -22.026 1.00 57.97 673 GLY A O 1
ATOM 5259 N N . GLY A 1 674 ? 6.040 -11.767 -23.930 1.00 65.56 674 GLY A N 1
ATOM 5260 C CA . GLY A 1 674 ? 7.389 -11.638 -24.485 1.00 65.56 674 GLY A CA 1
ATOM 5261 C C . GLY A 1 674 ? 7.777 -10.197 -24.839 1.00 65.56 674 GLY A C 1
ATOM 5262 O O . GLY A 1 674 ? 8.957 -9.855 -24.815 1.00 65.56 674 GLY A O 1
ATOM 5263 N N . THR A 1 675 ? 6.800 -9.323 -25.097 1.00 72.00 675 THR A N 1
ATOM 5264 C CA . THR A 1 675 ? 7.036 -7.920 -25.486 1.00 72.00 675 THR A CA 1
ATOM 5265 C C . THR A 1 675 ? 7.604 -7.090 -24.334 1.00 72.00 675 THR A C 1
ATOM 5267 O O . THR A 1 675 ? 8.409 -6.193 -24.562 1.00 72.00 675 THR A O 1
ATOM 5270 N N . TRP A 1 676 ? 7.242 -7.413 -23.089 1.00 84.19 676 TRP A N 1
ATOM 5271 C CA . TRP A 1 676 ? 7.598 -6.635 -21.895 1.00 84.19 676 TRP A CA 1
ATOM 5272 C C . TRP A 1 676 ? 8.765 -7.232 -21.100 1.00 84.19 676 TRP A C 1
ATOM 5274 O O . TRP A 1 676 ? 8.988 -6.856 -19.950 1.00 84.19 676 TRP A O 1
ATOM 5284 N N . VAL A 1 677 ? 9.530 -8.159 -21.691 1.00 84.88 677 VAL A N 1
ATOM 5285 C CA . VAL A 1 677 ? 10.666 -8.840 -21.034 1.00 84.88 677 VAL A CA 1
ATOM 5286 C C . VAL A 1 677 ? 11.720 -7.850 -20.529 1.00 84.88 677 VAL A C 1
ATOM 5288 O O . VAL A 1 677 ? 12.333 -8.099 -19.495 1.00 84.88 677 VAL A O 1
ATOM 5291 N N . ALA A 1 678 ? 11.878 -6.695 -21.182 1.00 85.81 678 ALA A N 1
ATOM 5292 C CA . ALA A 1 678 ? 12.761 -5.618 -20.727 1.00 85.81 678 ALA A CA 1
ATOM 5293 C C . ALA A 1 678 ? 12.418 -5.093 -19.317 1.00 85.81 678 ALA A C 1
ATOM 5295 O O . ALA A 1 678 ? 13.299 -4.625 -18.602 1.00 85.81 678 ALA A O 1
ATOM 5296 N N . LEU A 1 679 ? 11.150 -5.198 -18.905 1.00 82.44 679 LEU A N 1
ATOM 5297 C CA . LEU A 1 679 ? 10.660 -4.814 -17.580 1.00 82.44 679 LEU A CA 1
ATOM 5298 C C . LEU A 1 679 ? 10.580 -5.994 -16.603 1.00 82.44 679 LEU A C 1
ATOM 5300 O O . LEU A 1 679 ? 9.950 -5.885 -15.550 1.00 82.44 679 LEU A O 1
ATOM 5304 N N . PHE A 1 680 ? 11.188 -7.139 -16.917 1.00 79.69 680 PHE A N 1
ATOM 5305 C CA . PHE A 1 680 ? 11.257 -8.246 -15.971 1.00 79.69 680 PHE A CA 1
ATOM 5306 C C . PHE A 1 680 ? 11.887 -7.784 -14.641 1.00 79.69 680 PHE A C 1
ATOM 5308 O O . PHE A 1 680 ? 12.890 -7.061 -14.646 1.00 79.69 680 PHE A O 1
ATOM 5315 N N . PRO A 1 681 ? 11.353 -8.205 -13.482 1.00 71.81 681 PRO A N 1
ATOM 5316 C CA . PRO A 1 681 ? 10.261 -9.159 -13.264 1.00 71.81 681 PRO A CA 1
ATOM 5317 C C . PRO A 1 681 ? 8.869 -8.542 -13.084 1.00 71.81 681 PRO A C 1
ATOM 5319 O O . PRO A 1 681 ? 7.973 -9.251 -12.654 1.00 71.81 681 PRO A O 1
ATOM 5322 N N . VAL A 1 682 ? 8.637 -7.259 -13.384 1.00 75.06 682 VAL A N 1
ATOM 5323 C CA . VAL A 1 682 ? 7.287 -6.655 -13.264 1.00 75.06 682 VAL A CA 1
ATOM 5324 C C . VAL A 1 682 ? 6.469 -6.741 -14.550 1.00 75.06 682 VAL A C 1
ATOM 5326 O O . VAL A 1 682 ? 5.381 -6.177 -14.627 1.00 75.06 682 VAL A O 1
ATOM 5329 N N . SER A 1 683 ? 6.951 -7.482 -15.549 1.00 75.50 683 SER A N 1
ATOM 5330 C CA . SER A 1 683 ? 6.245 -7.702 -16.814 1.00 75.50 683 SER A CA 1
ATOM 5331 C C . SER A 1 683 ? 4.829 -8.269 -16.623 1.00 75.50 683 SER A C 1
ATOM 5333 O O . SER A 1 683 ? 3.941 -7.975 -17.419 1.00 75.50 683 SER A O 1
ATOM 5335 N N . PHE A 1 684 ? 4.581 -9.007 -15.532 1.00 73.44 684 PHE A N 1
ATOM 5336 C CA . PHE A 1 684 ? 3.259 -9.545 -15.188 1.00 73.44 684 PHE A CA 1
ATOM 5337 C C . PHE A 1 684 ? 2.206 -8.473 -14.853 1.00 73.44 684 PHE A C 1
ATOM 5339 O O . PHE A 1 684 ? 1.014 -8.773 -14.895 1.00 73.44 684 PHE A O 1
ATOM 5346 N N . LEU A 1 685 ? 2.609 -7.235 -14.528 1.00 74.50 685 LEU A N 1
ATOM 5347 C CA . LEU A 1 685 ? 1.682 -6.127 -14.246 1.00 74.50 685 LEU A CA 1
ATOM 5348 C C . LEU A 1 685 ? 1.002 -5.573 -15.509 1.00 74.50 685 LEU A C 1
ATOM 5350 O O . LEU A 1 685 ? 0.052 -4.794 -15.397 1.00 74.50 685 LEU A O 1
ATOM 5354 N N . PHE A 1 686 ? 1.481 -5.956 -16.696 1.00 77.69 686 PHE A N 1
ATOM 5355 C CA . PHE A 1 686 ? 1.057 -5.429 -17.996 1.00 77.69 686 PHE A CA 1
ATOM 5356 C C . PHE A 1 686 ? 0.194 -6.441 -18.753 1.00 77.69 686 PHE A C 1
ATOM 5358 O O . PHE A 1 686 ? 0.475 -6.793 -19.898 1.00 77.69 686 PHE A O 1
ATOM 5365 N N . SER A 1 687 ? -0.853 -6.943 -18.092 1.00 70.12 687 SER A N 1
ATOM 5366 C CA . SER A 1 687 ? -1.737 -7.952 -18.685 1.00 70.12 687 SER A CA 1
ATOM 5367 C C . SER A 1 687 ? -2.562 -7.392 -19.851 1.00 70.12 687 SER A C 1
ATOM 5369 O O . SER A 1 687 ? -2.770 -8.096 -20.841 1.00 70.12 687 SER A O 1
ATOM 5371 N N . GLU A 1 688 ? -2.965 -6.117 -19.777 1.00 78.00 688 GLU A N 1
ATOM 5372 C CA . GLU A 1 688 ? -3.600 -5.379 -20.873 1.00 78.00 688 GLU A CA 1
ATOM 5373 C C . GLU A 1 688 ? -2.568 -4.546 -21.647 1.00 78.00 688 GLU A C 1
ATOM 5375 O O . GLU A 1 688 ? -2.147 -3.475 -21.194 1.00 78.00 688 GLU A O 1
ATOM 5380 N N . SER A 1 689 ? -2.212 -5.006 -22.852 1.00 84.06 689 SER A N 1
ATOM 5381 C CA . SER A 1 689 ? -1.306 -4.295 -23.755 1.00 84.06 689 SER A CA 1
ATOM 5382 C C . SER A 1 689 ? -1.849 -4.117 -25.172 1.00 84.06 689 SER A C 1
ATOM 5384 O O . SER A 1 689 ? -2.666 -4.904 -25.655 1.00 84.06 689 SER A O 1
ATOM 5386 N N . LEU A 1 690 ? -1.378 -3.069 -25.849 1.00 86.44 690 LEU A N 1
ATOM 5387 C CA . LEU A 1 690 ? -1.738 -2.735 -27.225 1.00 86.44 690 LEU A CA 1
ATOM 5388 C C . LEU A 1 690 ? -0.492 -2.366 -28.032 1.00 86.44 690 LEU A C 1
ATOM 5390 O O . LEU A 1 690 ? 0.373 -1.653 -27.533 1.00 86.44 690 LEU A O 1
ATOM 5394 N N . LYS A 1 691 ? -0.421 -2.821 -29.285 1.00 88.12 691 LYS A N 1
ATOM 5395 C CA . LYS A 1 691 ? 0.749 -2.664 -30.155 1.00 88.12 691 LYS A CA 1
ATOM 5396 C C . LYS A 1 691 ? 0.394 -1.933 -31.444 1.00 88.12 691 LYS A C 1
ATOM 5398 O O . LYS A 1 691 ? -0.516 -2.347 -32.159 1.00 88.12 691 LYS A O 1
ATOM 5403 N N . PHE A 1 692 ? 1.156 -0.893 -31.772 1.00 88.75 692 PHE A N 1
ATOM 5404 C CA . PHE A 1 692 ? 1.020 -0.108 -33.000 1.00 88.75 692 PHE A CA 1
ATOM 5405 C C . PHE A 1 692 ? 2.311 -0.173 -33.820 1.00 88.75 692 PHE A C 1
ATOM 5407 O O . PHE A 1 692 ? 3.342 0.321 -33.361 1.00 88.75 692 PHE A O 1
ATOM 5414 N N . PRO A 1 693 ? 2.296 -0.762 -35.026 1.00 88.94 693 PRO A N 1
ATOM 5415 C CA . PRO A 1 693 ? 3.449 -0.741 -35.923 1.00 88.94 693 PRO A CA 1
ATOM 5416 C C . PRO A 1 693 ? 3.858 0.689 -36.301 1.00 88.94 693 PRO A C 1
ATOM 5418 O O . PRO A 1 693 ? 3.001 1.546 -36.512 1.00 88.94 693 PRO A O 1
ATOM 5421 N N . THR A 1 694 ? 5.162 0.940 -36.423 1.00 88.00 694 THR A N 1
ATOM 5422 C CA . THR A 1 694 ? 5.714 2.234 -36.857 1.00 88.00 694 THR A CA 1
ATOM 5423 C C . THR A 1 694 ? 6.956 2.045 -37.734 1.00 88.00 694 THR A C 1
ATOM 5425 O O . THR A 1 694 ? 7.560 0.970 -37.766 1.00 88.00 694 THR A O 1
ATOM 5428 N N . GLU A 1 695 ? 7.351 3.085 -38.468 1.00 79.12 695 GLU A N 1
ATOM 5429 C CA . GLU A 1 695 ? 8.576 3.071 -39.269 1.00 79.12 695 GLU A CA 1
ATOM 5430 C C . GLU A 1 695 ? 9.813 3.286 -38.378 1.00 79.12 695 GLU A C 1
ATOM 5432 O O . GLU A 1 695 ? 9.932 4.285 -37.674 1.00 79.12 695 GLU A O 1
ATOM 5437 N N . GLY A 1 696 ? 10.774 2.358 -38.423 1.00 66.06 696 GLY A N 1
ATOM 5438 C CA . GLY A 1 696 ? 11.984 2.396 -37.586 1.00 66.06 696 GLY A CA 1
ATOM 5439 C C . GLY A 1 696 ? 13.138 3.256 -38.124 1.00 66.06 696 GLY A C 1
ATOM 5440 O O . GLY A 1 696 ? 14.273 3.092 -37.686 1.00 66.06 696 GLY A O 1
ATOM 5441 N N . SER A 1 697 ? 12.904 4.130 -39.107 1.00 61.94 697 SER A N 1
ATOM 5442 C CA . SER A 1 697 ? 13.958 4.646 -40.000 1.00 61.94 697 SER A CA 1
ATOM 5443 C C . SER A 1 697 ? 14.913 5.688 -39.391 1.00 61.94 697 SER A C 1
ATOM 5445 O O . SER A 1 697 ? 15.999 5.887 -39.931 1.00 61.94 697 SER A O 1
ATOM 5447 N N . LYS A 1 698 ? 14.572 6.329 -38.262 1.00 70.06 698 LYS A N 1
ATOM 5448 C CA . LYS A 1 698 ? 15.366 7.439 -37.679 1.00 70.06 698 LYS A CA 1
ATOM 5449 C C . LYS A 1 698 ? 16.260 7.072 -36.487 1.00 70.06 698 LYS A C 1
ATOM 5451 O O . LYS A 1 698 ? 17.013 7.917 -36.013 1.00 70.06 698 LYS A O 1
ATOM 5456 N N . ILE A 1 699 ? 16.205 5.844 -35.973 1.00 79.00 699 ILE A N 1
ATOM 5457 C CA . ILE A 1 699 ? 17.027 5.460 -34.807 1.00 79.00 699 ILE A CA 1
ATOM 5458 C C . ILE A 1 699 ? 18.485 5.168 -35.194 1.00 79.00 699 ILE A C 1
ATOM 5460 O O . ILE A 1 699 ? 19.400 5.463 -34.430 1.00 79.00 699 ILE A O 1
ATOM 5464 N N . LEU A 1 700 ? 18.721 4.690 -36.422 1.00 77.94 700 LEU A N 1
ATOM 5465 C CA . LEU A 1 700 ? 20.065 4.419 -36.950 1.00 77.94 700 LEU A CA 1
ATOM 5466 C C . LEU A 1 700 ? 20.906 5.691 -37.148 1.00 77.94 700 LEU A C 1
ATOM 5468 O O . LEU A 1 700 ? 22.125 5.608 -37.242 1.00 77.94 700 LEU A O 1
ATOM 5472 N N . SER A 1 701 ? 20.289 6.879 -37.192 1.00 76.12 701 SER A N 1
ATOM 5473 C CA . SER A 1 701 ? 21.047 8.138 -37.190 1.00 76.12 701 SER A CA 1
ATOM 5474 C C . SER A 1 701 ? 21.583 8.510 -35.806 1.00 76.12 701 SER A C 1
ATOM 5476 O O . SER A 1 701 ? 22.476 9.346 -35.715 1.00 76.12 701 SER A O 1
ATOM 5478 N N . HIS A 1 702 ? 21.024 7.927 -34.741 1.00 78.19 702 HIS A N 1
ATOM 5479 C CA . HIS A 1 702 ? 21.412 8.186 -33.354 1.00 78.19 702 HIS A CA 1
ATOM 5480 C C . HIS A 1 702 ? 22.394 7.131 -32.837 1.00 78.19 702 HIS A C 1
ATOM 5482 O O . HIS A 1 702 ? 23.318 7.467 -32.099 1.00 78.19 702 HIS A O 1
ATOM 5488 N N . TYR A 1 703 ? 22.237 5.874 -33.267 1.00 82.56 703 TYR A N 1
ATOM 5489 C CA . TYR A 1 703 ? 23.089 4.765 -32.848 1.00 82.56 703 TYR A CA 1
ATOM 5490 C C . TYR A 1 703 ? 23.809 4.129 -34.033 1.00 82.56 703 TYR A C 1
ATOM 5492 O O . TYR A 1 703 ? 23.182 3.580 -34.934 1.00 82.56 703 TYR A O 1
ATOM 5500 N N . ALA A 1 704 ? 25.142 4.180 -33.994 1.00 80.88 704 ALA A N 1
ATOM 5501 C CA . ALA A 1 704 ? 26.001 3.581 -35.011 1.00 80.88 704 ALA A CA 1
ATOM 5502 C C . ALA A 1 704 ? 26.101 2.054 -34.870 1.00 80.88 704 ALA A C 1
ATOM 5504 O O . ALA A 1 704 ? 26.305 1.362 -35.863 1.00 80.88 704 ALA A O 1
ATOM 5505 N N . ILE A 1 705 ? 25.991 1.538 -33.640 1.00 86.19 705 ILE A N 1
ATOM 5506 C CA . ILE A 1 705 ? 26.061 0.106 -33.331 1.00 86.19 705 ILE A CA 1
ATOM 5507 C C . ILE A 1 705 ? 24.916 -0.229 -32.378 1.00 86.19 705 ILE A C 1
ATOM 5509 O O . ILE A 1 705 ? 24.843 0.317 -31.275 1.00 86.19 705 ILE A O 1
ATOM 5513 N N . LEU A 1 706 ? 24.037 -1.133 -32.802 1.00 90.19 706 LEU A N 1
ATOM 5514 C CA . LEU A 1 706 ? 22.929 -1.643 -32.002 1.00 90.19 706 LEU A CA 1
ATOM 5515 C C . LEU A 1 706 ? 23.389 -2.778 -31.071 1.00 90.19 706 LEU A C 1
ATOM 5517 O O . LEU A 1 706 ? 24.368 -3.476 -31.382 1.00 90.19 706 LEU A O 1
ATOM 5521 N N . PRO A 1 707 ? 22.681 -2.994 -29.945 1.00 91.94 707 PRO A N 1
ATOM 5522 C CA . PRO A 1 707 ? 22.979 -4.105 -29.060 1.00 91.94 707 PRO A CA 1
ATOM 5523 C C . PRO A 1 707 ? 22.838 -5.447 -29.775 1.00 91.94 707 PRO A C 1
ATOM 5525 O O . PRO A 1 707 ? 21.837 -5.693 -30.453 1.00 91.94 707 PRO A O 1
ATOM 5528 N N . HIS A 1 708 ? 23.834 -6.314 -29.617 1.00 92.44 708 HIS A N 1
ATOM 5529 C CA . HIS A 1 708 ? 23.835 -7.631 -30.241 1.00 92.44 708 HIS A CA 1
ATOM 5530 C C . HIS A 1 708 ? 24.688 -8.641 -29.473 1.00 92.44 708 HIS A C 1
ATOM 5532 O O . HIS A 1 708 ? 25.509 -8.282 -28.629 1.00 92.44 708 HIS A O 1
ATOM 5538 N N . VAL A 1 709 ? 24.501 -9.920 -29.793 1.00 92.75 709 VAL A N 1
ATOM 5539 C CA . VAL A 1 709 ? 25.316 -11.015 -29.263 1.00 92.75 709 VAL A CA 1
ATOM 5540 C C . VAL A 1 709 ? 26.114 -11.665 -30.380 1.00 92.75 709 VAL A C 1
ATOM 5542 O O . VAL A 1 709 ? 25.582 -11.960 -31.451 1.00 92.75 709 VAL A O 1
ATOM 5545 N N . SER A 1 710 ? 27.386 -11.933 -30.100 1.00 90.25 710 SER A N 1
ATOM 5546 C CA . SER A 1 710 ? 28.271 -12.733 -30.942 1.00 90.25 710 SER A CA 1
ATOM 5547 C C . SER A 1 710 ? 28.701 -14.016 -30.230 1.00 90.25 710 SER A C 1
ATOM 5549 O O . SER A 1 710 ? 28.974 -14.017 -29.028 1.00 90.25 710 SER A O 1
ATOM 5551 N N . VAL A 1 711 ? 28.798 -15.113 -30.983 1.00 87.88 711 VAL A N 1
ATOM 5552 C CA . VAL A 1 711 ? 29.377 -16.375 -30.500 1.00 87.88 711 VAL A CA 1
ATOM 5553 C C . VAL A 1 711 ? 30.887 -16.310 -30.696 1.00 87.88 711 VAL A C 1
ATOM 5555 O O . VAL A 1 711 ? 31.343 -16.099 -31.818 1.00 87.88 711 VAL A O 1
ATOM 5558 N N . ARG A 1 712 ? 31.655 -16.472 -29.614 1.00 81.31 712 ARG A N 1
ATOM 5559 C CA . ARG A 1 712 ? 33.122 -16.431 -29.656 1.00 81.31 712 ARG A CA 1
ATOM 5560 C C . ARG A 1 712 ? 33.698 -17.793 -30.022 1.00 81.31 712 ARG A C 1
ATOM 5562 O O . ARG A 1 712 ? 34.383 -17.901 -31.025 1.00 81.31 712 ARG A O 1
ATOM 5569 N N . ASP A 1 713 ? 33.363 -18.813 -29.233 1.00 77.19 713 ASP A N 1
ATOM 5570 C CA . ASP A 1 713 ? 33.791 -20.200 -29.427 1.00 77.19 713 ASP A CA 1
ATOM 5571 C C . ASP A 1 713 ? 32.717 -21.166 -28.890 1.00 77.19 713 ASP A C 1
ATOM 5573 O O . ASP A 1 713 ? 32.010 -20.861 -27.924 1.00 77.19 713 ASP A O 1
ATOM 5577 N N . SER A 1 714 ? 32.611 -22.359 -29.484 1.00 66.19 714 SER A N 1
ATOM 5578 C CA . SER A 1 714 ? 31.783 -23.461 -28.976 1.00 66.19 714 SER A CA 1
ATOM 5579 C C . SER A 1 714 ? 32.665 -24.659 -28.641 1.00 66.19 714 SER A C 1
ATOM 5581 O O . SER A 1 714 ? 33.313 -25.212 -29.532 1.00 66.19 714 SER A O 1
ATOM 5583 N N . VAL A 1 715 ? 32.677 -25.084 -27.379 1.00 70.44 715 VAL A N 1
ATOM 5584 C CA . VAL A 1 715 ? 33.461 -26.240 -26.928 1.00 70.44 715 VAL A CA 1
ATOM 5585 C C . VAL A 1 715 ? 32.506 -27.382 -26.596 1.00 70.44 715 VAL A C 1
ATOM 5587 O O . VAL A 1 715 ? 31.625 -27.245 -25.743 1.00 70.44 715 VAL A O 1
ATOM 5590 N N . LEU A 1 716 ? 32.671 -28.520 -27.274 1.00 66.12 716 LEU A N 1
ATOM 5591 C CA . LEU A 1 716 ? 31.983 -29.756 -26.910 1.00 66.12 716 LEU A CA 1
ATOM 5592 C C . LEU A 1 716 ? 32.706 -30.363 -25.701 1.00 66.12 716 LEU A C 1
ATOM 5594 O O . LEU A 1 716 ? 33.894 -30.672 -25.790 1.00 66.12 716 LEU A O 1
ATOM 5598 N N . ILE A 1 717 ? 32.014 -30.527 -24.576 1.00 63.59 717 ILE A N 1
ATOM 5599 C CA . ILE A 1 717 ? 32.591 -31.155 -23.386 1.00 63.59 717 ILE A CA 1
ATOM 5600 C C . ILE A 1 717 ? 32.348 -32.670 -23.521 1.00 63.59 717 ILE A C 1
ATOM 5602 O O . ILE A 1 717 ? 31.290 -33.175 -23.153 1.00 63.59 717 ILE A O 1
ATOM 5606 N N . SER A 1 718 ? 33.290 -33.418 -24.110 1.00 52.16 718 SER A N 1
ATOM 5607 C CA . SER A 1 718 ? 33.265 -34.895 -24.056 1.00 52.16 718 SER A CA 1
ATOM 5608 C C . SER A 1 718 ? 33.691 -35.328 -22.648 1.00 52.16 718 SER A C 1
ATOM 5610 O O . SER A 1 718 ? 34.723 -34.857 -22.184 1.00 52.16 718 SER A O 1
ATOM 5612 N N . GLU A 1 719 ? 32.956 -36.126 -21.871 1.00 54.44 719 GLU A N 1
ATOM 5613 C CA . GLU A 1 719 ? 32.392 -37.464 -22.138 1.00 54.44 719 GLU A CA 1
ATOM 5614 C C . GLU A 1 719 ? 30.870 -37.579 -21.847 1.00 54.44 719 GLU A C 1
ATOM 5616 O O . GLU A 1 719 ? 30.314 -38.674 -21.853 1.00 54.44 719 GLU A O 1
ATOM 5621 N N . THR A 1 720 ? 30.178 -36.460 -21.599 1.00 58.81 720 THR A N 1
ATOM 5622 C CA . THR A 1 720 ? 28.803 -36.412 -21.042 1.00 58.81 720 THR A CA 1
ATOM 5623 C C . THR A 1 720 ? 27.715 -35.926 -22.011 1.00 58.81 720 THR A C 1
ATOM 5625 O O . THR A 1 720 ? 26.533 -36.056 -21.706 1.00 58.81 720 THR A O 1
ATOM 5628 N N . GLY A 1 721 ? 28.080 -35.394 -23.185 1.00 66.38 721 GLY A N 1
ATOM 5629 C CA . GLY A 1 721 ? 27.129 -34.863 -24.179 1.00 66.38 721 GLY A CA 1
ATOM 5630 C C . GLY A 1 721 ? 26.746 -33.387 -23.991 1.00 66.38 721 GLY A C 1
ATOM 5631 O O . GLY A 1 721 ? 25.945 -32.866 -24.767 1.00 66.38 721 GLY A O 1
ATOM 5632 N N . HIS A 1 722 ? 27.342 -32.698 -23.011 1.00 77.44 722 HIS A N 1
ATOM 5633 C CA . HIS A 1 722 ? 27.133 -31.270 -22.769 1.00 77.44 722 HIS A CA 1
ATOM 5634 C C . HIS A 1 722 ? 27.894 -30.393 -23.779 1.00 77.44 722 HIS A C 1
ATOM 5636 O O . HIS A 1 722 ? 29.049 -30.667 -24.125 1.00 77.44 722 HIS A O 1
ATOM 5642 N N . ARG A 1 723 ? 27.272 -29.295 -24.231 1.00 87.00 723 ARG A N 1
ATOM 5643 C CA . ARG A 1 723 ? 27.947 -28.252 -25.031 1.00 87.00 723 ARG A CA 1
ATOM 5644 C C . ARG A 1 723 ? 28.048 -26.959 -24.241 1.00 87.00 723 ARG A C 1
ATOM 5646 O O . ARG A 1 723 ? 27.058 -26.532 -23.649 1.00 87.00 723 ARG A O 1
ATOM 5653 N N . ARG A 1 724 ? 29.216 -26.314 -24.277 1.00 89.12 724 ARG A N 1
ATOM 5654 C CA . ARG A 1 724 ? 29.423 -24.986 -23.695 1.00 89.12 724 ARG A CA 1
ATOM 5655 C C . ARG A 1 724 ? 29.639 -23.953 -24.793 1.00 89.12 724 ARG A C 1
ATOM 5657 O O . ARG A 1 724 ? 30.520 -24.095 -25.641 1.00 89.12 724 ARG A O 1
ATOM 5664 N N . LEU A 1 725 ? 28.816 -22.914 -24.762 1.00 90.00 725 LEU A N 1
ATOM 5665 C CA . LEU A 1 725 ? 28.833 -21.796 -25.696 1.00 90.00 725 LEU A CA 1
ATOM 5666 C C . LEU A 1 725 ? 29.439 -20.585 -24.998 1.00 90.00 725 LEU A C 1
ATOM 5668 O O . LEU A 1 725 ? 28.907 -20.147 -23.980 1.00 90.00 725 LEU A O 1
ATOM 5672 N N . HIS A 1 726 ? 30.526 -20.043 -25.542 1.00 91.50 726 HIS A N 1
ATOM 5673 C CA . HIS A 1 726 ? 31.103 -18.783 -25.084 1.00 91.50 726 HIS A CA 1
ATOM 5674 C C . HIS A 1 726 ? 30.535 -17.635 -25.914 1.00 91.50 726 HIS A C 1
ATOM 5676 O O . HIS A 1 726 ? 30.682 -17.600 -27.139 1.00 91.50 726 HIS A O 1
ATOM 5682 N N . LEU A 1 727 ? 29.874 -16.705 -25.234 1.00 92.75 727 LEU A N 1
ATOM 5683 C CA . LEU A 1 727 ? 29.114 -15.616 -25.830 1.00 92.75 727 LEU A CA 1
ATOM 5684 C C . LEU A 1 727 ? 29.677 -14.272 -25.385 1.00 92.75 727 LEU A C 1
ATOM 5686 O O . LEU A 1 727 ? 30.230 -14.128 -24.290 1.00 92.75 727 LEU A O 1
ATOM 5690 N N . GLU A 1 728 ? 29.509 -13.284 -26.251 1.00 92.00 728 GLU A N 1
ATOM 5691 C CA . GLU A 1 728 ? 29.870 -11.902 -25.988 1.00 92.00 728 GLU A CA 1
ATOM 5692 C C . GLU A 1 728 ? 28.668 -11.009 -26.304 1.00 92.00 728 GLU A C 1
ATOM 5694 O O . GLU A 1 728 ? 28.151 -11.013 -27.423 1.00 92.00 728 GLU A O 1
ATOM 5699 N N . LEU A 1 729 ? 28.191 -10.287 -25.291 1.00 90.75 729 LEU A N 1
ATOM 5700 C CA . LEU A 1 729 ? 27.121 -9.304 -25.398 1.00 90.75 729 LEU A CA 1
ATOM 5701 C C . LEU A 1 729 ? 27.737 -7.917 -25.577 1.00 90.75 729 LEU A C 1
ATOM 5703 O O . LEU A 1 729 ? 28.475 -7.420 -24.722 1.00 90.75 729 LEU A O 1
ATOM 5707 N N . HIS A 1 730 ? 27.372 -7.291 -26.688 1.00 90.12 730 HIS A N 1
ATOM 5708 C CA . HIS A 1 730 ? 27.752 -5.937 -27.051 1.00 90.12 730 HIS A CA 1
ATOM 5709 C C . HIS A 1 730 ? 26.544 -5.037 -26.822 1.00 90.12 730 HIS A C 1
ATOM 5711 O O . HIS A 1 730 ? 25.503 -5.224 -27.448 1.00 90.12 730 HIS A O 1
ATOM 5717 N N . LEU A 1 731 ? 26.677 -4.044 -25.946 1.00 88.38 731 LEU A N 1
ATOM 5718 C CA . LEU A 1 731 ? 25.617 -3.063 -25.674 1.00 88.38 731 LEU A CA 1
ATOM 5719 C C . LEU A 1 731 ? 25.572 -1.921 -26.710 1.00 88.38 731 LEU A C 1
ATOM 5721 O O . LEU A 1 731 ? 24.660 -1.097 -26.700 1.00 88.38 731 LEU A O 1
ATOM 5725 N N . GLY A 1 732 ? 26.528 -1.902 -27.642 1.00 80.19 732 GLY A N 1
ATOM 5726 C CA . GLY A 1 732 ? 26.575 -0.951 -28.747 1.00 80.19 732 GLY A CA 1
ATOM 5727 C C . GLY A 1 732 ? 26.852 0.487 -28.304 1.00 80.19 732 GLY A C 1
ATOM 5728 O O . GLY A 1 732 ? 27.486 0.736 -27.282 1.00 80.19 732 GLY A O 1
ATOM 5729 N N . SER A 1 733 ? 26.388 1.450 -29.100 1.00 82.00 733 SER A N 1
ATOM 5730 C CA . SER A 1 733 ? 26.523 2.890 -28.828 1.00 82.00 733 SER A CA 1
ATOM 5731 C C . SER A 1 733 ? 25.382 3.463 -27.975 1.00 82.00 733 SER A C 1
ATOM 5733 O O . SER A 1 733 ? 25.188 4.677 -27.959 1.00 82.00 733 SER A O 1
ATOM 5735 N N . VAL A 1 734 ? 24.589 2.607 -27.326 1.00 80.38 734 VAL A N 1
ATOM 5736 C CA . VAL A 1 734 ? 23.415 3.017 -26.546 1.00 80.38 734 VAL A CA 1
ATOM 5737 C C . VAL A 1 734 ? 23.865 3.719 -25.261 1.00 80.38 734 VAL A C 1
ATOM 5739 O O . VAL A 1 734 ? 24.711 3.209 -24.528 1.00 80.38 734 VAL A O 1
ATOM 5742 N N . GLY A 1 735 ? 23.341 4.924 -25.022 1.00 69.06 735 GLY A N 1
ATOM 5743 C CA . GLY A 1 735 ? 23.886 5.852 -24.026 1.00 69.06 735 GLY A CA 1
ATOM 5744 C C . GLY A 1 735 ? 23.283 5.734 -22.625 1.00 69.06 735 GLY A C 1
ATOM 5745 O O . GLY A 1 735 ? 24.026 5.786 -21.646 1.00 69.06 735 GLY A O 1
ATOM 5746 N N . GLU A 1 736 ? 21.964 5.558 -22.512 1.00 80.44 736 GLU A N 1
ATOM 5747 C CA . GLU A 1 736 ? 21.221 5.640 -21.243 1.00 80.44 736 GLU A CA 1
ATOM 5748 C C . GLU A 1 736 ? 20.565 4.295 -20.893 1.00 80.44 736 GLU A C 1
ATOM 5750 O O . GLU A 1 736 ? 19.374 4.200 -20.589 1.00 80.44 736 GLU A O 1
ATOM 5755 N N . ILE A 1 737 ? 21.365 3.224 -20.945 1.00 83.06 737 ILE A N 1
ATOM 5756 C CA . ILE A 1 737 ? 20.905 1.863 -20.647 1.00 83.06 737 ILE A CA 1
ATOM 5757 C C . ILE A 1 737 ? 20.494 1.767 -19.180 1.00 83.06 737 ILE A C 1
ATOM 5759 O O . ILE A 1 737 ? 21.327 1.873 -18.276 1.00 83.06 737 ILE A O 1
ATOM 5763 N N . TRP A 1 738 ? 19.213 1.495 -18.947 1.00 79.25 738 TRP A N 1
ATOM 5764 C CA . TRP A 1 738 ? 18.708 1.208 -17.609 1.00 79.25 738 TRP A CA 1
ATOM 5765 C C . TRP A 1 738 ? 18.919 -0.261 -17.252 1.00 79.25 738 TRP A C 1
ATOM 5767 O O . TRP A 1 738 ? 19.445 -0.583 -16.186 1.00 79.25 738 TRP A O 1
ATOM 5777 N N . VAL A 1 739 ? 18.509 -1.157 -18.151 1.00 84.50 739 VAL A N 1
ATOM 5778 C CA . VAL A 1 739 ? 18.519 -2.599 -17.913 1.00 84.50 739 VAL A CA 1
ATOM 5779 C C . VAL A 1 739 ? 18.681 -3.371 -19.219 1.00 84.50 739 VAL A C 1
ATOM 5781 O O . VAL A 1 739 ? 18.135 -3.004 -20.254 1.00 84.50 739 VAL A O 1
ATOM 5784 N N . THR A 1 740 ? 19.422 -4.469 -19.156 1.00 88.12 740 THR A N 1
ATOM 5785 C CA . THR A 1 740 ? 19.495 -5.508 -20.178 1.00 88.12 740 THR A CA 1
ATOM 5786 C C . THR A 1 740 ? 18.982 -6.817 -19.595 1.00 88.12 740 THR A C 1
ATOM 5788 O O . THR A 1 740 ? 19.412 -7.241 -18.525 1.00 88.12 740 THR A O 1
ATOM 5791 N N . VAL A 1 741 ? 18.058 -7.469 -20.290 1.00 89.38 741 VAL A N 1
ATOM 5792 C CA . VAL A 1 741 ? 17.461 -8.737 -19.875 1.00 89.38 741 VAL A CA 1
ATOM 5793 C C . VAL A 1 741 ? 17.805 -9.814 -20.893 1.00 89.38 741 VAL A C 1
ATOM 5795 O O . VAL A 1 741 ? 17.584 -9.642 -22.092 1.00 89.38 741 VAL A O 1
ATOM 5798 N N . LEU A 1 742 ? 18.340 -10.926 -20.397 1.00 90.62 742 LEU A N 1
ATOM 5799 C CA . LEU A 1 742 ? 18.602 -12.144 -21.156 1.00 90.62 742 LEU A CA 1
ATOM 5800 C C . LEU A 1 742 ? 17.568 -13.187 -20.743 1.00 90.62 742 LEU A C 1
ATOM 5802 O O . LEU A 1 742 ? 17.512 -13.559 -19.573 1.00 90.62 742 LEU A O 1
ATOM 5806 N N . ASN A 1 743 ? 16.763 -13.665 -21.686 1.00 90.69 743 ASN A N 1
ATOM 5807 C CA . ASN A 1 743 ? 15.786 -14.723 -21.462 1.00 90.69 743 ASN A CA 1
ATOM 5808 C C . ASN A 1 743 ? 16.167 -15.957 -22.286 1.00 90.69 743 ASN A C 1
ATOM 5810 O O . ASN A 1 743 ? 16.062 -15.954 -23.514 1.00 90.69 743 ASN A O 1
ATOM 5814 N N . ILE A 1 744 ? 16.633 -17.006 -21.610 1.00 91.56 744 ILE A N 1
ATOM 5815 C CA . ILE A 1 744 ? 17.139 -18.227 -22.235 1.00 91.56 744 ILE A CA 1
ATOM 5816 C C . ILE A 1 744 ? 16.094 -19.332 -22.124 1.00 91.56 744 ILE A C 1
ATOM 5818 O O . ILE A 1 744 ? 15.722 -19.736 -21.029 1.00 91.56 744 ILE A O 1
ATOM 5822 N N . THR A 1 745 ? 15.655 -19.865 -23.257 1.00 90.81 745 THR A N 1
ATOM 5823 C CA . THR A 1 745 ? 14.711 -20.984 -23.353 1.00 90.81 745 THR A CA 1
ATOM 5824 C C . THR A 1 745 ? 15.393 -22.185 -24.003 1.00 90.81 745 THR A C 1
ATOM 5826 O O . THR A 1 745 ? 16.085 -22.042 -25.013 1.00 90.81 745 THR A O 1
ATOM 5829 N N . GLY A 1 746 ? 15.171 -23.378 -23.456 1.00 88.06 746 GLY A N 1
ATOM 5830 C CA . GLY A 1 746 ? 15.732 -24.631 -23.968 1.00 88.06 746 GLY A CA 1
ATOM 5831 C C . GLY A 1 746 ? 16.449 -25.437 -22.880 1.00 88.06 746 GLY A C 1
ATOM 5832 O O . GLY A 1 746 ? 16.273 -25.152 -21.694 1.00 88.06 746 GLY A O 1
ATOM 5833 N N . PRO A 1 747 ? 17.248 -26.451 -23.252 1.00 88.94 747 PRO A N 1
ATOM 5834 C CA . PRO A 1 747 ? 17.853 -27.400 -22.314 1.00 88.94 747 PRO A CA 1
ATOM 5835 C C . PRO A 1 747 ? 19.100 -26.832 -21.613 1.00 88.94 747 PRO A C 1
ATOM 5837 O O . PRO A 1 747 ? 20.168 -27.445 -21.639 1.00 88.94 747 PRO A O 1
ATOM 5840 N N . LEU A 1 748 ? 18.974 -25.652 -21.000 1.00 89.19 748 LEU A N 1
ATOM 5841 C CA . LEU A 1 748 ? 20.035 -25.005 -20.230 1.00 89.19 748 LEU A CA 1
ATOM 5842 C C . LEU A 1 748 ? 20.326 -25.822 -18.964 1.00 89.19 748 LEU A C 1
ATOM 5844 O O . LEU A 1 748 ? 19.429 -26.099 -18.170 1.00 89.19 748 LEU A O 1
ATOM 5848 N N . SER A 1 749 ? 21.583 -26.212 -18.786 1.00 88.06 749 SER A N 1
ATOM 5849 C CA . SER A 1 749 ? 22.053 -26.998 -17.645 1.00 88.06 749 SER A CA 1
ATOM 5850 C C . SER A 1 749 ? 22.827 -26.152 -16.645 1.00 88.06 749 SER A C 1
ATOM 5852 O O . SER A 1 749 ? 22.716 -26.364 -15.439 1.00 88.06 749 SER A O 1
ATOM 5854 N N . ASN A 1 750 ? 23.587 -25.175 -17.141 1.00 87.75 750 ASN A N 1
ATOM 5855 C CA . ASN A 1 750 ? 24.365 -24.260 -16.324 1.00 87.75 750 ASN A CA 1
ATOM 5856 C C . ASN A 1 750 ? 24.699 -22.973 -17.090 1.00 87.75 750 ASN A C 1
ATOM 5858 O O . ASN A 1 750 ? 24.546 -22.890 -18.310 1.00 87.75 750 ASN A O 1
ATOM 5862 N N . TRP A 1 751 ? 25.184 -21.966 -16.374 1.00 89.44 751 TRP A N 1
ATOM 5863 C CA . TRP A 1 751 ? 25.634 -20.701 -16.937 1.00 89.44 751 TRP A CA 1
ATOM 5864 C C . TRP A 1 751 ? 26.730 -20.064 -16.080 1.00 89.44 751 TRP A C 1
ATOM 5866 O O . TRP A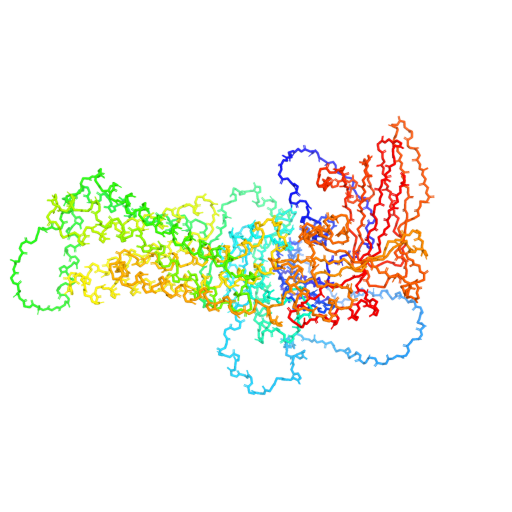 1 751 ? 26.942 -20.429 -14.925 1.00 89.44 751 TRP A O 1
ATOM 5876 N N . SER A 1 752 ? 27.423 -19.074 -16.635 1.00 86.75 752 SER A N 1
ATOM 5877 C CA . SER A 1 752 ? 28.418 -18.296 -15.888 1.00 86.75 752 SER A CA 1
ATOM 5878 C C . SER A 1 752 ? 27.813 -17.230 -14.972 1.00 86.75 752 SER A C 1
ATOM 5880 O O . SER A 1 752 ? 28.555 -16.492 -14.328 1.00 86.75 752 SER A O 1
ATOM 5882 N N . PHE A 1 753 ? 26.486 -17.093 -14.958 1.00 80.25 753 PHE A N 1
ATOM 5883 C CA . PHE A 1 753 ? 25.777 -16.149 -14.101 1.00 80.25 753 PHE A CA 1
ATOM 5884 C C . PHE A 1 753 ? 25.464 -16.784 -12.729 1.00 80.25 753 PHE A C 1
ATOM 5886 O O . PHE A 1 753 ? 25.466 -18.005 -12.581 1.00 80.25 753 PHE A O 1
ATOM 5893 N N . ALA A 1 754 ? 25.187 -15.952 -11.718 1.00 66.38 754 ALA A N 1
ATOM 5894 C CA . ALA A 1 754 ? 24.616 -16.350 -10.420 1.00 66.38 754 ALA A CA 1
ATOM 5895 C C . ALA A 1 754 ? 25.276 -17.572 -9.731 1.00 66.38 754 ALA A C 1
ATOM 5897 O O . ALA A 1 754 ? 24.619 -18.584 -9.493 1.00 66.38 754 ALA A O 1
ATOM 5898 N N . ASP A 1 755 ? 26.569 -17.485 -9.400 1.00 68.62 755 ASP A N 1
ATOM 5899 C CA . ASP A 1 755 ? 27.312 -18.520 -8.656 1.00 68.62 755 ASP A CA 1
ATOM 5900 C C . ASP A 1 755 ? 27.172 -19.945 -9.235 1.00 68.62 755 ASP A C 1
ATOM 5902 O O . ASP A 1 755 ? 27.126 -20.926 -8.490 1.00 68.62 755 ASP A O 1
ATOM 5906 N N . TYR A 1 756 ? 27.107 -20.073 -10.568 1.00 70.81 756 TYR A N 1
ATOM 5907 C CA . TYR A 1 756 ? 26.953 -21.358 -11.273 1.00 70.81 756 TYR A CA 1
ATOM 5908 C C . TYR A 1 756 ? 25.661 -22.106 -10.899 1.00 70.81 756 TYR A C 1
ATOM 5910 O O . TYR A 1 756 ? 25.597 -23.337 -10.954 1.00 70.81 756 TYR A O 1
ATOM 5918 N N . ARG A 1 757 ? 24.626 -21.371 -10.474 1.00 72.62 757 ARG A N 1
ATOM 5919 C CA . ARG A 1 757 ? 23.300 -21.908 -10.161 1.00 72.62 757 ARG A CA 1
ATOM 5920 C C . ARG A 1 757 ? 22.255 -21.255 -11.048 1.00 72.62 757 ARG A C 1
ATOM 5922 O O . ARG A 1 757 ? 22.165 -20.031 -11.145 1.00 72.62 757 ARG A O 1
ATOM 5929 N N . LEU A 1 758 ? 21.437 -22.092 -11.676 1.00 76.62 758 LEU A N 1
ATOM 5930 C CA . LEU A 1 758 ? 20.280 -21.620 -12.420 1.00 76.62 758 LEU A CA 1
ATOM 5931 C C . LEU A 1 758 ? 19.197 -21.120 -11.448 1.00 76.62 758 LEU A C 1
ATOM 5933 O O . LEU A 1 758 ? 18.950 -21.769 -10.425 1.00 76.62 758 LEU A O 1
ATOM 5937 N N . PRO A 1 759 ? 18.529 -19.994 -11.748 1.00 74.94 759 PRO A N 1
ATOM 5938 C CA . PRO A 1 759 ? 17.338 -19.575 -11.032 1.00 74.94 759 PRO A CA 1
ATOM 5939 C C . PRO A 1 759 ? 16.211 -20.572 -11.309 1.00 74.94 759 PRO A C 1
ATOM 5941 O O . PRO A 1 759 ? 16.291 -21.387 -12.234 1.00 74.94 759 PRO A O 1
ATOM 5944 N N . ALA A 1 760 ? 15.136 -20.494 -10.522 1.00 79.50 760 ALA A N 1
ATOM 5945 C CA . ALA A 1 760 ? 13.930 -21.221 -10.887 1.00 79.50 760 ALA A CA 1
ATOM 5946 C C . ALA A 1 760 ? 13.471 -20.766 -12.282 1.00 79.50 760 ALA A C 1
ATOM 5948 O O . ALA A 1 760 ? 13.487 -19.562 -12.555 1.00 79.50 760 ALA A O 1
ATOM 5949 N N . PRO A 1 761 ? 13.105 -21.709 -13.164 1.00 81.81 761 PRO A N 1
ATOM 5950 C CA . PRO A 1 761 ? 12.623 -21.353 -14.481 1.00 81.81 761 PRO A CA 1
ATOM 5951 C C . PRO A 1 761 ? 11.267 -20.656 -14.382 1.00 81.81 761 PRO A C 1
ATOM 5953 O O . PRO A 1 761 ? 10.394 -21.069 -13.615 1.00 81.81 761 PRO A O 1
ATOM 5956 N N . GLU A 1 762 ? 11.082 -19.640 -15.212 1.00 77.25 762 GLU A N 1
ATOM 5957 C CA . GLU A 1 762 ? 9.804 -18.980 -15.440 1.00 77.25 762 GLU A CA 1
ATOM 5958 C C . GLU A 1 762 ? 9.085 -19.662 -16.607 1.00 77.25 762 GLU A C 1
ATOM 5960 O O . GLU A 1 762 ? 9.708 -20.139 -17.553 1.00 77.25 762 GLU A O 1
ATOM 5965 N N . SER A 1 763 ? 7.757 -19.730 -16.560 1.00 69.50 763 SER A N 1
ATOM 5966 C CA . SER A 1 763 ? 6.965 -20.217 -17.695 1.00 69.50 763 SER A CA 1
ATOM 5967 C C . SER A 1 763 ? 5.793 -19.279 -17.922 1.00 69.50 763 SER A C 1
ATOM 5969 O O . SER A 1 763 ? 4.982 -19.043 -17.027 1.00 69.50 763 SER A O 1
ATOM 5971 N N . PHE A 1 764 ? 5.706 -18.715 -19.124 1.00 62.69 764 PHE A N 1
ATOM 5972 C CA . PHE A 1 764 ? 4.603 -17.836 -19.495 1.00 62.69 764 PHE A CA 1
ATOM 5973 C C . PHE A 1 764 ? 3.488 -18.661 -20.146 1.00 62.69 764 PHE A C 1
ATOM 5975 O O . PHE A 1 764 ? 3.734 -19.341 -21.140 1.00 62.69 764 PHE A O 1
ATOM 5982 N N . ASN A 1 765 ? 2.273 -18.629 -19.586 1.00 60.81 765 ASN A N 1
ATOM 5983 C CA . ASN A 1 765 ? 1.085 -19.338 -20.097 1.00 60.81 765 ASN A CA 1
ATOM 5984 C C . ASN A 1 765 ? 1.298 -20.837 -20.410 1.00 60.81 765 ASN A C 1
ATOM 5986 O O . ASN A 1 765 ? 0.745 -21.361 -21.375 1.00 60.81 765 ASN A O 1
ATOM 5990 N N . GLY A 1 766 ? 2.105 -21.541 -19.606 1.00 60.62 766 GLY A N 1
ATOM 5991 C CA . GLY A 1 766 ? 2.421 -22.959 -19.835 1.00 60.62 766 GLY A CA 1
ATOM 5992 C C . GLY A 1 766 ? 3.394 -23.216 -20.994 1.00 60.62 766 GLY A C 1
ATOM 5993 O O . GLY A 1 766 ? 3.518 -24.354 -21.444 1.00 60.62 766 GLY A O 1
ATOM 5994 N N . GLY A 1 767 ? 4.072 -22.172 -21.483 1.00 67.00 767 GLY A N 1
ATOM 5995 C CA . GLY A 1 767 ? 5.180 -22.269 -22.430 1.00 67.00 767 GLY A CA 1
ATOM 5996 C C . GLY A 1 767 ? 6.420 -22.961 -21.843 1.00 67.00 767 GLY A C 1
ATOM 5997 O O . GLY A 1 767 ? 6.452 -23.286 -20.653 1.00 67.00 767 GLY A O 1
ATOM 5998 N N . PRO A 1 768 ? 7.450 -23.210 -22.673 1.00 74.38 768 PRO A N 1
ATOM 5999 C CA . PRO A 1 768 ? 8.670 -23.868 -22.221 1.00 74.38 768 PRO A CA 1
ATOM 6000 C C . PRO A 1 768 ? 9.342 -23.072 -21.090 1.00 74.38 768 PRO A C 1
ATOM 6002 O O . PRO A 1 768 ? 9.305 -21.839 -21.118 1.00 74.38 768 PRO A O 1
ATOM 6005 N N . PRO A 1 769 ? 9.961 -23.757 -20.111 1.00 82.94 769 PRO A N 1
ATOM 6006 C CA . PRO A 1 769 ? 10.672 -23.095 -19.028 1.00 82.94 769 PRO A CA 1
ATOM 6007 C C . PRO A 1 769 ? 11.789 -22.211 -19.588 1.00 82.94 769 PRO A C 1
ATOM 6009 O O . PRO A 1 769 ? 12.545 -22.633 -20.471 1.00 82.94 769 PRO A O 1
ATOM 6012 N N . SER A 1 770 ? 11.895 -20.998 -19.059 1.00 87.38 770 SER A N 1
ATOM 6013 C CA . SER A 1 770 ? 12.900 -20.022 -19.445 1.00 87.38 770 SER A CA 1
ATOM 6014 C C . SER A 1 770 ? 13.653 -19.483 -18.230 1.00 87.38 770 SER A C 1
ATOM 6016 O O . SER A 1 770 ? 13.117 -19.351 -17.131 1.00 87.38 770 SER A O 1
ATOM 6018 N N . TYR A 1 771 ? 14.937 -19.204 -18.415 1.00 88.44 771 TYR A N 1
ATOM 6019 C CA . TYR A 1 771 ? 15.846 -18.719 -17.386 1.00 88.44 771 TYR A CA 1
ATOM 6020 C C . TYR A 1 771 ? 16.186 -17.270 -17.690 1.00 88.44 771 TYR A C 1
ATOM 6022 O O . TYR A 1 771 ? 16.739 -16.967 -18.749 1.00 88.44 771 TYR A O 1
ATOM 6030 N N . ILE A 1 772 ? 15.842 -16.374 -16.767 1.00 85.88 772 ILE A N 1
ATOM 6031 C CA . ILE A 1 772 ? 15.954 -14.934 -16.985 1.00 85.88 772 ILE A CA 1
ATOM 6032 C C . ILE A 1 772 ? 17.075 -14.359 -16.122 1.00 85.88 772 ILE A C 1
ATOM 6034 O O . ILE A 1 772 ? 17.125 -14.583 -14.909 1.00 85.88 772 ILE A O 1
ATOM 6038 N N . CYS A 1 773 ? 17.968 -13.607 -16.761 1.00 85.31 773 CYS A N 1
ATOM 6039 C CA . CYS A 1 773 ? 19.039 -12.850 -16.130 1.00 85.31 773 CYS A CA 1
ATOM 6040 C C . CYS A 1 773 ? 18.844 -11.356 -16.409 1.00 85.31 773 CYS A C 1
ATOM 6042 O O . CYS A 1 773 ? 18.689 -10.948 -17.561 1.00 85.31 773 CYS A O 1
ATOM 6044 N N . ARG A 1 774 ? 18.860 -10.544 -15.348 1.00 83.25 774 ARG A N 1
ATOM 6045 C CA . ARG A 1 774 ? 18.763 -9.085 -15.414 1.00 83.25 774 ARG A CA 1
ATOM 6046 C C . ARG A 1 774 ? 20.125 -8.461 -15.129 1.00 83.25 774 ARG A C 1
ATOM 6048 O O . ARG A 1 774 ? 20.741 -8.753 -14.108 1.00 83.25 774 ARG A O 1
ATOM 6055 N N . LEU A 1 775 ? 20.552 -7.574 -16.014 1.00 80.19 775 LEU A N 1
ATOM 6056 C CA . LEU A 1 775 ? 21.816 -6.852 -15.976 1.00 80.19 775 LEU A CA 1
ATOM 6057 C C . LEU A 1 775 ? 21.502 -5.355 -15.979 1.00 80.19 775 LEU A C 1
ATOM 6059 O O . LEU A 1 775 ? 20.650 -4.920 -16.746 1.00 80.19 775 LEU A O 1
ATOM 6063 N N . SER A 1 776 ? 22.156 -4.561 -15.140 1.00 73.81 776 SER A N 1
ATOM 6064 C CA . SER A 1 776 ? 21.879 -3.122 -15.041 1.00 73.81 776 SER A CA 1
ATOM 6065 C C . SER A 1 776 ? 23.145 -2.312 -15.305 1.00 73.81 776 SER A C 1
ATOM 6067 O O . SER A 1 776 ? 24.241 -2.758 -14.967 1.00 73.81 776 SER A O 1
ATOM 6069 N N . GLY A 1 777 ? 22.980 -1.112 -15.866 1.00 67.44 777 GLY A N 1
ATOM 6070 C CA . GLY A 1 777 ? 24.077 -0.198 -16.189 1.00 67.44 777 GLY A CA 1
ATOM 6071 C C . GLY A 1 777 ? 24.612 -0.336 -17.617 1.00 67.44 777 GLY A C 1
ATOM 6072 O O . GLY A 1 777 ? 24.285 -1.270 -18.351 1.00 67.44 777 GLY A O 1
ATOM 6073 N N . SER A 1 778 ? 25.436 0.633 -18.017 1.00 69.75 778 SER A N 1
ATOM 6074 C CA . SER A 1 778 ? 26.158 0.621 -19.289 1.00 69.75 778 SER A CA 1
ATOM 6075 C C . SER A 1 778 ? 27.601 0.165 -19.078 1.00 69.75 778 SER A C 1
ATOM 6077 O O . SER A 1 778 ? 28.189 0.356 -18.016 1.00 69.75 778 SER A O 1
ATOM 6079 N N . SER A 1 779 ? 28.198 -0.443 -20.101 1.00 66.94 779 SER A N 1
ATOM 6080 C CA . SER A 1 779 ? 29.609 -0.826 -20.081 1.00 66.94 779 SER A CA 1
ATOM 6081 C C . SER A 1 779 ? 30.261 -0.470 -21.402 1.00 66.94 779 SER A C 1
ATOM 6083 O O . SER A 1 779 ? 29.669 -0.656 -22.463 1.00 66.94 779 SER A O 1
ATOM 6085 N N . LYS A 1 780 ? 31.496 0.029 -21.320 1.00 66.69 780 LYS A N 1
ATOM 6086 C CA . LYS A 1 780 ? 32.363 0.217 -22.492 1.00 66.69 780 LYS A CA 1
ATOM 6087 C C . LYS A 1 780 ? 33.006 -1.091 -22.940 1.00 66.69 780 LYS A C 1
ATOM 6089 O O . LYS A 1 780 ? 33.354 -1.215 -24.109 1.00 66.69 780 LYS A O 1
ATOM 6094 N N . ASP A 1 781 ? 33.164 -2.025 -22.007 1.00 74.56 781 ASP A N 1
ATOM 6095 C CA . ASP A 1 781 ? 33.705 -3.349 -22.263 1.00 74.56 781 ASP A CA 1
ATOM 6096 C C . ASP A 1 781 ? 32.569 -4.317 -22.584 1.00 74.56 781 ASP A C 1
ATOM 6098 O O . ASP A 1 781 ? 31.476 -4.240 -22.010 1.00 74.56 781 ASP A O 1
ATOM 6102 N N . ASN A 1 782 ? 32.842 -5.252 -23.485 1.00 83.69 782 ASN A N 1
ATOM 6103 C CA . ASN A 1 782 ? 31.883 -6.276 -23.856 1.00 83.69 782 ASN A CA 1
ATOM 6104 C C . ASN A 1 782 ? 31.720 -7.303 -22.738 1.00 83.69 782 ASN A C 1
ATOM 6106 O O . ASN A 1 782 ? 32.678 -7.699 -22.066 1.00 83.69 782 ASN A O 1
ATOM 6110 N N . TRP A 1 783 ? 30.492 -7.773 -22.565 1.00 85.69 783 TRP A N 1
ATOM 6111 C CA . TRP A 1 783 ? 30.164 -8.710 -21.505 1.00 85.69 783 TRP A CA 1
ATOM 6112 C C . TRP A 1 783 ? 30.397 -10.120 -22.016 1.00 85.69 783 TRP A C 1
ATOM 6114 O O . TRP A 1 783 ? 29.708 -10.580 -22.923 1.00 85.69 783 TRP A O 1
ATOM 6124 N N . THR A 1 784 ? 31.365 -10.813 -21.427 1.00 88.00 784 THR A N 1
ATOM 6125 C CA . THR A 1 784 ? 31.669 -12.200 -21.785 1.00 88.00 784 THR A CA 1
ATOM 6126 C C . THR A 1 784 ? 31.036 -13.150 -20.782 1.00 88.00 784 THR A C 1
ATOM 6128 O O . THR A 1 784 ? 31.141 -12.961 -19.571 1.00 88.00 784 THR A O 1
ATOM 6131 N N . PHE A 1 785 ? 30.352 -14.170 -21.286 1.00 90.00 785 PHE A N 1
ATOM 6132 C CA . PHE A 1 785 ? 29.664 -15.163 -20.467 1.00 90.00 785 PHE A CA 1
ATOM 6133 C C . PHE A 1 785 ? 29.600 -16.500 -21.201 1.00 90.00 785 PHE A C 1
ATOM 6135 O O . PHE A 1 785 ? 29.953 -16.602 -22.379 1.00 90.00 785 PHE A O 1
ATOM 6142 N N . TRP A 1 786 ? 29.183 -17.553 -20.506 1.00 91.00 786 TRP A N 1
ATOM 6143 C CA . TRP A 1 786 ? 28.974 -18.850 -21.136 1.00 91.00 786 TRP A CA 1
ATOM 6144 C C . TRP A 1 786 ? 27.670 -19.501 -20.691 1.00 91.00 786 TRP A C 1
ATOM 6146 O O . TRP A 1 786 ? 27.200 -19.297 -19.570 1.00 91.00 786 TRP A O 1
ATOM 6156 N N . LEU A 1 787 ? 27.100 -20.292 -21.597 1.00 91.19 787 LEU A N 1
ATOM 6157 C CA . LEU A 1 787 ? 25.918 -21.122 -21.375 1.00 91.19 787 LEU A CA 1
ATOM 6158 C C . LEU A 1 787 ? 26.291 -22.583 -21.608 1.00 91.19 787 LEU A C 1
ATOM 6160 O O . LEU A 1 787 ? 27.052 -22.891 -22.527 1.00 91.19 787 LEU A O 1
ATOM 6164 N N . GLU A 1 788 ? 25.749 -23.479 -20.798 1.00 90.38 788 GLU A N 1
ATOM 6165 C CA . GLU A 1 788 ? 25.926 -24.920 -20.935 1.00 90.38 788 GLU A CA 1
ATOM 6166 C C . GLU A 1 788 ? 24.576 -25.580 -21.205 1.00 90.38 788 GLU A C 1
ATOM 6168 O O . GLU A 1 788 ? 23.597 -25.295 -20.516 1.00 90.38 788 GLU A O 1
ATOM 6173 N N . ALA A 1 789 ? 24.508 -26.431 -22.228 1.00 88.31 789 ALA A N 1
ATOM 6174 C CA . ALA A 1 789 ? 23.292 -27.150 -22.590 1.00 88.31 789 ALA A CA 1
ATOM 6175 C C . ALA A 1 789 ? 23.435 -28.656 -22.342 1.00 88.31 789 ALA A C 1
ATOM 6177 O O . ALA A 1 789 ? 24.506 -29.237 -22.542 1.00 88.31 789 ALA A O 1
ATOM 6178 N N . ASN A 1 790 ? 22.331 -29.301 -21.957 1.00 83.38 790 ASN A N 1
ATOM 6179 C CA . ASN A 1 790 ? 22.270 -30.739 -21.683 1.00 83.38 790 ASN A CA 1
ATOM 6180 C C . ASN A 1 790 ? 22.438 -31.623 -22.926 1.00 83.38 790 ASN A C 1
ATOM 6182 O O . ASN A 1 790 ? 22.796 -32.789 -22.795 1.00 83.38 790 ASN A O 1
ATOM 6186 N N . ASN A 1 791 ? 22.146 -31.096 -24.112 1.00 81.56 791 ASN A N 1
ATOM 6187 C CA . ASN A 1 791 ? 22.143 -31.846 -25.363 1.00 81.56 791 ASN A CA 1
ATOM 6188 C C . ASN A 1 791 ? 22.467 -30.919 -26.560 1.00 81.56 791 ASN A C 1
ATOM 6190 O O . ASN A 1 791 ? 22.825 -29.749 -26.393 1.00 81.56 791 ASN A O 1
ATOM 6194 N N . SER A 1 792 ? 22.341 -31.450 -27.779 1.00 76.69 792 SER A N 1
ATOM 6195 C CA . SER A 1 792 ? 22.575 -30.724 -29.034 1.00 76.69 792 SER A CA 1
ATOM 6196 C C . SER A 1 792 ? 21.388 -29.881 -29.520 1.00 76.69 792 SER A C 1
ATOM 6198 O O . SER A 1 792 ? 21.470 -29.319 -30.611 1.00 76.69 792 SER A O 1
ATOM 6200 N N . GLU A 1 793 ? 20.272 -29.820 -28.789 1.00 83.50 793 GLU A N 1
ATOM 6201 C CA . GLU A 1 793 ? 19.127 -28.990 -29.179 1.00 83.50 793 GLU A CA 1
ATOM 6202 C C . GLU A 1 793 ? 19.468 -27.498 -29.042 1.00 83.50 793 GLU A C 1
ATOM 6204 O O . GLU A 1 793 ? 20.292 -27.086 -28.215 1.00 83.50 793 GLU A O 1
ATOM 6209 N N . SER A 1 794 ? 18.837 -26.675 -29.881 1.00 85.19 794 SER A N 1
ATOM 6210 C CA . SER A 1 794 ? 19.097 -25.236 -29.934 1.00 85.19 794 SER A CA 1
ATOM 6211 C C . SER A 1 794 ? 18.643 -24.528 -28.657 1.00 85.19 794 SER A C 1
ATOM 6213 O O . SER A 1 794 ? 17.519 -24.746 -28.199 1.00 85.19 794 SER A O 1
ATOM 6215 N N . LEU A 1 795 ? 19.471 -23.623 -28.137 1.00 89.94 795 LEU A N 1
ATOM 6216 C CA . LEU A 1 795 ? 19.065 -22.676 -27.101 1.00 89.94 795 LEU A CA 1
ATOM 6217 C C . LEU A 1 795 ? 18.503 -21.431 -27.785 1.00 89.94 795 LEU A C 1
ATOM 6219 O O . LEU A 1 795 ? 19.163 -20.837 -28.635 1.00 89.94 795 LEU A O 1
ATOM 6223 N N . ARG A 1 796 ? 17.300 -21.006 -27.405 1.00 92.00 796 ARG A N 1
ATOM 6224 C CA . ARG A 1 796 ? 16.783 -19.694 -27.803 1.00 92.00 796 ARG A CA 1
ATOM 6225 C C . ARG A 1 796 ? 17.175 -18.681 -26.739 1.00 92.00 796 ARG A C 1
ATOM 6227 O O . ARG A 1 796 ? 16.847 -18.870 -25.573 1.00 92.00 796 ARG A O 1
ATOM 6234 N N . MET A 1 797 ? 17.830 -17.601 -27.139 1.00 92.06 797 MET A N 1
ATOM 6235 C CA . MET A 1 797 ? 18.141 -16.482 -26.259 1.00 92.06 797 MET A CA 1
ATOM 6236 C C . MET A 1 797 ? 17.503 -15.209 -26.795 1.00 92.06 797 MET A C 1
ATOM 6238 O O . MET A 1 797 ? 17.884 -14.722 -27.858 1.00 92.06 797 MET A O 1
ATOM 6242 N N . ASP A 1 798 ? 16.563 -14.663 -26.036 1.00 92.44 798 ASP A N 1
ATOM 6243 C CA . ASP A 1 798 ? 16.006 -13.341 -26.286 1.00 92.44 798 ASP A CA 1
ATOM 6244 C C . ASP A 1 798 ? 16.787 -12.309 -25.459 1.00 92.44 798 ASP A C 1
ATOM 6246 O O . ASP A 1 798 ? 17.012 -12.493 -24.261 1.00 92.44 798 ASP A O 1
ATOM 6250 N N . VAL A 1 799 ? 17.220 -11.233 -26.108 1.00 92.81 799 VAL A N 1
ATOM 6251 C CA . VAL A 1 799 ? 17.985 -10.135 -25.511 1.00 92.81 799 VAL A CA 1
ATOM 6252 C C . VAL A 1 799 ? 17.170 -8.862 -25.652 1.00 92.81 799 VAL A C 1
ATOM 6254 O O . VAL A 1 799 ? 16.884 -8.432 -26.770 1.00 92.81 799 VAL A O 1
ATOM 6257 N N . ALA A 1 800 ? 16.816 -8.257 -24.521 1.00 92.75 800 ALA A N 1
ATOM 6258 C CA . ALA A 1 800 ? 16.082 -7.002 -24.458 1.00 92.75 800 ALA A CA 1
ATOM 6259 C C . ALA A 1 800 ? 16.929 -5.940 -23.748 1.00 92.75 800 ALA A C 1
ATOM 6261 O O . ALA A 1 800 ? 17.230 -6.083 -22.566 1.00 92.75 800 ALA A O 1
ATOM 6262 N N . VAL A 1 801 ? 17.309 -4.878 -24.455 1.00 91.88 801 VAL A N 1
ATOM 6263 C CA . VAL A 1 801 ? 18.074 -3.749 -23.902 1.00 91.88 801 VAL A CA 1
ATOM 6264 C C . VAL A 1 801 ? 17.167 -2.533 -23.817 1.00 91.88 801 VAL A C 1
ATOM 6266 O O . VAL A 1 801 ? 16.710 -2.030 -24.844 1.00 91.88 801 VAL A O 1
ATOM 6269 N N . LEU A 1 802 ? 16.900 -2.074 -22.598 1.00 90.75 802 LEU A N 1
ATOM 6270 C CA . LEU A 1 802 ? 16.076 -0.910 -22.306 1.00 90.75 802 LEU A CA 1
ATOM 6271 C C . LEU A 1 802 ? 16.951 0.336 -22.183 1.00 90.75 802 LEU A C 1
ATOM 6273 O O . LEU A 1 802 ? 17.812 0.430 -21.306 1.00 90.75 802 LEU A O 1
ATOM 6277 N N . ASP A 1 803 ? 16.670 1.302 -23.044 1.00 88.12 803 ASP A N 1
ATOM 6278 C CA . ASP A 1 803 ? 17.308 2.607 -23.110 1.00 88.12 803 ASP A CA 1
ATOM 6279 C C . ASP A 1 803 ? 16.314 3.696 -22.694 1.00 88.12 803 ASP A C 1
ATOM 6281 O O . ASP A 1 803 ? 15.170 3.725 -23.162 1.00 88.12 803 ASP A O 1
ATOM 6285 N N . GLN A 1 804 ? 16.726 4.582 -21.790 1.00 85.88 804 GLN A N 1
ATOM 6286 C CA . GLN A 1 804 ? 15.872 5.675 -21.313 1.00 85.88 804 GLN A CA 1
ATOM 6287 C C . GLN A 1 804 ? 15.741 6.797 -22.345 1.00 85.88 804 GLN A C 1
ATOM 6289 O O . GLN A 1 804 ? 14.774 7.563 -22.299 1.00 85.88 804 GLN A O 1
ATOM 6294 N N . TYR A 1 805 ? 16.657 6.861 -23.312 1.00 84.75 805 TYR A N 1
ATOM 6295 C CA . TYR A 1 805 ? 16.586 7.840 -24.379 1.00 84.75 805 TYR A CA 1
ATOM 6296 C C . TYR A 1 805 ? 15.338 7.629 -25.252 1.00 84.75 805 TYR A C 1
ATO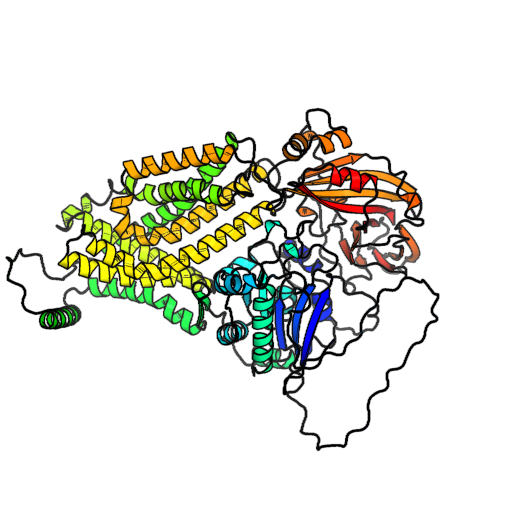M 6298 O O . TYR A 1 805 ? 15.047 6.535 -25.746 1.00 84.75 805 TYR A O 1
ATOM 6306 N N . LEU A 1 806 ? 14.596 8.715 -25.471 1.00 84.69 806 LEU A N 1
ATOM 6307 C CA . LEU A 1 806 ? 13.408 8.743 -26.322 1.00 84.69 806 LEU A CA 1
ATOM 6308 C C . LEU A 1 806 ? 13.721 9.458 -27.631 1.00 84.69 806 LEU A C 1
ATOM 6310 O O . LEU A 1 806 ? 14.116 10.622 -27.615 1.00 84.69 806 LEU A O 1
ATOM 6314 N N . VAL A 1 807 ? 13.446 8.808 -28.760 1.00 82.81 807 VAL A N 1
ATOM 6315 C CA . VAL A 1 807 ? 13.521 9.449 -30.082 1.00 82.81 807 VAL A CA 1
ATOM 6316 C C . VAL A 1 807 ? 12.468 10.547 -30.249 1.00 82.81 807 VAL A C 1
ATOM 6318 O O . VAL A 1 807 ? 11.385 10.465 -29.666 1.00 82.81 807 VAL A O 1
ATOM 6321 N N . ASP A 1 808 ? 12.740 11.533 -31.108 1.00 85.75 808 ASP A N 1
ATOM 6322 C CA . ASP A 1 808 ? 11.864 12.693 -31.350 1.00 85.75 808 ASP A CA 1
ATOM 6323 C C . ASP A 1 808 ? 10.398 12.323 -31.627 1.00 85.75 808 ASP A C 1
ATOM 6325 O O . ASP A 1 808 ? 9.476 12.977 -31.141 1.00 85.75 808 ASP A O 1
ATOM 6329 N N . ASP A 1 809 ? 10.151 11.269 -32.411 1.00 87.25 809 ASP A N 1
ATOM 6330 C CA . ASP A 1 809 ? 8.790 10.828 -32.744 1.00 87.25 809 ASP A CA 1
ATOM 6331 C C . ASP A 1 809 ? 8.054 10.293 -31.500 1.00 87.25 809 ASP A C 1
ATOM 6333 O O . ASP A 1 809 ? 6.879 10.596 -31.292 1.00 87.25 809 ASP A O 1
ATOM 6337 N N . THR A 1 810 ? 8.765 9.596 -30.613 1.00 89.88 810 THR A N 1
ATOM 6338 C CA . THR A 1 810 ? 8.245 9.075 -29.337 1.00 89.88 810 THR A CA 1
ATOM 6339 C C . THR A 1 810 ? 8.028 10.187 -28.325 1.00 89.88 810 THR A C 1
ATOM 6341 O O . THR A 1 810 ? 7.025 10.180 -27.614 1.00 89.88 810 THR A O 1
ATOM 6344 N N . GLN A 1 811 ? 8.908 11.191 -28.291 1.00 90.56 811 GLN A N 1
ATOM 6345 C CA . GLN A 1 811 ? 8.700 12.392 -27.477 1.00 90.56 811 GLN A CA 1
ATOM 6346 C C . GLN A 1 811 ? 7.461 13.173 -27.936 1.00 90.56 811 GLN A C 1
ATOM 6348 O O . GLN A 1 811 ? 6.673 13.632 -27.104 1.00 90.56 811 GLN A O 1
ATOM 6353 N N . ARG A 1 812 ? 7.245 13.287 -29.254 1.00 91.94 812 ARG A N 1
ATOM 6354 C CA . ARG A 1 812 ? 6.044 13.913 -29.831 1.00 91.94 812 ARG A CA 1
ATOM 6355 C C . ARG A 1 812 ? 4.773 13.139 -29.505 1.00 91.94 812 ARG A C 1
ATOM 6357 O O . ARG A 1 812 ? 3.794 13.754 -29.091 1.00 91.94 812 ARG A O 1
ATOM 6364 N N . LEU A 1 813 ? 4.801 11.812 -29.624 1.00 92.81 813 LEU A N 1
ATOM 6365 C CA . LEU A 1 813 ? 3.696 10.952 -29.203 1.00 92.81 813 LEU A CA 1
ATOM 6366 C C . LEU A 1 813 ? 3.409 11.121 -27.708 1.00 92.81 813 LEU A C 1
ATOM 6368 O O . LEU A 1 813 ? 2.269 11.392 -27.342 1.00 92.81 813 LEU A O 1
ATOM 6372 N N . LYS A 1 814 ? 4.430 11.056 -26.846 1.00 92.69 814 LYS A N 1
ATOM 6373 C CA . LYS A 1 814 ? 4.283 11.277 -25.399 1.00 92.69 814 LYS A CA 1
ATOM 6374 C C . LYS A 1 814 ? 3.630 12.629 -25.094 1.00 92.69 814 LYS A C 1
ATOM 6376 O O . LYS A 1 814 ? 2.715 12.693 -24.283 1.00 92.69 814 LYS A O 1
ATOM 6381 N N . SER A 1 815 ? 4.057 13.684 -25.784 1.00 93.62 815 SER A N 1
ATOM 6382 C CA . SER A 1 815 ? 3.549 15.052 -25.597 1.00 93.62 815 SER A CA 1
ATOM 6383 C C . SER A 1 815 ? 2.119 15.267 -26.113 1.00 93.62 815 SER A C 1
ATOM 6385 O O . SER A 1 815 ? 1.507 16.274 -25.777 1.00 93.62 815 SER A O 1
ATOM 6387 N N . SER A 1 816 ? 1.582 14.345 -26.921 1.00 95.06 816 SER A N 1
ATOM 6388 C CA . SER A 1 816 ? 0.195 14.397 -27.416 1.00 95.06 816 SER A CA 1
ATOM 6389 C C . SER A 1 816 ? -0.841 13.866 -26.416 1.00 95.06 816 SER A C 1
ATOM 6391 O O . SER A 1 816 ? -2.048 13.950 -26.660 1.00 95.06 816 SER A O 1
ATOM 6393 N N . PHE A 1 817 ? -0.392 13.298 -25.292 1.00 95.50 817 PHE A N 1
ATOM 6394 C CA . PHE A 1 817 ? -1.274 12.898 -24.202 1.00 95.50 817 PHE A CA 1
ATOM 6395 C C . PHE A 1 817 ? -1.576 14.087 -23.278 1.00 95.50 817 PHE A C 1
ATOM 6397 O O . PHE A 1 817 ? -0.716 14.936 -23.042 1.00 95.50 817 PHE A O 1
ATOM 6404 N N . PRO A 1 818 ? -2.801 14.162 -22.733 1.00 95.62 818 PRO A N 1
ATOM 6405 C CA . PRO A 1 818 ? -3.165 15.205 -21.785 1.00 95.62 818 PRO A CA 1
ATOM 6406 C C . PRO A 1 818 ? -2.410 15.044 -20.459 1.00 95.62 818 PRO A C 1
ATOM 6408 O O . PRO A 1 818 ? -2.077 13.936 -20.054 1.00 95.62 818 PRO A O 1
ATOM 6411 N N . SER A 1 819 ? -2.225 16.141 -19.722 1.00 93.31 819 SER A N 1
ATOM 6412 C CA . SER A 1 819 ? -1.430 16.177 -18.480 1.00 93.31 819 SER A CA 1
ATOM 6413 C C . SER A 1 819 ? -1.973 15.344 -17.310 1.00 93.31 819 SER A C 1
ATOM 6415 O O . SER A 1 819 ? -1.281 15.157 -16.317 1.00 93.31 819 SER A O 1
ATOM 6417 N N . TRP A 1 820 ? -3.210 14.849 -17.384 1.00 94.00 820 TRP A N 1
ATOM 6418 C CA . TRP A 1 820 ? -3.736 13.896 -16.401 1.00 94.00 820 TRP A CA 1
ATOM 6419 C C . TRP A 1 820 ? -3.311 12.448 -16.697 1.00 94.00 820 TRP A C 1
ATOM 6421 O O . TRP A 1 820 ? -3.581 11.573 -15.880 1.00 94.00 820 TRP A O 1
ATOM 6431 N N . ALA A 1 821 ? -2.679 12.172 -17.842 1.00 93.88 821 ALA A N 1
ATOM 6432 C CA . ALA A 1 821 ? -2.124 10.871 -18.202 1.00 93.88 821 ALA A CA 1
ATOM 6433 C C . ALA A 1 821 ? -0.588 10.941 -18.179 1.00 93.88 821 ALA A C 1
ATOM 6435 O O . ALA A 1 821 ? 0.026 11.555 -19.050 1.00 93.88 821 ALA A O 1
ATOM 6436 N N . ASP A 1 822 ? 0.033 10.298 -17.192 1.00 91.06 822 ASP A N 1
ATOM 6437 C CA . ASP A 1 822 ? 1.487 10.181 -17.114 1.00 91.06 822 ASP A CA 1
ATOM 6438 C C . ASP A 1 822 ? 1.966 8.968 -17.912 1.00 91.06 822 ASP A C 1
ATOM 6440 O O . ASP A 1 822 ? 1.531 7.833 -17.686 1.00 91.06 822 ASP A O 1
ATOM 6444 N N . LEU A 1 823 ? 2.873 9.227 -18.853 1.00 90.94 823 LEU A N 1
ATOM 6445 C CA . LEU A 1 823 ? 3.489 8.204 -19.685 1.00 90.94 823 LEU A CA 1
ATOM 6446 C C . LEU A 1 823 ? 4.914 7.928 -19.208 1.00 90.94 823 LEU A C 1
ATOM 6448 O O . LEU A 1 823 ? 5.835 8.720 -19.454 1.00 90.94 823 LEU A O 1
ATOM 6452 N N . THR A 1 824 ? 5.102 6.758 -18.598 1.00 88.75 824 THR A N 1
ATOM 6453 C CA . THR A 1 824 ? 6.431 6.179 -18.385 1.00 88.75 824 THR A CA 1
ATOM 6454 C C . THR A 1 824 ? 6.885 5.587 -19.710 1.00 88.75 824 THR A C 1
ATOM 6456 O O . THR A 1 824 ? 6.398 4.536 -20.122 1.00 88.75 824 THR A O 1
ATOM 6459 N N . ALA A 1 825 ? 7.758 6.310 -20.409 1.00 89.88 825 ALA A N 1
ATOM 6460 C CA . ALA A 1 825 ? 8.180 5.968 -21.759 1.00 89.88 825 ALA A CA 1
ATOM 6461 C C . ALA A 1 825 ? 9.655 5.572 -21.795 1.00 89.88 825 ALA A C 1
ATOM 6463 O O . ALA A 1 825 ? 10.470 6.220 -21.140 1.00 89.88 825 ALA A O 1
ATOM 6464 N N . PHE A 1 826 ? 9.991 4.561 -22.592 1.00 89.38 826 PHE A N 1
ATOM 6465 C CA . PHE A 1 826 ? 11.369 4.135 -22.839 1.00 89.38 826 PHE A CA 1
ATOM 6466 C C . PHE A 1 826 ? 11.504 3.440 -24.199 1.00 89.38 826 PHE A C 1
ATOM 6468 O O . PHE A 1 826 ? 10.513 3.042 -24.821 1.00 89.38 826 PHE A O 1
ATOM 6475 N N . THR A 1 827 ? 12.742 3.284 -24.657 1.00 90.56 827 THR A N 1
ATOM 6476 C CA . THR A 1 827 ? 13.086 2.563 -25.884 1.00 90.56 827 THR A CA 1
ATOM 6477 C C . THR A 1 827 ? 13.581 1.161 -25.535 1.00 90.56 827 THR A C 1
ATOM 6479 O O . THR A 1 827 ? 14.241 0.954 -24.519 1.00 90.56 827 THR A O 1
ATOM 6482 N N . THR A 1 828 ? 13.258 0.158 -26.348 1.00 91.88 828 THR A N 1
ATOM 6483 C CA . THR A 1 828 ? 13.752 -1.213 -26.159 1.00 91.88 828 THR A CA 1
ATOM 6484 C C . THR A 1 828 ? 14.285 -1.784 -27.461 1.00 91.88 828 THR A C 1
ATOM 6486 O O . THR A 1 828 ? 13.572 -1.841 -28.460 1.00 91.88 828 THR A O 1
ATOM 6489 N N . PHE A 1 829 ? 15.529 -2.255 -27.435 1.00 92.12 829 PHE A N 1
ATOM 6490 C CA . PHE A 1 829 ? 16.129 -3.039 -28.510 1.00 92.12 829 PHE A CA 1
ATOM 6491 C C . PHE A 1 829 ? 15.958 -4.517 -28.189 1.00 92.12 829 PHE A C 1
ATOM 6493 O O . PHE A 1 829 ? 16.450 -4.990 -27.165 1.00 92.12 829 PHE A O 1
ATOM 6500 N N . PHE A 1 830 ? 15.243 -5.237 -29.046 1.00 92.81 830 PHE A N 1
ATOM 6501 C CA . PHE A 1 830 ? 14.916 -6.642 -28.843 1.00 92.81 830 PHE A CA 1
ATOM 6502 C C . PHE A 1 830 ? 15.506 -7.495 -29.963 1.00 92.81 830 PHE A C 1
ATOM 6504 O O . PHE A 1 830 ? 15.261 -7.231 -31.138 1.00 92.81 830 PHE A O 1
ATOM 6511 N N . SER A 1 831 ? 16.245 -8.544 -29.614 1.00 93.12 831 SER A N 1
ATOM 6512 C CA . SER A 1 831 ? 16.789 -9.504 -30.580 1.00 93.12 831 SER A CA 1
ATOM 6513 C C . SER A 1 831 ? 16.650 -10.934 -30.071 1.00 93.12 831 SER A C 1
ATOM 6515 O O . SER A 1 831 ? 16.758 -11.188 -28.875 1.00 93.12 831 SER A O 1
ATOM 6517 N N . SER A 1 832 ? 16.417 -11.870 -30.990 1.00 92.06 832 SER A N 1
ATOM 6518 C CA . SER A 1 832 ? 16.306 -13.301 -30.692 1.00 92.06 832 SER A CA 1
ATOM 6519 C C . SER A 1 832 ? 17.406 -14.068 -31.414 1.00 92.06 832 SER A C 1
ATOM 6521 O O . SER A 1 832 ? 17.567 -13.940 -32.629 1.00 92.06 832 SER A O 1
ATOM 6523 N N . TYR A 1 833 ? 18.134 -14.895 -30.671 1.00 91.88 833 TYR A N 1
ATOM 6524 C CA . TYR A 1 833 ? 19.211 -15.746 -31.170 1.00 91.88 833 TYR A CA 1
ATOM 6525 C C . TYR A 1 833 ? 18.835 -17.215 -30.992 1.00 91.88 833 TYR A C 1
ATOM 6527 O O . TYR A 1 833 ? 18.337 -17.609 -29.939 1.00 91.88 833 TYR A O 1
ATOM 6535 N N . TYR A 1 834 ? 19.104 -18.025 -32.013 1.00 90.56 834 TYR A N 1
ATOM 6536 C CA . TYR A 1 834 ? 18.992 -19.482 -31.960 1.00 90.56 834 TYR A CA 1
ATOM 6537 C C . TYR A 1 834 ? 20.411 -20.051 -31.996 1.00 90.56 834 TYR A C 1
ATOM 6539 O O . TYR A 1 834 ? 21.069 -19.996 -33.036 1.00 90.56 834 TYR A O 1
ATOM 6547 N N . LEU A 1 835 ? 20.891 -20.501 -30.836 1.00 86.25 835 LEU A N 1
ATOM 6548 C CA . LEU A 1 835 ? 22.276 -20.891 -30.559 1.00 86.25 835 LEU A CA 1
ATOM 6549 C C . LEU A 1 835 ? 22.460 -22.405 -30.515 1.00 86.25 835 LEU A C 1
ATOM 6551 O O . LEU A 1 835 ? 21.546 -23.119 -30.036 1.00 86.25 835 LEU A O 1
#

Secondary structure (DSSP, 8-state):
---B--TT-EEEEEEEESS--------------------SS-HHHHHHHTT-HHHHHHHHH-TTGGGEEEEEEE-----TTT--EEEEEEEE-TTTT--------S--PPP-----------------------TT---TTTTTTTS--GGGGTHHHHS-TTTTEEEEEEESSSHHHHHHHHH-SS--BBHHHHHHHTTSS---HHHIIIIIS----EEEEEE-S-TTTTTSTT--GGGSPTTHHHHHHHHHHHHHHHHHH-TT---HHHHHHHHHHS----PPPEEEEETTTEEEEE-HHHHHHHHHHHHHHHHHHHHHTT-TTSTHHHHHHHHHHHHHHHT-PPPP-----PPPS-----HHHHHHHHHHHHHHHHHHHHHHHHHHHHHHHHHHHH-S-S-TTSS-HHHHHHHHHHHHHHHHHHHHHHHTTTSSHHHHHHHTS-HHHHHHHHHHHHHHHHHHHHHHHHHHTT-STTHHHHHHHHHHHHHHHHHHHHHHHH-TT-HHHHHHHHHHHHHHHHHHHHHHHHHHHHHHHHHTTS-BPPTTTHHHHHHHHHHHHHHHHHHHHHGGGHHHHHHHHT-HHHHHHHHHHHHHHHHHHTTS-S--SSSPEEEEEEEEEEEETTTEEEEEEEEEEE-SSS-HHHHHHT-HHHHHHTT--S---GGG----GGGGGGGTTGGGGB-SEEEEEE--TTSTTT-SS--EEEEEEEEEETTTTEEEEEEEEE-TT-SSEEEEEEEEESSEEEESSGGG-PPPPB-STTPPPEEEEEEES--SS-EEEEEEESSSSPPEEEEEEEE----HHHHHHHHTS-TTEEEEEEEEEEEEEE-